Protein 4UOP (pdb70)

InterPro domains:
  IPR000917 Sulfatase, N-terminal [PF00884] (222-515)
  IPR012160 Lipoteichoic acid synthase-like [PIRSF005091] (3-606)
  IPR017850 Alkaline-phosphatase-like, core domain superfamily [G3DSA:3.40.720.10] (214-525)
  IPR017850 Alkaline-phosphatase-like, core domain superfamily [SSF53649] (220-549)
  IPR050448 OpgB/LTA synthase bacterial cell wall biosynthesis [PTHR47371] (2-605)
  IPR060270 Lipoteichoic acid synthase, N-terminal domain [PF27449] (3-161)

Organism: Listeria monocytogenes serovar 1/2a (strain ATCC BAA-679 / EGD-e) (NCBI:txid169963)

Sequence (817 aa):
ITAKNVNDIKGVSVKSNPDYFGAAKGKNLIIVQLESFQRNLTNVKINGQSITPTLDGLQNETMYSNQFFQTVSKSNTADAEWSVYTSTFPSGYYTNTQTYGDRVIPSMPRLLGKNDYKTATFHTNDDASFYNRDEFYPAVGFDKFYDRKFFGDEDVIGFSPSDEVLYNKAFPILEEQYKNNQKFYAQLISVSSHMPFDIPKDKQEIDLPSDLKDTELGNYFEAVHYADKQLGEFIQKLKDSGIWDDSVVVFYGDHHIIKTDQLPEEQKKYVNRSTQLKAEPADDYRIPFFLHYPGMENPGEIKNVGGEIDIMPTVMNLLGIKTGDQIMFGTDILNSSNNYVPERYTMPEGSYFTNSYMYQPDESFETGAATNYDGTNKELSSDVKKRFDASRKLLQYSDSYVNNLPLRNDITAKNVNDIKGVSVKSSNPDYFGAAKGKNLIIVQLESFQRNLTNVKINGQSITPTLDGLQNETMYSNQFFQTVSKSNTADAEWSVYTSTFPSGYYTNTQTYGDRVIPSMPRLLGKNDYKTATFHTNDASFYNRDEFYPAVGFDKFYDRKFFGDEDVIGFSPSDEVLYNKAFPILEEQYKNNQKFYAQLISVSSHMPFDIPKDKQEIDLPSDLKDTELGNYFEAVHYADKQLGEFIQKLKDSGIWDDSVVVFYGDHHIIKTDQLPEEQKKYVNRSTQLKAEPADDYRIPFFLHYPGMENPGEIKNVGGEIDIMPTVMNLLGIKTGDQIMFGTDILNSSNNYVPERYTMPEGSYFTNSYMYQPDESFETGAATNYDGTNKELSSDVKKRFDASRKLLQYSDSYVNNLPLRN

B-factor: mean 31.38, std 10.42, range [10.93, 76.95]

Nearest PDB structures (foldseek):
  4uop-assembly1_A  TM=1.002E+00  e=1.876E-90  Listeria monocytogenes EGD-e
  4uor-assembly1_A  TM=9.048E-01  e=2.959E-34  Listeria monocytogenes EGD-e
  2w5r-assembly1_A  TM=8.926E-01  e=6.837E-34  Staphylococcus aureus
  2w8d-assembly1_A  TM=8.761E-01  e=6.449E-32  Bacillus subtilis
  3lxq-assembly2_B  TM=8.029E-01  e=1.542E-24  Vibrio parahaemolyticus

Secondary structure (DSSP, 8-state):
--HHHHHHHHT--B-SS-TTTTTTTT-EEEEEEETT--GGGSS-EETTEES-HHHHHHTTTSEEESSEE----SSHHHHHHHHHHHSSPPPSSS-HHHHTTTB----HHHHHHTTT-EEEEE-SS-TTGGGHHHHHHHTT-SEEE-TTTS-SSSEETTEE-HHHHHHHHHHHHHHHHHTT--EEEEEE--TT-TT----GGG------TTTTTSHHHHHHHHHHHHHHHHHHHHHHHHHHTSGGGEEEEEEES-----GGGS-GGGGGGS--TT--SSTTHHHHB--EEEE-TT----EE--S-EEGGGHHHHHHHHTT---TT---SS--GGGBSS--EEE-SSS-TTEEE-SSEEEE-SSSSTTSEEEETTS-EE---HHHHHHHHHHHHHHHHHHHHHHTPPB--/---HHHHHHHHT--B-SS-TTTTTTTT-EEEEEEETT--GGGSS-EETTEES-HHHHHHTTTSEEESSEE----SSHHHHHHHHHHHSSPPPSSS-HHHHTTTB----HHHHHHTTT-EEEEE-SS-TTGGGHHHHHHHTT-SEEE-HHHH-SSSEETTEE-HHHHHHHHHHHHHHHHHTT--EEEEEE--TTSTT----GGG------TTTTTSHHHHHHHHHHHHHHHHHHHHHHHHHHTSGGGEEEEEEE------GGGS-GGGGGGS--TT--SSTTHHHHB--EEEE-TT----EE--S-EEGGGHHHHHHHHTT---TT---SS--GGGBSS--EEE-SSS-TTEEE-SSEEEE-SSSSTTSEEEETTS-EE---HHHHHHHHHHHHHHHHHHHHHHTPPB--

Structure (mmCIF, N/CA/C/O backbone):
data_4UOP
#
_entry.id   4UOP
#
_cell.length_a   53.198
_cell.length_b   53.700
_cell.length_c   85.037
_cell.angle_alpha   71.63
_cell.angle_beta   76.78
_cell.angle_gamma   65.12
#
_symmetry.space_group_name_H-M   'P 1'
#
loop_
_entity.id
_entity.type
_entity.pdbx_description
1 polymer 'LIPOTEICHOIC ACID PRIMASE'
2 non-polymer 'PENTAETHYLENE GLYCOL'
3 non-polymer 'MAGNESIUM ION'
4 non-polymer 'CHLORIDE ION'
5 water water
#
loop_
_atom_site.group_PDB
_atom_site.id
_atom_site.type_symbol
_atom_site.label_atom_id
_atom_site.label_alt_id
_atom_site.label_comp_id
_atom_site.label_asym_id
_atom_site.label_entity_id
_atom_site.label_seq_id
_atom_site.pdbx_PDB_ins_code
_atom_site.Cartn_x
_atom_site.Cartn_y
_atom_site.Cartn_z
_atom_site.occupancy
_atom_site.B_iso_or_equiv
_atom_site.auth_seq_id
_atom_site.auth_comp_id
_atom_site.auth_asym_id
_atom_site.auth_atom_id
_atom_site.pdbx_PDB_model_num
ATOM 1 N N . ILE A 1 32 ? 53.747 23.178 57.838 1.00 59.72 203 ILE A N 1
ATOM 2 C CA . ILE A 1 32 ? 54.249 24.510 57.382 1.00 57.99 203 ILE A CA 1
ATOM 3 C C . ILE A 1 32 ? 53.523 25.645 58.101 1.00 55.11 203 ILE A C 1
ATOM 4 O O . ILE A 1 32 ? 52.306 25.761 57.994 1.00 54.65 203 ILE A O 1
ATOM 9 N N . THR A 1 33 ? 54.280 26.477 58.819 1.00 52.49 204 THR A N 1
ATOM 10 C CA . THR A 1 33 ? 53.742 27.643 59.521 1.00 48.60 204 THR A CA 1
ATOM 11 C C . THR A 1 33 ? 54.382 28.931 59.019 1.00 47.24 204 THR A C 1
ATOM 12 O O . THR A 1 33 ? 55.393 28.899 58.318 1.00 44.54 204 THR A O 1
ATOM 16 N N . ALA A 1 34 ? 53.795 30.058 59.407 1.00 44.66 205 ALA A N 1
ATOM 17 C CA . ALA A 1 34 ? 54.292 31.374 59.003 1.00 44.16 205 ALA A CA 1
ATOM 18 C C . ALA A 1 34 ? 55.690 31.637 59.563 1.00 44.57 205 ALA A C 1
ATOM 19 O O . ALA A 1 34 ? 56.552 32.204 58.886 1.00 41.46 205 ALA A O 1
ATOM 21 N N . LYS A 1 35 ? 55.901 31.212 60.805 1.00 44.74 206 LYS A N 1
ATOM 22 C CA . LYS A 1 35 ? 57.182 31.364 61.481 1.00 46.10 206 LYS A CA 1
ATOM 23 C C . LYS A 1 35 ? 58.270 30.563 60.770 1.00 44.45 206 LYS A C 1
ATOM 24 O O . LYS A 1 35 ? 59.362 31.073 60.529 1.00 44.46 206 LYS A O 1
ATOM 30 N N . ASN A 1 36 ? 57.964 29.312 60.442 1.00 43.28 207 ASN A N 1
ATOM 31 C CA . ASN A 1 36 ? 58.905 28.450 59.744 1.00 43.95 207 ASN A CA 1
ATOM 32 C C . ASN A 1 36 ? 59.356 29.052 58.427 1.00 42.45 207 ASN A C 1
ATOM 33 O O . ASN A 1 36 ? 60.548 29.061 58.119 1.00 38.89 207 ASN A O 1
ATOM 38 N N . VAL A 1 37 ? 58.389 29.530 57.651 1.00 40.18 208 VAL A N 1
ATOM 39 C CA . VAL A 1 37 ? 58.675 30.122 56.348 1.00 40.10 208 VAL A CA 1
ATOM 40 C C . VAL A 1 37 ? 59.605 31.314 56.523 1.00 39.04 208 VAL A C 1
ATOM 41 O O . VAL A 1 37 ? 60.611 31.418 55.828 1.00 39.50 208 VAL A O 1
ATOM 45 N N . ASN A 1 38 ? 59.282 32.198 57.462 1.00 39.46 209 ASN A N 1
ATOM 46 C CA . ASN A 1 38 ? 60.121 33.371 57.721 1.00 39.17 209 ASN A CA 1
ATOM 47 C C . ASN A 1 38 ? 61.542 32.992 58.156 1.00 39.76 209 ASN A C 1
ATOM 48 O O . ASN A 1 38 ? 62.508 33.591 57.692 1.00 38.52 209 ASN A O 1
ATOM 53 N N . ASP A 1 39 ? 61.665 31.983 59.017 1.00 39.18 210 ASP A N 1
ATOM 54 C CA . ASP A 1 39 ? 62.974 31.464 59.434 1.00 41.61 210 ASP A CA 1
ATOM 55 C C . ASP A 1 39 ? 63.787 30.893 58.267 1.00 39.21 210 ASP A C 1
ATOM 56 O O . ASP A 1 39 ? 64.991 31.116 58.185 1.00 43.22 210 ASP A O 1
ATOM 61 N N . ILE A 1 40 ? 63.135 30.153 57.378 1.00 40.49 211 ILE A N 1
ATOM 62 C CA . ILE A 1 40 ? 63.799 29.615 56.182 1.00 40.90 211 ILE A CA 1
ATOM 63 C C . ILE A 1 40 ? 64.350 30.742 55.298 1.00 41.18 211 ILE A C 1
ATOM 64 O O . ILE A 1 40 ? 65.494 30.673 54.831 1.00 40.68 211 ILE A O 1
ATOM 69 N N . LYS A 1 41 ? 63.547 31.785 55.078 1.00 39.64 212 LYS A N 1
ATOM 70 C CA . LYS A 1 41 ? 63.986 32.914 54.249 1.00 38.55 212 LYS A CA 1
ATOM 71 C C . LYS A 1 41 ? 65.173 33.611 54.891 1.00 36.75 212 LYS A C 1
ATOM 72 O O . LYS A 1 41 ? 66.090 34.050 54.201 1.00 35.50 212 LYS A O 1
ATOM 78 N N . GLY A 1 42 ? 65.155 33.712 56.216 1.00 37.26 213 GLY A N 1
ATOM 79 C CA . GLY A 1 42 ? 66.294 34.234 56.959 1.00 37.86 213 GLY A CA 1
ATOM 80 C C . GLY A 1 42 ? 66.536 35.722 56.822 1.00 39.13 213 GLY A C 1
ATOM 81 O O . GLY A 1 42 ? 67.640 36.184 57.062 1.00 39.17 213 GLY A O 1
ATOM 82 N N . VAL A 1 43 ? 65.518 36.480 56.424 1.00 38.89 214 VAL A N 1
ATOM 83 C CA . VAL A 1 43 ? 65.645 37.932 56.338 1.00 39.03 214 VAL A CA 1
ATOM 84 C C . VAL A 1 43 ? 65.184 38.511 57.665 1.00 41.23 214 VAL A C 1
ATOM 85 O O . VAL A 1 43 ? 64.118 38.163 58.159 1.00 41.10 214 VAL A O 1
ATOM 89 N N . SER A 1 44 ? 65.981 39.408 58.228 1.00 43.37 215 SER A N 1
ATOM 90 C CA . SER A 1 44 ? 65.684 39.959 59.538 1.00 45.37 215 SER A CA 1
ATOM 91 C C . SER A 1 44 ? 64.680 41.114 59.404 1.00 44.30 215 SER A C 1
ATOM 92 O O . SER A 1 44 ? 64.936 42.087 58.692 1.00 41.38 215 SER A O 1
ATOM 95 N N . VAL A 1 45 ? 63.535 40.988 60.077 1.00 43.03 216 VAL A N 1
ATOM 96 C CA . VAL A 1 45 ? 62.463 41.994 60.027 1.00 44.46 216 VAL A CA 1
ATOM 97 C C . VAL A 1 45 ? 62.226 42.560 61.427 1.00 45.27 216 VAL A C 1
ATOM 98 O O . VAL A 1 45 ? 62.089 41.803 62.383 1.00 46.19 216 VAL A O 1
ATOM 102 N N . LYS A 1 46 ? 62.142 43.883 61.543 1.00 46.05 217 LYS A N 1
ATOM 103 C CA . LYS A 1 46 ? 61.957 44.523 62.850 1.00 47.43 217 LYS A CA 1
ATOM 104 C C . LYS A 1 46 ? 60.717 44.001 63.573 1.00 47.96 217 LYS A C 1
ATOM 105 O O . LYS A 1 46 ? 59.623 44.004 63.011 1.00 46.60 217 LYS A O 1
ATOM 111 N N . SER A 1 47 ? 60.901 43.567 64.821 1.00 51.20 218 SER A N 1
ATOM 112 C CA . SER A 1 47 ? 59.813 43.049 65.661 1.00 52.28 218 SER A CA 1
ATOM 113 C C . SER A 1 47 ? 58.801 44.119 66.078 1.00 51.72 218 SER A C 1
ATOM 114 O O . SER A 1 47 ? 57.624 43.818 66.276 1.00 53.86 218 SER A O 1
ATOM 117 N N . ASN A 1 48 ? 59.273 45.352 66.243 1.00 51.43 219 ASN A N 1
ATOM 118 C CA . ASN A 1 48 ? 58.409 46.512 66.471 1.00 51.10 219 ASN A CA 1
ATOM 119 C C . ASN A 1 48 ? 58.480 47.395 65.224 1.00 46.98 219 ASN A C 1
ATOM 120 O O . ASN A 1 48 ? 59.254 48.350 65.182 1.00 44.31 219 ASN A O 1
ATOM 125 N N . PRO A 1 49 ? 57.691 47.054 64.187 1.00 42.70 220 PRO A N 1
ATOM 126 C CA . PRO A 1 49 ? 57.917 47.651 62.871 1.00 38.22 220 PRO A CA 1
ATOM 127 C C . PRO A 1 49 ? 57.636 49.138 62.786 1.00 35.07 220 PRO A C 1
ATOM 128 O O . PRO A 1 49 ? 56.679 49.636 63.383 1.00 33.39 220 PRO A O 1
ATOM 132 N N . ASP A 1 50 ? 58.471 49.828 62.022 1.00 31.17 221 ASP A N 1
ATOM 133 C CA . ASP A 1 50 ? 58.224 51.202 61.667 1.00 31.37 221 ASP A CA 1
ATOM 134 C C . ASP A 1 50 ? 57.055 51.283 60.694 1.00 28.92 221 ASP A C 1
ATOM 135 O O . ASP A 1 50 ? 56.763 50.323 59.992 1.00 26.97 221 ASP A O 1
ATOM 140 N N . TYR A 1 51 ? 56.396 52.438 60.689 1.00 27.84 222 TYR A N 1
ATOM 141 C CA . TYR A 1 51 ? 55.258 52.747 59.813 1.00 28.33 222 TYR A CA 1
ATOM 142 C C . TYR A 1 51 ? 54.024 51.873 60.052 1.00 26.71 222 TYR A C 1
ATOM 143 O O . TYR A 1 51 ? 53.090 51.886 59.239 1.00 25.88 222 TYR A O 1
ATOM 152 N N . PHE A 1 52 ? 53.993 51.115 61.144 1.00 25.57 223 PHE A N 1
ATOM 153 C CA . PHE A 1 52 ? 52.848 50.257 61.402 1.00 25.78 223 PHE A CA 1
ATOM 154 C C . PHE A 1 52 ? 51.595 51.117 61.631 1.00 26.57 223 PHE A C 1
ATOM 155 O O . PHE A 1 52 ? 51.566 51.968 62.523 1.00 27.12 223 PHE A O 1
ATOM 163 N N . GLY A 1 53 ? 50.573 50.910 60.808 1.00 25.07 224 GLY A N 1
ATOM 164 C CA . GLY A 1 53 ? 49.333 51.659 60.922 1.00 25.50 224 GLY A CA 1
ATOM 165 C C . GLY A 1 53 ? 49.478 53.129 60.598 1.00 25.41 224 GLY A C 1
ATOM 166 O O . GLY A 1 53 ? 48.615 53.927 60.961 1.00 26.90 224 GLY A O 1
ATOM 167 N N . ALA A 1 54 ? 50.532 53.497 59.880 1.00 24.12 225 ALA A N 1
ATOM 168 C CA . ALA A 1 54 ? 50.680 54.873 59.422 1.00 24.77 225 ALA A CA 1
ATOM 169 C C . ALA A 1 54 ? 49.490 55.260 58.545 1.00 25.20 225 ALA A C 1
ATOM 170 O O . ALA A 1 54 ? 49.160 56.444 58.418 1.00 27.26 225 ALA A O 1
ATOM 172 N N . ALA A 1 55 ? 48.862 54.260 57.935 1.00 23.84 226 ALA A N 1
ATOM 173 C CA . ALA A 1 55 ? 47.666 54.443 57.130 1.00 23.69 226 ALA A CA 1
ATOM 174 C C . ALA A 1 55 ? 46.516 53.568 57.642 1.00 25.26 226 ALA A C 1
ATOM 175 O O . ALA A 1 55 ? 45.716 53.052 56.863 1.00 24.93 226 ALA A O 1
ATOM 177 N N . LYS A 1 56 ? 46.419 53.414 58.966 1.00 24.76 227 LYS A N 1
ATOM 178 C CA . LYS A 1 56 ? 45.317 52.660 59.553 1.00 25.77 227 LYS A CA 1
ATOM 179 C C . LYS A 1 56 ? 43.970 53.234 59.076 1.00 24.13 227 LYS A C 1
ATOM 180 O O . LYS A 1 56 ? 43.775 54.444 59.100 1.00 25.07 227 LYS A O 1
ATOM 186 N N . GLY A 1 57 ? 43.078 52.368 58.603 1.00 25.15 228 GLY A N 1
ATOM 187 C CA . GLY A 1 57 ? 41.727 52.768 58.185 1.00 26.30 228 GLY A CA 1
ATOM 188 C C . GLY A 1 57 ? 41.629 53.418 56.808 1.00 27.01 228 GLY A C 1
ATOM 189 O O . GLY A 1 57 ? 40.540 53.821 56.392 1.00 27.43 228 GLY A O 1
ATOM 190 N N . LYS A 1 58 ? 42.742 53.547 56.092 1.00 27.14 229 LYS A N 1
ATOM 191 C CA . LYS A 1 58 ? 42.742 54.228 54.798 1.00 26.73 229 LYS A CA 1
ATOM 192 C C . LYS A 1 58 ? 42.394 53.231 53.724 1.00 25.93 229 LYS A C 1
ATOM 193 O O . LYS A 1 58 ? 42.508 52.019 53.927 1.00 26.11 229 LYS A O 1
ATOM 199 N N . ASN A 1 59 ? 41.985 53.745 52.572 1.00 24.32 230 ASN A N 1
ATOM 200 C CA . ASN A 1 59 ? 41.703 52.878 51.438 1.00 24.49 230 ASN A CA 1
ATOM 201 C C . ASN A 1 59 ? 43.010 52.397 50.831 1.00 23.03 230 ASN A C 1
ATOM 202 O O . ASN A 1 59 ? 44.081 52.893 51.177 1.00 22.51 230 ASN A O 1
ATOM 207 N N . LEU A 1 60 ? 42.899 51.443 49.916 1.00 23.19 231 LEU A N 1
ATOM 208 C CA . LEU A 1 60 ? 44.048 50.916 49.179 1.00 22.75 231 LEU A CA 1
ATOM 209 C C . LEU A 1 60 ? 43.722 50.859 47.691 1.00 22.22 231 LEU A C 1
ATOM 210 O O . LEU A 1 60 ? 42.754 50.227 47.285 1.00 21.77 231 LEU A O 1
ATOM 215 N N . ILE A 1 61 ? 44.534 51.540 46.898 1.00 22.26 232 ILE A N 1
ATOM 216 C CA . ILE A 1 61 ? 44.445 51.494 45.441 1.00 22.63 232 ILE A CA 1
ATOM 217 C C . ILE A 1 61 ? 45.780 51.017 44.872 1.00 21.28 232 ILE A C 1
ATOM 218 O O . ILE A 1 61 ? 46.830 51.590 45.151 1.00 22.23 232 ILE A O 1
ATOM 223 N N . ILE A 1 62 ? 45.730 49.950 44.095 1.00 21.60 233 ILE A N 1
ATOM 224 C CA . ILE A 1 62 ? 46.936 49.391 43.503 1.00 21.51 233 ILE A CA 1
ATOM 225 C C . ILE A 1 62 ? 46.745 49.330 42.004 1.00 21.53 233 ILE A C 1
ATOM 226 O O . ILE A 1 62 ? 45.744 48.761 41.531 1.00 22.92 233 ILE A O 1
ATOM 231 N N . VAL A 1 63 ? 47.704 49.884 41.260 1.00 21.43 234 VAL A N 1
ATOM 232 C CA . VAL A 1 63 ? 47.672 49.826 39.797 1.00 22.52 234 VAL A CA 1
ATOM 233 C C . VAL A 1 63 ? 48.871 49.031 39.281 1.00 22.38 234 VAL A C 1
ATOM 234 O O . VAL A 1 63 ? 50.019 49.371 39.567 1.00 23.18 234 VAL A O 1
ATOM 238 N N . GLN A 1 64 ? 48.570 47.953 38.566 1.00 21.73 235 GLN A N 1
ATOM 239 C CA . GLN A 1 64 ? 49.563 47.115 37.922 1.00 22.95 235 GLN A CA 1
ATOM 240 C C . GLN A 1 64 ? 49.693 47.570 36.475 1.00 23.54 235 GLN A C 1
ATOM 241 O O . GLN A 1 64 ? 48.745 47.443 35.693 1.00 24.52 235 GLN A O 1
ATOM 247 N N . LEU A 1 65 ? 50.870 48.094 36.138 1.00 24.63 236 LEU A N 1
ATOM 248 C CA . LEU A 1 65 ? 51.125 48.698 34.826 1.00 25.22 236 LEU A CA 1
ATOM 249 C C . LEU A 1 65 ? 51.796 47.720 33.864 1.00 24.25 236 LEU A C 1
ATOM 250 O O . LEU A 1 65 ? 52.928 47.291 34.083 1.00 20.86 236 LEU A O 1
ATOM 255 N N . GLU A 1 66 ? 51.084 47.387 32.789 1.00 23.37 237 GLU A N 1
ATOM 256 C CA . GLU A 1 66 ? 51.506 46.346 31.866 1.00 23.25 237 GLU A CA 1
ATOM 257 C C . GLU A 1 66 ? 52.842 46.648 31.174 1.00 22.77 237 GLU A C 1
ATOM 258 O O . GLU A 1 66 ? 52.984 47.676 30.512 1.00 21.34 237 GLU A O 1
ATOM 264 N N . SER A 1 67 ? 53.806 45.749 31.347 1.00 22.07 238 SER A N 1
ATOM 265 C CA . SER A 1 67 ? 55.081 45.781 30.603 1.00 22.53 238 SER A CA 1
ATOM 266 C C . SER A 1 67 ? 55.982 47.008 30.856 1.00 22.68 238 SER A C 1
ATOM 267 O O . SER A 1 67 ? 56.913 47.259 30.076 1.00 23.22 238 SER A O 1
ATOM 270 N N . PHE A 1 68 ? 55.739 47.736 31.950 1.00 21.44 239 PHE A N 1
ATOM 271 C CA . PHE A 1 68 ? 56.637 48.805 32.395 1.00 21.74 239 PHE A CA 1
ATOM 272 C C . PHE A 1 68 ? 57.884 48.191 33.052 1.00 22.86 239 PHE A C 1
ATOM 273 O O . PHE A 1 68 ? 57.760 47.310 33.915 1.00 22.63 239 PHE A O 1
ATOM 281 N N . GLN A 1 69 ? 59.067 48.654 32.662 1.00 21.76 240 GLN A N 1
ATOM 282 C CA . GLN A 1 69 ? 60.326 48.212 33.284 1.00 21.83 240 GLN A CA 1
ATOM 283 C C . GLN A 1 69 ? 61.173 49.422 33.639 1.00 21.43 240 GLN A C 1
ATOM 284 O O . GLN A 1 69 ? 61.196 50.409 32.903 1.00 22.01 240 GLN A O 1
ATOM 290 N N . ARG A 1 70 ? 61.872 49.331 34.764 1.00 21.13 241 ARG A N 1
ATOM 291 C CA . ARG A 1 70 ? 62.552 50.479 35.339 1.00 22.08 241 ARG A CA 1
ATOM 292 C C . ARG A 1 70 ? 63.589 51.114 34.429 1.00 21.97 241 ARG A C 1
ATOM 293 O O . ARG A 1 70 ? 63.696 52.342 34.391 1.00 22.04 241 ARG A O 1
ATOM 301 N N . ASN A 1 71 ? 64.327 50.304 33.675 1.00 22.66 242 ASN A N 1
ATOM 302 C CA . ASN A 1 71 ? 65.341 50.860 32.769 1.00 23.28 242 ASN A CA 1
ATOM 303 C C . ASN A 1 71 ? 64.775 51.523 31.487 1.00 24.60 242 ASN A C 1
ATOM 304 O O . ASN A 1 71 ? 65.527 52.081 30.678 1.00 25.77 242 ASN A O 1
ATOM 309 N N . LEU A 1 72 ? 63.454 51.461 31.299 1.00 24.27 243 LEU A N 1
ATOM 310 C CA . LEU A 1 72 ? 62.793 52.242 30.249 1.00 25.56 243 LEU A CA 1
ATOM 311 C C . LEU A 1 72 ? 61.720 53.152 30.830 1.00 26.63 243 LEU A C 1
ATOM 312 O O . LEU A 1 72 ? 60.667 53.350 30.229 1.00 29.67 243 LEU A O 1
ATOM 317 N N . THR A 1 73 ?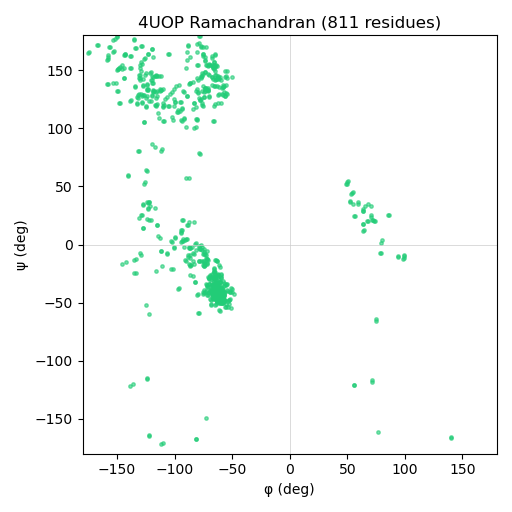 61.988 53.690 32.014 1.00 26.20 244 THR A N 1
ATOM 318 C CA . THR A 1 73 ? 61.194 54.762 32.575 1.00 27.01 244 THR A CA 1
ATOM 319 C C . THR A 1 73 ? 62.127 55.925 32.872 1.00 28.48 244 THR A C 1
ATOM 320 O O . THR A 1 73 ? 63.345 55.759 32.913 1.00 26.85 244 THR A O 1
ATOM 324 N N . ASN A 1 74 ? 61.550 57.104 33.071 1.00 31.17 245 ASN A N 1
ATOM 325 C CA . ASN A 1 74 ? 62.339 58.322 33.274 1.00 33.96 245 ASN A CA 1
ATOM 326 C C . ASN A 1 74 ? 63.342 58.543 32.129 1.00 33.81 245 ASN A C 1
ATOM 327 O O . ASN A 1 74 ? 64.511 58.862 32.352 1.00 36.07 245 ASN A O 1
ATOM 332 N N . VAL A 1 75 ? 62.849 58.338 30.910 1.00 34.05 246 VAL A N 1
ATOM 333 C CA . VAL A 1 75 ? 63.611 58.463 29.670 1.00 34.26 246 VAL A CA 1
ATOM 334 C C . VAL A 1 75 ? 63.042 59.644 28.897 1.00 34.01 246 VAL A C 1
ATOM 335 O O . VAL A 1 75 ? 61.842 59.891 28.942 1.00 33.21 246 VAL A O 1
ATOM 339 N N . LYS A 1 76 ? 63.908 60.374 28.204 1.00 37.52 247 LYS A N 1
ATOM 340 C CA . LYS A 1 76 ? 63.490 61.454 27.312 1.00 39.39 247 LYS A CA 1
ATOM 341 C C . LYS A 1 76 ? 63.938 61.142 25.896 1.00 40.76 247 LYS A C 1
ATOM 342 O O . LYS A 1 76 ? 65.092 60.773 25.685 1.00 38.91 247 LYS A O 1
ATOM 348 N N . ILE A 1 77 ? 63.021 61.273 24.940 1.00 43.93 248 ILE A N 1
ATOM 349 C CA . ILE A 1 77 ? 63.329 61.117 23.516 1.00 48.62 248 ILE A CA 1
ATOM 350 C C . ILE A 1 77 ? 63.250 62.504 22.882 1.00 51.56 248 ILE A C 1
ATOM 351 O O . ILE A 1 77 ? 62.156 63.045 22.725 1.00 52.10 248 ILE A O 1
ATOM 356 N N . ASN A 1 78 ? 64.402 63.087 22.549 1.00 55.06 249 ASN A N 1
ATOM 357 C CA . ASN A 1 78 ? 64.471 64.458 22.019 1.00 55.53 249 ASN A CA 1
ATOM 358 C C . ASN A 1 78 ? 63.676 65.438 22.870 1.00 53.65 249 ASN A C 1
ATOM 359 O O . ASN A 1 78 ? 62.818 66.168 22.370 1.00 53.26 249 ASN A O 1
ATOM 364 N N . GLY A 1 79 ? 63.952 65.431 24.167 1.00 52.19 250 GLY A N 1
ATOM 365 C CA . GLY A 1 79 ? 63.256 66.306 25.101 1.00 51.66 250 GLY A CA 1
ATOM 366 C C . GLY A 1 79 ? 61.858 65.869 25.526 1.00 47.94 250 GLY A C 1
ATOM 367 O O . GLY A 1 79 ? 61.279 66.488 26.408 1.00 49.10 250 GLY A O 1
ATOM 368 N N . GLN A 1 80 ? 61.310 64.817 24.917 1.00 45.21 251 GLN A N 1
ATOM 369 C CA . GLN A 1 80 ? 59.961 64.345 25.238 1.00 41.06 251 GLN A CA 1
ATOM 370 C C . GLN A 1 80 ? 60.026 63.244 26.302 1.00 40.38 251 GLN A C 1
ATOM 371 O O . GLN A 1 80 ? 60.579 62.170 26.052 1.00 39.63 251 GLN A O 1
ATOM 377 N N . SER A 1 81 ? 59.452 63.505 27.473 1.00 37.46 252 SER A N 1
ATOM 378 C CA . SER A 1 81 ? 59.436 62.525 28.560 1.00 35.36 252 SER A CA 1
ATOM 379 C C . SER A 1 81 ? 58.506 61.381 28.213 1.00 32.92 252 SER A C 1
ATOM 380 O O . SER A 1 81 ? 57.372 61.600 27.790 1.00 32.86 252 SER A O 1
ATOM 383 N N . ILE A 1 82 ? 58.983 60.160 28.391 1.00 31.46 253 ILE A N 1
ATOM 384 C CA . ILE A 1 82 ? 58.166 58.984 28.103 1.00 31.29 253 ILE A CA 1
ATOM 385 C C . ILE A 1 82 ? 57.196 58.719 29.244 1.00 30.66 253 ILE A C 1
ATOM 386 O O . ILE A 1 82 ? 56.034 58.413 28.995 1.00 28.76 253 ILE A O 1
ATOM 391 N N . THR A 1 83 ? 57.670 58.836 30.488 1.00 30.43 254 THR A N 1
ATOM 392 C CA . THR A 1 83 ? 56.836 58.589 31.662 1.00 30.22 254 THR A CA 1
ATOM 393 C C . THR A 1 83 ? 56.814 59.772 32.632 1.00 30.08 254 THR A C 1
ATOM 394 O O . THR A 1 83 ? 57.267 59.651 33.773 1.00 30.98 254 THR A O 1
ATOM 398 N N . PRO A 1 84 ? 56.271 60.920 32.200 1.00 31.72 255 PRO A N 1
ATOM 399 C CA . PRO A 1 84 ? 56.299 62.091 33.088 1.00 31.78 255 PRO A CA 1
ATOM 400 C C . PRO A 1 84 ? 55.493 61.911 34.388 1.00 32.27 255 PRO A C 1
ATOM 401 O O . PRO A 1 84 ? 55.850 62.486 35.413 1.00 33.19 255 PRO A O 1
ATOM 405 N N . THR A 1 85 ? 54.427 61.116 34.349 1.00 31.03 256 THR A N 1
ATOM 406 C CA . THR A 1 85 ? 53.653 60.852 35.552 1.00 30.67 256 THR A CA 1
ATOM 407 C C . THR A 1 85 ? 54.515 60.158 36.605 1.00 30.38 256 THR A C 1
ATOM 408 O O . THR A 1 85 ? 54.569 60.597 37.755 1.00 29.16 256 THR A O 1
ATOM 412 N N . LEU A 1 86 ? 55.207 59.092 36.209 1.00 29.10 257 LEU A N 1
ATOM 413 C CA . LEU A 1 86 ? 56.055 58.363 37.155 1.00 31.24 257 LEU A CA 1
ATOM 414 C C . LEU A 1 86 ? 57.222 59.217 37.619 1.00 31.60 257 LEU A C 1
ATOM 415 O O . LEU A 1 86 ? 57.604 59.182 38.785 1.00 33.11 257 LEU A O 1
ATOM 420 N N . ASP A 1 87 ? 57.785 59.996 36.709 1.00 33.46 258 ASP A N 1
ATOM 421 C CA . ASP A 1 87 ? 58.900 60.863 37.068 1.00 36.05 258 ASP A CA 1
ATOM 422 C C . ASP A 1 87 ? 58.492 61.862 38.145 1.00 35.49 258 ASP A C 1
ATOM 423 O O . ASP A 1 87 ? 59.241 62.078 39.099 1.00 36.25 258 ASP A O 1
ATOM 428 N N . GLY A 1 88 ? 57.304 62.454 37.991 1.00 37.12 259 GLY A N 1
ATOM 429 C CA . GLY A 1 88 ? 56.767 63.405 38.966 1.00 38.13 259 GLY A CA 1
ATOM 430 C C . GLY A 1 88 ? 56.509 62.802 40.342 1.00 39.82 259 GLY A C 1
ATOM 431 O O . GLY A 1 88 ? 56.686 63.471 41.370 1.00 40.09 259 GLY A O 1
ATOM 432 N N . LEU A 1 89 ? 56.108 61.533 40.375 1.00 38.12 260 LEU A N 1
ATOM 433 C CA . LEU A 1 89 ? 55.855 60.849 41.658 1.00 38.91 260 LEU A CA 1
ATOM 434 C C . LEU A 1 89 ? 57.083 60.636 42.538 1.00 38.13 260 LEU A C 1
ATOM 435 O O . LEU A 1 89 ? 56.943 60.465 43.751 1.00 37.39 260 LEU A O 1
ATOM 440 N N . GLN A 1 90 ? 58.275 60.622 41.943 1.00 37.74 261 GLN A N 1
ATOM 441 C CA . GLN A 1 90 ? 59.508 60.399 42.706 1.00 38.53 261 GLN A CA 1
ATOM 442 C C . GLN A 1 90 ? 59.696 61.370 43.864 1.00 41.57 261 GLN A C 1
ATOM 443 O O . GLN A 1 90 ? 60.230 60.985 44.906 1.00 40.19 261 GLN A O 1
ATOM 449 N N . ASN A 1 91 ? 59.254 62.613 43.684 1.00 43.55 262 ASN A N 1
ATOM 450 C CA . ASN A 1 91 ? 59.367 63.627 44.737 1.00 47.19 262 ASN A CA 1
ATOM 451 C C . ASN A 1 91 ? 58.386 63.461 45.890 1.00 45.70 262 ASN A C 1
ATOM 452 O O . ASN A 1 91 ? 58.588 64.041 46.955 1.00 45.80 262 ASN A O 1
ATOM 457 N N . GLU A 1 92 ? 57.318 62.698 45.687 1.00 42.56 263 GLU A N 1
ATOM 458 C CA . GLU A 1 92 ? 56.267 62.605 46.697 1.00 41.94 263 GLU A CA 1
ATOM 459 C C . GLU A 1 92 ? 55.901 61.183 47.116 1.00 37.92 263 GLU A C 1
ATOM 460 O O . GLU A 1 92 ? 54.877 60.981 47.771 1.00 38.00 263 GLU A O 1
ATOM 466 N N . THR A 1 93 ? 56.727 60.203 46.764 1.00 32.85 264 THR A N 1
ATOM 467 C CA . THR A 1 93 ? 56.471 58.815 47.147 1.00 31.67 264 THR A CA 1
ATOM 468 C C . THR A 1 93 ? 57.727 58.151 47.693 1.00 30.15 264 THR A C 1
ATOM 469 O O . THR A 1 93 ? 58.827 58.682 47.597 1.00 31.16 264 THR A O 1
ATOM 473 N N . MET A 1 94 ? 57.548 56.974 48.274 1.00 29.90 265 MET A N 1
ATOM 474 C CA . MET A 1 94 ? 58.644 56.048 48.454 1.00 29.14 265 MET A CA 1
ATOM 475 C C . MET A 1 94 ? 58.675 55.202 47.182 1.00 28.52 265 MET A C 1
ATOM 476 O O . MET A 1 94 ? 57.655 54.657 46.763 1.00 29.37 265 MET A O 1
ATOM 48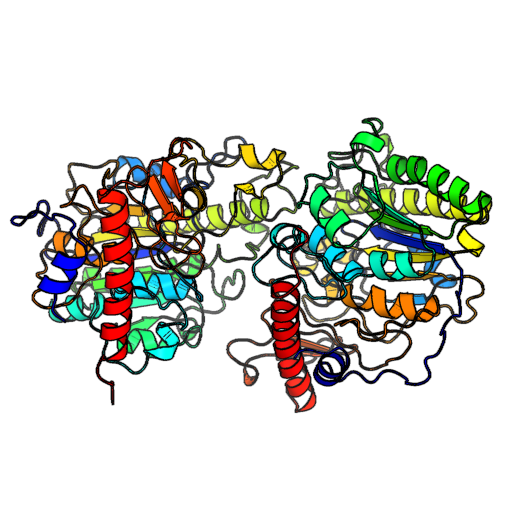1 N N . TYR A 1 95 ? 59.840 55.112 46.559 1.00 27.12 266 TYR A N 1
ATOM 482 C CA . TYR A 1 95 ? 59.966 54.388 45.300 1.00 26.99 266 TYR A CA 1
ATOM 483 C C . TYR A 1 95 ? 61.252 53.576 45.303 1.00 26.15 266 TYR A C 1
ATOM 484 O O . TYR A 1 95 ? 62.153 53.812 46.122 1.00 26.58 266 TYR A O 1
ATOM 493 N N . SER A 1 96 ? 61.328 52.593 44.412 1.00 24.30 267 SER A N 1
ATOM 494 C CA . SER A 1 96 ? 62.478 51.703 44.361 1.00 24.13 267 SER A CA 1
ATOM 495 C C . SER A 1 96 ? 63.083 51.618 42.979 1.00 24.20 267 SER A C 1
ATOM 496 O O . SER A 1 96 ? 62.360 51.499 41.988 1.00 23.61 267 SER A O 1
ATOM 499 N N . ASN A 1 97 ? 64.411 51.648 42.941 1.00 25.22 268 ASN A N 1
ATOM 500 C CA . ASN A 1 97 ? 65.180 51.375 41.724 1.00 25.95 268 ASN A CA 1
ATOM 501 C C . ASN A 1 97 ? 65.734 49.953 41.682 1.00 25.53 268 ASN A C 1
ATOM 502 O O . ASN A 1 97 ? 66.500 49.618 40.783 1.00 24.98 268 ASN A O 1
ATOM 507 N N . GLN A 1 98 ? 65.360 49.126 42.655 1.00 24.58 269 GLN A N 1
ATOM 508 C CA . GLN A 1 98 ? 65.752 47.721 42.688 1.00 27.16 269 GLN A CA 1
ATOM 509 C C . GLN A 1 98 ? 64.576 46.896 43.181 1.00 24.26 269 GLN A C 1
ATOM 510 O O . GLN A 1 98 ? 64.637 46.211 44.203 1.00 23.11 269 GLN A O 1
ATOM 516 N N . PHE A 1 99 ? 63.485 46.975 42.436 1.00 23.54 270 PHE A N 1
ATOM 517 C CA . PHE A 1 99 ? 62.316 46.191 42.719 1.00 22.77 270 PHE A CA 1
ATOM 518 C C . PHE A 1 99 ? 62.139 45.249 41.552 1.00 22.14 270 PHE A C 1
ATOM 519 O O . PHE A 1 99 ? 62.213 45.679 40.400 1.00 20.35 270 PHE A O 1
ATOM 527 N N . PHE A 1 100 ? 61.925 43.964 41.839 1.00 20.58 271 PHE A N 1
ATOM 528 C CA . PHE A 1 100 ? 61.982 42.943 40.801 1.00 22.59 271 PHE A CA 1
ATOM 529 C C . PHE A 1 100 ? 60.664 42.214 40.552 1.00 23.31 271 PHE A C 1
ATOM 530 O O . PHE A 1 100 ? 59.875 41.970 41.463 1.00 24.33 271 PHE A O 1
ATOM 538 N N . GLN A 1 101 ? 60.444 41.860 39.296 1.00 22.43 272 GLN A N 1
ATOM 539 C CA . GLN A 1 101 ? 59.371 40.972 38.918 1.00 22.41 272 GLN A CA 1
ATOM 540 C C . GLN A 1 101 ? 59.604 39.589 39.532 1.00 23.23 272 GLN A C 1
ATOM 541 O O . GLN A 1 101 ? 60.731 39.156 39.653 1.00 22.64 272 GLN A O 1
ATOM 547 N N . THR A 1 102 ? 58.522 38.913 39.904 1.00 24.41 273 THR A N 1
ATOM 548 C CA . THR A 1 102 ? 58.569 37.523 40.327 1.00 26.11 273 THR A CA 1
ATOM 549 C C . THR A 1 102 ? 57.492 36.777 39.556 1.00 28.29 273 THR A C 1
ATOM 550 O O . THR A 1 102 ? 56.389 36.553 40.058 1.00 30.03 273 THR A O 1
ATOM 554 N N . VAL A 1 103 ? 57.802 36.429 38.309 1.00 29.12 274 VAL A N 1
ATOM 555 C CA . VAL A 1 103 ? 56.826 35.784 37.418 1.00 31.48 274 VAL A CA 1
ATOM 556 C C . VAL A 1 103 ? 57.407 34.512 36.812 1.00 35.08 274 VAL A C 1
ATOM 557 O O . VAL A 1 103 ? 58.594 34.243 36.963 1.00 35.14 274 VAL A O 1
ATOM 561 N N . SER A 1 104 ? 56.566 33.734 36.127 1.00 39.90 275 SER A N 1
ATOM 562 C CA . SER A 1 104 ? 56.990 32.472 35.491 1.00 42.89 275 SER A CA 1
ATOM 563 C C . SER A 1 104 ? 56.384 32.363 34.079 1.00 46.35 275 SER A C 1
ATOM 564 O O . SER A 1 104 ? 56.601 33.241 33.251 1.00 46.87 275 SER A O 1
ATOM 567 N N . LYS A 1 105 ? 55.592 31.322 33.822 1.00 49.61 276 LYS A N 1
ATOM 568 C CA . LYS A 1 105 ? 55.113 31.018 32.469 1.00 53.57 276 LYS A CA 1
ATOM 569 C C . LYS A 1 105 ? 54.034 31.985 31.968 1.00 52.67 276 LYS A C 1
ATOM 570 O O . LYS A 1 105 ? 53.985 32.281 30.780 1.00 52.90 276 LYS A O 1
ATOM 576 N N . SER A 1 106 ? 53.175 32.469 32.864 1.00 52.13 277 SER A N 1
ATOM 577 C CA . SER A 1 106 ? 52.066 33.345 32.480 1.00 52.34 277 SER A CA 1
ATOM 578 C C . SER A 1 106 ? 52.262 34.694 33.156 1.00 48.73 277 SER A C 1
ATOM 579 O O . SER A 1 106 ? 51.696 34.968 34.204 1.00 49.95 277 SER A O 1
ATOM 582 N N . ASN A 1 107 ? 53.059 35.550 32.533 1.00 44.92 278 ASN A N 1
ATOM 583 C CA . ASN A 1 107 ? 53.662 36.660 33.254 1.00 41.83 278 ASN A CA 1
ATOM 584 C C . ASN A 1 107 ? 52.686 37.597 33.990 1.00 37.17 278 ASN A C 1
ATOM 585 O O . ASN A 1 107 ? 52.835 37.801 35.191 1.00 35.53 278 ASN A O 1
ATOM 590 N N . THR A 1 108 ? 51.687 38.138 33.296 1.00 33.97 279 THR A N 1
ATOM 591 C CA . THR A 1 108 ? 50.738 39.052 33.926 1.00 32.07 279 THR A CA 1
ATOM 592 C C . THR A 1 108 ? 49.993 38.385 35.079 1.00 31.81 279 THR A C 1
ATOM 593 O O . THR A 1 108 ? 49.890 38.961 36.167 1.00 28.17 279 THR A O 1
ATOM 597 N N . ALA A 1 109 ? 49.481 37.176 34.836 1.00 30.41 280 ALA A N 1
ATOM 598 C CA . ALA A 1 109 ? 48.753 36.424 35.852 1.00 30.98 280 ALA A CA 1
ATOM 599 C C . ALA A 1 109 ? 49.662 35.976 36.996 1.00 29.52 280 ALA A C 1
ATOM 600 O O . ALA A 1 109 ? 49.226 35.950 38.141 1.00 28.71 280 ALA A O 1
ATOM 602 N N . ASP A 1 110 ? 50.918 35.654 36.695 1.00 28.40 281 ASP A N 1
ATOM 603 C CA . ASP A 1 110 ? 51.902 35.358 37.744 1.00 29.12 281 ASP A CA 1
ATOM 604 C C . ASP A 1 110 ? 52.205 36.586 38.617 1.00 26.32 281 ASP A C 1
ATOM 605 O O . ASP A 1 110 ? 52.451 36.452 39.813 1.00 24.84 281 ASP A O 1
ATOM 610 N N . ALA A 1 111 ? 52.199 37.777 38.026 1.00 24.43 282 ALA A N 1
ATOM 611 C CA . ALA A 1 111 ? 52.368 38.998 38.801 1.00 24.33 282 ALA A CA 1
ATOM 612 C C . ALA A 1 111 ? 51.211 39.150 39.781 1.00 24.17 282 ALA A C 1
ATOM 613 O O . ALA A 1 111 ? 51.428 39.404 40.964 1.00 24.82 282 ALA A O 1
ATOM 615 N N . GLU A 1 112 ? 49.991 38.982 39.279 1.00 24.39 283 GLU A N 1
ATOM 616 C CA . GLU A 1 112 ? 48.795 39.078 40.116 1.00 23.79 283 GLU A CA 1
ATOM 617 C C . GLU A 1 112 ? 48.847 38.030 41.209 1.00 23.72 283 GLU A C 1
ATOM 618 O O . GLU A 1 112 ? 48.584 38.358 42.361 1.00 23.48 283 GLU A O 1
ATOM 624 N N . TRP A 1 113 ? 49.229 36.801 40.850 1.00 22.34 284 TRP A N 1
ATOM 625 C CA . TRP A 1 113 ? 49.363 35.718 41.812 1.00 23.46 284 TRP A CA 1
ATOM 626 C C . TRP A 1 113 ? 50.308 36.101 42.960 1.00 23.99 284 TRP A C 1
ATOM 627 O O . TRP A 1 113 ? 49.963 35.942 44.143 1.00 23.04 284 TRP A O 1
ATOM 638 N N . SER A 1 114 ? 51.500 36.584 42.589 1.00 24.55 285 SER A N 1
ATOM 639 C CA . SER A 1 114 ? 52.535 36.986 43.540 1.00 24.23 285 SER A CA 1
ATOM 640 C C . SER A 1 114 ? 52.045 38.073 44.474 1.00 23.31 285 SER A C 1
ATOM 641 O O . SER A 1 114 ? 52.237 38.003 45.686 1.00 23.14 285 SER A O 1
ATOM 644 N N . VAL A 1 115 ? 51.420 39.090 43.905 1.00 23.16 286 VAL A N 1
ATOM 645 C CA . VAL A 1 115 ? 50.957 40.234 44.684 1.00 22.81 286 VAL A CA 1
ATOM 646 C C . VAL A 1 115 ? 49.805 39.846 45.615 1.00 22.59 286 VAL A C 1
ATOM 647 O O . VAL A 1 115 ? 49.844 40.172 46.810 1.00 23.21 286 VAL A O 1
ATOM 651 N N . TYR A 1 116 ? 48.796 39.129 45.106 1.00 23.09 287 TYR A N 1
ATOM 652 C CA . TYR A 1 116 ? 47.627 38.812 45.939 1.00 23.40 287 TYR A CA 1
ATOM 653 C C . TYR A 1 116 ? 47.924 37.782 47.029 1.00 24.11 287 TYR A C 1
ATOM 654 O O . TYR A 1 116 ? 47.375 37.884 48.135 1.00 24.71 287 TYR A O 1
ATOM 663 N N . THR A 1 117 ? 48.768 36.800 46.723 1.00 24.87 288 THR A N 1
ATOM 664 C CA . THR A 1 117 ? 48.983 35.643 47.608 1.00 26.10 288 THR A CA 1
ATOM 665 C C . THR A 1 117 ? 50.254 35.676 48.451 1.00 27.15 288 THR A C 1
ATOM 666 O O . THR A 1 117 ? 50.336 34.963 49.454 1.00 27.26 288 THR A O 1
ATOM 670 N N . SER A 1 118 ? 51.249 36.465 48.042 1.00 25.99 289 SER A N 1
ATOM 671 C CA . SER A 1 118 ? 52.594 36.416 48.651 1.00 25.45 289 SER A CA 1
ATOM 672 C C . SER A 1 118 ? 53.125 34.975 48.671 1.00 26.07 289 SER A C 1
ATOM 673 O O . SER A 1 118 ? 53.741 34.550 49.643 1.00 27.37 289 SER A O 1
ATOM 676 N N . THR A 1 119 ? 52.831 34.231 47.603 1.00 26.34 290 THR A N 1
ATOM 677 C CA . THR A 1 119 ? 53.426 32.935 47.353 1.00 26.75 290 THR A CA 1
ATOM 678 C C . THR A 1 119 ? 54.011 32.989 45.941 1.00 27.23 290 THR A C 1
ATOM 679 O O . THR A 1 119 ? 53.624 33.827 45.131 1.00 25.84 290 THR A O 1
ATOM 683 N N . PHE A 1 120 ? 54.942 32.092 45.658 1.00 27.41 291 PHE A N 1
ATOM 684 C CA . PHE A 1 120 ? 55.630 32.094 44.378 1.00 27.40 291 PHE A CA 1
ATOM 685 C C . PHE A 1 120 ? 54.778 31.503 43.263 1.00 28.99 291 PHE A C 1
ATOM 686 O O . PHE A 1 120 ? 54.031 30.544 43.477 1.00 27.39 291 PHE A O 1
ATOM 694 N N . PRO A 1 121 ? 54.903 32.059 42.049 1.00 29.35 292 PRO A N 1
ATOM 695 C CA . PRO A 1 121 ? 54.277 31.388 40.921 1.00 30.88 292 PRO A CA 1
ATOM 696 C C . PRO A 1 121 ? 54.973 30.054 40.698 1.00 31.78 292 PRO A C 1
ATOM 697 O O . PRO A 1 121 ? 56.095 29.875 41.146 1.00 32.10 292 PRO A O 1
ATOM 701 N N . SER A 1 122 ? 54.292 29.119 40.059 1.00 34.89 293 SER A N 1
ATOM 702 C CA . SER A 1 122 ? 54.846 27.791 39.852 1.00 37.54 293 SER A CA 1
ATOM 703 C C . SER A 1 122 ? 55.950 27.809 38.799 1.00 38.82 293 SER A C 1
ATOM 704 O O . SER A 1 122 ? 55.988 28.688 37.933 1.00 34.47 293 SER A O 1
ATOM 707 N N . GLY A 1 123 ? 56.859 26.840 38.899 1.00 40.90 294 GLY A N 1
ATOM 708 C CA . GLY A 1 123 ? 57.853 26.602 37.855 1.00 44.31 294 GLY A CA 1
ATOM 709 C C . GLY A 1 123 ? 57.266 25.876 36.662 1.00 48.48 294 GLY A C 1
ATOM 710 O O . GLY A 1 123 ? 57.869 25.833 35.592 1.00 51.69 294 GLY A O 1
ATOM 711 N N . TYR A 1 124 ? 56.078 25.312 36.849 1.00 54.44 295 TYR A N 1
ATOM 712 C CA . TYR A 1 124 ? 55.444 24.455 35.860 1.00 58.13 295 TYR A CA 1
ATOM 713 C C . TYR A 1 124 ? 54.077 25.015 35.470 1.00 57.84 295 TYR A C 1
ATOM 714 O O . TYR A 1 124 ? 53.832 25.333 34.305 1.00 61.57 295 TYR A O 1
ATOM 723 N N . TYR A 1 125 ? 53.188 25.146 36.451 1.00 56.12 296 TYR A N 1
ATOM 724 C CA . TYR A 1 125 ? 51.802 25.505 36.179 1.00 53.03 296 TYR A CA 1
ATOM 725 C C . TYR A 1 125 ? 51.641 27.005 35.972 1.00 46.93 296 TYR A C 1
ATOM 726 O O . TYR A 1 125 ? 52.526 27.790 36.302 1.00 44.50 296 TYR A O 1
ATOM 735 N N . THR A 1 126 ? 50.488 27.379 35.430 1.00 41.87 297 THR A N 1
ATOM 736 C CA . THR A 1 126 ? 49.920 28.704 35.628 1.00 40.36 297 THR A CA 1
ATOM 737 C C . THR A 1 126 ? 49.006 28.594 36.854 1.00 38.56 297 THR A C 1
ATOM 738 O O . THR A 1 126 ? 47.950 27.964 36.799 1.00 37.56 297 THR A O 1
ATOM 742 N N . ASN A 1 127 ? 49.431 29.186 37.968 1.00 37.49 298 ASN A N 1
ATOM 743 C CA . ASN A 1 127 ? 48.738 28.989 39.243 1.00 35.48 298 ASN A CA 1
ATOM 744 C C . ASN A 1 127 ? 47.303 29.487 39.243 1.00 33.95 298 ASN A C 1
ATOM 745 O O . ASN A 1 127 ? 46.444 28.883 39.897 1.00 33.79 298 ASN A O 1
ATOM 750 N N . THR A 1 128 ? 47.019 30.548 38.489 1.00 32.86 299 THR A N 1
ATOM 751 C CA . THR A 1 128 ? 45.659 31.058 38.436 1.00 33.77 299 THR A CA 1
ATOM 752 C C . THR A 1 128 ? 44.723 30.042 37.775 1.00 36.50 299 THR A C 1
ATOM 753 O O . THR A 1 128 ? 43.534 30.012 38.086 1.00 33.67 299 THR A O 1
ATOM 757 N N . GLN A 1 129 ? 45.269 29.211 36.883 1.00 39.57 300 GLN A N 1
ATOM 758 C CA . GLN A 1 129 ? 44.513 28.119 36.256 1.00 41.80 300 GLN A CA 1
ATOM 759 C C . GLN A 1 129 ? 44.399 26.932 37.193 1.00 41.12 300 GLN A C 1
ATOM 760 O O . GLN A 1 129 ? 43.306 26.516 37.557 1.00 44.06 300 GLN A O 1
ATOM 766 N N . THR A 1 130 ? 45.546 26.401 37.588 1.00 40.33 301 THR A N 1
ATOM 767 C CA . THR A 1 130 ? 45.606 25.169 38.359 1.00 41.49 301 THR A CA 1
ATOM 768 C C . THR A 1 130 ? 44.959 25.267 39.749 1.00 41.95 301 THR A C 1
ATOM 769 O O . THR A 1 130 ? 44.398 24.288 40.239 1.00 42.12 301 THR A O 1
ATOM 773 N N . TYR A 1 131 ? 45.025 26.438 40.380 1.00 39.25 302 TYR A N 1
ATOM 774 C CA . TYR A 1 131 ? 44.541 26.572 41.756 1.00 38.79 302 TYR A CA 1
ATOM 775 C C . TYR A 1 131 ? 43.337 27.503 41.909 1.00 38.95 302 TYR A C 1
ATOM 776 O O . TYR A 1 131 ? 42.991 27.918 43.024 1.00 39.33 302 TYR A O 1
ATOM 785 N N . GLY A 1 132 ? 42.669 27.800 40.796 1.00 37.22 303 GLY A N 1
ATOM 786 C CA . GLY A 1 132 ? 41.441 28.578 40.830 1.00 38.43 303 GLY A CA 1
ATOM 787 C C . GLY A 1 132 ? 40.291 27.888 41.553 1.00 38.77 303 GLY A C 1
ATOM 788 O O . GLY A 1 132 ? 39.293 28.530 41.871 1.00 39.42 303 GLY A O 1
ATOM 789 N N . ASP A 1 133 ? 40.433 26.590 41.822 1.00 39.64 304 ASP A N 1
ATOM 790 C CA . ASP A 1 133 ? 39.420 25.828 42.564 1.00 42.53 304 ASP A CA 1
ATOM 791 C C . ASP A 1 133 ? 39.690 25.744 44.077 1.00 42.78 304 ASP A C 1
ATOM 792 O O . ASP A 1 133 ? 39.028 24.973 44.778 1.00 42.58 304 ASP A O 1
ATOM 797 N N . ARG A 1 134 ? 40.658 26.523 44.577 1.00 40.71 305 ARG A N 1
ATOM 798 C CA . ARG A 1 134 ? 41.015 26.492 45.993 1.00 38.41 305 ARG A CA 1
ATOM 799 C C . ARG A 1 134 ? 40.503 27.710 46.738 1.00 37.02 305 ARG A C 1
ATOM 800 O O . ARG A 1 134 ? 40.119 28.722 46.140 1.00 35.77 305 ARG A O 1
ATOM 808 N N . VAL A 1 135 ? 40.498 27.602 48.062 1.00 37.42 306 VAL A N 1
ATOM 809 C CA . VAL A 1 135 ? 40.273 28.750 48.931 1.00 35.49 306 VAL A CA 1
ATOM 810 C C . VAL A 1 135 ? 41.659 29.262 49.288 1.00 34.21 306 VAL A C 1
ATOM 811 O O . VAL A 1 135 ? 42.378 28.637 50.071 1.00 35.09 306 VAL A O 1
ATOM 815 N N . ILE A 1 136 ? 42.038 30.398 48.709 1.00 33.71 307 ILE A N 1
ATOM 816 C CA . ILE A 1 136 ? 43.410 30.884 48.802 1.00 31.55 307 ILE A CA 1
ATOM 817 C C . ILE A 1 136 ? 43.516 32.065 49.762 1.00 29.66 307 ILE A C 1
ATOM 818 O O . ILE A 1 136 ? 42.881 33.095 49.537 1.00 27.41 307 ILE A O 1
ATOM 823 N N . PRO A 1 137 ? 44.313 31.921 50.840 1.00 29.90 308 PRO A N 1
ATOM 824 C CA . PRO A 1 137 ? 44.586 33.065 51.706 1.00 29.58 308 PRO A CA 1
ATOM 825 C C . PRO A 1 137 ? 45.286 34.148 50.904 1.00 29.59 308 PRO A C 1
ATOM 826 O O . PRO A 1 137 ? 46.089 33.837 50.031 1.00 30.15 308 PRO A O 1
ATOM 830 N N . SER A 1 138 ? 44.967 35.405 51.177 1.00 27.45 309 SER A N 1
ATOM 831 C CA . SER A 1 138 ? 45.345 36.465 50.272 1.00 27.20 309 SER A CA 1
ATOM 832 C C . SER A 1 138 ? 45.164 37.840 50.873 1.00 26.63 309 SER A C 1
ATOM 833 O O . SER A 1 138 ? 44.584 38.001 51.947 1.00 26.89 309 SER A O 1
ATOM 836 N N . MET A 1 139 ? 45.659 38.828 50.144 1.00 25.74 310 MET A N 1
ATOM 837 C CA . MET A 1 139 ? 45.522 40.220 50.528 1.00 25.26 310 MET A CA 1
ATOM 838 C C . MET A 1 139 ? 44.049 40.679 50.514 1.00 25.39 310 MET A C 1
ATOM 839 O O . MET A 1 139 ? 43.582 41.239 51.495 1.00 23.77 310 MET A O 1
ATOM 844 N N . PRO A 1 140 ? 43.322 40.454 49.400 1.00 25.08 311 PRO A N 1
ATOM 845 C CA . PRO A 1 140 ? 41.905 40.817 49.435 1.00 25.47 311 PRO A CA 1
ATOM 846 C C . PRO A 1 140 ? 41.094 40.071 50.498 1.00 25.49 311 PRO A C 1
ATOM 847 O O . PRO A 1 140 ? 40.191 40.646 51.101 1.00 25.68 311 PRO A O 1
ATOM 851 N N . ARG A 1 141 ? 41.391 38.804 50.722 1.00 26.40 312 ARG A N 1
ATOM 852 C CA . ARG A 1 141 ? 40.670 38.046 51.733 1.00 28.36 312 ARG A CA 1
ATOM 853 C C . ARG A 1 141 ? 40.936 38.625 53.117 1.00 28.12 312 ARG A C 1
ATOM 854 O O . ARG A 1 141 ? 40.002 38.845 53.893 1.00 29.01 312 ARG A O 1
ATOM 862 N N . LEU A 1 142 ? 42.197 38.899 53.424 1.00 25.42 313 LEU A N 1
ATOM 863 C CA . LEU A 1 142 ? 42.548 39.467 54.722 1.00 26.51 313 LEU A CA 1
ATOM 864 C C . LEU A 1 142 ? 41.942 40.851 54.910 1.00 25.68 313 LEU A C 1
ATOM 865 O O . LEU A 1 142 ? 41.435 41.166 55.980 1.00 25.64 313 LEU A O 1
ATOM 870 N N . LEU A 1 143 ? 41.964 41.676 53.868 1.00 25.15 314 LEU A N 1
ATOM 871 C CA . LEU A 1 143 ? 41.350 42.988 53.956 1.00 25.30 314 LEU A CA 1
ATOM 872 C C . LEU A 1 143 ? 39.832 42.888 54.143 1.00 26.00 314 LEU A C 1
ATOM 873 O O . LEU A 1 143 ? 39.245 43.680 54.876 1.00 27.17 314 LEU A O 1
ATOM 878 N N . GLY A 1 144 ? 39.210 41.895 53.512 1.00 27.21 315 GLY A N 1
ATOM 879 C CA . GLY A 1 144 ? 37.783 41.652 53.673 1.00 28.71 315 GLY A CA 1
ATOM 880 C C . GLY A 1 144 ? 37.389 41.294 55.097 1.00 30.45 315 GLY A C 1
ATOM 881 O O . GLY A 1 144 ? 36.261 41.546 55.499 1.00 30.44 315 GLY A O 1
ATOM 882 N N . LYS A 1 145 ? 38.308 40.702 55.855 1.00 32.93 316 LYS A N 1
ATOM 883 C CA . LYS A 1 145 ? 38.087 40.432 57.285 1.00 36.06 316 LYS A CA 1
ATOM 884 C C . LYS A 1 145 ? 38.344 41.644 58.173 1.00 33.69 316 LYS A C 1
ATOM 885 O O . LYS A 1 145 ? 38.112 41.586 59.384 1.00 35.82 316 LYS A O 1
ATOM 891 N N . ASN A 1 146 ? 38.821 42.730 57.573 1.00 32.08 317 ASN A N 1
ATOM 892 C CA . ASN A 1 146 ? 39.065 43.992 58.254 1.00 31.52 317 ASN A CA 1
ATOM 893 C C . ASN A 1 146 ? 38.186 45.111 57.694 1.00 31.74 317 ASN A C 1
ATOM 894 O O . ASN A 1 146 ? 38.592 46.276 57.666 1.00 33.30 317 ASN A O 1
ATOM 899 N N . ASP A 1 147 ? 36.988 44.745 57.228 1.00 34.76 318 ASP A N 1
ATOM 900 C CA . ASP A 1 147 ? 35.946 45.709 56.791 1.00 39.36 318 ASP A CA 1
ATOM 901 C C . ASP A 1 147 ? 36.235 46.457 55.493 1.00 35.40 318 ASP A C 1
ATOM 902 O O . ASP A 1 147 ? 35.739 47.581 55.288 1.00 35.74 318 ASP A O 1
ATOM 907 N N . TYR A 1 148 ? 37.079 45.879 54.637 1.00 30.12 319 TYR A N 1
ATOM 908 C CA . TYR A 1 148 ? 37.286 46.436 53.307 1.00 27.97 319 TYR A CA 1
ATOM 909 C C . TYR A 1 148 ? 36.380 45.685 52.350 1.00 25.72 319 TYR A C 1
ATOM 910 O O . TYR A 1 148 ? 36.267 44.472 52.441 1.00 24.53 319 TYR A O 1
ATOM 919 N N . LYS A 1 149 ? 35.748 46.425 51.451 1.00 26.56 320 LYS A N 1
ATOM 920 C CA . LYS A 1 149 ? 35.176 45.840 50.247 1.00 28.86 320 LYS A CA 1
ATOM 921 C C . LYS A 1 149 ? 36.307 45.816 49.228 1.00 27.34 320 LYS A C 1
ATOM 922 O O . LYS A 1 149 ? 37.071 46.774 49.118 1.00 27.92 320 LYS A O 1
ATOM 928 N N . THR A 1 150 ? 36.397 44.729 48.485 1.00 26.30 321 THR A N 1
ATOM 929 C CA . THR A 1 150 ? 37.540 44.502 47.600 1.00 26.72 321 THR A CA 1
ATOM 930 C C . THR A 1 150 ? 37.062 44.268 46.163 1.00 26.36 321 THR A C 1
ATOM 931 O O . THR A 1 150 ? 36.069 43.571 45.938 1.00 26.31 321 THR A O 1
ATOM 935 N N . ALA A 1 151 ? 37.764 44.861 45.201 1.00 25.27 322 ALA A N 1
ATOM 936 C CA . ALA A 1 151 ? 37.427 44.679 43.795 1.00 26.07 322 ALA A CA 1
ATOM 937 C C . ALA A 1 151 ? 38.672 44.742 42.922 1.00 25.65 322 ALA A C 1
ATOM 938 O O . ALA A 1 151 ? 39.643 45.415 43.263 1.00 25.59 322 ALA A O 1
ATOM 940 N N . THR A 1 152 ? 38.619 44.050 41.796 1.00 25.80 323 THR A N 1
ATOM 941 C CA . THR A 1 152 ? 39.673 44.167 40.784 1.00 26.37 323 THR A CA 1
ATOM 942 C C . THR A 1 152 ? 39.035 44.532 39.442 1.00 27.21 323 THR A C 1
ATOM 943 O O . THR A 1 152 ? 37.900 44.141 39.164 1.00 27.69 323 THR A O 1
ATOM 947 N N . PHE A 1 153 ? 39.768 45.324 38.656 1.00 26.65 324 PHE A N 1
ATOM 948 C CA . PHE A 1 153 ? 39.299 45.928 37.424 1.00 25.38 324 PHE A CA 1
ATOM 949 C C . PHE A 1 153 ? 40.282 45.624 36.297 1.00 26.53 324 PHE A C 1
ATOM 950 O O . PHE A 1 153 ? 41.481 45.893 36.420 1.00 25.03 324 PHE A O 1
ATOM 958 N N . HIS A 1 154 ? 39.772 45.099 35.196 1.00 26.67 325 HIS A N 1
ATOM 959 C CA . HIS A 1 154 ? 40.596 44.854 33.998 1.00 27.57 325 HIS A CA 1
ATOM 960 C C . HIS A 1 154 ? 39.648 44.789 32.805 1.00 27.85 325 HIS A C 1
ATOM 961 O O . HIS A 1 154 ? 38.586 44.190 32.917 1.00 28.59 325 HIS A O 1
ATOM 968 N N . THR A 1 155 ? 40.025 45.398 31.678 1.00 28.65 326 THR A N 1
ATOM 969 C CA . THR A 1 155 ? 39.082 45.584 30.568 1.00 29.51 326 THR A CA 1
ATOM 970 C C . THR A 1 155 ? 38.919 44.379 29.634 1.00 31.34 326 THR A C 1
ATOM 971 O O . THR A 1 155 ? 38.032 44.394 28.778 1.00 32.38 326 THR A O 1
ATOM 975 N N . ASN A 1 156 ? 39.741 43.343 29.792 1.00 31.85 327 ASN A N 1
ATOM 976 C CA . ASN A 1 156 ? 39.568 42.126 29.012 1.00 34.33 327 ASN A CA 1
ATOM 977 C C . ASN A 1 156 ? 38.618 41.136 29.691 1.00 35.02 327 ASN A C 1
ATOM 978 O O . ASN A 1 156 ? 38.221 41.326 30.843 1.00 33.61 327 ASN A O 1
ATOM 983 N N . ASP A 1 157 ? 38.260 40.078 28.968 1.00 34.20 328 ASP A N 1
ATOM 984 C CA A ASP A 1 157 ? 37.338 39.079 29.483 0.50 35.68 328 ASP A CA 1
ATOM 985 C CA B ASP A 1 157 ? 37.337 39.069 29.476 0.50 35.13 328 ASP A CA 1
ATOM 986 C C . ASP A 1 157 ? 38.002 38.239 30.561 1.00 34.25 328 ASP A C 1
ATOM 987 O O . ASP A 1 157 ? 39.128 37.781 30.403 1.00 31.94 328 ASP A O 1
ATOM 996 N N . ALA A 1 158 ? 37.275 38.023 31.649 1.00 34.03 329 ALA A N 1
ATOM 997 C CA . ALA A 1 158 ? 37.826 37.357 32.807 1.00 31.39 329 ALA A CA 1
ATOM 998 C C . ALA A 1 158 ? 38.037 35.858 32.615 1.00 32.14 329 ALA A C 1
ATOM 999 O O . ALA A 1 158 ? 38.638 35.224 33.469 1.00 32.77 329 ALA A O 1
ATOM 1001 N N . SER A 1 159 ? 37.545 35.273 31.523 1.00 31.89 330 SER A N 1
ATOM 1002 C CA . SER A 1 159 ? 37.924 33.896 31.184 1.00 32.75 330 SER A CA 1
ATOM 1003 C C . SER A 1 159 ? 39.445 33.746 30.971 1.00 32.86 330 SER A C 1
ATOM 1004 O O . SER A 1 159 ? 40.003 32.675 31.199 1.00 31.87 330 SER A O 1
ATOM 1007 N N . PHE A 1 160 ? 40.108 34.812 30.527 1.00 33.78 331 PHE A N 1
ATOM 1008 C CA . PHE A 1 160 ? 41.561 34.792 30.330 1.00 34.95 331 PHE A CA 1
ATOM 1009 C C . PHE A 1 160 ? 42.323 34.465 31.621 1.00 35.13 331 PHE A C 1
ATOM 1010 O O . PHE A 1 160 ? 42.088 35.064 32.686 1.00 34.37 331 PHE A O 1
ATOM 1018 N N . TYR A 1 161 ? 43.223 33.494 31.509 1.00 33.13 332 TYR A N 1
ATOM 1019 C CA . TYR A 1 161 ? 44.013 32.989 32.629 1.00 35.55 332 TYR A CA 1
ATOM 1020 C C . TYR A 1 161 ? 43.161 32.501 33.806 1.00 35.09 332 TYR A C 1
ATOM 1021 O O . TYR A 1 161 ? 43.644 32.453 34.940 1.00 31.73 332 TYR A O 1
ATOM 1030 N N . ASN A 1 162 ? 41.915 32.119 33.535 1.00 33.87 333 ASN A N 1
ATOM 1031 C CA . ASN A 1 162 ? 41.026 31.606 34.568 1.00 32.81 333 ASN A CA 1
ATOM 1032 C C . ASN A 1 162 ? 40.710 32.652 35.651 1.00 31.77 333 ASN A C 1
ATOM 1033 O O . ASN A 1 162 ? 40.456 32.294 36.795 1.00 32.90 333 ASN A O 1
ATOM 1038 N N . ARG A 1 163 ? 40.721 33.933 35.291 1.00 30.18 334 ARG A N 1
ATOM 1039 C CA . ARG A 1 163 ? 40.510 35.005 36.277 1.00 31.49 334 ARG A CA 1
ATOM 1040 C C . ARG A 1 163 ? 39.138 34.923 36.938 1.00 34.37 334 ARG A C 1
ATOM 1041 O O . ARG A 1 163 ? 38.996 35.239 38.128 1.00 33.33 334 ARG A O 1
ATOM 1049 N N . ASP A 1 164 ? 38.128 34.503 36.169 1.00 33.90 335 ASP A N 1
ATOM 1050 C CA . ASP A 1 164 ? 36.774 34.397 36.705 1.00 36.15 335 ASP A CA 1
ATOM 1051 C C . ASP A 1 164 ? 36.628 33.329 37.808 1.00 35.85 335 ASP A C 1
ATOM 1052 O O . ASP A 1 164 ? 35.679 33.391 38.589 1.00 37.27 335 ASP A O 1
ATOM 1057 N N . GLU A 1 165 ? 37.551 32.375 37.869 1.00 34.92 336 GLU A N 1
ATOM 1058 C CA . GLU A 1 165 ? 37.648 31.463 39.011 1.00 38.13 336 GLU A CA 1
ATOM 1059 C C . GLU A 1 165 ? 38.698 31.911 40.035 1.00 37.07 336 GLU A C 1
ATOM 1060 O O . GLU A 1 165 ? 38.509 31.757 41.237 1.00 38.24 336 GLU A O 1
ATOM 1066 N N . PHE A 1 166 ? 39.815 32.440 39.550 1.00 35.48 337 PHE A N 1
ATOM 1067 C CA . PHE A 1 166 ? 40.904 32.880 40.418 1.00 33.19 337 PHE A CA 1
ATOM 1068 C C . PHE A 1 166 ? 40.500 34.026 41.349 1.00 32.15 337 PHE A C 1
ATOM 1069 O O . PHE A 1 166 ? 40.861 34.032 42.525 1.00 31.64 337 PHE A O 1
ATOM 1077 N N . TYR A 1 167 ? 39.763 34.999 40.840 1.00 31.80 338 TYR A N 1
ATOM 1078 C CA . TYR A 1 167 ? 39.426 36.151 41.653 1.00 31.61 338 TYR A CA 1
ATOM 1079 C C . TYR A 1 167 ? 38.539 35.785 42.868 1.00 33.43 338 TYR A C 1
ATOM 1080 O O . TYR A 1 167 ? 38.823 36.248 43.979 1.00 29.93 338 TYR A O 1
ATOM 1089 N N . PRO A 1 168 ? 37.519 34.911 42.673 1.00 35.58 339 PRO A N 1
ATOM 1090 C CA . PRO A 1 168 ? 36.777 34.307 43.798 1.00 35.72 339 PRO A CA 1
ATOM 1091 C C . PRO A 1 168 ? 37.646 33.455 44.708 1.00 35.01 339 PRO A C 1
ATOM 1092 O O . PRO A 1 168 ? 37.483 33.514 45.925 1.00 33.61 339 PRO A O 1
ATOM 1096 N N . ALA A 1 169 ? 38.569 32.685 44.125 1.00 33.45 340 ALA A N 1
ATOM 1097 C CA . ALA A 1 169 ? 39.493 31.863 44.896 1.00 32.72 340 ALA A CA 1
ATOM 1098 C C . ALA A 1 169 ? 40.311 32.685 45.889 1.00 30.79 340 ALA A C 1
ATOM 1099 O O . ALA A 1 169 ? 40.530 32.236 47.007 1.00 29.31 340 ALA A O 1
ATOM 1101 N N . VAL A 1 170 ? 40.770 33.873 45.487 1.00 28.96 341 VAL A N 1
ATOM 1102 C CA . VAL A 1 170 ? 41.519 34.739 46.417 1.00 28.75 341 VAL A CA 1
ATOM 1103 C C . VAL A 1 170 ? 40.614 35.658 47.243 1.00 28.96 341 VAL A C 1
ATOM 1104 O O . VAL A 1 170 ? 41.094 36.397 48.084 1.00 28.81 341 VAL A O 1
ATOM 1108 N N . GLY A 1 171 ? 39.307 35.607 47.008 1.00 29.45 342 GLY A N 1
ATOM 1109 C CA . GLY A 1 171 ? 38.350 36.299 47.870 1.00 29.54 342 GLY A CA 1
ATOM 1110 C C . GLY A 1 171 ? 38.097 37.757 47.553 1.00 29.22 342 GLY A C 1
ATOM 1111 O O . GLY A 1 171 ? 37.715 38.518 48.442 1.00 30.32 342 GLY A O 1
ATOM 1112 N N . PHE A 1 172 ? 38.299 38.171 46.302 1.00 28.07 343 PHE A N 1
ATOM 1113 C CA . PHE A 1 172 ? 37.807 39.481 45.874 1.00 28.42 343 PHE A CA 1
ATOM 1114 C C . PHE A 1 172 ? 36.277 39.455 45.942 1.00 29.87 343 PHE A C 1
ATOM 1115 O O . PHE A 1 172 ? 35.667 38.461 45.546 1.00 30.38 343 PHE A O 1
ATOM 1123 N N . ASP A 1 173 ? 35.671 40.514 46.470 1.00 31.12 344 ASP A N 1
ATOM 1124 C CA . ASP A 1 173 ? 34.201 40.592 46.528 1.00 32.68 344 ASP A CA 1
ATOM 1125 C C . ASP A 1 173 ? 33.614 40.675 45.118 1.00 34.87 344 ASP A C 1
ATOM 1126 O O . ASP A 1 173 ? 32.567 40.086 44.828 1.00 36.23 344 ASP A O 1
ATOM 1131 N N . LYS A 1 174 ? 34.287 41.434 44.259 1.00 34.06 345 LYS A N 1
ATOM 1132 C CA . LYS A 1 174 ? 33.841 41.644 42.887 1.00 35.98 345 LYS A CA 1
ATOM 1133 C C . LYS A 1 174 ? 35.028 41.730 41.947 1.00 33.66 345 LYS A C 1
ATOM 1134 O O . LYS A 1 174 ? 36.113 42.156 42.341 1.00 32.11 345 LYS A O 1
ATOM 1140 N N . PHE A 1 175 ? 34.810 41.348 40.699 1.00 31.32 346 PHE A N 1
ATOM 1141 C CA . PHE A 1 175 ? 35.722 41.744 39.637 1.00 31.53 346 PHE A CA 1
ATOM 1142 C C . PHE A 1 175 ? 34.926 42.387 38.522 1.00 30.54 346 PHE A C 1
ATOM 1143 O O . PHE A 1 175 ? 33.798 41.984 38.238 1.00 32.04 346 PHE A O 1
ATOM 1151 N N . TYR A 1 176 ? 35.510 43.413 37.928 1.00 29.62 347 TYR A N 1
ATOM 1152 C CA . TYR A 1 176 ? 34.911 44.121 36.817 1.00 28.04 347 TYR A CA 1
ATOM 1153 C C . TYR A 1 176 ? 35.731 43.786 35.589 1.00 30.82 347 TYR A C 1
ATOM 1154 O O . TYR A 1 176 ? 36.926 44.079 35.550 1.00 28.27 347 TYR A O 1
ATOM 1163 N N . ASP A 1 177 ? 35.102 43.163 34.595 1.00 31.22 348 ASP A N 1
ATOM 1164 C CA . ASP A 1 177 ? 35.807 42.710 33.393 1.00 31.42 348 ASP A CA 1
ATOM 1165 C C . ASP A 1 177 ? 35.183 43.342 32.141 1.00 33.08 348 ASP A C 1
ATOM 1166 O O . ASP A 1 177 ? 34.447 44.326 32.235 1.00 32.31 348 ASP A O 1
ATOM 1171 N N . ARG A 1 178 ? 35.493 42.792 30.975 1.00 35.55 349 ARG A N 1
ATOM 1172 C CA . ARG A 1 178 ? 35.045 43.382 29.722 1.00 39.09 349 ARG A CA 1
ATOM 1173 C C . ARG A 1 178 ? 33.543 43.704 29.689 1.00 39.50 349 ARG A C 1
ATOM 1174 O O . ARG A 1 178 ? 33.170 44.755 29.195 1.00 37.82 349 ARG A O 1
ATOM 1182 N N . LYS A 1 179 ? 32.709 42.815 30.223 1.00 41.13 350 LYS A N 1
ATOM 1183 C CA . LYS A 1 179 ? 31.248 43.048 30.308 1.00 44.56 350 LYS A CA 1
ATOM 1184 C C . LYS A 1 179 ? 30.888 44.391 30.936 1.00 41.18 350 LYS A C 1
ATOM 1185 O O . LYS A 1 179 ? 29.945 45.052 30.507 1.00 42.34 350 LYS A O 1
ATOM 1191 N N . PHE A 1 180 ? 31.650 44.796 31.947 1.00 36.89 351 PHE A N 1
ATOM 1192 C CA . PHE A 1 180 ? 31.454 46.086 32.597 1.00 34.41 351 PHE A CA 1
ATOM 1193 C C . PHE A 1 180 ? 31.962 47.252 31.760 1.00 35.39 351 PHE A C 1
ATOM 1194 O O . PHE A 1 180 ? 31.330 48.303 31.716 1.00 36.45 351 PHE A O 1
ATOM 1202 N N . PHE A 1 181 ? 33.132 47.091 31.144 1.00 35.59 352 PHE A N 1
ATOM 1203 C CA . PHE A 1 181 ? 33.727 48.156 30.359 1.00 37.08 352 PHE A CA 1
ATOM 1204 C C . PHE A 1 181 ? 33.169 47.899 28.978 1.00 42.61 352 PHE A C 1
ATOM 1205 O O . PHE A 1 181 ? 32.885 46.754 28.616 1.00 43.38 352 PHE A O 1
ATOM 1213 N N . GLY A 1 182 ? 33.028 48.929 28.176 1.00 46.66 353 GLY A N 1
ATOM 1214 C CA . GLY A 1 182 ? 32.297 48.739 26.935 1.00 51.96 353 GLY A CA 1
ATOM 1215 C C . GLY A 1 182 ? 33.052 47.943 25.882 1.00 53.72 353 GLY A C 1
ATOM 1216 O O . GLY A 1 182 ? 33.844 47.027 26.175 1.00 51.83 353 GLY A O 1
ATOM 1217 N N . ASP A 1 183 ? 32.760 48.281 24.636 1.00 57.61 354 ASP A N 1
ATOM 1218 C CA . ASP A 1 183 ? 33.683 48.013 23.548 1.00 58.99 354 ASP A CA 1
ATOM 1219 C C . ASP A 1 183 ? 34.055 49.328 22.892 1.00 56.55 354 ASP A C 1
ATOM 1220 O O . ASP A 1 183 ? 34.483 49.350 21.745 1.00 59.29 354 ASP A O 1
ATOM 1225 N N . GLU A 1 184 ? 33.882 50.425 23.628 1.00 57.92 355 GLU A N 1
ATOM 1226 C CA . GLU A 1 184 ? 34.334 51.729 23.173 1.00 58.54 355 GLU A CA 1
ATOM 1227 C C . GLU A 1 184 ? 35.851 51.811 23.328 1.00 56.85 355 GLU A C 1
ATOM 1228 O O . GLU A 1 184 ? 36.427 51.214 24.255 1.00 55.91 355 GLU A O 1
ATOM 1234 N N . ASP A 1 185 ? 36.476 52.543 22.407 1.00 50.78 356 ASP A N 1
ATOM 1235 C CA . ASP A 1 185 ? 37.884 52.924 22.498 1.00 47.71 356 ASP A CA 1
ATOM 1236 C C . ASP A 1 185 ? 38.819 51.747 22.787 1.00 45.56 356 ASP A C 1
ATOM 1237 O O . ASP A 1 185 ? 39.598 51.757 23.749 1.00 45.37 356 ASP A O 1
ATOM 1242 N N . VAL A 1 186 ? 38.722 50.728 21.944 1.00 44.38 357 VAL A N 1
ATOM 1243 C CA . VAL A 1 186 ? 39.567 49.549 22.044 1.00 43.71 357 VAL A CA 1
ATOM 1244 C C . VAL A 1 186 ? 40.987 49.878 21.574 1.00 44.76 357 VAL A C 1
ATOM 1245 O O . VAL A 1 186 ? 41.179 50.544 20.551 1.00 42.69 357 VAL A O 1
ATOM 1249 N N . ILE A 1 187 ? 41.966 49.439 22.362 1.00 41.58 358 ILE A N 1
ATOM 1250 C CA . ILE A 1 187 ? 43.377 49.518 22.000 1.00 41.17 358 ILE A CA 1
ATOM 1251 C C . ILE A 1 187 ? 43.934 48.124 22.187 1.00 42.28 358 ILE A C 1
ATOM 1252 O O . ILE A 1 187 ? 43.848 47.556 23.280 1.00 41.64 358 ILE A O 1
ATOM 1257 N N . GLY A 1 188 ? 44.487 47.565 21.116 1.00 42.46 359 GLY A N 1
ATOM 1258 C CA . GLY A 1 188 ? 44.837 46.158 21.102 1.00 45.23 359 GLY A CA 1
ATOM 1259 C C . GLY A 1 188 ? 43.557 45.343 21.046 1.00 46.27 359 GLY A C 1
ATOM 1260 O O . GLY A 1 188 ? 42.785 45.456 20.093 1.00 47.73 359 GLY A O 1
ATOM 1261 N N . PHE A 1 189 ? 43.308 44.550 22.081 1.00 47.80 360 PHE A N 1
ATOM 1262 C CA . PHE A 1 189 ? 42.160 43.642 22.080 1.00 48.34 360 PHE A CA 1
ATOM 1263 C C . PHE A 1 189 ? 41.088 43.958 23.111 1.00 44.56 360 PHE A C 1
ATOM 1264 O O . PHE A 1 189 ? 40.137 43.193 23.245 1.00 45.12 360 PHE A O 1
ATOM 1272 N N . SER A 1 190 ? 41.207 45.087 23.805 1.00 39.66 361 SER A N 1
ATOM 1273 C CA . SER A 1 190 ? 40.206 45.456 24.802 1.00 38.60 361 SER A CA 1
ATOM 1274 C C . SER A 1 190 ? 40.194 46.958 25.072 1.00 35.16 361 SER A C 1
ATOM 1275 O O . SER A 1 190 ? 41.061 47.683 24.574 1.00 35.54 361 SER A O 1
ATOM 1278 N N . PRO A 1 191 ? 39.181 47.450 25.817 1.00 31.44 362 PRO A N 1
ATOM 1279 C CA . PRO A 1 191 ? 39.099 48.888 25.992 1.00 30.49 362 PRO A CA 1
ATOM 1280 C C . PRO A 1 191 ? 40.371 49.485 26.582 1.00 29.01 362 PRO A C 1
ATOM 1281 O O . PRO A 1 191 ? 41.086 48.826 27.345 1.00 28.95 362 PRO A O 1
ATOM 1285 N N . SER A 1 192 ? 40.631 50.729 26.207 1.00 28.38 363 SER A N 1
ATOM 1286 C CA . SER A 1 192 ? 41.848 51.406 26.540 1.00 28.65 363 SER A CA 1
ATOM 1287 C C . SER A 1 192 ? 41.986 51.627 28.044 1.00 29.79 363 SER A C 1
ATOM 1288 O O . SER A 1 192 ? 41.015 51.524 28.791 1.00 28.65 363 SER A O 1
ATOM 1291 N N . ASP A 1 193 ? 43.204 51.944 28.479 1.00 28.97 364 ASP A N 1
ATOM 1292 C CA . ASP A 1 193 ? 43.433 52.378 29.857 1.00 28.56 364 ASP A CA 1
ATOM 1293 C C . ASP A 1 193 ? 42.590 53.603 30.209 1.00 30.03 364 ASP A C 1
ATOM 1294 O O . ASP A 1 193 ? 42.184 53.758 31.353 1.00 27.71 364 ASP A O 1
ATOM 1299 N N . GLU A 1 194 ? 42.340 54.491 29.244 1.00 30.68 365 GLU A N 1
ATOM 1300 C CA . GLU A 1 194 ? 41.447 55.626 29.508 1.00 32.80 365 GLU A CA 1
ATOM 1301 C C . GLU A 1 194 ? 40.075 55.153 29.981 1.00 31.48 365 GLU A C 1
ATOM 1302 O O . GLU A 1 194 ? 39.525 55.705 30.928 1.00 32.20 365 GLU A O 1
ATOM 1308 N N . VAL A 1 195 ? 39.546 54.125 29.328 1.00 31.20 366 VAL A N 1
ATOM 1309 C CA . VAL A 1 195 ? 38.247 53.575 29.687 1.00 31.34 366 VAL A CA 1
ATOM 1310 C C . VAL A 1 195 ? 38.331 52.868 31.048 1.00 31.14 366 VAL A C 1
ATOM 1311 O O . VAL A 1 195 ? 37.437 52.998 31.886 1.00 30.64 366 VAL A O 1
ATOM 1315 N N . LEU A 1 196 ? 39.426 52.150 31.279 1.00 28.96 367 LEU A N 1
ATOM 1316 C CA . LEU A 1 196 ? 39.657 51.525 32.581 1.00 29.26 367 LEU A CA 1
ATOM 1317 C C . LEU A 1 196 ? 39.493 52.549 33.712 1.00 27.88 367 LEU A C 1
ATOM 1318 O O . LEU A 1 196 ? 38.720 52.330 34.651 1.00 28.00 367 LEU A O 1
ATOM 1323 N N . TYR A 1 197 ? 40.224 53.656 33.628 1.00 28.65 368 TYR A N 1
ATOM 1324 C CA . TYR A 1 197 ? 40.282 54.599 34.736 1.00 29.65 368 TYR A CA 1
ATOM 1325 C C . TYR A 1 197 ? 38.996 55.419 34.849 1.00 31.28 368 TYR A C 1
ATOM 1326 O O . TYR A 1 197 ? 38.525 55.674 35.954 1.00 31.55 368 TYR A O 1
ATOM 1335 N N . ASN A 1 198 ? 38.435 55.812 33.706 1.00 32.94 369 ASN A N 1
ATOM 1336 C CA . ASN A 1 198 ? 37.193 56.583 33.688 1.00 34.18 369 ASN A CA 1
ATOM 1337 C C . ASN A 1 198 ? 35.979 55.824 34.183 1.00 32.27 369 ASN A C 1
ATOM 1338 O O . ASN A 1 198 ? 35.119 56.405 34.811 1.00 33.00 369 ASN A O 1
ATOM 1343 N N . LYS A 1 199 ? 35.900 54.530 33.916 1.00 33.83 370 LYS A N 1
ATOM 1344 C CA . LYS A 1 199 ? 34.796 53.746 34.430 1.00 34.41 370 LYS A CA 1
ATOM 1345 C C . LYS A 1 199 ? 35.032 53.250 35.869 1.00 34.66 370 LYS A C 1
ATOM 1346 O O . LYS A 1 199 ? 34.077 53.038 36.598 1.00 34.40 370 LYS A O 1
ATOM 1352 N N . ALA A 1 200 ? 36.283 53.069 36.291 1.00 32.65 371 ALA A N 1
ATOM 1353 C CA . ALA A 1 200 ? 36.554 52.638 37.675 1.00 31.78 371 ALA A CA 1
ATOM 1354 C C . ALA A 1 200 ? 36.366 53.776 38.672 1.00 30.70 371 ALA A C 1
ATOM 1355 O O . ALA A 1 200 ? 35.803 53.578 39.755 1.00 33.28 371 ALA A O 1
ATOM 1357 N N . PHE A 1 201 ? 36.813 54.969 38.302 1.00 30.54 372 PHE A N 1
ATOM 1358 C CA . PHE A 1 201 ? 36.854 56.084 39.238 1.00 34.21 372 PHE A CA 1
ATOM 1359 C C . PHE A 1 201 ? 35.515 56.387 39.934 1.00 35.44 372 PHE A C 1
ATOM 1360 O O . PHE A 1 201 ? 35.480 56.534 41.164 1.00 33.58 372 PHE A O 1
ATOM 1368 N N . PRO A 1 202 ? 34.410 56.474 39.163 1.00 36.62 373 PRO A N 1
ATOM 1369 C CA . PRO A 1 202 ? 33.122 56.734 39.817 1.00 36.14 373 PRO A CA 1
ATOM 1370 C C . PRO A 1 202 ? 32.737 55.691 40.866 1.00 36.10 373 PRO A C 1
ATOM 1371 O O . PRO A 1 202 ? 32.049 56.017 41.822 1.00 35.44 373 PRO A O 1
ATOM 1375 N N . ILE A 1 203 ? 33.151 54.444 40.681 1.00 35.58 374 ILE A N 1
ATOM 1376 C CA . ILE A 1 203 ? 32.857 53.397 41.648 1.00 36.62 374 ILE A CA 1
ATOM 1377 C C . ILE A 1 203 ? 33.593 53.671 42.957 1.00 37.27 374 ILE A C 1
ATOM 1378 O O . ILE A 1 203 ? 33.018 53.543 44.038 1.00 37.78 374 ILE A O 1
ATOM 1383 N N . LEU A 1 204 ? 34.864 54.044 42.841 1.00 36.84 375 LEU A N 1
ATOM 1384 C CA . LEU A 1 204 ? 35.685 54.377 44.000 1.00 37.25 375 LEU A CA 1
ATOM 1385 C C . LEU A 1 204 ? 35.165 55.635 44.697 1.00 37.67 375 LEU A C 1
ATOM 1386 O O . LEU A 1 204 ? 35.104 55.677 45.929 1.00 36.50 375 LEU A O 1
ATOM 1391 N N . GLU A 1 205 ? 34.793 56.644 43.904 1.00 36.86 376 GLU A N 1
ATOM 1392 C CA . GLU A 1 205 ? 34.228 57.888 44.435 1.00 41.02 376 GLU A CA 1
ATOM 1393 C C . GLU A 1 205 ? 32.956 57.640 45.253 1.00 41.08 376 GLU A C 1
ATOM 1394 O O . GLU A 1 205 ? 32.756 58.261 46.294 1.00 43.71 376 GLU A O 1
ATOM 1400 N N . GLU A 1 206 ? 32.100 56.731 44.802 1.00 43.16 377 GLU A N 1
ATOM 1401 C CA . GLU A 1 206 ? 30.879 56.448 45.550 1.00 46.11 377 GLU A CA 1
ATOM 1402 C C . GLU A 1 206 ? 31.151 55.683 46.843 1.00 44.70 377 GLU A C 1
ATOM 1403 O O . GLU A 1 206 ? 30.473 55.914 47.839 1.00 42.25 377 GLU A O 1
ATOM 1409 N N . GLN A 1 207 ? 32.141 54.795 46.846 1.00 41.73 378 GLN A N 1
ATOM 1410 C CA . GLN A 1 207 ? 32.526 54.109 48.077 1.00 38.72 378 GLN A CA 1
ATOM 1411 C C . GLN A 1 207 ? 33.097 55.106 49.064 1.00 36.36 378 GLN A C 1
ATOM 1412 O O . GLN A 1 207 ? 32.797 55.055 50.260 1.00 36.87 378 GLN A O 1
ATOM 1418 N N . TYR A 1 208 ? 33.925 56.009 48.553 1.00 34.95 379 TYR A N 1
ATOM 1419 C CA . TYR A 1 208 ? 34.527 57.054 49.360 1.00 36.79 379 TYR A CA 1
ATOM 1420 C C . TYR A 1 208 ? 33.458 57.935 50.025 1.00 41.00 379 TYR A C 1
ATOM 1421 O O . TYR A 1 208 ? 33.501 58.175 51.234 1.00 38.79 379 TYR A O 1
ATOM 1430 N N . LYS A 1 209 ? 32.495 58.400 49.233 1.00 43.78 380 LYS A N 1
ATOM 1431 C CA . LYS A 1 209 ? 31.424 59.265 49.748 1.00 46.53 380 LYS A CA 1
ATOM 1432 C C . LYS A 1 209 ? 30.509 58.559 50.746 1.00 44.79 380 LYS A C 1
ATOM 1433 O O . LYS A 1 209 ? 29.954 59.191 51.640 1.00 45.93 380 LYS A O 1
ATOM 1439 N N . ASN A 1 210 ? 30.367 57.249 50.597 1.00 43.62 381 ASN A N 1
ATOM 1440 C CA . ASN A 1 210 ? 29.536 56.462 51.487 1.00 44.82 381 ASN A CA 1
ATOM 1441 C C . ASN A 1 210 ? 30.291 55.834 52.667 1.00 43.17 381 ASN A C 1
ATOM 1442 O O . ASN A 1 210 ? 29.743 54.987 53.367 1.00 43.44 381 ASN A O 1
ATOM 1447 N N . ASN A 1 211 ? 31.529 56.267 52.905 1.00 42.68 382 ASN A N 1
ATOM 1448 C CA . ASN A 1 211 ? 32.321 55.782 54.034 1.00 44.64 382 ASN A CA 1
ATOM 1449 C C . ASN A 1 211 ? 32.558 54.284 54.021 1.00 41.02 382 ASN A C 1
ATOM 1450 O O . ASN A 1 211 ? 32.582 53.651 55.071 1.00 38.96 382 ASN A O 1
ATOM 1455 N N . GLN A 1 212 ? 32.742 53.713 52.834 1.00 38.34 383 GLN A N 1
ATOM 1456 C CA . GLN A 1 212 ? 33.077 52.302 52.731 1.00 37.52 383 GLN A CA 1
ATOM 1457 C C . GLN A 1 212 ? 34.566 52.163 52.443 1.00 34.64 383 GLN A C 1
ATOM 1458 O O . GLN A 1 212 ? 35.003 52.490 51.339 1.00 32.04 383 GLN A O 1
ATOM 1464 N N . LYS A 1 213 ? 35.340 51.673 53.413 1.00 32.48 384 LYS A N 1
ATOM 1465 C CA . LYS A 1 213 ? 36.761 51.380 53.159 1.00 31.54 384 LYS A CA 1
ATOM 1466 C C . LYS A 1 213 ? 36.849 50.385 52.025 1.00 27.62 384 LYS A C 1
ATOM 1467 O O . LYS A 1 213 ? 36.100 49.407 52.007 1.00 29.68 384 LYS A O 1
ATOM 1473 N N . PHE A 1 214 ? 37.756 50.629 51.080 1.00 27.89 385 PHE A N 1
ATOM 1474 C CA . PHE A 1 214 ? 37.863 49.781 49.908 1.00 26.52 385 PHE A CA 1
ATOM 1475 C C . PHE A 1 214 ? 39.316 49.493 49.528 1.00 24.69 385 PHE A C 1
ATOM 1476 O O . PHE A 1 214 ? 40.216 50.282 49.796 1.00 23.97 385 PHE A O 1
ATOM 1484 N N . TYR A 1 215 ? 39.494 48.341 48.907 1.00 24.42 386 TYR A N 1
ATOM 1485 C CA . TYR A 1 215 ? 40.709 47.998 48.170 1.00 24.11 386 TYR A CA 1
ATOM 1486 C C . TYR A 1 215 ? 40.289 47.814 46.710 1.00 23.06 386 TYR A C 1
ATOM 1487 O O . TYR A 1 215 ? 39.463 46.959 46.396 1.00 24.74 386 TYR A O 1
ATOM 1496 N N . ALA A 1 216 ? 40.865 48.622 45.833 1.00 22.80 387 ALA A N 1
ATOM 1497 C CA . ALA A 1 216 ? 40.698 48.468 44.393 1.00 22.10 387 ALA A CA 1
ATOM 1498 C C . ALA A 1 216 ? 42.042 48.111 43.737 1.00 21.00 387 ALA A C 1
ATOM 1499 O O . ALA A 1 216 ? 43.037 48.806 43.926 1.00 21.51 387 ALA A O 1
ATOM 1501 N N . GLN A 1 217 ? 42.044 47.036 42.958 1.00 22.56 388 GLN A N 1
ATOM 1502 C CA . GLN A 1 217 ? 43.196 46.649 42.139 1.00 22.36 388 GLN A CA 1
ATOM 1503 C C . GLN A 1 217 ? 42.850 46.876 40.668 1.00 23.46 388 GLN A C 1
ATOM 1504 O O . GLN A 1 217 ? 41.909 46.268 40.157 1.00 24.41 388 GLN A O 1
ATOM 1510 N N . LEU A 1 218 ? 43.639 47.693 39.982 1.00 23.56 389 LEU A N 1
ATOM 1511 C CA . LEU A 1 218 ? 43.439 47.955 38.561 1.00 24.37 389 LEU A CA 1
ATOM 1512 C C . LEU A 1 218 ? 44.608 47.357 37.785 1.00 24.46 389 LEU A C 1
ATOM 1513 O O . LEU A 1 218 ? 45.769 47.550 38.158 1.00 24.28 389 LEU A O 1
ATOM 1518 N N . ILE A 1 219 ? 44.293 46.622 36.725 1.00 23.87 390 ILE A N 1
ATOM 1519 C CA . ILE A 1 219 ? 45.287 45.986 35.873 1.00 23.14 390 ILE A CA 1
ATOM 1520 C C . ILE A 1 219 ? 45.204 46.670 34.514 1.00 23.97 390 ILE A C 1
ATOM 1521 O O . ILE A 1 219 ? 44.222 46.488 33.795 1.00 22.70 390 ILE A O 1
ATOM 1526 N N . SER A 1 220 ? 46.206 47.455 34.175 1.00 24.13 391 SER A N 1
ATOM 1527 C CA . SER A 1 220 ? 46.250 48.128 32.893 1.00 24.63 391 SER A CA 1
ATOM 1528 C C . SER A 1 220 ? 46.566 47.188 31.748 1.00 23.99 391 SER A C 1
ATOM 1529 O O . SER A 1 220 ? 46.954 46.106 31.982 1.00 23.90 391 SER A O 1
ATOM 1532 N N . VAL A 1 221 ? 46.275 47.587 30.522 1.00 24.85 392 VAL A N 1
ATOM 1533 C CA . VAL A 1 221 ? 46.521 46.712 29.388 1.00 26.52 392 VAL A CA 1
ATOM 1534 C C . VAL A 1 221 ? 47.026 47.330 28.080 1.00 25.69 392 VAL A C 1
ATOM 1535 O O . VAL A 1 221 ? 47.502 46.656 27.245 1.00 25.69 392 VAL A O 1
ATOM 1539 N N . SER A 1 222 ? 46.914 48.620 27.961 1.00 25.48 393 SER A N 1
ATOM 1540 C CA . SER A 1 222 ? 47.154 49.281 26.699 1.00 26.37 393 SER A CA 1
ATOM 1541 C C . SER A 1 222 ? 48.595 49.192 26.218 1.00 26.36 393 SER A C 1
ATOM 1542 O O . SER A 1 222 ? 48.842 49.317 25.071 1.00 26.68 393 SER A O 1
ATOM 1545 N N . SER A 1 223 ? 49.520 49.027 27.142 1.00 24.42 394 SER A N 1
ATOM 1546 C CA . SER A 1 223 ? 50.935 48.841 26.827 1.00 23.65 394 SER A CA 1
ATOM 1547 C C . SER A 1 223 ? 51.368 47.369 26.728 1.00 24.32 394 SER A C 1
ATOM 1548 O O . SER A 1 223 ? 52.560 47.045 26.826 1.00 25.13 394 SER A O 1
ATOM 1551 N N . HIS A 1 224 ? 50.403 46.488 26.499 1.00 23.55 395 HIS A N 1
ATOM 1552 C CA . HIS A 1 224 ? 50.673 45.089 26.196 1.00 24.53 395 HIS A CA 1
ATOM 1553 C C . HIS A 1 224 ? 51.209 45.001 24.777 1.00 25.19 395 HIS A C 1
ATOM 1554 O O . HIS A 1 224 ? 50.821 45.803 23.906 1.00 23.06 395 HIS A O 1
ATOM 1561 N N . MET A 1 225 ? 52.081 44.024 24.548 1.00 24.07 396 MET A N 1
ATOM 1562 C CA . MET A 1 225 ? 52.585 43.743 23.209 1.00 26.53 396 MET A CA 1
ATOM 1563 C C . MET A 1 225 ? 51.363 43.369 22.347 1.00 26.27 396 MET A C 1
ATOM 1564 O O . MET A 1 225 ? 50.409 42.753 22.851 1.00 24.99 396 MET A O 1
ATOM 1569 N N . PRO A 1 226 ? 51.358 43.757 21.059 1.00 26.48 397 PRO A N 1
ATOM 1570 C CA . PRO A 1 226 ? 52.419 44.343 20.231 1.00 26.62 397 PRO A CA 1
ATOM 1571 C C . PRO A 1 226 ? 52.563 45.874 20.277 1.00 27.27 397 PRO A C 1
ATOM 1572 O O . PRO A 1 226 ? 53.192 46.451 19.391 1.00 29.50 397 PRO A O 1
ATOM 1576 N N . PHE A 1 227 ? 52.026 46.520 21.304 1.00 27.43 398 PHE A N 1
ATOM 1577 C CA . PHE A 1 227 ? 52.226 47.960 21.517 1.00 28.71 398 PHE A CA 1
ATOM 1578 C C . PHE A 1 227 ? 51.637 48.807 20.391 1.00 32.62 398 PHE A C 1
ATOM 1579 O O . PHE A 1 227 ? 52.129 49.897 20.113 1.00 33.96 398 PHE A O 1
ATOM 1587 N N . ASP A 1 228 ? 50.568 48.316 19.775 1.00 34.43 399 ASP A N 1
ATOM 1588 C CA . ASP A 1 228 ? 49.943 48.991 18.635 1.00 37.01 399 ASP A CA 1
ATOM 1589 C C . ASP A 1 228 ? 48.861 49.968 19.125 1.00 35.01 399 ASP A C 1
ATOM 1590 O O . ASP A 1 228 ? 47.754 49.567 19.472 1.00 34.08 399 ASP A O 1
ATOM 1595 N N . ILE A 1 229 ? 49.233 51.249 19.156 1.00 34.01 400 ILE A N 1
ATOM 1596 C CA . ILE A 1 229 ? 48.436 52.373 19.656 1.00 35.18 400 ILE A CA 1
ATOM 1597 C C . ILE A 1 229 ? 47.850 53.066 18.425 1.00 35.24 400 ILE A C 1
ATOM 1598 O O . ILE A 1 229 ? 48.584 53.326 17.466 1.00 33.85 400 ILE A O 1
ATOM 1603 N N . PRO A 1 230 ? 46.545 53.393 18.442 1.00 36.47 401 PRO A N 1
ATOM 1604 C CA . PRO A 1 230 ? 46.002 54.164 17.314 1.00 37.87 401 PRO A CA 1
ATOM 1605 C C . PRO A 1 230 ? 46.828 55.412 16.989 1.00 37.50 401 PRO A C 1
ATOM 1606 O O . PRO A 1 230 ? 47.331 56.076 17.891 1.00 34.67 401 PRO A O 1
ATOM 1610 N N . LYS A 1 231 ? 46.936 55.743 15.706 1.00 42.08 402 LYS A N 1
ATOM 1611 C CA . LYS A 1 231 ? 47.767 56.873 15.272 1.00 44.46 402 LYS A CA 1
ATOM 1612 C C . LYS A 1 231 ? 47.460 58.196 15.968 1.00 45.51 402 LYS A C 1
ATOM 1613 O O . LYS A 1 231 ? 48.381 58.939 16.313 1.00 46.33 402 LYS A O 1
ATOM 1619 N N . ASP A 1 232 ? 46.185 58.491 16.191 1.00 46.92 403 ASP A N 1
ATOM 1620 C CA . ASP A 1 232 ? 45.810 59.769 16.802 1.00 52.54 403 ASP A CA 1
ATOM 1621 C C . ASP A 1 232 ? 46.160 59.840 18.293 1.00 53.31 403 ASP A C 1
ATOM 1622 O O . ASP A 1 232 ? 46.123 60.925 18.879 1.00 55.72 403 ASP A O 1
ATOM 1627 N N . LYS A 1 233 ? 46.499 58.693 18.890 1.00 49.03 404 LYS A N 1
ATOM 1628 C CA . LYS A 1 233 ? 46.896 58.623 20.297 1.00 48.47 404 LYS A CA 1
ATOM 1629 C C . LYS A 1 233 ? 48.403 58.542 20.501 1.00 45.78 404 LYS A C 1
ATOM 1630 O O . LYS A 1 233 ? 48.871 58.526 21.638 1.00 46.42 404 LYS A O 1
ATOM 1636 N N . GLN A 1 234 ? 49.164 58.487 19.412 1.00 42.78 405 GLN A N 1
ATOM 1637 C CA . GLN A 1 234 ? 50.620 58.505 19.507 1.00 41.85 405 GLN A CA 1
ATOM 1638 C C . GLN A 1 234 ? 51.102 59.941 19.670 1.00 41.92 405 GLN A C 1
ATOM 1639 O O . GLN A 1 234 ? 50.891 60.767 18.789 1.00 42.78 405 GLN A O 1
ATOM 1645 N N . GLU A 1 235 ? 51.755 60.238 20.790 1.00 40.55 406 GLU A N 1
ATOM 1646 C CA . GLU A 1 235 ? 52.161 61.611 21.088 1.00 42.38 406 GLU A CA 1
ATOM 1647 C C . GLU A 1 235 ? 53.663 61.847 21.069 1.00 41.17 406 GLU A C 1
ATOM 1648 O O . GLU A 1 235 ? 54.104 62.988 21.209 1.00 42.80 406 GLU A O 1
ATOM 1654 N N . ILE A 1 236 ? 54.454 60.791 20.902 1.00 38.75 407 ILE A N 1
ATOM 1655 C CA . ILE A 1 236 ? 55.904 60.941 20.819 1.00 38.74 407 ILE A CA 1
ATOM 1656 C C . ILE A 1 236 ? 56.299 61.024 19.353 1.00 38.39 407 ILE A C 1
ATOM 1657 O O . ILE A 1 236 ? 55.984 60.132 18.564 1.00 35.77 407 ILE A O 1
ATOM 1662 N N . ASP A 1 237 ? 56.961 62.113 18.983 1.00 39.32 408 ASP A N 1
ATOM 1663 C CA . ASP A 1 237 ? 57.556 62.218 17.655 1.00 43.67 408 ASP A CA 1
ATOM 1664 C C . ASP A 1 237 ? 58.876 61.453 17.701 1.00 39.81 408 ASP A C 1
ATOM 1665 O O . ASP A 1 237 ? 59.844 61.906 18.316 1.00 37.27 408 ASP A O 1
ATOM 1670 N N . LEU A 1 238 ? 58.904 60.284 17.061 1.00 36.35 409 LEU A N 1
ATOM 1671 C CA . LEU A 1 238 ? 60.024 59.361 17.186 1.00 34.68 409 LEU A CA 1
ATOM 1672 C C . LEU A 1 238 ? 61.134 59.727 16.213 1.00 35.07 409 LEU A C 1
ATOM 1673 O O . LEU A 1 238 ? 60.855 60.056 15.067 1.00 34.46 409 LEU A O 1
ATOM 1678 N N . PRO A 1 239 ? 62.399 59.638 16.655 1.00 35.92 410 PRO A N 1
ATOM 1679 C CA . PRO A 1 239 ? 63.492 59.753 15.688 1.00 37.24 410 PRO A CA 1
ATOM 1680 C C . PRO A 1 239 ? 63.526 58.563 14.744 1.00 36.32 410 PRO A C 1
ATOM 1681 O O . PRO A 1 239 ? 62.972 57.489 15.046 1.00 35.08 410 PRO A O 1
ATOM 1685 N N . SER A 1 240 ? 64.193 58.741 13.613 1.00 34.97 411 SER A N 1
ATOM 1686 C CA . SER A 1 240 ? 64.115 57.749 12.555 1.00 36.46 411 SER A CA 1
ATOM 1687 C C . SER A 1 240 ? 64.724 56.395 12.927 1.00 35.19 411 SER A C 1
ATOM 1688 O O . SER A 1 240 ? 64.345 55.385 12.336 1.00 34.40 411 SER A O 1
ATOM 1691 N N . ASP A 1 241 ? 65.655 56.348 13.885 1.00 32.66 412 ASP A N 1
ATOM 1692 C CA . ASP A 1 241 ? 66.162 55.044 14.380 1.00 35.13 412 ASP A CA 1
ATOM 1693 C C . ASP A 1 241 ? 65.213 54.305 15.359 1.00 33.39 412 ASP A C 1
ATOM 1694 O O . ASP A 1 241 ? 65.547 53.220 15.855 1.00 35.16 412 ASP A O 1
ATOM 1699 N N . LEU A 1 242 ? 64.059 54.905 15.656 1.00 32.63 413 LEU A N 1
ATOM 1700 C CA . LEU A 1 242 ? 62.985 54.231 16.408 1.00 31.59 413 LEU A CA 1
ATOM 1701 C C . LEU A 1 242 ? 61.734 53.922 15.552 1.00 31.62 413 LEU A C 1
ATOM 1702 O O . LEU A 1 242 ? 60.920 53.084 15.939 1.00 31.25 413 LEU A O 1
ATOM 1707 N N . LYS A 1 243 ? 61.585 54.593 14.410 1.00 30.20 414 LYS A N 1
ATOM 1708 C CA . LYS A 1 243 ? 60.471 54.314 13.480 1.00 30.84 414 LYS A CA 1
ATOM 1709 C C . LYS A 1 243 ? 60.387 52.854 12.994 1.00 28.07 414 LYS A C 1
ATOM 1710 O O . LYS A 1 243 ? 61.375 52.304 12.529 1.00 26.03 414 LYS A O 1
ATOM 1716 N N . ASP A 1 244 ? 59.196 52.260 13.062 1.00 28.00 415 ASP A N 1
ATOM 1717 C CA . ASP A 1 244 ? 58.996 50.847 12.662 1.00 28.06 415 ASP A CA 1
ATOM 1718 C C . ASP A 1 244 ? 59.958 49.955 13.433 1.00 29.07 415 ASP A C 1
ATOM 1719 O O . ASP A 1 244 ? 60.621 49.103 12.841 1.00 30.61 415 ASP A O 1
ATOM 1724 N N . THR A 1 245 ? 60.078 50.187 14.740 1.00 27.85 416 THR A N 1
ATOM 1725 C CA . THR A 1 245 ? 60.781 49.263 15.603 1.00 26.99 416 THR A CA 1
ATOM 1726 C C . THR A 1 245 ? 59.923 48.938 16.808 1.00 25.69 416 THR A C 1
ATOM 1727 O O . THR A 1 245 ? 59.038 49.705 17.203 1.00 24.96 416 THR A O 1
ATOM 1731 N N . GLU A 1 246 ? 60.189 47.770 17.369 1.00 25.85 417 GLU A N 1
ATOM 1732 C CA . GLU A 1 246 ? 59.494 47.317 18.556 1.00 26.98 417 GLU A CA 1
ATOM 1733 C C . GLU A 1 246 ? 59.648 48.324 19.682 1.00 25.10 417 GLU A C 1
ATOM 1734 O O . GLU A 1 246 ? 58.679 48.647 20.346 1.00 24.18 417 GLU A O 1
ATOM 1740 N N . LEU A 1 247 ? 60.863 48.833 19.871 1.00 24.89 418 LEU A N 1
ATOM 1741 C CA . LEU A 1 247 ? 61.119 49.804 20.934 1.00 24.29 418 LEU A CA 1
ATOM 1742 C C . LEU A 1 247 ? 60.391 51.112 20.717 1.00 24.15 418 LEU A C 1
ATOM 1743 O O . LEU A 1 247 ? 59.869 51.699 21.675 1.00 23.51 418 LEU A O 1
ATOM 1748 N N . GLY A 1 248 ? 60.314 51.567 19.470 1.00 23.13 419 GLY A N 1
ATOM 1749 C CA . GLY A 1 248 ? 59.562 52.782 19.160 1.00 24.80 419 GLY A CA 1
ATOM 1750 C C . GLY A 1 248 ? 58.096 52.620 19.509 1.00 25.10 419 GLY A C 1
ATOM 1751 O O . GLY A 1 248 ? 57.505 53.476 20.178 1.00 25.32 419 GLY A O 1
ATOM 1752 N N . ASN A 1 249 ? 57.513 51.497 19.085 1.00 25.50 420 ASN A N 1
ATOM 1753 C CA . ASN A 1 249 ? 56.114 51.232 19.386 1.00 25.26 420 ASN A CA 1
ATOM 1754 C C . ASN A 1 249 ? 55.894 51.094 20.895 1.00 23.87 420 ASN A C 1
ATOM 1755 O O . ASN A 1 249 ? 54.889 51.566 21.437 1.00 24.34 420 ASN A O 1
ATOM 1760 N N . TYR A 1 250 ? 56.844 50.452 21.564 1.00 24.09 421 TYR A N 1
ATOM 1761 C CA . TYR A 1 250 ? 56.803 50.314 23.016 1.00 24.30 421 TYR A CA 1
ATOM 1762 C C . TYR A 1 250 ? 56.743 51.674 23.684 1.00 24.77 421 TYR A C 1
ATOM 1763 O O . TYR A 1 250 ? 55.922 51.905 24.568 1.00 23.04 421 TYR A O 1
ATOM 1772 N N . PHE A 1 251 ? 57.615 52.580 23.265 1.00 25.70 422 PHE A N 1
ATOM 1773 C CA . PHE A 1 251 ? 57.634 53.918 23.866 1.00 26.39 422 PHE A CA 1
ATOM 1774 C C . PHE A 1 251 ? 56.309 54.683 23.685 1.00 26.46 422 PHE A C 1
ATOM 1775 O O . PHE A 1 251 ? 55.881 55.398 24.594 1.00 26.41 422 PHE A O 1
ATOM 1783 N N . GLU A 1 252 ? 55.674 54.561 22.517 1.00 26.40 423 GLU A N 1
ATOM 1784 C CA . GLU A 1 252 ? 54.372 55.211 22.299 1.00 27.05 423 GLU A CA 1
ATOM 1785 C C . GLU A 1 252 ? 53.332 54.647 23.258 1.00 25.81 423 GLU A C 1
ATOM 1786 O O . GLU A 1 252 ? 52.521 55.390 23.809 1.00 24.44 423 GLU A O 1
ATOM 1792 N N . ALA A 1 253 ? 53.356 53.325 23.437 1.00 25.40 424 ALA A N 1
ATOM 1793 C CA . ALA A 1 253 ? 52.357 52.658 24.259 1.00 25.41 424 ALA A CA 1
ATOM 1794 C C . ALA A 1 253 ? 52.541 52.965 25.741 1.00 25.89 424 ALA A C 1
ATOM 1795 O O . ALA A 1 253 ? 51.569 53.250 26.455 1.00 24.55 424 ALA A O 1
ATOM 1797 N N . VAL A 1 254 ? 53.788 52.925 26.203 1.00 26.10 425 VAL A N 1
ATOM 1798 C CA . VAL A 1 254 ? 54.091 53.279 27.594 1.00 26.59 425 VAL A CA 1
ATOM 1799 C C . VAL A 1 254 ? 53.731 54.740 27.880 1.00 26.31 425 VAL A C 1
ATOM 1800 O O . VAL A 1 254 ? 53.194 55.060 28.944 1.00 25.50 425 VAL A O 1
ATOM 1804 N N . HIS A 1 255 ? 54.013 55.617 26.924 1.00 26.52 426 HIS A N 1
ATOM 1805 C CA . HIS A 1 255 ? 53.690 57.024 27.092 1.00 27.22 426 HIS A CA 1
ATOM 1806 C C . HIS A 1 255 ? 52.184 57.231 27.200 1.00 27.53 426 HIS A C 1
ATOM 1807 O O . HIS A 1 255 ? 51.722 58.004 28.032 1.00 27.92 426 HIS A O 1
ATOM 1814 N N . TYR A 1 256 ? 51.426 56.541 26.349 1.00 27.11 427 TYR A N 1
ATOM 1815 C CA . TYR A 1 256 ? 49.979 56.589 26.417 1.00 27.42 427 TYR A CA 1
ATOM 1816 C C . TYR A 1 256 ? 49.499 56.094 27.789 1.00 26.81 427 TYR A C 1
ATOM 1817 O O . TYR A 1 256 ? 48.699 56.753 28.465 1.00 28.27 427 TYR A O 1
ATOM 1826 N N . ALA A 1 257 ? 49.992 54.936 28.205 1.00 25.11 428 ALA A N 1
ATOM 1827 C CA . ALA A 1 257 ? 49.602 54.376 29.502 1.00 25.13 428 ALA A CA 1
ATOM 1828 C C . ALA A 1 257 ? 49.933 55.303 30.677 1.00 25.07 428 ALA A C 1
ATOM 1829 O O . ALA A 1 257 ? 49.117 55.482 31.601 1.00 26.48 428 ALA A O 1
ATOM 1831 N N . ASP A 1 258 ? 51.126 55.881 30.662 1.00 26.82 429 ASP A N 1
ATOM 1832 C CA . ASP A 1 258 ? 51.550 56.820 31.709 1.00 29.53 429 ASP A CA 1
ATOM 1833 C C . ASP A 1 258 ? 50.679 58.093 31.713 1.00 29.81 429 ASP A C 1
ATOM 1834 O O . ASP A 1 258 ? 50.337 58.626 32.780 1.00 27.60 429 ASP A O 1
ATOM 1839 N N . LYS A 1 259 ? 50.319 58.574 30.523 1.00 30.60 430 LYS A N 1
ATOM 1840 C CA . LYS A 1 259 ? 49.429 59.734 30.416 1.00 32.29 430 LYS A CA 1
ATOM 1841 C C . LYS A 1 259 ? 48.078 59.480 31.080 1.00 30.53 430 LYS A C 1
ATOM 1842 O O . LYS A 1 259 ? 47.602 60.295 31.869 1.00 30.37 430 LYS A O 1
ATOM 1848 N N . GLN A 1 260 ? 47.478 58.340 30.767 1.00 29.99 431 GLN A N 1
ATOM 1849 C CA . GLN A 1 260 ? 46.185 57.994 31.308 1.00 30.39 431 GLN A CA 1
ATOM 1850 C C . GLN A 1 260 ? 46.274 57.760 32.823 1.00 29.44 431 GLN A C 1
ATOM 1851 O O . GLN A 1 260 ? 45.370 58.142 33.563 1.00 28.14 431 GLN A O 1
ATOM 1857 N N . LEU A 1 261 ? 47.372 57.173 33.290 1.00 28.59 432 LEU A N 1
ATOM 1858 C CA . LEU A 1 261 ? 47.597 57.052 34.740 1.00 27.79 432 LEU A CA 1
ATOM 1859 C C . LEU A 1 261 ? 47.606 58.424 35.429 1.00 27.82 432 LEU A C 1
ATOM 1860 O O . LEU A 1 261 ? 47.028 58.595 36.510 1.00 28.33 432 LEU A O 1
ATOM 1865 N N . GLY A 1 262 ? 48.274 59.390 34.815 1.00 28.16 433 GLY A N 1
ATOM 1866 C CA . GLY A 1 262 ? 48.348 60.738 35.363 1.00 29.78 433 GLY A CA 1
ATOM 1867 C C . GLY A 1 262 ? 46.991 61.404 35.500 1.00 31.34 433 GLY A C 1
ATOM 1868 O O . GLY A 1 262 ? 46.729 62.089 36.493 1.00 30.14 433 GLY A O 1
ATOM 1869 N N . GLU A 1 263 ? 46.129 61.201 34.505 1.00 33.86 434 GLU A N 1
ATOM 1870 C CA . GLU A 1 263 ? 44.761 61.725 34.563 1.00 35.02 434 GLU A CA 1
ATOM 1871 C C . GLU A 1 263 ? 43.948 61.059 35.687 1.00 33.59 434 GLU A C 1
ATOM 1872 O O . GLU A 1 263 ? 43.193 61.728 36.389 1.00 33.97 434 GLU A O 1
ATOM 1878 N N . PHE A 1 264 ? 44.141 59.758 35.886 1.00 30.83 435 PHE A N 1
ATOM 1879 C CA . PHE A 1 264 ? 43.520 59.033 36.998 1.00 30.30 435 PHE A CA 1
ATOM 1880 C C . PHE A 1 264 ? 43.986 59.567 38.364 1.00 31.75 435 PHE A C 1
ATOM 1881 O O . PHE A 1 264 ? 43.165 59.803 39.266 1.00 33.21 435 PHE A O 1
ATOM 1889 N N . ILE A 1 265 ? 45.289 59.789 38.509 1.00 32.06 436 ILE A N 1
ATOM 1890 C CA . ILE A 1 265 ? 45.848 60.360 39.746 1.00 33.95 436 ILE A CA 1
ATOM 1891 C C . ILE A 1 265 ? 45.266 61.743 40.038 1.00 36.81 436 ILE A C 1
ATOM 1892 O O . ILE A 1 265 ? 44.912 62.051 41.181 1.00 35.05 436 ILE A O 1
ATOM 1897 N N . GLN A 1 266 ? 45.159 62.574 39.010 1.00 38.57 437 GLN A N 1
ATOM 1898 C CA . GLN A 1 266 ? 44.622 63.913 39.209 1.00 42.57 437 GLN A CA 1
ATOM 1899 C C . GLN A 1 266 ? 43.172 63.866 39.717 1.00 40.84 437 GLN A C 1
ATOM 1900 O O . GLN A 1 266 ? 42.781 64.674 40.561 1.00 42.03 437 GLN A O 1
ATOM 1906 N N . LYS A 1 267 ? 42.390 62.912 39.222 1.00 39.39 438 LYS A N 1
ATOM 1907 C CA . LYS A 1 267 ? 41.025 62.725 39.702 1.00 40.73 438 LYS A CA 1
ATOM 1908 C C . LYS A 1 267 ? 40.994 62.226 41.152 1.00 41.40 438 LYS A C 1
ATOM 1909 O O . LYS A 1 267 ? 40.155 62.663 41.934 1.00 37.79 438 LYS A O 1
ATOM 1915 N N . LEU A 1 268 ? 41.910 61.327 41.514 1.00 37.99 439 LEU A N 1
ATOM 1916 C CA . LEU A 1 268 ? 42.038 60.890 42.905 1.00 37.37 439 LEU A CA 1
ATOM 1917 C C . LEU A 1 268 ? 42.429 62.050 43.826 1.00 36.76 439 LEU A C 1
ATOM 1918 O O . LEU A 1 268 ? 41.960 62.124 44.966 1.00 34.44 439 LEU A O 1
ATOM 1923 N N . LYS A 1 269 ? 43.288 62.943 43.343 1.00 37.16 440 LYS A N 1
ATOM 1924 C CA . LYS A 1 269 ? 43.688 64.107 44.136 1.00 41.01 440 LYS A CA 1
ATOM 1925 C C . LYS A 1 269 ? 42.532 65.084 44.332 1.00 43.69 440 LYS A C 1
ATOM 1926 O O . LYS A 1 269 ? 42.223 65.457 45.469 1.00 44.43 440 LYS A O 1
ATOM 1932 N N . ASP A 1 270 ? 41.881 65.465 43.231 1.00 46.09 441 ASP A N 1
ATOM 1933 C CA . ASP A 1 270 ? 40.754 66.407 43.276 1.00 48.35 441 ASP A CA 1
ATOM 1934 C C . ASP A 1 270 ? 39.626 65.924 44.164 1.00 46.52 441 ASP A C 1
ATOM 1935 O O . ASP A 1 270 ? 39.016 66.711 44.887 1.00 49.29 441 ASP A O 1
ATOM 1940 N N . SER A 1 271 ? 39.337 64.632 44.088 1.00 44.07 442 SER A N 1
ATOM 1941 C CA . SER A 1 271 ? 38.225 64.054 44.814 1.00 42.96 442 SER A CA 1
ATOM 1942 C C . SER A 1 271 ? 38.471 63.918 46.317 1.00 42.17 442 SER A C 1
ATOM 1943 O O . SER A 1 271 ? 37.519 63.751 47.066 1.00 41.41 442 SER A O 1
ATOM 1946 N N . GLY A 1 272 ? 39.729 63.985 46.752 1.00 40.65 443 GLY A N 1
ATOM 1947 C CA . GLY A 1 272 ? 40.074 63.724 48.156 1.00 40.42 443 GLY A CA 1
ATOM 1948 C C . GLY A 1 272 ? 40.478 62.278 48.432 1.00 40.00 443 GLY A C 1
ATOM 1949 O O . GLY A 1 272 ? 40.962 61.962 49.522 1.00 40.17 443 GLY A O 1
ATOM 1950 N N . ILE A 1 273 ? 40.280 61.388 47.462 1.00 37.97 444 ILE A N 1
ATOM 1951 C CA . ILE A 1 273 ? 40.603 59.975 47.661 1.00 36.76 444 ILE A CA 1
ATOM 1952 C C . ILE A 1 273 ? 42.108 59.787 47.903 1.00 35.03 444 ILE A C 1
ATOM 1953 O O . ILE A 1 273 ? 42.504 58.982 48.744 1.00 34.56 444 ILE A O 1
ATOM 1958 N N . TRP A 1 274 ? 42.929 60.549 47.189 1.00 33.68 445 TRP A N 1
ATOM 1959 C CA . TRP A 1 274 ? 44.388 60.440 47.274 1.00 35.76 445 TRP A CA 1
ATOM 1960 C C . TRP A 1 274 ? 44.875 60.640 48.708 1.00 37.77 445 TRP A C 1
ATOM 1961 O O . TRP A 1 274 ? 45.726 59.898 49.202 1.00 34.56 445 TRP A O 1
ATOM 1972 N N . ASP A 1 275 ? 44.310 61.639 49.377 1.00 37.07 446 ASP A N 1
ATOM 1973 C CA . ASP A 1 275 ? 44.711 61.975 50.740 1.00 39.68 446 ASP A CA 1
ATOM 1974 C C . ASP A 1 275 ? 44.157 61.005 51.775 1.00 37.22 446 ASP A C 1
ATOM 1975 O O . ASP A 1 275 ? 44.456 61.147 52.955 1.00 39.59 446 ASP A O 1
ATOM 1980 N N . ASP A 1 276 ? 43.324 60.061 51.346 1.00 34.64 447 ASP A N 1
ATOM 1981 C CA . ASP A 1 276 ? 42.711 59.080 52.236 1.00 36.50 447 ASP A CA 1
ATOM 1982 C C . ASP A 1 276 ? 43.017 57.642 51.835 1.00 31.71 447 ASP A C 1
ATOM 1983 O O . ASP A 1 276 ? 42.288 56.717 52.220 1.00 30.17 447 ASP A O 1
ATOM 1988 N N . SER A 1 277 ? 44.088 57.452 51.058 1.00 30.57 448 SER A N 1
ATOM 1989 C CA . SER A 1 277 ? 44.380 56.146 50.464 1.00 28.93 448 SER A CA 1
ATOM 1990 C C . SER A 1 277 ? 45.865 55.871 50.406 1.00 26.75 448 SER A C 1
ATOM 1991 O O . SER A 1 277 ? 46.657 56.762 50.142 1.00 25.84 448 SER A O 1
ATOM 1994 N N . VAL A 1 278 ? 46.218 54.610 50.632 1.00 25.41 449 VAL A N 1
ATOM 1995 C CA . VAL A 1 278 ? 47.515 54.085 50.243 1.00 25.30 449 VAL A CA 1
ATOM 1996 C C . VAL A 1 278 ? 47.395 53.790 48.760 1.00 25.43 449 VAL A C 1
ATOM 1997 O O . VAL A 1 278 ? 46.414 53.174 48.325 1.00 24.23 449 VAL A O 1
ATOM 2001 N N . VAL A 1 279 ? 48.363 54.263 47.981 1.00 25.94 450 VAL A N 1
ATOM 2002 C CA . VAL A 1 279 ? 48.386 54.000 46.550 1.00 26.16 450 VAL A CA 1
ATOM 2003 C C . VAL A 1 279 ? 49.735 53.401 46.157 1.00 24.29 450 VAL A C 1
ATOM 2004 O O . VAL A 1 279 ? 50.788 53.926 46.532 1.00 23.85 450 VAL A O 1
ATOM 2008 N N . VAL A 1 280 ? 49.675 52.280 45.443 1.00 23.24 451 VAL A N 1
ATOM 2009 C CA . VAL A 1 280 ? 50.850 51.566 44.975 1.00 22.56 451 VAL A CA 1
ATOM 2010 C C . VAL A 1 280 ? 50.776 51.441 43.459 1.00 22.16 451 VAL A C 1
ATOM 2011 O O . VAL A 1 280 ? 49.728 51.064 42.922 1.00 21.41 451 VAL A O 1
ATOM 2015 N N . PHE A 1 281 ? 51.890 51.726 42.788 1.00 23.01 452 PHE A N 1
ATOM 2016 C CA . PHE A 1 281 ? 52.020 51.502 41.347 1.00 24.17 452 PHE A CA 1
ATOM 2017 C C . PHE A 1 281 ? 53.220 50.612 41.103 1.00 23.46 452 PHE A C 1
ATOM 2018 O O . PHE A 1 281 ? 54.284 50.856 41.660 1.00 22.96 452 PHE A O 1
ATOM 2026 N N . TYR A 1 282 ? 53.068 49.589 40.274 1.00 21.65 453 TYR A N 1
ATOM 2027 C CA . TYR A 1 282 ? 54.210 48.749 39.909 1.00 21.31 453 TYR A CA 1
ATOM 2028 C C . TYR A 1 282 ? 54.015 48.195 38.502 1.00 19.16 453 TYR A C 1
ATOM 2029 O O . TYR A 1 282 ? 52.893 47.990 38.071 1.00 19.95 453 TYR A O 1
ATOM 2038 N N . GLY A 1 283 ? 55.109 47.954 37.798 1.00 18.70 454 GLY A N 1
ATOM 2039 C CA . GLY A 1 283 ? 55.056 47.287 36.505 1.00 18.62 454 GLY A CA 1
ATOM 2040 C C . GLY A 1 283 ? 54.920 45.794 36.730 1.00 19.93 454 GLY A C 1
ATOM 2041 O O . GLY A 1 283 ? 55.519 45.265 37.659 1.00 20.71 454 GLY A O 1
ATOM 2042 N N . ASP A 1 284 ? 54.126 45.102 35.914 1.00 20.79 455 ASP A N 1
ATOM 2043 C CA . ASP A 1 284 ? 53.971 43.652 36.134 1.00 20.98 455 ASP A CA 1
ATOM 2044 C C . ASP A 1 284 ? 55.246 42.879 35.850 1.00 21.71 455 ASP A C 1
ATOM 2045 O O . ASP A 1 284 ? 55.605 41.964 36.608 1.00 21.24 455 ASP A O 1
ATOM 2050 N N . HIS A 1 285 ? 55.928 43.237 34.773 1.00 21.76 456 HIS A N 1
ATOM 2051 C CA . HIS A 1 285 ? 57.156 42.563 34.367 1.00 23.00 456 HIS A CA 1
ATOM 2052 C C . HIS A 1 285 ? 57.730 43.319 33.181 1.00 22.31 456 HIS A C 1
ATOM 2053 O O . HIS A 1 285 ? 57.036 44.123 32.542 1.00 22.13 456 HIS A O 1
ATOM 2060 N N . HIS A 1 286 ? 58.987 43.028 32.873 1.00 22.45 457 HIS A N 1
ATOM 2061 C CA . HIS A 1 286 ? 59.650 43.634 31.727 1.00 22.93 457 HIS A CA 1
ATOM 2062 C C . HIS A 1 286 ? 59.150 43.006 30.447 1.00 22.01 457 HIS A C 1
ATOM 2063 O O . HIS A 1 286 ? 58.543 41.939 30.464 1.00 20.04 457 HIS A O 1
ATOM 2070 N N . ILE A 1 287 ? 59.414 43.675 29.338 1.00 21.61 458 ILE A N 1
ATOM 2071 C CA . ILE A 1 287 ? 59.097 43.099 28.046 1.00 23.54 458 ILE A CA 1
ATOM 2072 C C . ILE A 1 287 ? 60.230 43.275 27.015 1.00 25.12 458 ILE A C 1
ATOM 2073 O O . ILE A 1 287 ? 60.332 42.467 26.099 1.00 22.94 458 ILE A O 1
ATOM 2078 N N . ILE A 1 288 ? 61.088 44.289 27.188 1.00 24.14 459 ILE A N 1
ATOM 2079 C CA . ILE A 1 288 ? 62.192 44.553 26.255 1.00 25.60 459 ILE A CA 1
ATOM 2080 C C . ILE A 1 288 ? 63.490 43.993 26.804 1.00 25.66 459 ILE A C 1
ATOM 2081 O O . ILE A 1 288 ? 63.909 44.353 27.912 1.00 23.09 459 ILE A O 1
ATOM 2086 N N . LYS A 1 289 ? 64.128 43.107 26.034 1.00 27.41 460 LYS A N 1
ATOM 2087 C CA . LYS A 1 289 ? 65.457 42.618 26.377 1.00 29.14 460 LYS A CA 1
ATOM 2088 C C . LYS A 1 289 ? 66.473 43.639 25.882 1.00 28.35 460 LYS A C 1
ATOM 2089 O O . LYS A 1 289 ? 66.810 43.679 24.692 1.00 26.82 460 LYS A O 1
ATOM 2095 N N . THR A 1 290 ? 66.960 44.469 26.795 1.00 26.76 461 THR A N 1
ATOM 2096 C CA . THR A 1 290 ? 67.715 45.653 26.392 1.00 27.47 461 THR A CA 1
ATOM 2097 C C . THR A 1 290 ? 69.098 45.327 25.821 1.00 29.05 461 THR A C 1
ATOM 2098 O O . THR A 1 290 ? 69.605 46.066 24.977 1.00 31.53 461 THR A O 1
ATOM 2102 N N . ASP A 1 291 ? 69.693 44.218 26.243 1.00 31.99 462 ASP A N 1
ATOM 2103 C CA . ASP A 1 291 ? 70.984 43.813 25.675 1.00 35.98 462 ASP A CA 1
ATOM 2104 C C . ASP A 1 291 ? 70.855 43.306 24.230 1.00 36.22 462 ASP A C 1
ATOM 2105 O O . ASP A 1 291 ? 71.858 43.221 23.516 1.00 35.91 462 ASP A O 1
ATOM 2110 N N . GLN A 1 292 ? 69.628 42.984 23.807 1.00 33.04 463 GLN A N 1
ATOM 2111 C CA . GLN A 1 292 ? 69.359 42.536 22.443 1.00 33.82 463 GLN A CA 1
ATOM 2112 C C . GLN A 1 292 ? 68.987 43.661 21.496 1.00 33.36 463 GLN A C 1
ATOM 2113 O O . GLN A 1 292 ? 68.758 43.405 20.312 1.00 33.21 463 GLN A O 1
ATOM 2119 N N . LEU A 1 293 ? 68.907 44.891 21.993 1.00 30.82 464 LEU A N 1
ATOM 2120 C CA . LEU A 1 293 ? 68.520 46.007 21.143 1.00 31.01 464 LEU A CA 1
ATOM 2121 C C . LEU A 1 293 ? 69.583 46.274 20.080 1.00 33.40 464 LEU A C 1
ATOM 2122 O O . LEU A 1 293 ? 70.758 45.983 20.290 1.00 31.96 464 LEU A O 1
ATOM 2127 N N . PRO A 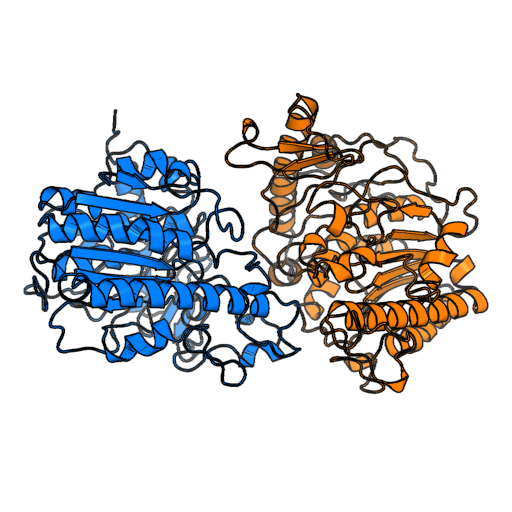1 294 ? 69.169 46.821 18.929 1.00 36.39 465 PRO A N 1
ATOM 2128 C CA . PRO A 1 294 ? 70.179 47.300 17.977 1.00 37.45 465 PRO A CA 1
ATOM 2129 C C . PRO A 1 294 ? 71.083 48.309 18.667 1.00 38.35 465 PRO A C 1
ATOM 2130 O O . PRO A 1 294 ? 70.609 49.090 19.506 1.00 35.35 465 PRO A O 1
ATOM 2134 N N . GLU A 1 295 ? 72.364 48.291 18.320 1.00 40.49 466 GLU A N 1
ATOM 2135 C CA . GLU A 1 295 ? 73.349 49.113 19.010 1.00 41.22 466 GLU A CA 1
ATOM 2136 C C . GLU A 1 295 ? 72.955 50.577 19.098 1.00 38.68 466 GLU A C 1
ATOM 2137 O O . GLU A 1 295 ? 73.119 51.187 20.151 1.00 38.97 466 GLU A O 1
ATOM 2143 N N . GLU A 1 296 ? 72.399 51.136 18.027 1.00 37.56 467 GLU A N 1
ATOM 2144 C CA . GLU A 1 296 ? 72.038 52.554 18.045 1.00 40.26 467 GLU A CA 1
ATOM 2145 C C . GLU A 1 296 ? 70.787 52.866 18.877 1.00 36.86 467 GLU A C 1
ATOM 2146 O O . GLU A 1 296 ? 70.538 54.034 19.179 1.00 37.22 467 GLU A O 1
ATOM 2152 N N . GLN A 1 297 ? 70.002 51.846 19.240 1.00 34.09 468 GLN A N 1
ATOM 2153 C CA . GLN A 1 297 ? 68.852 52.033 20.142 1.00 33.65 468 GLN A CA 1
ATOM 2154 C C . GLN A 1 297 ? 69.245 51.946 21.621 1.00 34.62 468 GLN A C 1
ATOM 2155 O O . GLN A 1 297 ? 68.497 52.391 22.489 1.00 32.39 468 GLN A O 1
ATOM 2161 N N . LYS A 1 298 ? 70.406 51.371 21.916 1.00 36.20 469 LYS A N 1
ATOM 2162 C CA . LYS A 1 298 ? 70.822 51.205 23.312 1.00 36.44 469 LYS A CA 1
ATOM 2163 C C . LYS A 1 298 ? 70.997 52.524 24.057 1.00 36.95 469 LYS A C 1
ATOM 2164 O O . LYS A 1 298 ? 70.828 52.559 25.281 1.00 34.40 469 LYS A O 1
ATOM 2170 N N . LYS A 1 299 ? 71.285 53.615 23.338 1.00 35.02 470 LYS A N 1
ATOM 2171 C CA . LYS A 1 299 ? 71.400 54.931 23.976 1.00 35.76 470 LYS A CA 1
ATOM 2172 C C . LYS A 1 299 ? 70.101 55.425 24.616 1.00 33.53 470 LYS A C 1
ATOM 2173 O O . LYS A 1 299 ? 70.113 56.388 25.373 1.00 35.26 470 LYS A O 1
ATOM 2179 N N . TYR A 1 300 ? 68.977 54.788 24.286 1.00 31.93 471 TYR A N 1
ATOM 2180 C CA . TYR A 1 300 ? 67.688 55.161 24.850 1.00 30.76 471 TYR A CA 1
ATOM 2181 C C . TYR A 1 300 ? 67.404 54.515 26.218 1.00 29.00 471 TYR A C 1
ATOM 2182 O O . TYR A 1 300 ? 66.501 54.938 26.923 1.00 31.56 471 TYR A O 1
ATOM 2191 N N . VAL A 1 301 ? 68.177 53.504 26.587 1.00 26.69 472 VAL A N 1
ATOM 2192 C CA . VAL A 1 301 ? 67.974 52.790 27.848 1.00 27.23 472 VAL A CA 1
ATOM 2193 C C . VAL A 1 301 ? 68.483 53.676 28.979 1.00 28.06 472 VAL A C 1
ATOM 2194 O O . VAL A 1 301 ? 69.553 54.272 28.875 1.00 28.85 472 VAL A O 1
ATOM 2198 N N . ASN A 1 302 ? 67.719 53.761 30.058 1.00 27.16 473 ASN A N 1
ATOM 2199 C CA . ASN A 1 302 ? 68.125 54.544 31.214 1.00 28.66 473 ASN A CA 1
ATOM 2200 C C . ASN A 1 302 ? 69.213 53.776 31.992 1.00 28.52 473 ASN A C 1
ATOM 2201 O O . ASN A 1 302 ? 68.985 52.668 32.464 1.00 28.70 473 ASN A O 1
ATOM 2206 N N . ARG A 1 303 ? 70.396 54.377 32.112 1.00 30.62 474 ARG A N 1
ATOM 2207 C CA . ARG A 1 303 ? 71.543 53.737 32.773 1.00 31.15 474 ARG A CA 1
ATOM 2208 C C . ARG A 1 303 ? 71.783 54.259 34.173 1.00 31.79 474 ARG A C 1
ATOM 2209 O O . ARG A 1 303 ? 72.728 53.822 34.835 1.00 30.15 474 ARG A O 1
ATOM 2217 N N . SER A 1 304 ? 70.935 55.173 34.633 1.00 32.11 475 SER A N 1
ATOM 2218 C CA . SER A 1 304 ? 71.228 55.908 35.860 1.00 33.93 475 SER A CA 1
ATOM 2219 C C . SER A 1 304 ? 71.273 55.016 37.097 1.00 34.32 475 SER A C 1
ATOM 2220 O O . SER A 1 304 ? 72.008 55.312 38.044 1.00 34.24 475 SER A O 1
ATOM 2223 N N . THR A 1 305 ? 70.512 53.924 37.095 1.00 31.74 476 THR A N 1
ATOM 2224 C CA . THR A 1 305 ? 70.596 52.935 38.179 1.00 31.31 476 THR A CA 1
ATOM 2225 C C . THR A 1 305 ? 70.820 51.517 37.634 1.00 29.46 476 THR A C 1
ATOM 2226 O O . THR A 1 305 ? 70.361 50.525 38.195 1.00 29.29 476 THR A O 1
ATOM 2230 N N . GLN A 1 306 ? 71.586 51.441 36.551 1.00 28.32 477 GLN A N 1
ATOM 2231 C CA . GLN A 1 306 ? 71.875 50.193 35.868 1.00 27.60 477 GLN A CA 1
ATOM 2232 C C . GLN A 1 306 ? 72.512 49.146 36.768 1.00 28.14 477 GLN A C 1
ATOM 2233 O O . GLN A 1 306 ? 73.421 49.454 37.562 1.00 26.08 477 GLN A O 1
ATOM 2239 N N . LEU A 1 307 ? 72.027 47.912 36.646 1.00 25.83 478 LEU A N 1
ATOM 2240 C CA . LEU A 1 307 ? 72.704 46.750 37.190 1.00 26.91 478 LEU A CA 1
ATOM 2241 C C . LEU A 1 307 ? 73.438 46.065 36.033 1.00 29.44 478 LEU A C 1
ATOM 2242 O O . LEU A 1 307 ? 72.834 45.714 35.013 1.00 29.24 478 LEU A O 1
ATOM 2247 N N . LYS A 1 308 ? 74.742 45.863 36.181 1.00 30.17 479 LYS A N 1
ATOM 2248 C CA . LYS A 1 308 ? 75.522 45.248 35.110 1.00 31.47 479 LYS A CA 1
ATOM 2249 C C . LYS A 1 308 ? 75.531 43.736 35.276 1.00 32.94 479 LYS A C 1
ATOM 2250 O O . LYS A 1 308 ? 76.569 43.097 35.385 1.00 34.82 479 LYS A O 1
ATOM 2256 N N . ALA A 1 309 ? 74.339 43.169 35.310 1.00 33.05 480 ALA A N 1
ATOM 2257 C CA . ALA A 1 309 ? 74.148 41.741 35.376 1.00 33.75 480 ALA A CA 1
ATOM 2258 C C . ALA A 1 309 ? 72.831 41.499 34.699 1.00 35.61 480 ALA A C 1
ATOM 2259 O O . ALA A 1 309 ? 71.894 42.285 34.883 1.00 37.46 480 ALA A O 1
ATOM 2261 N N . GLU A 1 310 ? 72.755 40.442 33.903 1.00 35.55 481 GLU A N 1
ATOM 2262 C CA . GLU A 1 310 ? 71.491 40.078 33.290 1.00 37.37 481 GLU A CA 1
ATOM 2263 C C . GLU A 1 310 ? 71.084 38.672 33.745 1.00 36.63 481 GLU A C 1
ATOM 2264 O O . GLU A 1 310 ? 71.929 37.801 33.953 1.00 36.76 481 GLU A O 1
ATOM 2270 N N . PRO A 1 311 ? 69.776 38.446 33.918 1.00 34.65 482 PRO A N 1
ATOM 2271 C CA . PRO A 1 311 ? 68.703 39.362 33.549 1.00 33.11 482 PRO A CA 1
ATOM 2272 C C . PRO A 1 311 ? 68.298 40.391 34.621 1.00 32.13 482 PRO A C 1
ATOM 2273 O O . PRO A 1 311 ? 67.244 41.002 34.505 1.00 30.43 482 PRO A O 1
ATOM 2277 N N . ALA A 1 312 ? 69.147 40.604 35.625 1.00 29.61 483 ALA A N 1
ATOM 2278 C CA . ALA A 1 312 ? 68.838 41.489 36.731 1.00 27.82 483 ALA A CA 1
ATOM 2279 C C . ALA A 1 312 ? 68.393 42.876 36.279 1.00 26.20 483 ALA A C 1
ATOM 2280 O O . ALA A 1 312 ? 67.386 43.375 36.772 1.00 25.92 483 ALA A O 1
ATOM 2282 N N . ASP A 1 313 ? 69.121 43.499 35.352 1.00 24.71 484 ASP A N 1
ATOM 2283 C CA . ASP A 1 313 ? 68.796 44.882 34.996 1.00 23.67 484 ASP A CA 1
ATOM 2284 C C . ASP A 1 313 ? 67.394 44.994 34.424 1.00 22.89 484 ASP A C 1
ATOM 2285 O O . ASP A 1 313 ? 66.641 45.862 34.829 1.00 22.44 484 ASP A O 1
ATOM 2290 N N . ASP A 1 314 ? 67.056 44.099 33.501 1.00 22.50 485 ASP A N 1
ATOM 2291 C CA . ASP A 1 314 ? 65.735 44.113 32.861 1.00 22.92 485 ASP A CA 1
ATOM 2292 C C . ASP A 1 314 ? 64.615 43.697 33.805 1.00 23.18 485 ASP A C 1
ATOM 2293 O O . ASP A 1 314 ? 63.481 44.138 33.639 1.00 23.22 485 ASP A O 1
ATOM 2298 N N . TYR A 1 315 ? 64.918 42.837 34.775 1.00 21.82 486 TYR A N 1
ATOM 2299 C CA . TYR A 1 315 ? 63.889 42.351 35.685 1.00 22.52 486 TYR A CA 1
ATOM 2300 C C . TYR A 1 315 ? 63.430 43.423 36.679 1.00 21.18 486 TYR A C 1
ATOM 2301 O O . TYR A 1 315 ? 62.471 43.214 37.403 1.00 21.10 486 TYR A O 1
ATOM 2310 N N . ARG A 1 316 ? 64.073 44.591 36.685 1.00 21.55 487 ARG A N 1
ATOM 2311 C CA . ARG A 1 316 ? 63.601 45.688 37.511 1.00 21.88 487 ARG A CA 1
ATOM 2312 C C . ARG A 1 316 ? 62.345 46.315 36.934 1.00 22.19 487 ARG A C 1
ATOM 2313 O O . ARG A 1 316 ? 62.281 46.624 35.740 1.00 20.62 487 ARG A O 1
ATOM 2321 N N . ILE A 1 317 ? 61.362 46.498 37.802 1.00 21.57 488 ILE A N 1
ATOM 2322 C CA . ILE A 1 317 ? 60.065 47.069 37.447 1.00 22.17 488 ILE A CA 1
ATOM 2323 C C . ILE A 1 317 ? 59.878 48.299 38.305 1.00 22.59 488 ILE A C 1
ATOM 2324 O O . ILE A 1 317 ? 60.388 48.342 39.444 1.00 21.57 488 ILE A O 1
ATOM 2329 N N . PRO A 1 318 ? 59.187 49.321 37.773 1.00 22.10 489 PRO A N 1
ATOM 2330 C CA . PRO A 1 318 ? 58.960 50.454 38.640 1.00 22.27 489 PRO A CA 1
ATOM 2331 C C . PRO A 1 318 ? 58.079 50.092 39.837 1.00 21.65 489 PRO A C 1
ATOM 2332 O O . PRO A 1 318 ? 57.250 49.180 39.756 1.00 22.17 489 PRO A O 1
ATOM 2336 N N . PHE A 1 319 ? 58.313 50.782 40.949 1.00 21.33 490 PHE A N 1
ATOM 2337 C CA . PHE A 1 319 ? 57.559 50.601 42.177 1.00 21.19 490 PHE A CA 1
ATOM 2338 C C . PHE A 1 319 ? 57.470 51.936 42.892 1.00 21.26 490 PHE A C 1
ATOM 2339 O O . PHE A 1 319 ? 58.500 52.521 43.231 1.00 23.41 490 PHE A O 1
ATOM 2347 N N . PHE A 1 320 ? 56.240 52.387 43.135 1.00 21.65 491 PHE A N 1
ATOM 2348 C CA . PHE A 1 320 ? 55.971 53.660 43.793 1.00 23.37 491 PHE A CA 1
ATOM 2349 C C . PHE A 1 320 ? 54.901 53.448 44.850 1.00 23.99 491 PHE A C 1
ATOM 2350 O O . PHE A 1 320 ? 53.892 52.773 44.614 1.00 23.30 491 PHE A O 1
ATOM 2358 N N . LEU A 1 321 ? 55.126 54.021 46.029 1.00 25.00 492 LEU A N 1
ATOM 2359 C CA . LEU A 1 321 ? 54.189 53.891 47.124 1.00 26.30 492 LEU A CA 1
ATOM 2360 C C . LEU A 1 321 ? 53.897 55.250 47.729 1.00 26.44 492 LEU A C 1
ATOM 2361 O O . LEU A 1 321 ? 54.810 56.006 48.053 1.00 25.40 492 LEU A O 1
ATOM 2366 N N . HIS A 1 322 ? 52.609 55.537 47.862 1.00 27.52 493 HIS A N 1
ATOM 2367 C CA . HIS A 1 322 ? 52.121 56.754 48.485 1.00 29.40 493 HIS A CA 1
ATOM 2368 C C . HIS A 1 322 ? 51.249 56.380 49.679 1.00 28.43 493 HIS A C 1
ATOM 2369 O O . HIS A 1 322 ? 50.507 55.408 49.634 1.00 26.26 493 HIS A O 1
ATOM 2376 N N . TYR A 1 323 ? 51.351 57.145 50.759 1.00 29.92 494 TYR A N 1
ATOM 2377 C CA . TYR A 1 323 ? 50.335 57.090 51.820 1.00 29.62 494 TYR A CA 1
ATOM 2378 C C . TYR A 1 323 ? 50.179 58.451 52.464 1.00 30.13 494 TYR A C 1
ATOM 2379 O O . TYR A 1 323 ? 51.120 59.249 52.444 1.00 29.10 494 TYR A O 1
ATOM 2388 N N . PRO A 1 324 ? 48.982 58.734 53.015 1.00 33.32 495 PRO A N 1
ATOM 2389 C CA . PRO A 1 324 ? 48.725 60.092 53.499 1.00 35.55 495 PRO A CA 1
ATOM 2390 C C . PRO A 1 324 ? 49.615 60.437 54.679 1.00 36.58 495 PRO A C 1
ATOM 2391 O O . PRO A 1 324 ? 49.815 59.605 55.570 1.00 35.66 495 PRO A O 1
ATOM 2395 N N . GLY A 1 325 ? 50.160 61.646 54.664 1.00 37.29 496 GLY A N 1
ATOM 2396 C CA . GLY A 1 325 ? 51.001 62.114 55.748 1.00 38.28 496 GLY A CA 1
ATOM 2397 C C . GLY A 1 325 ? 52.379 61.493 55.766 1.00 38.99 496 GLY A C 1
ATOM 2398 O O . GLY A 1 325 ? 53.043 61.513 56.794 1.00 38.61 496 GLY A O 1
ATOM 2399 N N . MET A 1 326 ? 52.820 60.943 54.633 1.00 40.73 497 MET A N 1
ATOM 2400 C CA . MET A 1 326 ? 54.189 60.452 54.512 1.00 42.04 497 MET A CA 1
ATOM 2401 C C . MET A 1 326 ? 55.158 61.620 54.681 1.00 44.53 497 MET A C 1
ATOM 2402 O O . MET A 1 326 ? 55.021 62.642 54.013 1.00 44.10 497 MET A O 1
ATOM 2407 N N . GLU A 1 327 ? 56.133 61.470 55.571 1.00 47.66 498 GLU A N 1
ATOM 2408 C CA . GLU A 1 327 ? 57.105 62.543 55.812 1.00 52.73 498 GLU A CA 1
ATOM 2409 C C . GLU A 1 327 ? 58.479 62.238 55.214 1.00 53.38 498 GLU A C 1
ATOM 2410 O O . GLU A 1 327 ? 59.347 63.106 55.176 1.00 55.75 498 GLU A O 1
ATOM 2416 N N . ASN A 1 328 ? 58.647 61.016 54.716 1.00 51.94 499 ASN A N 1
ATOM 2417 C CA . ASN A 1 328 ? 59.945 60.474 54.375 1.00 51.83 499 ASN A CA 1
ATOM 2418 C C . ASN A 1 328 ? 59.996 59.956 52.928 1.00 47.39 499 ASN A C 1
ATOM 2419 O O . ASN A 1 328 ?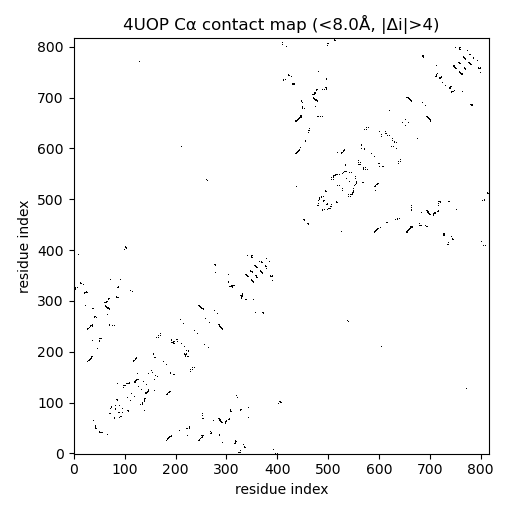 60.383 58.808 52.703 1.00 48.59 499 ASN A O 1
ATOM 2424 N N . PRO A 1 329 ? 59.597 60.789 51.940 1.00 43.63 500 PRO A N 1
ATOM 2425 C CA . PRO A 1 329 ? 59.619 60.306 50.552 1.00 42.61 500 PRO A CA 1
ATOM 2426 C C . PRO A 1 329 ? 61.034 60.104 50.037 1.00 39.47 500 PRO A C 1
ATOM 2427 O O . PRO A 1 329 ? 61.964 60.741 50.523 1.00 37.15 500 PRO A O 1
ATOM 2431 N N . GLY A 1 330 ? 61.186 59.222 49.057 1.00 35.99 501 GLY A N 1
ATOM 2432 C CA . GLY A 1 330 ? 62.481 58.978 48.443 1.00 35.57 501 GLY A CA 1
ATOM 2433 C C . GLY A 1 330 ? 62.721 57.512 48.144 1.00 34.81 501 GLY A C 1
ATOM 2434 O O . GLY A 1 330 ? 61.804 56.697 48.168 1.00 32.72 501 GLY A O 1
ATOM 2435 N N . GLU A 1 331 ? 63.976 57.188 47.871 1.00 34.89 502 GLU A N 1
ATOM 2436 C CA . GLU A 1 331 ? 64.359 55.870 47.384 1.00 35.06 502 GLU A CA 1
ATOM 2437 C C . GLU A 1 331 ? 64.427 54.830 48.509 1.00 33.49 502 GLU A C 1
ATOM 2438 O O . GLU A 1 331 ? 65.119 55.015 49.503 1.00 31.68 502 GLU A O 1
ATOM 2444 N N . ILE A 1 332 ? 63.713 53.729 48.333 1.00 30.98 503 ILE A N 1
ATOM 2445 C CA . ILE A 1 332 ? 63.815 52.585 49.241 1.00 31.72 503 ILE A CA 1
ATOM 2446 C C . ILE A 1 332 ? 65.088 51.798 48.901 1.00 33.13 503 ILE A C 1
ATOM 2447 O O . ILE A 1 332 ? 65.273 51.387 47.756 1.00 32.65 503 ILE A O 1
ATOM 2452 N N . LYS A 1 333 ? 65.968 51.587 49.881 1.00 33.87 504 LYS A N 1
ATOM 2453 C CA . LYS A 1 333 ? 67.254 50.927 49.629 1.00 36.01 504 LYS A CA 1
ATOM 2454 C C . LYS A 1 333 ? 67.166 49.398 49.605 1.00 34.31 504 LYS A C 1
ATOM 2455 O O . LYS A 1 333 ? 67.904 48.729 48.880 1.00 33.43 504 LYS A O 1
ATOM 2461 N N . ASN A 1 334 ? 66.264 48.854 50.408 1.00 30.99 505 ASN A N 1
ATOM 2462 C CA . ASN A 1 334 ? 66.082 47.413 50.518 1.00 29.99 505 ASN A CA 1
ATOM 2463 C C . ASN A 1 334 ? 65.384 46.887 49.263 1.00 29.70 505 ASN A C 1
ATOM 2464 O O . ASN A 1 334 ? 64.409 47.499 48.794 1.00 29.01 505 ASN A O 1
ATOM 2469 N N . VAL A 1 335 ? 65.878 45.776 48.708 1.00 30.18 506 VAL A N 1
ATOM 2470 C CA . VAL A 1 335 ? 65.262 45.213 47.505 1.00 29.05 506 VAL A CA 1
ATOM 2471 C C . VAL A 1 335 ? 63.944 44.539 47.817 1.00 28.59 506 VAL A C 1
ATOM 2472 O O . VAL A 1 335 ? 63.678 44.129 48.953 1.00 27.95 506 VAL A O 1
ATOM 2476 N N . GLY A 1 336 ? 63.122 44.423 46.785 1.00 25.68 507 GLY A N 1
ATOM 2477 C CA . GLY A 1 336 ? 61.851 43.762 46.910 1.00 25.01 507 GLY A CA 1
ATOM 2478 C C . GLY A 1 336 ? 61.422 43.182 45.595 1.00 23.55 507 GLY A C 1
ATOM 2479 O O . GLY A 1 336 ? 62.007 43.475 44.546 1.00 21.95 507 GLY A O 1
ATOM 2480 N N . GLY A 1 337 ? 60.413 42.329 45.678 1.00 22.80 508 GLY A N 1
ATOM 2481 C CA . GLY A 1 337 ? 59.749 41.773 44.518 1.00 22.49 508 GLY A CA 1
ATOM 2482 C C . GLY A 1 337 ? 58.250 41.809 44.705 1.00 21.74 508 GLY A C 1
ATOM 2483 O O . GLY A 1 337 ? 57.750 42.166 45.776 1.00 19.85 508 GLY A O 1
ATOM 2484 N N . GLU A 1 338 ? 57.518 41.385 43.683 1.00 21.76 509 GLU A N 1
ATOM 2485 C CA . GLU A 1 338 ? 56.069 41.419 43.749 1.00 22.68 509 GLU A CA 1
ATOM 2486 C C . GLU A 1 338 ? 55.500 40.641 44.936 1.00 23.53 509 GLU A C 1
ATOM 2487 O O . GLU A 1 338 ? 54.517 41.063 45.527 1.00 22.23 509 GLU A O 1
ATOM 2493 N N . ILE A 1 339 ? 56.123 39.529 45.311 1.00 25.27 510 ILE A N 1
ATOM 2494 C CA . ILE A 1 339 ? 55.671 38.784 46.489 1.00 26.77 510 ILE A CA 1
ATOM 2495 C C . ILE A 1 339 ? 55.746 39.570 47.808 1.00 25.84 510 ILE A C 1
ATOM 2496 O O . ILE A 1 339 ? 55.122 39.171 48.786 1.00 27.01 510 ILE A O 1
ATOM 2501 N N . ASP A 1 340 ? 56.508 40.657 47.826 1.00 24.49 511 ASP A N 1
ATOM 2502 C CA . ASP A 1 340 ? 56.691 41.487 49.010 1.00 25.28 511 ASP A CA 1
ATOM 2503 C C . ASP A 1 340 ? 55.642 42.607 49.182 1.00 23.44 511 ASP A C 1
ATOM 2504 O O . ASP A 1 340 ? 55.605 43.260 50.219 1.00 22.35 511 ASP A O 1
ATOM 2509 N N . ILE A 1 341 ? 54.799 42.837 48.177 1.00 21.95 512 ILE A N 1
ATOM 2510 C CA . ILE A 1 341 ? 53.850 43.940 48.249 1.00 21.98 512 ILE A CA 1
ATOM 2511 C C . ILE A 1 341 ? 52.840 43.748 49.396 1.00 21.48 512 ILE A C 1
ATOM 2512 O O . ILE A 1 341 ? 52.595 44.680 50.140 1.00 21.23 512 ILE A O 1
ATOM 2517 N N . MET A 1 342 ? 52.305 42.540 49.561 1.00 21.60 513 MET A N 1
ATOM 2518 C CA . MET A 1 342 ? 51.283 42.300 50.589 1.00 22.13 513 MET A CA 1
ATOM 2519 C C . MET A 1 342 ? 51.808 42.593 52.001 1.00 22.25 513 MET A C 1
ATOM 2520 O O . MET A 1 342 ? 51.218 43.402 52.708 1.00 22.72 513 MET A O 1
ATOM 2525 N N . PRO A 1 343 ? 52.902 41.936 52.428 1.00 22.24 514 PRO A N 1
ATOM 2526 C CA . PRO A 1 343 ? 53.363 42.253 53.794 1.00 22.99 514 PRO A CA 1
ATOM 2527 C C . PRO A 1 343 ? 53.740 43.731 53.993 1.00 23.13 514 PRO A C 1
ATOM 2528 O O . PRO A 1 343 ? 53.524 44.272 55.076 1.00 23.38 514 PRO A O 1
ATOM 2532 N N . THR A 1 344 ? 54.257 44.380 52.956 1.00 21.99 515 THR A N 1
ATOM 2533 C CA . THR A 1 344 ? 54.622 45.783 53.042 1.00 23.37 515 THR A CA 1
ATOM 2534 C C . THR A 1 344 ? 53.365 46.641 53.263 1.00 23.22 515 THR A C 1
ATOM 2535 O O . THR A 1 344 ? 53.319 47.510 54.148 1.00 23.81 515 THR A O 1
ATOM 2539 N N . VAL A 1 345 ? 52.321 46.363 52.488 1.00 23.08 516 VAL A N 1
ATOM 2540 C CA . VAL A 1 345 ? 51.077 47.119 52.581 1.00 23.56 516 VAL A CA 1
ATOM 2541 C C . VAL A 1 345 ? 50.308 46.829 53.872 1.00 23.00 516 VAL A C 1
ATOM 2542 O O . VAL A 1 345 ? 49.765 47.750 54.490 1.00 22.80 516 VAL A O 1
ATOM 2546 N N . MET A 1 346 ? 50.243 45.563 54.279 1.00 22.38 517 MET A N 1
ATOM 2547 C CA . MET A 1 346 ? 49.514 45.219 55.508 1.00 22.89 517 MET A CA 1
ATOM 2548 C C . MET A 1 346 ? 50.103 45.970 56.694 1.00 22.61 517 MET A C 1
ATOM 2549 O O . MET A 1 346 ? 49.363 46.430 57.575 1.00 22.73 517 MET A O 1
ATOM 2554 N N . ASN A 1 347 ? 51.427 46.116 56.724 1.00 22.01 518 ASN A N 1
ATOM 2555 C CA . ASN A 1 347 ? 52.060 46.889 57.790 1.00 22.34 518 ASN A CA 1
ATOM 2556 C C . ASN A 1 347 ? 51.606 48.363 57.800 1.00 22.81 518 ASN A C 1
ATOM 2557 O O . ASN A 1 347 ? 51.230 48.912 58.859 1.00 23.07 518 ASN A O 1
ATOM 2562 N N . LEU A 1 348 ? 51.606 49.000 56.644 1.00 22.06 519 LEU A N 1
ATOM 2563 C CA . LEU A 1 348 ? 51.153 50.400 56.548 1.00 22.88 519 LEU A CA 1
ATOM 2564 C C . LEU A 1 348 ? 49.685 50.570 56.973 1.00 22.99 519 LEU A C 1
ATOM 2565 O O . LEU A 1 348 ? 49.330 51.540 57.660 1.00 23.52 519 LEU A O 1
ATOM 2570 N N . LEU A 1 349 ? 48.851 49.594 56.613 1.00 23.24 520 LEU A N 1
ATOM 2571 C CA . LEU A 1 349 ? 47.422 49.606 56.963 1.00 23.67 520 LEU A CA 1
ATOM 2572 C C . LEU A 1 349 ? 47.136 49.193 58.418 1.00 23.95 520 LEU A C 1
ATOM 2573 O O . LEU A 1 349 ? 45.984 49.221 58.864 1.00 23.56 520 LEU A O 1
ATOM 2578 N N . GLY A 1 350 ? 48.174 48.805 59.150 1.00 24.44 521 GLY A N 1
ATOM 2579 C CA . GLY A 1 350 ? 48.034 48.413 60.550 1.00 25.35 521 GLY A CA 1
ATOM 2580 C C . GLY A 1 350 ? 47.269 47.121 60.712 1.00 27.20 521 GLY A C 1
ATOM 2581 O O . GLY A 1 350 ? 46.542 46.940 61.685 1.00 27.13 521 GLY A O 1
ATOM 2582 N N . ILE A 1 351 ? 47.445 46.197 59.775 1.00 28.88 522 ILE A N 1
ATOM 2583 C CA . ILE A 1 351 ? 46.758 44.929 59.846 1.00 31.32 522 ILE A CA 1
ATOM 2584 C C . ILE A 1 351 ? 47.718 43.815 60.235 1.00 35.44 522 ILE A C 1
ATOM 2585 O O . ILE A 1 351 ? 48.759 43.638 59.605 1.00 35.01 522 ILE A O 1
ATOM 2590 N N . LYS A 1 352 ? 47.357 43.071 61.282 1.00 39.09 523 LYS A N 1
ATOM 2591 C CA . LYS A 1 352 ? 48.150 41.928 61.703 1.00 42.45 523 LYS A CA 1
ATOM 2592 C C . LYS A 1 352 ? 47.817 40.741 60.839 1.00 38.46 523 LYS A C 1
ATOM 2593 O O . LYS A 1 352 ? 46.652 40.434 60.606 1.00 35.36 523 LYS A O 1
ATOM 2599 N N . THR A 1 353 ? 48.854 40.080 60.356 1.00 36.08 524 THR A N 1
ATOM 2600 C CA . THR A 1 353 ? 48.695 38.950 59.463 1.00 36.63 524 THR A CA 1
ATOM 2601 C C . THR A 1 353 ? 48.587 37.622 60.212 1.00 37.11 524 THR A C 1
ATOM 2602 O O . THR A 1 353 ? 48.215 36.605 59.622 1.00 36.97 524 THR A O 1
ATOM 2606 N N . GLY A 1 354 ? 48.933 37.628 61.500 1.00 39.11 525 GLY A N 1
ATOM 2607 C CA . GLY A 1 354 ? 48.775 36.456 62.363 1.00 39.85 525 GLY A CA 1
ATOM 2608 C C . GLY A 1 354 ? 49.469 35.211 61.857 1.00 39.35 525 GLY A C 1
ATOM 2609 O O . GLY A 1 354 ? 50.680 35.201 61.652 1.00 39.30 525 GLY A O 1
ATOM 2610 N N . ASP A 1 355 ? 48.686 34.160 61.631 1.00 40.71 526 ASP A N 1
ATOM 2611 C CA . ASP A 1 355 ? 49.212 32.867 61.206 1.00 41.93 526 ASP A CA 1
ATOM 2612 C C . ASP A 1 355 ? 49.239 32.710 59.680 1.00 40.16 526 ASP A C 1
ATOM 2613 O O . ASP A 1 355 ? 49.564 31.634 59.171 1.00 41.21 526 ASP A O 1
ATOM 2618 N N . GLN A 1 356 ? 48.886 33.758 58.945 1.00 36.18 527 GLN A N 1
ATOM 2619 C CA . GLN A 1 356 ? 48.867 33.654 57.498 1.00 35.94 527 GLN A CA 1
ATOM 2620 C C . GLN A 1 356 ? 50.293 33.547 56.952 1.00 34.62 527 GLN A C 1
ATOM 2621 O O . GLN A 1 356 ? 51.167 34.355 57.272 1.00 34.74 527 GLN A O 1
ATOM 2627 N N . ILE A 1 357 ? 50.513 32.525 56.141 1.00 33.97 528 ILE A N 1
ATOM 2628 C CA . ILE A 1 357 ? 51.819 32.274 55.567 1.00 35.07 528 ILE A CA 1
ATOM 2629 C C . ILE A 1 357 ? 52.065 33.298 54.459 1.00 33.40 528 ILE A C 1
ATOM 2630 O O . ILE A 1 357 ? 51.221 33.483 53.585 1.00 30.99 528 ILE A O 1
ATOM 2635 N N . MET A 1 358 ? 53.194 33.995 54.546 1.00 30.92 529 MET A N 1
ATOM 2636 C CA . MET A 1 358 ? 53.624 34.936 53.513 1.00 30.49 529 MET A CA 1
ATOM 2637 C C . MET A 1 358 ? 55.085 34.655 53.197 1.00 28.41 529 MET A C 1
ATOM 2638 O O . MET A 1 358 ? 55.918 34.581 54.098 1.00 28.43 529 MET A O 1
ATOM 2643 N N . PHE A 1 359 ? 55.387 34.440 51.920 1.00 27.73 530 PHE A N 1
ATOM 2644 C CA . PHE A 1 359 ? 56.767 34.191 51.496 1.00 27.43 530 PHE A CA 1
ATOM 2645 C C . PHE A 1 359 ? 57.503 35.481 51.220 1.00 26.66 530 PHE A C 1
ATOM 2646 O O . PHE A 1 359 ? 58.729 35.508 51.185 1.00 26.84 530 PHE A O 1
ATOM 2654 N N . GLY A 1 360 ? 56.750 36.560 51.042 1.00 25.78 531 GLY A N 1
ATOM 2655 C CA . GLY A 1 360 ? 57.331 37.880 50.954 1.00 24.52 531 GLY A CA 1
ATOM 2656 C C . GLY A 1 360 ? 57.686 38.444 52.311 1.00 25.79 531 GLY A C 1
ATOM 2657 O O . GLY A 1 360 ? 57.319 37.884 53.345 1.00 26.99 531 GLY A O 1
ATOM 2658 N N . THR A 1 361 ? 58.356 39.591 52.278 1.00 25.71 532 THR A N 1
ATOM 2659 C CA . THR A 1 361 ? 58.851 40.300 53.450 1.00 26.92 532 THR A CA 1
ATOM 2660 C C . THR A 1 361 ? 58.438 41.782 53.389 1.00 25.73 532 THR A C 1
ATOM 2661 O O . THR A 1 361 ? 58.355 42.382 52.313 1.00 26.28 532 THR A O 1
ATOM 2665 N N . ASP A 1 362 ? 58.166 42.365 54.546 1.00 25.87 533 ASP A N 1
ATOM 2666 C CA . ASP A 1 362 ? 57.879 43.794 54.659 1.00 26.09 533 ASP A CA 1
ATOM 2667 C C . ASP A 1 362 ? 59.155 44.567 54.313 1.00 27.56 533 ASP A C 1
ATOM 2668 O O . ASP A 1 362 ? 60.112 44.597 55.087 1.00 28.84 533 ASP A O 1
ATOM 2673 N N . ILE A 1 363 ? 59.192 45.179 53.137 1.00 28.41 534 ILE A N 1
ATOM 2674 C CA . ILE A 1 363 ? 60.442 45.765 52.680 1.00 29.68 534 ILE A CA 1
ATOM 2675 C C . ILE A 1 363 ? 60.816 47.060 53.406 1.00 29.39 534 ILE A C 1
ATOM 2676 O O . ILE A 1 363 ? 61.967 47.476 53.341 1.00 29.84 534 ILE A O 1
ATOM 2681 N N . LEU A 1 364 ? 59.871 47.682 54.113 1.00 26.87 535 LEU A N 1
ATOM 2682 C CA . LEU A 1 364 ? 60.188 48.888 54.879 1.00 27.91 535 LEU A CA 1
ATOM 2683 C C . LEU A 1 364 ? 60.722 48.581 56.291 1.00 26.69 535 LEU A C 1
ATOM 2684 O O . LEU A 1 364 ? 61.073 49.497 57.025 1.00 28.54 535 LEU A O 1
ATOM 2689 N N . ASN A 1 365 ? 60.769 47.307 56.664 1.00 26.64 536 ASN A N 1
ATOM 2690 C CA . ASN A 1 365 ? 61.265 46.912 57.975 1.00 28.68 536 ASN A CA 1
ATOM 2691 C C . ASN A 1 365 ? 62.339 45.830 57.938 1.00 29.94 536 ASN A C 1
ATOM 2692 O O . ASN A 1 365 ? 62.541 45.102 58.907 1.00 29.52 536 ASN A O 1
ATOM 2697 N N . SER A 1 366 ? 63.041 45.755 56.815 1.00 29.47 537 SER A N 1
ATOM 2698 C CA . SER A 1 366 ? 64.182 44.857 56.674 1.00 31.79 537 SER A CA 1
ATOM 2699 C C . SER A 1 366 ? 65.234 45.573 55.838 1.00 31.37 537 SER A C 1
ATOM 2700 O O . SER A 1 366 ? 64.943 46.580 55.196 1.00 30.12 537 SER A O 1
ATOM 2703 N N . SER A 1 367 ? 66.462 45.072 55.869 1.00 34.16 538 SER A N 1
ATOM 2704 C CA . SER A 1 367 ? 67.545 45.664 55.088 1.00 35.17 538 SER A CA 1
ATOM 2705 C C . SER A 1 367 ? 68.322 44.659 54.235 1.00 34.85 538 SER A C 1
ATOM 2706 O O . SER A 1 367 ? 69.126 45.073 53.398 1.00 35.76 538 SER A O 1
ATOM 2709 N N . ASN A 1 368 ? 68.066 43.364 54.418 1.00 34.05 539 ASN A N 1
ATOM 2710 C CA . ASN A 1 368 ? 68.807 42.312 53.722 1.00 36.28 539 ASN A CA 1
ATOM 2711 C C . ASN A 1 368 ? 67.890 41.397 52.920 1.00 31.92 539 ASN A C 1
ATOM 2712 O O . ASN A 1 368 ? 68.162 40.210 52.744 1.00 30.18 539 ASN A O 1
ATOM 2717 N N . ASN A 1 369 ? 66.793 41.948 52.410 1.00 30.01 540 ASN A N 1
ATOM 2718 C CA . ASN A 1 369 ? 65.863 41.138 51.647 1.00 27.74 540 ASN A CA 1
ATOM 2719 C C . ASN A 1 369 ? 66.517 40.656 50.339 1.00 27.45 540 ASN A C 1
ATOM 2720 O O . ASN A 1 369 ? 67.477 41.251 49.847 1.00 27.33 540 ASN A O 1
ATOM 2725 N N . TYR A 1 370 ? 66.035 39.535 49.813 1.00 27.11 541 TYR A N 1
ATOM 2726 C CA . TYR A 1 370 ? 66.475 39.055 48.519 1.00 27.09 541 TYR A CA 1
ATOM 2727 C C . TYR A 1 370 ? 65.283 38.431 47.828 1.00 27.00 541 TYR A C 1
ATOM 2728 O O . TYR A 1 370 ? 64.269 38.131 48.463 1.00 25.94 541 TYR A O 1
ATOM 2737 N N . VAL A 1 371 ? 65.396 38.247 46.527 1.00 25.35 542 VAL A N 1
ATOM 2738 C CA . VAL A 1 371 ? 64.269 37.800 45.714 1.00 25.81 542 VAL A CA 1
ATOM 2739 C C . VAL A 1 371 ? 64.638 36.572 44.894 1.00 25.92 542 VAL A C 1
ATOM 2740 O O . VAL A 1 371 ? 65.363 36.695 43.901 1.00 25.32 542 VAL A O 1
ATOM 2744 N N . PRO A 1 372 ? 64.138 35.381 45.292 1.00 27.06 543 PRO A N 1
ATOM 2745 C CA . PRO A 1 372 ? 64.261 34.172 44.473 1.00 27.09 543 PRO A CA 1
ATOM 2746 C C . PRO A 1 372 ? 63.550 34.291 43.126 1.00 28.05 543 PRO A C 1
ATOM 2747 O O . PRO A 1 372 ? 62.495 34.918 43.037 1.00 27.68 543 PRO A O 1
ATOM 2751 N N . GLU A 1 373 ? 64.133 33.699 42.089 1.00 29.15 544 GLU A N 1
ATOM 2752 C CA . GLU A 1 373 ? 63.551 33.694 40.750 1.00 30.54 544 GLU A CA 1
ATOM 2753 C C . GLU A 1 373 ? 63.504 32.273 40.209 1.00 32.71 544 GLU A C 1
ATOM 2754 O O . GLU A 1 373 ? 64.251 31.416 40.659 1.00 35.45 544 GLU A O 1
ATOM 2760 N N . ARG A 1 374 ? 62.620 32.022 39.253 1.00 34.15 545 ARG A N 1
ATOM 2761 C CA . ARG A 1 374 ? 62.515 30.694 38.650 1.00 36.22 545 ARG A CA 1
ATOM 2762 C C . ARG A 1 374 ? 62.037 30.781 37.203 1.00 37.01 545 ARG A C 1
ATOM 2763 O O . ARG A 1 374 ? 61.793 31.869 36.686 1.00 35.17 545 ARG A O 1
ATOM 2771 N N . TYR A 1 375 ? 61.928 29.618 36.565 1.00 38.39 546 TYR A N 1
ATOM 2772 C CA . TYR A 1 375 ? 61.385 29.464 35.215 1.00 41.82 546 TYR A CA 1
ATOM 2773 C C . TYR A 1 375 ? 62.316 29.927 34.095 1.00 43.25 546 TYR A C 1
ATOM 2774 O O . TYR A 1 375 ? 62.747 29.117 33.277 1.00 43.26 546 TYR A O 1
ATOM 2783 N N . THR A 1 376 ? 62.598 31.226 34.044 1.00 42.61 547 THR A N 1
ATOM 2784 C CA . THR A 1 376 ? 63.571 31.759 33.099 1.00 44.17 547 THR A CA 1
ATOM 2785 C C . THR A 1 376 ? 64.961 31.680 33.697 1.00 44.23 547 THR A C 1
ATOM 2786 O O . THR A 1 376 ? 65.954 31.900 33.012 1.00 46.06 547 THR A O 1
ATOM 2790 N N . MET A 1 377 ? 65.022 31.401 34.993 1.00 44.87 548 MET A N 1
ATOM 2791 C CA . MET A 1 377 ? 66.269 31.171 35.670 1.00 45.16 548 MET A CA 1
ATOM 2792 C C . MET A 1 377 ? 66.112 29.862 36.422 1.00 44.04 548 MET A C 1
ATOM 2793 O O . MET A 1 377 ? 65.019 29.508 36.824 1.00 40.57 548 MET A O 1
ATOM 2798 N N . PRO A 1 378 ? 67.202 29.126 36.602 1.00 44.20 549 PRO A N 1
ATOM 2799 C CA . PRO A 1 378 ? 67.084 27.880 37.359 1.00 44.11 549 PRO A CA 1
ATOM 2800 C C . PRO A 1 378 ? 66.769 28.110 38.841 1.00 42.66 549 PRO A C 1
ATOM 2801 O O . PRO A 1 378 ? 67.097 29.163 39.399 1.00 43.51 549 PRO A O 1
ATOM 2805 N N . GLU A 1 379 ? 66.144 27.111 39.454 1.00 43.02 550 GLU A N 1
ATOM 2806 C CA . GLU A 1 379 ? 65.738 27.159 40.861 1.00 43.49 550 GLU A CA 1
ATOM 2807 C C . GLU A 1 379 ? 66.953 27.393 41.738 1.00 40.50 550 GLU A C 1
ATOM 2808 O O . GLU A 1 379 ? 67.983 26.755 41.535 1.00 39.55 550 GLU A O 1
ATOM 2814 N N . GLY A 1 380 ? 66.833 28.308 42.700 1.00 35.29 551 GLY A N 1
ATOM 2815 C CA . GLY A 1 380 ? 67.949 28.704 43.539 1.00 33.16 551 GLY A CA 1
ATOM 2816 C C . GLY A 1 380 ? 68.593 30.003 43.075 1.00 31.73 551 GLY A C 1
ATOM 2817 O O . GLY A 1 380 ? 69.459 30.539 43.767 1.00 32.10 551 GLY A O 1
ATOM 2818 N N . SER A 1 381 ? 68.198 30.503 41.900 1.00 30.84 552 SER A N 1
ATOM 2819 C CA . SER A 1 381 ? 68.611 31.838 41.457 1.00 30.38 552 SER A CA 1
ATOM 2820 C C . SER A 1 381 ? 67.966 32.889 42.345 1.00 29.77 552 SER A C 1
ATOM 2821 O O . SER A 1 381 ? 66.809 32.730 42.733 1.00 30.26 552 SER A O 1
ATOM 2824 N N . TYR A 1 382 ? 68.680 33.975 42.625 1.00 28.09 553 TYR A N 1
ATOM 2825 C CA . TYR A 1 382 ? 68.124 35.078 43.403 1.00 27.05 553 TYR A CA 1
ATOM 2826 C C . TYR A 1 382 ? 68.850 36.409 43.178 1.00 25.83 553 TYR A C 1
ATOM 2827 O O . TYR A 1 382 ? 70.011 36.444 42.727 1.00 25.00 553 TYR A O 1
ATOM 2836 N N . PHE A 1 383 ? 68.155 37.500 43.501 1.00 24.04 554 PHE A N 1
ATOM 2837 C CA . PHE A 1 383 ? 68.700 38.858 43.456 1.00 23.48 554 PHE A CA 1
ATOM 2838 C C . PHE A 1 383 ? 68.807 39.428 44.854 1.00 24.32 554 PHE A C 1
ATOM 2839 O O . PHE A 1 383 ? 67.841 39.351 45.623 1.00 24.44 554 PHE A O 1
ATOM 2847 N N . THR A 1 384 ? 69.944 40.047 45.181 1.00 24.25 555 THR A N 1
ATOM 2848 C CA . THR A 1 384 ? 70.067 40.813 46.434 1.00 25.39 555 THR A CA 1
ATOM 2849 C C . THR A 1 384 ? 70.190 42.294 46.109 1.00 25.42 555 THR A C 1
ATOM 2850 O O . THR A 1 384 ? 69.998 42.692 44.959 1.00 24.73 555 THR A O 1
ATOM 2854 N N . ASN A 1 385 ? 70.485 43.126 47.105 1.00 27.32 556 ASN A N 1
ATOM 2855 C CA . ASN A 1 385 ? 70.733 44.548 46.842 1.00 28.72 556 ASN A CA 1
ATOM 2856 C C . ASN A 1 385 ? 72.100 44.847 46.196 1.00 29.89 556 ASN A C 1
ATOM 2857 O O . ASN A 1 385 ? 72.345 45.982 45.799 1.00 29.68 556 ASN A O 1
ATOM 2862 N N . SER A 1 386 ? 72.969 43.853 46.086 1.00 29.53 557 SER A N 1
ATOM 2863 C CA . SER A 1 386 ? 74.301 44.080 45.508 1.00 29.18 557 SER A CA 1
ATOM 2864 C C . SER A 1 386 ? 74.790 43.041 44.490 1.00 29.02 557 SER A C 1
ATOM 2865 O O . SER A 1 386 ? 75.795 43.283 43.804 1.00 29.26 557 SER A O 1
ATOM 2868 N N . TYR A 1 387 ? 74.129 41.889 44.385 1.00 28.00 558 TYR A N 1
ATOM 2869 C CA . TYR A 1 387 ? 74.529 40.882 43.400 1.00 29.13 558 TYR A CA 1
ATOM 2870 C C . TYR A 1 387 ? 73.396 39.924 43.061 1.00 28.93 558 TYR A C 1
ATOM 2871 O O . TYR A 1 387 ? 72.410 39.833 43.790 1.00 27.55 558 TYR A O 1
ATOM 2880 N N . MET A 1 388 ? 73.558 39.215 41.951 1.00 29.42 559 MET A N 1
ATOM 2881 C CA . MET A 1 388 ? 72.667 38.133 41.578 1.00 31.87 559 MET A CA 1
ATOM 2882 C C . MET A 1 388 ? 73.426 36.814 41.559 1.00 32.26 559 MET A C 1
ATOM 2883 O O . MET A 1 388 ? 74.609 36.781 41.217 1.00 34.19 559 MET A O 1
ATOM 2888 N N . TYR A 1 389 ? 72.751 35.739 41.942 1.00 31.71 560 TYR A N 1
ATOM 2889 C CA . TYR A 1 389 ? 73.312 34.400 41.829 1.00 32.54 560 TYR A CA 1
ATOM 2890 C C . TYR A 1 389 ? 72.455 33.540 40.924 1.00 32.88 560 TYR A C 1
ATOM 2891 O O . TYR A 1 389 ? 71.231 33.585 40.999 1.00 29.80 560 TYR A O 1
ATOM 2900 N N . GLN A 1 390 ? 73.107 32.736 40.087 1.00 32.56 561 GLN A N 1
ATOM 2901 C CA . GLN A 1 390 ? 72.429 31.781 39.229 1.00 35.30 561 GLN A CA 1
ATOM 2902 C C . GLN A 1 390 ? 73.214 30.465 39.218 1.00 38.23 561 GLN A C 1
ATOM 2903 O O . GLN A 1 390 ? 74.402 30.457 38.892 1.00 38.73 561 GLN A O 1
ATOM 2909 N N . PRO A 1 391 ? 72.563 29.347 39.576 1.00 40.58 562 PRO A N 1
ATOM 2910 C CA . PRO A 1 391 ? 73.263 28.073 39.490 1.00 43.78 562 PRO A CA 1
ATOM 2911 C C . PRO A 1 391 ? 73.348 27.575 38.051 1.00 47.09 562 PRO A C 1
ATOM 2912 O O . PRO A 1 391 ? 72.733 28.147 37.153 1.00 43.40 562 PRO A O 1
ATOM 2916 N N . ASP A 1 392 ? 74.130 26.521 37.847 1.00 53.51 563 ASP A N 1
ATOM 2917 C CA . ASP A 1 392 ? 74.191 25.838 36.565 1.00 57.04 563 ASP A CA 1
ATOM 2918 C C . ASP A 1 392 ? 73.851 24.360 36.819 1.00 60.97 563 ASP A C 1
ATOM 2919 O O . ASP A 1 392 ? 72.734 24.064 37.240 1.00 61.85 563 ASP A O 1
ATOM 2924 N N . GLU A 1 393 ? 74.790 23.438 36.609 1.00 63.27 564 GLU A N 1
ATOM 2925 C CA . GLU A 1 393 ? 74.545 22.019 36.900 1.00 64.37 564 GLU A CA 1
ATOM 2926 C C . GLU A 1 393 ? 74.441 21.800 38.407 1.00 60.62 564 GLU A C 1
ATOM 2927 O O . GLU A 1 393 ? 73.785 20.873 38.863 1.00 61.04 564 GLU A O 1
ATOM 2933 N N . SER A 1 394 ? 75.118 22.655 39.165 1.00 56.97 565 SER A N 1
ATOM 2934 C CA . SER A 1 394 ? 75.162 22.570 40.616 1.00 55.94 565 SER A CA 1
ATOM 2935 C C . SER A 1 394 ? 75.378 23.971 41.160 1.00 52.39 565 SER A C 1
ATOM 2936 O O . SER A 1 394 ? 75.589 24.912 40.391 1.00 51.85 565 SER A O 1
ATOM 2939 N N . PHE A 1 395 ? 75.376 24.102 42.483 1.00 51.24 566 PHE A N 1
ATOM 2940 C CA . PHE A 1 395 ? 75.709 25.372 43.106 1.00 48.51 566 PHE A CA 1
ATOM 2941 C C . PHE A 1 395 ? 77.104 25.827 42.699 1.00 50.33 566 PHE A C 1
ATOM 2942 O O . PHE A 1 395 ? 77.309 26.979 42.319 1.00 47.99 566 PHE A O 1
ATOM 2950 N N . GLU A 1 396 ? 78.059 24.903 42.771 1.00 53.66 567 GLU A N 1
ATOM 2951 C CA . GLU A 1 396 ? 79.479 25.227 42.636 1.00 54.34 567 GLU A CA 1
ATOM 2952 C C . GLU A 1 396 ? 79.852 25.663 41.219 1.00 51.11 567 GLU A C 1
ATOM 2953 O O . GLU A 1 396 ? 80.816 26.405 41.039 1.00 51.94 567 GLU A O 1
ATOM 2959 N N . THR A 1 397 ? 79.084 25.214 40.227 1.00 48.48 568 THR A N 1
ATOM 2960 C CA . THR A 1 397 ? 79.312 25.582 38.833 1.00 50.49 568 THR A CA 1
ATOM 2961 C C . THR A 1 397 ? 78.503 26.811 38.403 1.00 49.84 568 THR A C 1
ATOM 2962 O O . THR A 1 397 ? 78.538 27.205 37.237 1.00 47.08 568 THR A O 1
ATOM 2966 N N . GLY A 1 398 ? 77.771 27.406 39.342 1.00 48.36 569 GLY A N 1
ATOM 2967 C CA . GLY A 1 398 ? 77.025 28.625 39.076 1.00 45.51 569 GLY A CA 1
ATOM 2968 C C . GLY A 1 398 ? 77.910 29.849 39.162 1.00 43.49 569 GLY A C 1
ATOM 2969 O O . GLY A 1 398 ? 79.136 29.740 39.215 1.00 43.56 569 GLY A O 1
ATOM 2970 N N . ALA A 1 399 ? 77.283 31.020 39.197 1.00 39.86 570 ALA A N 1
ATOM 2971 C CA . ALA A 1 399 ? 78.005 32.275 39.187 1.00 39.08 570 ALA A CA 1
ATOM 2972 C C . ALA A 1 399 ? 77.242 33.357 39.949 1.00 38.57 570 ALA A C 1
ATOM 2973 O O . ALA A 1 399 ? 76.044 33.538 39.752 1.00 36.97 570 ALA A O 1
ATOM 2975 N N . ALA A 1 400 ? 77.951 34.062 40.820 1.00 36.67 571 ALA A N 1
ATOM 2976 C CA . ALA A 1 400 ? 77.435 35.261 41.447 1.00 34.78 571 ALA A CA 1
ATOM 2977 C C . ALA A 1 400 ? 78.063 36.439 40.734 1.00 34.59 571 ALA A C 1
ATOM 2978 O O . ALA A 1 400 ? 79.287 36.478 40.532 1.00 34.71 571 ALA A O 1
ATOM 2980 N N . THR A 1 401 ? 77.230 37.400 40.353 1.00 31.70 572 THR A N 1
ATOM 2981 C CA . THR A 1 401 ? 77.686 38.590 39.652 1.00 31.67 572 THR A CA 1
ATOM 2982 C C . THR A 1 401 ? 77.238 39.818 40.416 1.00 31.75 572 THR A C 1
ATOM 2983 O O . THR A 1 401 ? 76.041 40.039 40.611 1.00 30.72 572 THR A O 1
ATOM 2987 N N . ASN A 1 402 ? 78.204 40.615 40.852 1.00 31.00 573 ASN A N 1
ATOM 2988 C CA . ASN A 1 402 ? 77.933 41.918 41.448 1.00 31.28 573 ASN A CA 1
ATOM 2989 C C . ASN A 1 402 ? 77.292 42.874 40.450 1.00 30.36 573 ASN A C 1
ATOM 2990 O O . ASN A 1 402 ? 77.507 42.749 39.249 1.00 28.20 573 ASN A O 1
ATOM 2995 N N . TYR A 1 403 ? 76.537 43.847 40.952 1.00 29.20 574 TYR A N 1
ATOM 2996 C CA . TYR A 1 403 ? 75.816 44.769 40.075 1.00 29.48 574 TYR A CA 1
ATOM 2997 C C . TYR A 1 403 ? 76.720 45.781 39.370 1.00 30.20 574 TYR A C 1
ATOM 2998 O O . TYR A 1 403 ? 76.276 46.452 38.447 1.00 29.06 574 TYR A O 1
ATOM 3007 N N . ASP A 1 404 ? 77.984 45.887 39.785 1.00 30.37 575 ASP A N 1
ATOM 3008 C CA . ASP A 1 404 ? 78.979 46.616 38.993 1.00 30.96 575 ASP A CA 1
ATOM 3009 C C . ASP A 1 404 ? 79.580 45.780 37.854 1.00 31.96 575 ASP A C 1
ATOM 3010 O O . ASP A 1 404 ? 80.439 46.277 37.120 1.00 34.00 575 ASP A O 1
ATOM 3015 N N . GLY A 1 405 ? 79.148 44.527 37.706 1.00 30.34 576 GLY A N 1
ATOM 3016 C CA . GLY A 1 405 ? 79.601 43.654 36.622 1.00 31.65 576 GLY A CA 1
ATOM 3017 C C . GLY A 1 405 ? 80.695 42.654 36.980 1.00 31.85 576 GLY A C 1
ATOM 3018 O O . GLY A 1 405 ? 80.973 41.727 36.217 1.00 32.52 576 GLY A O 1
ATOM 3019 N N . THR A 1 406 ? 81.309 42.816 38.146 1.00 30.58 577 THR A N 1
ATOM 3020 C CA . THR A 1 406 ? 82.394 41.933 38.556 1.00 30.80 577 THR A CA 1
ATOM 3021 C C . THR A 1 406 ? 81.882 40.623 39.123 1.00 31.22 577 THR A C 1
ATOM 3022 O O . THR A 1 406 ? 80.766 40.545 39.649 1.00 29.40 577 THR A O 1
ATOM 3026 N N . ASN A 1 407 ? 82.717 39.597 39.030 1.00 31.89 578 ASN A N 1
ATOM 3027 C CA . ASN A 1 407 ? 82.415 38.305 39.612 1.00 34.44 578 ASN A CA 1
ATOM 3028 C C . ASN A 1 407 ? 82.472 38.368 41.135 1.00 35.60 578 ASN A C 1
ATOM 3029 O O . ASN A 1 407 ? 83.258 39.126 41.708 1.00 34.64 578 ASN A O 1
ATOM 3034 N N . LYS A 1 408 ? 81.608 37.590 41.781 1.00 36.96 579 LYS A N 1
ATOM 3035 C CA . LYS A 1 408 ? 81.610 37.474 43.234 1.00 40.01 579 LYS A CA 1
ATOM 3036 C C . LYS A 1 408 ? 81.862 36.024 43.578 1.00 39.29 579 LYS A C 1
ATOM 3037 O O . LYS A 1 408 ? 81.190 35.134 43.064 1.00 39.95 579 LYS A O 1
ATOM 3043 N N . GLU A 1 409 ? 82.833 35.791 44.451 1.00 42.99 580 GLU A N 1
ATOM 3044 C CA . GLU A 1 409 ? 83.178 34.440 44.871 1.00 47.50 580 GLU A CA 1
ATOM 3045 C C . GLU A 1 409 ? 82.008 33.780 45.599 1.00 45.32 580 GLU A C 1
ATOM 3046 O O . GLU A 1 409 ? 81.283 34.431 46.353 1.00 48.68 580 GLU A O 1
ATOM 3052 N N . LEU A 1 410 ? 81.837 32.484 45.369 1.00 44.94 581 LEU A N 1
ATOM 3053 C CA . LEU A 1 410 ? 80.738 31.733 45.953 1.00 44.49 581 LEU A CA 1
ATOM 3054 C C . LEU A 1 410 ? 81.021 31.391 47.410 1.00 48.11 581 LEU A C 1
ATOM 3055 O O . LEU A 1 410 ? 81.386 30.265 47.743 1.00 50.86 581 LEU A O 1
ATOM 3060 N N . SER A 1 411 ? 80.835 32.387 48.268 1.00 49.89 582 SER A N 1
ATOM 3061 C CA . SER A 1 411 ? 81.048 32.252 49.703 1.00 50.76 582 SER A CA 1
ATOM 3062 C C . SER A 1 411 ? 79.887 31.532 50.401 1.00 51.72 582 SER A C 1
ATOM 3063 O O . SER A 1 411 ? 78.895 31.140 49.769 1.00 49.40 582 SER A O 1
ATOM 3066 N N . SER A 1 412 ? 80.032 31.365 51.715 1.00 50.91 583 SER A N 1
ATOM 3067 C CA . SER A 1 412 ? 79.036 30.700 52.553 1.00 50.25 583 SER A CA 1
ATOM 3068 C C . SER A 1 412 ? 77.668 31.384 52.523 1.00 48.00 583 SER A C 1
ATOM 3069 O O . SER A 1 412 ? 76.640 30.712 52.468 1.00 49.37 583 SER A O 1
ATOM 3072 N N . ASP A 1 413 ? 77.659 32.712 52.587 1.00 46.99 584 ASP A N 1
ATOM 3073 C CA . ASP A 1 413 ? 76.409 33.473 52.516 1.00 48.45 584 ASP A CA 1
ATOM 3074 C C . ASP A 1 413 ? 75.719 33.330 51.161 1.00 44.57 584 ASP A C 1
ATOM 3075 O O . ASP A 1 413 ? 74.488 33.313 51.093 1.00 43.90 584 ASP A O 1
ATOM 3080 N N . VAL A 1 414 ? 76.502 33.206 50.092 1.00 41.09 585 VAL A N 1
ATOM 3081 C CA . VAL A 1 414 ? 75.937 33.001 48.759 1.00 39.50 585 VAL A CA 1
ATOM 3082 C C . VAL A 1 414 ? 75.271 31.634 48.712 1.00 40.68 585 VAL A C 1
ATOM 3083 O O . VAL A 1 414 ? 74.190 31.474 48.142 1.00 40.32 585 VAL A O 1
ATOM 3087 N N . LYS A 1 415 ? 75.913 30.655 49.344 1.00 39.43 586 LYS A N 1
ATOM 3088 C CA . LYS A 1 415 ? 75.389 29.299 49.432 1.00 41.23 586 LYS A CA 1
ATOM 3089 C C . LYS A 1 415 ? 74.112 29.229 50.277 1.00 37.97 586 LYS A C 1
ATOM 3090 O O . LYS A 1 415 ? 73.165 28.531 49.928 1.00 36.37 586 LYS A O 1
ATOM 3096 N N . LYS A 1 416 ? 74.101 29.936 51.397 1.00 39.73 587 LYS A N 1
ATOM 3097 C CA . LYS A 1 416 ? 72.928 29.940 52.273 1.00 42.33 587 LYS A CA 1
ATOM 3098 C C . LYS A 1 416 ? 71.677 30.478 51.579 1.00 38.60 587 LYS A C 1
ATOM 3099 O O . LYS A 1 416 ? 70.591 29.921 51.741 1.00 35.43 587 LYS A O 1
ATOM 3105 N N . ARG A 1 417 ? 71.830 31.547 50.802 1.00 37.02 588 ARG A N 1
ATOM 3106 C CA . ARG A 1 417 ? 70.691 32.112 50.075 1.00 36.11 588 ARG A CA 1
ATOM 3107 C C . ARG A 1 417 ? 70.231 31.209 48.944 1.00 35.59 588 ARG A C 1
ATOM 3108 O O . ARG A 1 417 ? 69.039 31.156 48.651 1.00 34.26 588 ARG A O 1
ATOM 3116 N N . PHE A 1 418 ? 71.164 30.500 48.310 1.00 33.55 589 PHE A N 1
ATOM 3117 C CA . PHE A 1 418 ? 70.808 29.520 47.291 1.00 34.45 589 PHE A CA 1
ATOM 3118 C C . PHE A 1 418 ? 69.970 28.397 47.905 1.00 34.92 589 PHE A C 1
ATOM 3119 O O . PHE A 1 418 ? 68.931 28.022 47.364 1.00 34.05 589 PHE A O 1
ATOM 3127 N N . ASP A 1 419 ? 70.433 27.855 49.028 1.00 37.25 590 ASP A N 1
ATOM 3128 C CA . ASP A 1 419 ? 69.713 26.773 49.710 1.00 37.27 590 ASP A CA 1
ATOM 3129 C C . ASP A 1 419 ? 68.343 27.239 50.213 1.00 35.42 590 ASP A C 1
ATOM 3130 O O . ASP A 1 419 ? 67.347 26.559 50.025 1.00 36.72 590 ASP A O 1
ATOM 3135 N N . ALA A 1 420 ? 68.311 28.396 50.860 1.00 34.42 591 ALA A N 1
ATOM 3136 C CA . ALA A 1 420 ? 67.050 29.002 51.299 1.00 34.22 591 ALA A CA 1
ATOM 3137 C C . ALA A 1 420 ? 66.092 29.235 50.129 1.00 32.33 591 ALA A C 1
ATOM 3138 O O . ALA A 1 420 ? 64.913 28.926 50.221 1.00 32.39 591 ALA A O 1
ATOM 3140 N N . SER A 1 421 ? 66.596 29.785 49.032 1.00 31.83 592 SER A N 1
ATOM 3141 C CA . SER A 1 421 ? 65.754 30.019 47.858 1.00 31.06 592 SER A CA 1
ATOM 3142 C C . SER A 1 421 ? 65.106 28.735 47.364 1.00 32.63 592 SER A C 1
ATOM 3143 O O . SER A 1 421 ? 63.901 28.690 47.123 1.00 31.14 592 SER A O 1
ATOM 3146 N N . ARG A 1 422 ? 65.893 27.675 47.221 1.00 33.43 593 ARG A N 1
ATOM 3147 C CA . ARG A 1 422 ? 65.330 26.418 46.748 1.00 35.57 593 ARG A CA 1
ATOM 3148 C C . ARG A 1 422 ? 64.317 25.857 47.734 1.00 34.20 593 ARG A C 1
ATOM 3149 O O . ARG A 1 422 ? 63.269 25.374 47.330 1.00 33.90 593 ARG A O 1
ATOM 3157 N N . LYS A 1 423 ? 64.613 25.947 49.026 1.00 35.98 594 LYS A N 1
ATOM 3158 C CA . LYS A 1 423 ? 63.701 25.426 50.045 1.00 36.80 594 LYS A CA 1
ATOM 3159 C C . LYS A 1 423 ? 62.388 26.234 50.082 1.00 35.74 594 LYS A C 1
ATOM 3160 O O . LYS A 1 423 ? 61.302 25.670 50.217 1.00 35.90 594 LYS A O 1
ATOM 3166 N N . LEU A 1 424 ? 62.501 27.552 49.971 1.00 35.97 595 LEU A N 1
ATOM 3167 C CA . LEU A 1 424 ? 61.325 28.428 49.917 1.00 34.82 595 LEU A CA 1
ATOM 3168 C C . LEU A 1 424 ? 60.402 28.087 48.762 1.00 33.90 595 LEU A C 1
ATOM 3169 O O . LEU A 1 424 ? 59.176 28.066 48.931 1.00 33.28 595 LEU A O 1
ATOM 3174 N N . LEU A 1 425 ? 60.977 27.849 47.586 1.00 32.20 596 LEU A N 1
ATOM 3175 C CA . LEU A 1 425 ? 60.186 27.469 46.420 1.00 32.65 596 LEU A CA 1
ATOM 3176 C C . LEU A 1 425 ? 59.478 26.124 46.647 1.00 34.86 596 LEU A C 1
ATOM 3177 O O . LEU A 1 425 ? 58.313 25.980 46.307 1.00 33.61 596 LEU A O 1
ATOM 3182 N N . GLN A 1 426 ? 60.184 25.158 47.234 1.00 37.18 597 GLN A N 1
ATOM 3183 C CA . GLN A 1 426 ? 59.587 23.865 47.573 1.00 41.18 597 GLN A CA 1
ATOM 3184 C C . GLN A 1 426 ? 58.411 24.029 48.522 1.00 39.06 597 GLN A C 1
ATOM 3185 O O . GLN A 1 426 ? 57.333 23.496 48.286 1.00 38.62 597 GLN A O 1
ATOM 3191 N N . TYR A 1 427 ? 58.639 24.775 49.594 1.00 37.48 598 TYR A N 1
ATOM 3192 C CA . TYR A 1 427 ? 57.602 25.038 50.578 1.00 39.72 598 TYR A CA 1
ATOM 3193 C C . TYR A 1 427 ? 56.407 25.772 49.984 1.00 37.11 598 TYR A C 1
ATOM 3194 O O . TYR A 1 427 ? 55.269 25.409 50.252 1.00 35.94 598 TYR A O 1
ATOM 3203 N N . SER A 1 428 ? 56.661 26.806 49.187 1.00 34.63 599 SER A N 1
ATOM 3204 C CA . SER A 1 428 ? 55.574 27.548 48.545 1.00 33.30 599 SER A CA 1
ATOM 3205 C C . SER A 1 428 ? 54.769 26.627 47.635 1.00 33.63 599 SER A C 1
ATOM 3206 O O . SER A 1 428 ? 53.543 26.616 47.709 1.00 32.36 599 SER A O 1
ATOM 3209 N N . ASP A 1 429 ? 55.448 25.826 46.815 1.00 33.36 600 ASP A N 1
ATOM 3210 C CA . ASP A 1 429 ? 54.749 24.895 45.933 1.00 35.28 600 ASP A CA 1
ATOM 3211 C C . ASP A 1 429 ? 53.914 23.891 46.738 1.00 36.33 600 ASP A C 1
ATOM 3212 O O . ASP A 1 429 ? 52.775 23.616 46.386 1.00 36.74 600 ASP A O 1
ATOM 3217 N N . SER A 1 430 ? 54.479 23.361 47.819 1.00 37.37 601 SER A N 1
ATOM 3218 C CA . SER A 1 430 ? 53.782 22.378 48.661 1.00 38.79 601 SER A CA 1
ATOM 3219 C C . SER A 1 430 ? 52.586 23.005 49.377 1.00 37.66 601 SER A C 1
ATOM 3220 O O . SER A 1 430 ? 51.491 22.438 49.397 1.00 38.86 601 SER A O 1
ATOM 3223 N N . TYR A 1 431 ? 52.800 24.185 49.947 1.00 35.56 602 TYR A N 1
ATOM 3224 C CA . TYR A 1 431 ? 51.752 24.929 50.622 1.00 35.24 602 TYR A CA 1
ATOM 3225 C C . TYR A 1 431 ? 50.573 25.222 49.690 1.00 35.26 602 TYR A C 1
ATOM 3226 O O . TYR A 1 431 ? 49.419 24.979 50.044 1.00 33.40 602 TYR A O 1
ATOM 3235 N N . VAL A 1 432 ? 50.869 25.722 48.492 1.00 35.73 603 VAL A N 1
ATOM 3236 C CA . VAL A 1 432 ? 49.827 26.053 47.521 1.00 36.10 603 VAL A CA 1
ATOM 3237 C C . VAL A 1 432 ? 49.102 24.785 47.070 1.00 37.67 603 VAL A C 1
ATOM 3238 O O . VAL A 1 432 ? 47.884 24.778 46.917 1.00 36.68 603 VAL A O 1
ATOM 3242 N N . ASN A 1 433 ? 49.857 23.717 46.856 1.00 39.92 604 ASN A N 1
ATOM 3243 C CA . ASN A 1 433 ? 49.258 22.462 46.406 1.00 43.45 604 ASN A CA 1
ATOM 3244 C C . ASN A 1 433 ? 48.327 21.836 47.449 1.00 42.37 604 ASN A C 1
ATOM 3245 O O . ASN A 1 433 ? 47.383 21.148 47.090 1.00 42.12 604 ASN A O 1
ATOM 3250 N N . ASN A 1 434 ? 48.591 22.094 48.727 1.00 44.01 605 ASN A N 1
ATOM 3251 C CA . ASN A 1 434 ? 47.764 21.572 49.818 1.00 45.22 605 ASN A CA 1
ATOM 3252 C C . ASN A 1 434 ? 46.586 22.458 50.240 1.00 45.58 605 ASN A C 1
ATOM 3253 O O . ASN A 1 434 ? 45.895 22.132 51.208 1.00 44.89 605 ASN A O 1
ATOM 3258 N N . LEU A 1 435 ? 46.338 23.563 49.536 1.00 43.83 606 LEU A N 1
ATOM 3259 C CA . LEU A 1 435 ? 45.218 24.447 49.901 1.00 43.14 606 LEU A CA 1
ATOM 3260 C C . LEU A 1 435 ? 43.878 23.735 49.713 1.00 44.15 606 LEU A C 1
ATOM 3261 O O . LEU A 1 435 ? 43.707 22.988 48.754 1.00 41.29 606 LEU A O 1
ATOM 3266 N N . PRO A 1 436 ? 42.921 23.968 50.629 1.00 46.23 607 PRO A N 1
ATOM 3267 C CA . PRO A 1 436 ? 41.629 23.290 50.527 1.00 46.61 607 PRO A CA 1
ATOM 3268 C C . PRO A 1 436 ? 40.813 23.679 49.296 1.00 46.93 607 PRO A C 1
ATOM 3269 O O . PRO A 1 436 ? 40.954 24.783 48.764 1.00 44.26 607 PRO A O 1
ATOM 3273 N N . LEU A 1 437 ? 39.970 22.753 48.851 1.00 48.27 608 LEU A N 1
ATOM 3274 C CA . LEU A 1 437 ? 39.086 22.984 47.719 1.00 49.40 608 LEU A CA 1
ATOM 3275 C C . LEU A 1 437 ? 37.902 23.854 48.134 1.00 49.76 608 LEU A C 1
ATOM 3276 O O . LEU A 1 437 ? 37.421 23.765 49.266 1.00 48.44 608 LEU A O 1
ATOM 3281 N N . ARG A 1 438 ? 37.448 24.703 47.216 1.00 52.02 609 ARG A N 1
ATOM 3282 C CA . ARG A 1 438 ? 36.284 25.563 47.454 1.00 56.59 609 ARG A CA 1
ATOM 3283 C C . ARG A 1 438 ? 34.983 24.771 47.587 1.00 61.03 609 ARG A C 1
ATOM 3284 O O . ARG A 1 438 ? 34.059 25.209 48.274 1.00 64.27 609 ARG A O 1
ATOM 3292 N N . ASN A 1 439 ? 34.913 23.618 46.924 1.00 66.34 610 ASN A N 1
ATOM 3293 C CA . ASN A 1 439 ? 33.739 22.740 46.991 1.00 70.49 610 ASN A CA 1
ATOM 3294 C C . ASN A 1 439 ? 33.997 21.525 47.875 1.00 71.30 610 ASN A C 1
ATOM 3295 O O . ASN A 1 439 ? 33.208 21.210 48.768 1.00 75.39 610 ASN A O 1
ATOM 3300 N N . ASP B 1 31 ? 60.114 13.375 19.195 1.00 57.31 202 ASP B N 1
ATOM 3301 C CA . ASP B 1 31 ? 59.185 12.520 18.385 1.00 58.88 202 ASP B CA 1
ATOM 3302 C C . ASP B 1 31 ? 58.497 13.265 17.226 1.00 55.81 202 ASP B C 1
ATOM 3303 O O . ASP B 1 31 ? 57.688 12.669 16.511 1.00 58.75 202 ASP B O 1
ATOM 3308 N N . ILE B 1 32 ? 58.807 14.553 17.050 1.00 49.34 203 ILE B N 1
ATOM 3309 C CA . ILE B 1 32 ? 58.249 15.365 15.962 1.00 45.36 203 ILE B CA 1
ATOM 3310 C C . ILE B 1 32 ? 58.944 15.003 14.658 1.00 40.74 203 ILE B C 1
ATOM 3311 O O . ILE B 1 32 ? 60.160 15.131 14.552 1.00 37.03 203 ILE B O 1
ATOM 3316 N N . THR B 1 33 ? 58.166 14.563 13.674 1.00 38.02 204 THR B N 1
ATOM 3317 C CA . THR B 1 33 ? 58.681 14.232 12.348 1.00 37.37 204 THR B CA 1
ATOM 3318 C C . THR B 1 33 ? 58.042 15.096 11.273 1.00 35.55 204 THR B C 1
ATOM 3319 O O . THR B 1 33 ? 57.032 15.768 11.520 1.00 35.09 204 THR B O 1
ATOM 3323 N N . ALA B 1 34 ? 58.614 15.046 10.073 1.00 34.93 205 ALA B N 1
ATOM 3324 C CA . ALA B 1 34 ? 58.110 15.830 8.940 1.00 35.09 205 ALA B CA 1
ATOM 3325 C C . ALA B 1 34 ? 56.704 15.396 8.553 1.00 35.87 205 ALA B C 1
ATOM 3326 O O . ALA B 1 34 ? 55.841 16.224 8.216 1.00 30.92 205 ALA B O 1
ATOM 3328 N N . LYS B 1 35 ? 56.479 14.084 8.594 1.00 34.40 206 LYS B N 1
ATOM 3329 C CA . LYS B 1 35 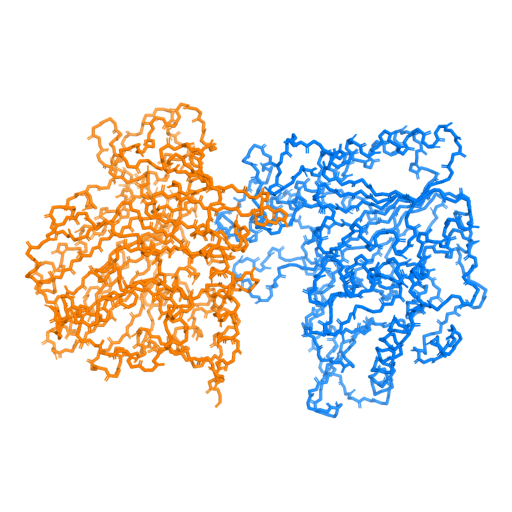? 55.184 13.508 8.265 1.00 35.60 206 LYS B CA 1
ATOM 3330 C C . LYS B 1 35 ? 54.115 13.966 9.248 1.00 33.43 206 LYS B C 1
ATOM 3331 O O . LYS B 1 35 ? 53.023 14.355 8.844 1.00 33.38 206 LYS B O 1
ATOM 3337 N N . ASN B 1 36 ? 54.429 13.908 10.539 1.00 32.76 207 ASN B N 1
ATOM 3338 C CA . ASN B 1 36 ? 53.496 14.329 11.579 1.00 33.70 207 ASN B CA 1
ATOM 3339 C C . ASN B 1 36 ? 53.066 15.775 11.396 1.00 31.87 207 ASN B C 1
ATOM 3340 O O . ASN B 1 36 ? 51.883 16.089 11.482 1.00 31.36 207 ASN B O 1
ATOM 3345 N N . VAL B 1 37 ? 54.041 16.641 11.148 1.00 30.70 208 VAL B N 1
ATOM 3346 C CA . VAL B 1 37 ? 53.778 18.073 10.960 1.00 29.20 208 VAL B CA 1
ATOM 3347 C C . VAL B 1 37 ? 52.848 18.274 9.777 1.00 28.36 208 VAL B C 1
ATOM 3348 O O . VAL B 1 37 ? 51.848 18.975 9.886 1.00 29.84 208 VAL B O 1
ATOM 3352 N N . ASN B 1 38 ? 53.156 17.635 8.654 1.00 29.17 209 ASN B N 1
ATOM 3353 C CA . ASN B 1 38 ? 52.307 17.742 7.466 1.00 28.84 209 ASN B CA 1
ATOM 3354 C C . ASN B 1 38 ? 50.886 17.248 7.728 1.00 28.94 209 ASN B C 1
ATOM 3355 O O . ASN B 1 38 ? 49.931 17.865 7.286 1.00 26.94 209 ASN B O 1
ATOM 3360 N N . ASP B 1 39 ? 50.751 16.123 8.439 1.00 29.42 210 ASP B N 1
ATOM 3361 C CA . ASP B 1 39 ? 49.435 15.588 8.804 1.00 30.38 210 ASP B CA 1
ATOM 3362 C C . ASP B 1 39 ? 48.645 16.542 9.694 1.00 28.51 210 ASP B C 1
ATOM 3363 O O . ASP B 1 39 ? 47.443 16.709 9.510 1.00 29.60 210 ASP B O 1
ATOM 3368 N N . ILE B 1 40 ? 49.314 17.161 10.663 1.00 28.06 211 ILE B N 1
ATOM 3369 C CA . ILE B 1 40 ? 48.670 18.157 11.525 1.00 28.68 211 ILE B CA 1
ATOM 3370 C C . ILE B 1 40 ? 48.133 19.342 10.704 1.00 27.77 211 ILE B C 1
ATOM 3371 O O . ILE B 1 40 ? 46.997 19.771 10.905 1.00 25.16 211 ILE B O 1
ATOM 3376 N N . LYS B 1 41 ? 48.935 19.845 9.764 1.00 26.83 212 LYS B N 1
ATOM 3377 C CA . LYS B 1 41 ? 48.505 20.968 8.925 1.00 26.88 212 LYS B CA 1
ATOM 3378 C C . LYS B 1 41 ? 47.304 20.581 8.068 1.00 26.71 212 LYS B C 1
ATOM 3379 O O . LYS B 1 41 ? 46.396 21.372 7.872 1.00 26.50 212 LYS B O 1
ATOM 3385 N N . GLY B 1 42 ? 47.300 19.347 7.577 1.00 26.97 213 GLY B N 1
ATOM 3386 C CA . GLY B 1 42 ? 46.153 18.809 6.879 1.00 26.84 213 GLY B CA 1
ATOM 3387 C C . GLY B 1 42 ? 45.914 19.381 5.500 1.00 26.83 213 GLY B C 1
ATOM 3388 O O . GLY B 1 42 ? 44.807 19.304 5.002 1.00 27.70 213 GLY B O 1
ATOM 3389 N N . VAL B 1 43 ? 46.938 19.968 4.881 1.00 25.30 214 VAL B N 1
ATOM 3390 C CA . VAL B 1 43 ? 46.795 20.481 3.522 1.00 24.65 214 VAL B CA 1
ATOM 3391 C C . VAL B 1 43 ? 47.226 19.382 2.561 1.00 25.15 214 VAL B C 1
ATOM 3392 O O . VAL B 1 43 ? 48.273 18.782 2.744 1.00 27.10 214 VAL B O 1
ATOM 3396 N N . SER B 1 44 ? 46.417 19.125 1.541 1.00 25.70 215 SER B N 1
ATOM 3397 C CA . SER B 1 44 ? 46.686 18.029 0.631 1.00 27.00 215 SER B CA 1
ATOM 3398 C C . SER B 1 44 ? 47.689 18.500 -0.429 1.00 26.89 215 SER B C 1
ATOM 3399 O O . SER B 1 44 ? 47.426 19.469 -1.144 1.00 25.75 215 SER B O 1
ATOM 3402 N N . VAL B 1 45 ? 48.825 17.810 -0.520 1.00 26.53 216 VAL B N 1
ATOM 3403 C CA . VAL B 1 45 ? 49.878 18.144 -1.483 1.00 26.65 216 VAL B CA 1
ATOM 3404 C C . VAL B 1 45 ? 50.074 16.980 -2.446 1.00 27.52 216 VAL B C 1
ATOM 3405 O O . VAL B 1 45 ? 50.195 15.850 -2.019 1.00 27.68 216 VAL B O 1
ATOM 3409 N N . LYS B 1 46 ? 50.124 17.261 -3.739 1.00 27.22 217 LYS B N 1
ATOM 3410 C CA . LYS B 1 46 ? 50.250 16.196 -4.743 1.00 28.53 217 LYS B CA 1
ATOM 3411 C C . LYS B 1 46 ? 51.481 15.329 -4.497 1.00 28.87 217 LYS B C 1
ATOM 3412 O O . LYS B 1 46 ? 52.578 15.849 -4.352 1.00 27.15 217 LYS B O 1
ATOM 3418 N N . SER B 1 47 ? 51.277 14.008 -4.436 1.00 27.84 218 SER B N 1
ATOM 3419 C CA A SER B 1 47 ? 52.348 13.034 -4.204 0.50 29.09 218 SER B CA 1
ATOM 3420 C CA B SER B 1 47 ? 52.369 13.064 -4.184 0.50 28.60 218 SER B CA 1
ATOM 3421 C C . SER B 1 47 ? 53.332 12.947 -5.362 1.00 28.38 218 SER B C 1
ATOM 3422 O O . SER B 1 47 ? 54.508 12.642 -5.163 1.00 30.33 218 SER B O 1
ATOM 3427 N N . ASN B 1 48 ? 52.834 13.173 -6.574 1.00 29.77 219 ASN B N 1
ATOM 3428 C CA . ASN B 1 48 ? 53.653 13.268 -7.772 1.00 30.89 219 ASN B CA 1
ATOM 3429 C C . ASN B 1 48 ? 53.587 14.732 -8.238 1.00 29.20 219 ASN B C 1
ATOM 3430 O O . ASN B 1 48 ? 52.807 15.074 -9.127 1.00 29.78 219 ASN B O 1
ATOM 3435 N N . PRO B 1 49 ? 54.380 15.609 -7.599 1.00 26.65 220 PRO B N 1
ATOM 3436 C CA . PRO B 1 49 ? 54.200 17.051 -7.794 1.00 25.57 220 PRO B CA 1
ATOM 3437 C C . PRO B 1 49 ? 54.457 17.569 -9.198 1.00 25.33 220 PRO B C 1
ATOM 3438 O O . PRO B 1 49 ? 55.390 17.131 -9.876 1.00 26.70 220 PRO B O 1
ATOM 3442 N N . ASP B 1 50 ? 53.639 18.525 -9.603 1.00 24.51 221 ASP B N 1
ATOM 3443 C CA . ASP B 1 50 ? 53.878 19.273 -10.823 1.00 26.02 221 ASP B CA 1
ATOM 3444 C C . ASP B 1 50 ? 55.073 20.208 -10.625 1.00 24.69 221 ASP B C 1
ATOM 3445 O O . ASP B 1 50 ? 55.393 20.578 -9.501 1.00 23.00 221 ASP B O 1
ATOM 3450 N N . TYR B 1 51 ? 55.727 20.531 -11.733 1.00 24.58 222 TYR B N 1
ATOM 3451 C CA . TYR B 1 51 ? 56.882 21.447 -11.777 1.00 25.61 222 TYR B CA 1
ATOM 3452 C C . TYR B 1 51 ? 58.119 20.941 -11.032 1.00 24.14 222 TYR B C 1
ATOM 3453 O O . TYR B 1 51 ? 59.047 21.709 -10.803 1.00 24.04 222 TYR B O 1
ATOM 3462 N N . PHE B 1 52 ? 58.151 19.663 -10.652 1.00 23.51 223 PHE B N 1
ATOM 3463 C CA . PHE B 1 52 ? 59.281 19.140 -9.916 1.00 23.95 223 PHE B CA 1
ATOM 3464 C C . PHE B 1 52 ? 60.524 19.154 -10.798 1.00 25.37 223 PHE B C 1
ATOM 3465 O O . PHE B 1 52 ? 60.538 18.557 -11.875 1.00 24.86 223 PHE B O 1
ATOM 3473 N N . GLY B 1 53 ? 61.543 19.896 -10.377 1.00 23.80 224 GLY B N 1
ATOM 3474 C CA . GLY B 1 53 ? 62.759 20.011 -11.169 1.00 23.95 224 GLY B CA 1
ATOM 3475 C C . GLY B 1 53 ? 62.581 20.763 -12.473 1.00 23.19 224 GLY B C 1
ATOM 3476 O O . GLY B 1 53 ? 63.410 20.651 -13.362 1.00 23.75 224 GLY B O 1
ATOM 3477 N N . ALA B 1 54 ? 61.527 21.564 -12.591 1.00 23.94 225 ALA B N 1
ATOM 3478 C CA . ALA B 1 54 ? 61.360 22.428 -13.765 1.00 25.01 225 ALA B CA 1
ATOM 3479 C C . ALA B 1 54 ? 62.539 23.397 -13.891 1.00 24.81 225 ALA B C 1
ATOM 3480 O O . ALA B 1 54 ? 62.870 23.849 -14.995 1.00 24.07 225 ALA B O 1
ATOM 3482 N N . ALA B 1 55 ? 63.176 23.693 -12.760 1.00 23.48 226 ALA B N 1
ATOM 3483 C CA . ALA B 1 55 ? 64.381 24.518 -12.746 1.00 24.89 226 ALA B CA 1
ATOM 3484 C C . ALA B 1 55 ? 65.542 23.759 -12.106 1.00 24.00 226 ALA B C 1
ATOM 3485 O O . ALA B 1 55 ? 66.368 24.342 -11.403 1.00 23.86 226 ALA B O 1
ATOM 3487 N N . LYS B 1 56 ? 65.617 22.449 -12.338 1.00 25.60 227 LYS B N 1
ATOM 3488 C CA . LYS B 1 56 ? 66.732 21.647 -11.828 1.00 26.35 227 LYS B CA 1
ATOM 3489 C C . LYS B 1 56 ? 68.043 22.287 -12.318 1.00 24.92 227 LYS B C 1
ATOM 3490 O O . LYS B 1 56 ? 68.173 22.604 -13.497 1.00 24.05 227 LYS B O 1
ATOM 3496 N N . GLY B 1 57 ? 68.980 22.509 -11.397 1.00 23.03 228 GLY B N 1
ATOM 3497 C CA . GLY B 1 57 ? 70.304 23.015 -11.729 1.00 23.67 228 GLY B CA 1
ATOM 3498 C C . GLY B 1 57 ? 70.433 24.511 -11.971 1.00 24.16 228 GLY B C 1
ATOM 3499 O O . GLY B 1 57 ? 71.520 25.005 -12.284 1.00 24.10 228 GLY B O 1
ATOM 3500 N N . LYS B 1 58 ? 69.342 25.241 -11.781 1.00 23.91 229 LYS B N 1
ATOM 3501 C CA . LYS B 1 58 ? 69.358 26.680 -11.989 1.00 24.28 229 LYS B CA 1
ATOM 3502 C C . LYS B 1 58 ? 69.759 27.389 -10.701 1.00 21.51 229 LYS B C 1
ATOM 3503 O O . LYS B 1 58 ? 69.638 26.834 -9.609 1.00 19.69 229 LYS B O 1
ATOM 3509 N N . ASN B 1 59 ? 70.235 28.623 -10.842 1.00 20.10 230 ASN B N 1
ATOM 3510 C CA . ASN B 1 59 ? 70.561 29.438 -9.683 1.00 18.85 230 ASN B CA 1
ATOM 3511 C C . ASN B 1 59 ? 69.265 29.890 -9.012 1.00 17.69 230 ASN B C 1
ATOM 3512 O O . ASN B 1 59 ? 68.169 29.704 -9.563 1.00 18.10 230 ASN B O 1
ATOM 3517 N N . LEU B 1 60 ? 69.395 30.471 -7.827 1.00 16.27 231 LEU B N 1
ATOM 3518 C CA . LEU B 1 60 ? 68.257 31.008 -7.067 1.00 15.39 231 LEU B CA 1
ATOM 3519 C C . LEU B 1 60 ? 68.620 32.408 -6.564 1.00 14.81 231 LEU B C 1
ATOM 3520 O O . LEU B 1 60 ? 69.612 32.592 -5.855 1.00 14.58 231 LEU B O 1
ATOM 3525 N N . ILE B 1 61 ? 67.828 33.378 -6.970 1.00 14.82 232 ILE B N 1
ATOM 3526 C CA . ILE B 1 61 ? 67.945 34.751 -6.484 1.00 15.30 232 ILE B CA 1
ATOM 3527 C C . ILE B 1 61 ? 66.623 35.142 -5.814 1.00 14.72 232 ILE B C 1
ATOM 3528 O O . ILE B 1 61 ? 65.544 35.058 -6.428 1.00 15.21 232 ILE B O 1
ATOM 3533 N N . ILE B 1 62 ? 66.684 35.557 -4.556 1.00 14.20 233 ILE B N 1
ATOM 3534 C CA . ILE B 1 62 ? 65.494 35.950 -3.819 1.00 14.07 233 ILE B CA 1
ATOM 3535 C C . ILE B 1 62 ? 65.701 37.366 -3.284 1.00 15.04 233 ILE B C 1
ATOM 3536 O O . ILE B 1 62 ? 66.738 37.646 -2.655 1.00 14.66 233 ILE B O 1
ATOM 3541 N N . VAL B 1 63 ? 64.764 38.250 -3.600 1.00 14.86 234 VAL B N 1
ATOM 3542 C CA . VAL B 1 63 ? 64.819 39.632 -3.135 1.00 15.19 234 VAL B CA 1
ATOM 3543 C C . VAL B 1 63 ? 63.634 39.900 -2.201 1.00 14.16 234 VAL B C 1
ATOM 3544 O O . VAL B 1 63 ? 62.482 39.732 -2.584 1.00 14.12 234 VAL B O 1
ATOM 3548 N N . GLN B 1 64 ? 63.959 40.290 -0.976 1.00 14.09 235 GLN B N 1
ATOM 3549 C CA . GLN B 1 64 ? 62.999 40.645 0.050 1.00 15.13 235 GLN B CA 1
ATOM 3550 C C . GLN B 1 64 ? 62.879 42.165 0.056 1.00 16.02 235 GLN B C 1
ATOM 3551 O O . GLN B 1 64 ? 63.845 42.853 0.386 1.00 17.28 235 GLN B O 1
ATOM 3557 N N . LEU B 1 65 ? 61.708 42.649 -0.317 1.00 15.93 236 LEU B N 1
ATOM 3558 C CA . LEU B 1 65 ? 61.456 44.081 -0.525 1.00 17.45 236 LEU B CA 1
ATOM 3559 C C . LEU B 1 65 ? 60.826 44.714 0.714 1.00 17.57 236 LEU B C 1
ATOM 3560 O O . LEU B 1 65 ? 59.688 44.406 1.084 1.00 16.97 236 LEU B O 1
ATOM 3565 N N . GLU B 1 66 ? 61.574 45.617 1.344 1.00 17.82 237 GLU B N 1
ATOM 3566 C CA . GLU B 1 66 ? 61.174 46.217 2.603 1.00 17.74 237 GLU B CA 1
ATOM 3567 C C . GLU B 1 66 ? 59.838 46.971 2.520 1.00 18.00 237 GLU B C 1
ATOM 3568 O O . GLU B 1 66 ? 59.684 47.901 1.709 1.00 17.23 237 GLU B O 1
ATOM 3574 N N . SER B 1 67 ? 58.879 46.562 3.352 1.00 17.15 238 SER B N 1
ATOM 3575 C CA . SER B 1 67 ? 57.618 47.291 3.559 1.00 16.79 238 SER B CA 1
ATOM 3576 C C . SER B 1 67 ? 56.695 47.414 2.330 1.00 16.85 238 SER B C 1
ATOM 3577 O O . SER B 1 67 ? 55.760 48.218 2.350 1.00 19.22 238 SER B O 1
ATOM 3580 N N . PHE B 1 68 ? 56.911 46.584 1.304 1.00 17.11 239 PHE B N 1
ATOM 3581 C CA . PHE B 1 68 ? 55.974 46.468 0.179 1.00 17.64 239 PHE B CA 1
ATOM 3582 C C . PHE B 1 68 ? 54.722 45.675 0.622 1.00 18.79 239 PHE B C 1
ATOM 3583 O O . PHE B 1 68 ? 54.852 44.592 1.205 1.00 18.59 239 PHE B O 1
ATOM 3591 N N . GLN B 1 69 ? 53.531 46.201 0.333 1.00 18.31 240 GLN B N 1
ATOM 3592 C CA . GLN B 1 69 ? 52.274 45.491 0.605 1.00 17.18 240 GLN B CA 1
ATOM 3593 C C . GLN B 1 69 ? 51.406 45.513 -0.638 1.00 17.44 240 GLN B C 1
ATOM 3594 O O . GLN B 1 69 ? 51.361 46.505 -1.370 1.00 16.71 240 GLN B O 1
ATOM 3600 N N . ARG B 1 70 ? 50.699 44.417 -0.866 1.00 15.88 241 ARG B N 1
ATOM 3601 C CA . ARG B 1 70 ? 49.988 44.222 -2.121 1.00 16.32 241 ARG B CA 1
ATOM 3602 C C . ARG B 1 70 ? 48.954 45.299 -2.421 1.00 16.87 241 ARG B C 1
ATOM 3603 O O . ARG B 1 70 ? 48.799 45.675 -3.585 1.00 18.48 241 ARG B O 1
ATOM 3611 N N . ASN B 1 71 ? 48.249 45.794 -1.403 1.00 16.40 242 ASN B N 1
ATOM 3612 C CA . ASN B 1 71 ? 47.214 46.818 -1.640 1.00 17.36 242 ASN B CA 1
ATOM 3613 C C . ASN B 1 71 ? 47.777 48.222 -1.894 1.00 18.73 242 ASN B C 1
ATOM 3614 O O . ASN B 1 71 ? 47.021 49.171 -2.163 1.00 17.93 242 ASN B O 1
ATOM 3619 N N . LEU B 1 72 ? 49.096 48.358 -1.835 1.00 18.72 243 LEU B N 1
ATOM 3620 C CA . LEU B 1 72 ? 49.759 49.586 -2.300 1.00 19.79 243 LEU B CA 1
ATOM 3621 C C . LEU B 1 72 ? 50.795 49.295 -3.385 1.00 20.78 243 LEU B C 1
ATOM 3622 O O . LEU B 1 72 ? 51.852 49.906 -3.429 1.00 25.31 243 LEU B O 1
ATOM 3627 N N . THR B 1 73 ? 50.505 48.321 -4.231 1.00 20.22 244 THR B N 1
ATOM 3628 C CA . THR B 1 73 ? 51.263 48.082 -5.437 1.00 21.20 244 THR B CA 1
ATOM 3629 C C . THR B 1 73 ? 50.292 48.137 -6.596 1.00 22.09 244 THR B C 1
ATOM 3630 O O . THR B 1 73 ? 49.078 48.079 -6.398 1.00 21.52 244 THR B O 1
ATOM 3634 N N . ASN B 1 74 ? 50.821 48.268 -7.811 1.00 23.35 245 ASN B N 1
ATOM 3635 C CA . ASN B 1 74 ? 49.986 48.429 -9.004 1.00 24.48 245 ASN B CA 1
ATOM 3636 C C . ASN B 1 74 ? 48.996 49.584 -8.843 1.00 25.28 245 ASN B C 1
ATOM 3637 O O . ASN B 1 74 ? 47.810 49.477 -9.176 1.00 27.28 245 ASN B O 1
ATOM 3642 N N . VAL B 1 75 ? 49.511 50.683 -8.311 1.00 25.03 246 VAL B N 1
ATOM 3643 C CA . VAL B 1 75 ? 48.764 51.908 -8.066 1.00 27.04 246 VAL B CA 1
ATOM 3644 C C . VAL B 1 75 ? 49.296 52.968 -9.019 1.00 28.14 246 VAL B C 1
ATOM 3645 O O . VAL B 1 75 ? 50.481 52.978 -9.332 1.00 26.53 246 VAL B O 1
ATOM 3649 N N . LYS B 1 76 ? 48.408 53.840 -9.494 1.00 31.04 247 LYS B N 1
ATOM 3650 C CA . LYS B 1 76 ? 48.802 54.998 -10.298 1.00 32.62 247 LYS B CA 1
ATOM 3651 C C . LYS B 1 76 ? 48.386 56.271 -9.575 1.00 32.94 247 LYS B C 1
ATOM 3652 O O . LYS B 1 76 ? 47.255 56.370 -9.103 1.00 32.41 247 LYS B O 1
ATOM 3658 N N . ILE B 1 77 ? 49.308 57.228 -9.474 1.00 34.22 248 ILE B N 1
ATOM 3659 C CA . ILE B 1 77 ? 49.029 58.539 -8.896 1.00 37.59 248 ILE B CA 1
ATOM 3660 C C . ILE B 1 77 ? 49.061 59.544 -10.045 1.00 40.42 248 ILE B C 1
ATOM 3661 O O . ILE B 1 77 ? 50.129 59.843 -10.572 1.00 37.49 248 ILE B O 1
ATOM 3666 N N . ASN B 1 78 ? 47.888 60.030 -10.452 1.00 45.63 249 ASN B N 1
ATOM 3667 C CA . ASN B 1 78 ? 47.760 60.941 -11.597 1.00 47.96 249 ASN B CA 1
ATOM 3668 C C . ASN B 1 78 ? 48.488 60.410 -12.828 1.00 44.71 249 ASN B C 1
ATOM 3669 O O . ASN B 1 78 ? 49.320 61.096 -13.415 1.00 46.46 249 ASN B O 1
ATOM 3674 N N . GLY B 1 79 ? 48.199 59.165 -13.186 1.00 42.26 250 GLY B N 1
ATOM 3675 C CA . GLY B 1 79 ? 48.843 58.516 -14.324 1.00 39.92 250 GLY B CA 1
ATOM 3676 C C . GLY B 1 79 ? 50.250 57.976 -14.093 1.00 36.92 250 GLY B C 1
ATOM 3677 O O . GLY B 1 79 ? 50.786 57.300 -14.965 1.00 39.84 250 GLY B O 1
ATOM 3678 N N . GLN B 1 80 ? 50.856 58.260 -12.939 1.00 34.70 251 GLN B N 1
ATOM 3679 C CA . GLN B 1 80 ? 52.225 57.804 -12.645 1.00 32.84 251 GLN B CA 1
ATOM 3680 C C . GLN B 1 80 ? 52.201 56.464 -11.885 1.00 31.23 251 GLN B C 1
ATOM 3681 O O . GLN B 1 80 ? 51.694 56.399 -10.761 1.00 30.36 251 GLN B O 1
ATOM 3687 N N . SER B 1 81 ? 52.755 55.410 -12.489 1.00 29.77 252 SER B N 1
ATOM 3688 C CA . SER B 1 81 ? 52.792 54.089 -11.858 1.00 29.24 252 SER B CA 1
ATOM 3689 C C . SER B 1 81 ? 53.765 54.088 -10.698 1.00 28.19 252 SER B C 1
ATOM 3690 O O . SER B 1 81 ? 54.903 54.534 -10.836 1.00 28.53 252 SER B O 1
ATOM 3693 N N . ILE B 1 82 ? 53.336 53.554 -9.565 1.00 25.53 253 ILE B N 1
ATOM 3694 C CA . ILE B 1 82 ? 54.199 53.485 -8.394 1.00 24.94 253 ILE B CA 1
ATOM 3695 C C . ILE B 1 82 ? 55.157 52.300 -8.499 1.00 23.51 253 ILE B C 1
ATOM 3696 O O . ILE B 1 82 ? 56.334 52.435 -8.173 1.00 22.85 253 ILE B O 1
ATOM 3701 N N . THR B 1 83 ? 54.655 51.141 -8.938 1.00 22.17 254 THR B N 1
ATOM 3702 C CA . THR B 1 83 ? 55.484 49.949 -9.067 1.00 21.74 254 THR B CA 1
ATOM 3703 C C . THR B 1 83 ? 55.440 49.373 -10.480 1.00 21.57 254 THR B C 1
ATOM 3704 O O . THR B 1 83 ? 55.017 48.234 -10.663 1.00 20.96 254 THR B O 1
ATOM 3708 N N . PRO B 1 84 ? 55.907 50.133 -11.481 1.00 20.89 255 PRO B N 1
ATOM 3709 C CA . PRO B 1 84 ? 55.901 49.612 -12.849 1.00 21.43 255 PRO B CA 1
ATOM 3710 C C . PRO B 1 84 ? 56.733 48.330 -13.059 1.00 20.87 255 PRO B C 1
ATOM 3711 O O . PRO B 1 84 ? 56.351 47.515 -13.879 1.00 20.24 255 PRO B O 1
ATOM 3715 N N . THR B 1 85 ? 57.834 48.144 -12.331 1.00 20.57 256 THR B N 1
ATOM 3716 C CA . THR B 1 85 ? 58.614 46.888 -12.440 1.00 21.27 256 THR B CA 1
ATOM 3717 C C . THR B 1 85 ? 57.745 45.703 -12.049 1.00 21.38 256 THR B C 1
ATOM 3718 O O . THR B 1 85 ? 57.671 44.723 -12.792 1.00 22.34 256 THR B O 1
ATOM 3722 N N . LEU B 1 86 ? 57.085 45.776 -10.901 1.00 21.45 257 LEU B N 1
ATOM 3723 C CA . LEU B 1 86 ? 56.245 44.657 -10.436 1.00 21.81 257 LEU B CA 1
ATOM 3724 C C . LEU B 1 86 ? 55.054 44.468 -11.359 1.00 21.64 257 LEU B C 1
ATOM 3725 O O . LEU B 1 86 ? 54.680 43.355 -11.663 1.00 21.56 257 LEU B O 1
ATOM 3730 N N . ASP B 1 87 ? 54.473 45.563 -11.827 1.00 22.85 258 ASP B N 1
ATOM 3731 C CA . ASP B 1 87 ? 53.322 45.480 -12.730 1.00 24.94 258 ASP B CA 1
ATOM 3732 C C . ASP B 1 87 ? 53.702 44.760 -14.023 1.00 23.98 258 ASP B C 1
ATOM 3733 O O . ASP B 1 87 ? 52.952 43.922 -14.496 1.00 24.56 258 ASP B O 1
ATOM 3738 N N . GLY B 1 88 ? 54.876 45.078 -14.567 1.00 23.78 259 GLY B N 1
ATOM 3739 C CA . GLY B 1 88 ? 55.401 44.447 -15.777 1.00 24.11 259 GLY B CA 1
ATOM 3740 C C . GLY B 1 88 ? 55.686 42.962 -15.600 1.00 24.50 259 GLY B C 1
ATOM 3741 O O . GLY B 1 88 ? 55.502 42.180 -16.530 1.00 26.45 259 GLY B O 1
ATOM 3742 N N . LEU B 1 89 ? 56.125 42.560 -14.410 1.00 24.24 260 LEU B N 1
ATOM 3743 C CA . LEU B 1 89 ? 56.397 41.133 -14.138 1.00 25.40 260 LEU B CA 1
ATOM 3744 C C . LEU B 1 89 ? 55.159 40.245 -14.157 1.00 25.87 260 LEU B C 1
ATOM 3745 O O . LEU B 1 89 ? 55.284 39.033 -14.345 1.00 26.83 260 LEU B O 1
ATOM 3750 N N . GLN B 1 90 ? 53.981 40.819 -13.937 1.00 25.81 261 GLN B N 1
ATOM 3751 C CA . GLN B 1 90 ? 52.737 40.035 -13.925 1.00 28.75 261 GLN B CA 1
ATOM 3752 C C . GLN B 1 90 ? 52.517 39.218 -15.196 1.00 31.71 261 GLN B C 1
ATOM 3753 O O . GLN B 1 90 ? 51.979 38.117 -15.124 1.00 31.20 261 GLN B O 1
ATOM 3759 N N . ASN B 1 91 ? 52.951 39.739 -16.341 1.00 32.22 262 ASN B N 1
ATOM 3760 C CA . ASN B 1 91 ? 52.823 39.031 -17.620 1.00 36.50 262 ASN B CA 1
ATOM 3761 C C . ASN B 1 91 ? 53.795 37.885 -17.812 1.00 35.55 262 ASN B C 1
ATOM 3762 O O . ASN B 1 91 ? 53.588 37.054 -18.691 1.00 36.75 262 ASN B O 1
ATOM 3767 N N . GLU B 1 92 ? 54.874 37.851 -17.038 1.00 33.49 263 GLU B N 1
ATOM 3768 C CA . GLU B 1 92 ? 55.925 36.855 -17.264 1.00 33.23 263 GLU B CA 1
ATOM 3769 C C . GLU B 1 92 ? 56.305 36.041 -16.026 1.00 28.72 263 GLU B C 1
ATOM 3770 O O . GLU B 1 92 ? 57.321 35.356 -16.038 1.00 29.14 263 GLU B O 1
ATOM 3776 N N . THR B 1 93 ? 55.493 36.095 -14.976 1.00 24.47 264 THR B N 1
ATOM 3777 C CA . THR B 1 93 ? 55.769 35.320 -13.762 1.00 22.98 264 THR B CA 1
ATOM 3778 C C . THR B 1 93 ? 54.521 34.621 -13.258 1.00 21.22 264 THR B C 1
ATOM 3779 O O . THR B 1 93 ? 53.406 34.878 -13.721 1.00 20.76 264 THR B O 1
ATOM 3783 N N . MET B 1 94 ? 54.714 33.728 -12.303 1.00 20.61 265 MET B N 1
ATOM 3784 C CA . MET B 1 94 ? 53.629 33.298 -11.449 1.00 20.85 265 MET B CA 1
ATOM 3785 C C . MET B 1 94 ? 53.629 34.270 -10.256 1.00 21.69 265 MET B C 1
ATOM 3786 O O . MET B 1 94 ? 54.671 34.493 -9.623 1.00 22.01 265 MET B O 1
ATOM 3791 N N . TYR B 1 95 ? 52.484 34.857 -9.978 1.00 19.77 266 TYR B N 1
ATOM 3792 C CA . TYR B 1 95 ? 52.389 35.844 -8.911 1.00 20.31 266 TYR B CA 1
ATOM 3793 C C . TYR B 1 95 ? 51.120 35.612 -8.120 1.00 19.53 266 TYR B C 1
ATOM 3794 O O . TYR B 1 95 ? 50.204 34.918 -8.579 1.00 19.86 266 TYR B O 1
ATOM 3803 N N . SER B 1 96 ? 51.078 36.176 -6.919 1.00 18.41 267 SER B N 1
ATOM 3804 C CA . SER B 1 96 ? 49.949 35.986 -6.029 1.00 19.05 267 SER B CA 1
ATOM 3805 C C . SER B 1 96 ? 49.371 37.282 -5.526 1.00 19.36 267 SER B C 1
ATOM 3806 O O . SER B 1 96 ? 50.103 38.184 -5.135 1.00 19.57 267 SER B O 1
ATOM 3809 N N . ASN B 1 97 ? 48.045 37.351 -5.521 1.00 19.30 268 ASN B N 1
ATOM 3810 C CA . ASN B 1 97 ? 47.300 38.446 -4.890 1.00 20.33 268 ASN B CA 1
ATOM 3811 C C . ASN B 1 97 ? 46.769 38.072 -3.517 1.00 20.63 268 ASN B C 1
ATOM 3812 O O . ASN B 1 97 ? 46.010 38.831 -2.923 1.00 21.47 268 ASN B O 1
ATOM 3817 N N . GLN B 1 98 ? 47.156 36.894 -3.028 1.00 21.21 269 GLN B N 1
ATOM 3818 C CA . GLN B 1 98 ? 46.775 36.427 -1.697 1.00 21.80 269 GLN B CA 1
ATOM 3819 C C . GLN B 1 98 ? 47.950 35.715 -1.051 1.00 19.74 269 GLN B C 1
ATOM 3820 O O . GLN B 1 98 ? 47.909 34.519 -0.731 1.00 19.93 269 GLN B O 1
ATOM 3826 N N . PHE B 1 99 ? 49.040 36.447 -0.908 1.00 18.48 270 PHE B N 1
ATOM 3827 C CA . PHE B 1 99 ? 50.223 35.925 -0.271 1.00 17.56 270 PHE B CA 1
ATOM 3828 C C . PHE B 1 99 ? 50.445 36.752 0.972 1.00 17.40 270 PHE B C 1
ATOM 3829 O O . PHE B 1 99 ? 50.387 37.986 0.912 1.00 16.45 270 PHE B O 1
ATOM 3837 N N . PHE B 1 100 ? 50.672 36.091 2.106 1.00 16.55 271 PHE B N 1
ATOM 3838 C CA . PHE B 1 100 ? 50.633 36.779 3.397 1.00 16.71 271 PHE B CA 1
ATOM 3839 C C . PHE B 1 100 ? 51.941 36.789 4.165 1.00 17.19 271 PHE B C 1
ATOM 3840 O O . PHE B 1 100 ? 52.719 35.845 4.105 1.00 16.80 271 PHE B O 1
ATOM 3848 N N . GLN B 1 101 ? 52.184 37.893 4.868 1.00 17.23 272 GLN B N 1
ATOM 3849 C CA . GLN B 1 101 ? 53.283 37.976 5.812 1.00 17.45 272 GLN B CA 1
ATOM 3850 C C . GLN B 1 101 ? 53.054 36.990 6.965 1.00 17.29 272 GLN B C 1
ATOM 3851 O O . GLN B 1 101 ? 51.920 36.755 7.360 1.00 17.77 272 GLN B O 1
ATOM 3857 N N . THR B 1 102 ? 54.134 36.425 7.482 1.00 18.61 273 THR B N 1
ATOM 3858 C CA . THR B 1 102 ? 54.096 35.595 8.665 1.00 19.23 273 THR B CA 1
ATOM 3859 C C . THR B 1 102 ? 55.205 36.087 9.588 1.00 19.32 273 THR B C 1
ATOM 3860 O O . THR B 1 102 ? 56.307 35.522 9.606 1.00 21.01 273 THR B O 1
ATOM 3864 N N . VAL B 1 103 ? 54.920 37.164 10.310 1.00 19.47 274 VAL B N 1
ATOM 3865 C CA . VAL B 1 103 ? 55.925 37.812 11.144 1.00 19.50 274 VAL B CA 1
ATOM 3866 C C . VAL B 1 103 ? 55.394 38.004 12.545 1.00 20.65 274 VAL B C 1
ATOM 3867 O O . VAL B 1 103 ? 54.214 37.790 12.799 1.00 21.09 274 VAL B O 1
ATOM 3871 N N . SER B 1 104 ? 56.272 38.412 13.452 1.00 22.46 275 SER B N 1
ATOM 3872 C CA . SER B 1 104 ? 55.930 38.560 14.851 1.00 25.20 275 SER B CA 1
ATOM 3873 C C . SER B 1 104 ? 56.568 39.845 15.416 1.00 27.90 275 SER B C 1
ATOM 3874 O O . SER B 1 104 ? 56.331 40.924 14.879 1.00 27.47 275 SER B O 1
ATOM 3877 N N . LYS B 1 105 ? 57.398 39.716 16.455 1.00 29.83 276 LYS B N 1
ATOM 3878 C CA . LYS B 1 105 ? 57.942 40.849 17.206 1.00 32.33 276 LYS B CA 1
ATOM 3879 C C . LYS B 1 105 ? 58.926 41.699 16.411 1.00 30.48 276 LYS B C 1
ATOM 3880 O O . LYS B 1 105 ? 58.975 42.922 16.547 1.00 31.11 276 LYS B O 1
ATOM 3886 N N . SER B 1 106 ? 59.738 41.037 15.604 1.00 27.81 277 SER B N 1
ATOM 3887 C CA . SER B 1 106 ? 60.803 41.705 14.857 1.00 28.29 277 SER B CA 1
ATOM 3888 C C . SER B 1 106 ? 60.574 41.505 13.359 1.00 25.14 277 SER B C 1
ATOM 3889 O O . SER B 1 106 ? 61.107 40.584 12.757 1.00 24.17 277 SER B O 1
ATOM 3892 N N . ASN B 1 107 ? 59.783 42.384 12.761 1.00 21.44 278 ASN B N 1
ATOM 3893 C CA . ASN B 1 107 ? 59.133 42.043 11.498 1.00 21.40 278 ASN B CA 1
ATOM 3894 C C . ASN B 1 107 ? 60.071 41.612 10.342 1.00 20.72 278 ASN B C 1
ATOM 3895 O O . ASN B 1 107 ? 59.908 40.519 9.794 1.00 19.95 278 ASN B O 1
ATOM 3900 N N . THR B 1 108 ? 61.071 42.429 10.019 1.00 18.76 279 THR B N 1
ATOM 3901 C CA . THR B 1 108 ? 61.995 42.100 8.945 1.00 18.67 279 THR B CA 1
ATOM 3902 C C . THR B 1 108 ? 62.738 40.772 9.207 1.00 18.83 279 THR B C 1
ATOM 3903 O O . THR B 1 108 ? 62.812 39.921 8.333 1.00 17.89 279 THR B O 1
ATOM 3907 N N . ALA B 1 109 ? 63.266 40.624 10.422 1.00 17.99 280 ALA B N 1
ATOM 3908 C CA . ALA B 1 109 ? 63.976 39.418 10.810 1.00 19.10 280 ALA B CA 1
ATOM 3909 C C . ALA B 1 109 ? 63.061 38.199 10.875 1.00 18.93 280 ALA B C 1
ATOM 3910 O O . ALA B 1 109 ? 63.497 37.088 10.565 1.00 19.40 280 ALA B O 1
ATOM 3912 N N . ASP B 1 110 ? 61.817 38.392 11.307 1.00 18.77 281 ASP B N 1
ATOM 3913 C CA . ASP B 1 110 ? 60.835 37.316 11.314 1.00 19.91 281 ASP B CA 1
ATOM 3914 C C . ASP B 1 110 ? 60.489 36.855 9.893 1.00 19.06 281 ASP B C 1
ATOM 3915 O O . ASP B 1 110 ? 60.241 35.671 9.672 1.00 16.93 281 ASP B O 1
ATOM 3920 N N . ALA B 1 111 ? 60.499 37.780 8.937 1.00 17.30 282 ALA B N 1
ATOM 3921 C CA . ALA B 1 111 ? 60.305 37.411 7.547 1.00 17.30 282 ALA B CA 1
ATOM 3922 C C . ALA B 1 111 ? 61.435 36.511 7.079 1.00 17.27 282 ALA B C 1
ATOM 3923 O O . ALA B 1 111 ? 61.198 35.452 6.496 1.00 16.42 282 ALA B O 1
ATOM 3925 N N . GLU B 1 112 ? 62.676 36.928 7.341 1.00 17.43 283 GLU B N 1
ATOM 3926 C CA . GLU B 1 112 ? 63.833 36.135 6.988 1.00 17.36 283 GLU B CA 1
ATOM 3927 C C . GLU B 1 112 ? 63.760 34.771 7.663 1.00 17.06 283 GLU B C 1
ATOM 3928 O O . GLU B 1 112 ? 64.018 33.754 7.018 1.00 16.22 283 GLU B O 1
ATOM 3934 N N . TRP B 1 113 ? 63.434 34.764 8.956 1.00 17.49 284 TRP B N 1
ATOM 3935 C CA . TRP B 1 113 ? 63.296 33.511 9.708 1.00 18.02 284 TRP B CA 1
ATOM 3936 C C . TRP B 1 113 ? 62.340 32.539 9.014 1.00 18.81 284 TRP B C 1
ATOM 3937 O O . TRP B 1 113 ? 62.656 31.338 8.840 1.00 18.71 284 TRP B O 1
ATOM 3948 N N . SER B 1 114 ? 61.156 33.049 8.686 1.00 18.24 285 SER B N 1
ATOM 3949 C CA . SER B 1 114 ? 60.095 32.271 8.047 1.00 19.19 285 SER B CA 1
ATOM 3950 C C . SER B 1 114 ? 60.548 31.692 6.717 1.00 18.22 285 SER B C 1
ATOM 3951 O O . SER B 1 114 ? 60.348 30.513 6.429 1.00 17.91 285 SER B O 1
ATOM 3954 N N . VAL B 1 115 ? 61.188 32.528 5.916 1.00 17.99 286 VAL B N 1
ATOM 3955 C CA . VAL B 1 115 ? 61.624 32.108 4.601 1.00 18.49 286 VAL B CA 1
ATOM 3956 C C . VAL B 1 115 ? 62.759 31.078 4.665 1.00 18.58 286 VAL B C 1
ATOM 3957 O O . VAL B 1 115 ? 62.697 30.038 3.991 1.00 19.59 286 VAL B O 1
ATOM 3961 N N . TYR B 1 116 ? 63.775 31.327 5.481 1.00 17.23 287 TYR B N 1
ATOM 3962 C CA . TYR B 1 116 ? 64.926 30.421 5.513 1.00 17.10 287 TYR B CA 1
ATOM 3963 C C . TYR B 1 116 ? 64.607 29.067 6.176 1.00 17.46 287 TYR B C 1
ATOM 3964 O O . TYR B 1 116 ? 65.155 28.050 5.756 1.00 17.06 287 TYR B O 1
ATOM 3973 N N . THR B 1 117 ? 63.773 29.084 7.216 1.00 17.45 288 THR B N 1
ATOM 3974 C CA . THR B 1 117 ? 63.580 27.912 8.079 1.00 18.79 288 THR B CA 1
ATOM 3975 C C . THR B 1 117 ? 62.290 27.144 7.823 1.00 20.06 288 THR B C 1
ATOM 3976 O O . THR B 1 117 ? 62.195 25.976 8.224 1.00 19.39 288 THR B O 1
ATOM 3980 N N . SER B 1 118 ? 61.293 27.784 7.198 1.00 18.73 289 SER B N 1
ATOM 3981 C CA . SER B 1 118 ? 59.951 27.222 7.099 1.00 19.35 289 SER B CA 1
ATOM 3982 C C . SER B 1 118 ? 59.416 26.803 8.477 1.00 20.55 289 SER B C 1
ATOM 3983 O O . SER B 1 118 ? 58.770 25.759 8.618 1.00 21.13 289 SER B O 1
ATOM 3986 N N . THR B 1 119 ? 59.745 27.585 9.495 1.00 19.85 290 THR B N 1
ATOM 3987 C CA . THR B 1 119 ? 59.149 27.435 10.828 1.00 20.20 290 THR B CA 1
ATOM 3988 C C . THR B 1 119 ? 58.590 28.801 11.201 1.00 20.70 290 THR B C 1
ATOM 3989 O O . THR B 1 119 ? 59.007 29.823 10.636 1.00 19.79 290 THR B O 1
ATOM 3993 N N . PHE B 1 120 ? 57.665 28.818 12.156 1.00 20.69 291 PHE B N 1
ATOM 3994 C CA . PHE B 1 120 ? 56.998 30.057 12.554 1.00 21.18 291 PHE B CA 1
ATOM 3995 C C . PHE B 1 120 ? 57.884 30.928 13.429 1.00 21.84 291 PHE B C 1
ATOM 3996 O O . PHE B 1 120 ? 58.645 30.429 14.262 1.00 22.14 291 PHE B O 1
ATOM 4004 N N . PRO B 1 121 ? 57.787 32.252 13.256 1.00 21.20 292 PRO B N 1
ATOM 4005 C CA . PRO B 1 121 ? 58.443 33.111 14.227 1.00 21.95 292 PRO B CA 1
ATOM 4006 C C . PRO B 1 121 ? 57.756 32.942 15.569 1.00 21.18 292 PRO B C 1
ATOM 4007 O O . PRO B 1 121 ? 56.616 32.483 15.622 1.00 21.58 292 PRO B O 1
ATOM 4011 N N . SER B 1 122 ? 58.461 33.251 16.638 1.00 21.97 293 SER B N 1
ATOM 4012 C CA . SER B 1 122 ? 57.923 33.051 17.975 1.00 24.07 293 SER B CA 1
ATOM 4013 C C . SER B 1 122 ? 56.831 34.061 18.309 1.00 26.19 293 SER B C 1
ATOM 4014 O O . SER B 1 122 ? 56.790 35.161 17.741 1.00 25.38 293 SER B O 1
ATOM 4017 N N . GLY B 1 123 ? 55.937 33.679 19.221 1.00 27.01 294 GLY B N 1
ATOM 4018 C CA . GLY B 1 123 ? 54.964 34.614 19.796 1.00 32.22 294 GLY B CA 1
ATOM 4019 C C . GLY B 1 123 ? 55.597 35.497 20.870 1.00 35.70 294 GLY B C 1
ATOM 4020 O O . GLY B 1 123 ? 55.021 36.501 21.268 1.00 37.44 294 GLY B O 1
ATOM 4021 N N . TYR B 1 124 ? 56.788 35.115 21.326 1.00 40.80 295 TYR B N 1
ATOM 4022 C CA . TYR B 1 124 ? 57.425 35.672 22.526 1.00 45.88 295 TYR B CA 1
ATOM 4023 C C . TYR B 1 124 ? 58.829 36.224 22.222 1.00 46.17 295 TYR B C 1
ATOM 4024 O O . TYR B 1 124 ? 59.124 37.367 22.557 1.00 49.38 295 TYR B O 1
ATOM 4033 N N . TYR B 1 125 ? 59.682 35.404 21.600 1.00 43.49 296 TYR B N 1
ATOM 4034 C CA . TYR B 1 125 ? 61.067 35.784 21.251 1.00 40.40 296 TYR B CA 1
ATOM 4035 C C . TYR B 1 125 ? 61.227 36.435 19.868 1.00 34.55 296 TYR B C 1
ATOM 4036 O O . TYR B 1 125 ? 60.330 36.384 19.036 1.00 33.91 296 TYR B O 1
ATOM 4045 N N . THR B 1 126 ? 62.388 37.053 19.652 1.00 30.96 297 THR B N 1
ATOM 4046 C CA . THR B 1 126 ? 62.927 37.269 18.306 1.00 27.84 297 THR B CA 1
ATOM 4047 C C . THR B 1 126 ? 63.822 36.066 18.022 1.00 25.95 297 THR B C 1
ATOM 4048 O O . THR B 1 126 ? 64.890 35.918 18.627 1.00 24.66 297 THR B O 1
ATOM 4052 N N . ASN B 1 127 ? 63.379 35.196 17.122 1.00 24.86 298 ASN B N 1
ATOM 4053 C CA . ASN B 1 127 ? 64.051 33.916 16.916 1.00 25.39 298 ASN B CA 1
ATOM 4054 C C . ASN B 1 127 ? 65.477 34.061 16.421 1.00 23.78 298 ASN B C 1
ATOM 4055 O O . ASN B 1 127 ? 66.329 33.245 16.765 1.00 23.77 298 ASN B O 1
ATOM 4060 N N . THR B 1 128 ? 65.748 35.097 15.625 1.00 21.77 299 THR B N 1
ATOM 4061 C CA . THR B 1 128 ? 67.098 35.280 15.117 1.00 22.31 299 THR B CA 1
ATOM 4062 C C . THR B 1 128 ? 68.062 35.594 16.267 1.00 22.54 299 THR B C 1
ATOM 4063 O O . THR B 1 128 ? 69.241 35.293 16.168 1.00 21.19 299 THR B O 1
ATOM 4067 N N . GLN B 1 129 ? 67.547 36.193 17.341 1.00 23.51 300 GLN B N 1
ATOM 4068 C CA . GLN B 1 129 ? 68.338 36.464 18.549 1.00 26.93 300 GLN B CA 1
ATOM 4069 C C . GLN B 1 129 ? 68.452 35.205 19.388 1.00 26.94 300 GLN B C 1
ATOM 4070 O O . GLN B 1 129 ? 69.540 34.720 19.646 1.00 30.15 300 GLN B O 1
ATOM 4076 N N . THR B 1 130 ? 67.312 34.677 19.795 1.00 27.85 301 THR B N 1
ATOM 4077 C CA . THR B 1 130 ? 67.263 33.564 20.743 1.00 27.80 301 THR B CA 1
ATOM 4078 C C . THR B 1 130 ? 67.881 32.272 20.216 1.00 28.98 301 THR B C 1
ATOM 4079 O O . THR B 1 130 ? 68.450 31.496 20.998 1.00 27.27 301 THR B O 1
ATOM 4083 N N . TYR B 1 131 ? 67.780 32.023 18.910 1.00 25.79 302 TYR B N 1
ATOM 4084 C CA . TYR B 1 131 ? 68.241 30.743 18.361 1.00 25.67 302 TYR B CA 1
ATOM 4085 C C . TYR B 1 131 ? 69.422 30.865 17.401 1.00 25.09 302 TYR B C 1
ATOM 4086 O O . TYR B 1 131 ? 69.757 29.921 16.676 1.00 23.80 302 TYR B O 1
ATOM 4095 N N . GLY B 1 132 ? 70.100 32.010 17.437 1.00 25.61 303 GLY B N 1
ATOM 4096 C CA . GLY B 1 132 ? 71.320 32.198 16.672 1.00 26.24 303 GLY B CA 1
ATOM 4097 C C . GLY B 1 132 ? 72.467 31.295 17.093 1.00 27.62 303 GLY B C 1
ATOM 4098 O O . GLY B 1 132 ? 73.451 31.184 16.368 1.00 27.08 303 GLY B O 1
ATOM 4099 N N . ASP B 1 133 ? 72.336 30.644 18.249 1.00 28.69 304 ASP B N 1
ATOM 4100 C CA . ASP B 1 133 ? 73.341 29.686 18.734 1.00 30.65 304 ASP B CA 1
ATOM 4101 C C . ASP B 1 133 ? 73.041 28.226 18.372 1.00 29.97 304 ASP B C 1
ATOM 4102 O O . ASP B 1 133 ? 73.707 27.316 18.879 1.00 31.52 304 ASP B O 1
ATOM 4107 N N . ARG B 1 134 ? 72.059 27.994 17.501 1.00 26.59 305 ARG B N 1
ATOM 4108 C CA . ARG B 1 134 ? 71.684 26.643 17.106 1.00 26.08 305 ARG B CA 1
ATOM 4109 C C . ARG B 1 134 ? 72.166 26.292 15.707 1.00 25.69 305 ARG B C 1
ATOM 4110 O O . ARG B 1 134 ? 72.545 27.168 14.920 1.00 25.98 305 ARG B O 1
ATOM 4118 N N . VAL B 1 135 ? 72.162 24.996 15.418 1.00 25.04 306 VAL B N 1
ATOM 4119 C CA . VAL B 1 135 ? 72.359 24.501 14.068 1.00 25.83 306 VAL B CA 1
ATOM 4120 C C . VAL B 1 135 ? 70.957 24.327 13.504 1.00 25.65 306 VAL B C 1
ATOM 4121 O O . VAL B 1 135 ? 70.226 23.400 13.876 1.00 25.21 306 VAL B O 1
ATOM 4125 N N . ILE B 1 136 ? 70.574 25.228 12.602 1.00 23.17 307 ILE B N 1
ATOM 4126 C CA . ILE B 1 136 ? 69.210 25.288 12.135 1.00 22.63 307 ILE B CA 1
ATOM 4127 C C . ILE B 1 136 ? 69.083 24.712 10.733 1.00 22.30 307 ILE B C 1
ATOM 4128 O O . ILE B 1 136 ? 69.693 25.233 9.803 1.00 21.82 307 ILE B O 1
ATOM 4133 N N . PRO B 1 137 ? 68.280 23.639 10.570 1.00 23.12 308 PRO B N 1
ATOM 4134 C CA . PRO B 1 137 ? 67.965 23.173 9.232 1.00 22.90 308 PRO B CA 1
ATOM 4135 C C . PRO B 1 137 ? 67.270 24.280 8.439 1.00 22.52 308 PRO B C 1
ATOM 4136 O O . PRO B 1 137 ? 66.461 25.022 8.995 1.00 21.40 308 PRO B O 1
ATOM 4140 N N . SER B 1 138 ? 67.586 24.385 7.156 1.00 20.72 309 SER B N 1
ATOM 4141 C CA . SER B 1 138 ? 67.201 25.564 6.415 1.00 21.45 309 SER B CA 1
ATOM 4142 C C . SER B 1 138 ? 67.340 25.393 4.929 1.00 21.20 309 SER B C 1
ATOM 4143 O O . SER B 1 138 ? 67.893 24.398 4.435 1.00 21.23 309 SER B O 1
ATOM 4146 N N . MET B 1 139 ? 66.830 26.385 4.216 1.00 20.04 310 MET B N 1
ATOM 4147 C CA . MET B 1 139 ? 66.950 26.441 2.767 1.00 19.85 310 MET B CA 1
ATOM 4148 C C . MET B 1 139 ? 68.403 26.580 2.319 1.00 19.79 310 MET B C 1
ATOM 4149 O O . MET B 1 139 ? 68.837 25.826 1.450 1.00 19.80 310 MET B O 1
ATOM 4154 N N . PRO B 1 140 ? 69.161 27.560 2.870 1.00 20.18 311 PRO B N 1
ATOM 4155 C CA . PRO B 1 140 ? 70.567 27.645 2.459 1.00 20.47 311 PRO B CA 1
ATOM 4156 C C . PRO B 1 140 ? 71.392 26.403 2.828 1.00 21.42 311 PRO B C 1
ATOM 4157 O O . PRO B 1 140 ? 72.258 25.994 2.062 1.00 20.95 311 PRO B O 1
ATOM 4161 N N . ARG B 1 141 ? 71.109 25.799 3.970 1.00 22.59 312 ARG B N 1
ATOM 4162 C CA . ARG B 1 141 ? 71.822 24.599 4.369 1.00 23.02 312 ARG B CA 1
ATOM 4163 C C . ARG B 1 141 ? 71.528 23.452 3.398 1.00 22.11 312 ARG B C 1
ATOM 4164 O O . ARG B 1 141 ? 72.449 22.783 2.924 1.00 22.86 312 ARG B O 1
ATOM 4172 N N . LEU B 1 142 ? 70.258 23.246 3.070 1.00 21.08 313 LEU B N 1
ATOM 4173 C CA . LEU B 1 142 ? 69.880 22.201 2.132 1.00 21.74 313 LEU B CA 1
ATOM 4174 C C . LEU B 1 142 ? 70.461 22.463 0.741 1.00 21.40 313 LEU B C 1
ATOM 4175 O O . LEU B 1 142 ? 70.919 21.547 0.075 1.00 20.26 313 LEU B O 1
ATOM 4180 N N . LEU B 1 143 ? 70.441 23.712 0.283 1.00 19.74 314 LEU B N 1
ATOM 4181 C CA . LEU B 1 143 ? 71.011 24.026 -1.019 1.00 20.01 314 LEU B CA 1
ATOM 4182 C C . LEU B 1 143 ? 72.523 23.816 -1.040 1.00 19.59 314 LEU B C 1
ATOM 4183 O O . LEU B 1 143 ? 73.076 23.374 -2.052 1.00 20.21 314 LEU B O 1
ATOM 4188 N N . GLY B 1 144 ? 73.181 24.086 0.084 1.00 19.00 315 GLY B N 1
ATOM 4189 C CA . GLY B 1 144 ? 74.604 23.858 0.215 1.00 19.50 315 GLY B CA 1
ATOM 4190 C C . GLY B 1 144 ? 74.998 22.387 0.067 1.00 20.52 315 GLY B C 1
ATOM 4191 O O . GLY B 1 144 ? 76.123 22.098 -0.325 1.00 21.29 315 GLY B O 1
ATOM 4192 N N . LYS B 1 145 ? 74.073 21.484 0.374 1.00 22.24 316 LYS B N 1
ATOM 4193 C CA . LYS B 1 145 ? 74.274 20.042 0.153 1.00 24.35 316 LYS B CA 1
ATOM 4194 C C . LYS B 1 145 ? 73.934 19.601 -1.269 1.00 24.74 316 LYS B C 1
ATOM 4195 O O . LYS B 1 145 ? 74.084 18.427 -1.618 1.00 25.12 316 LYS B O 1
ATOM 4201 N N . ASN B 1 146 ? 73.480 20.547 -2.082 1.00 23.67 317 ASN B N 1
ATOM 4202 C CA . ASN B 1 146 ? 73.176 20.304 -3.475 1.00 24.18 317 ASN B CA 1
ATOM 4203 C C . ASN B 1 146 ? 73.987 21.190 -4.403 1.00 23.94 317 ASN B C 1
ATOM 4204 O O . ASN B 1 146 ? 73.514 21.582 -5.465 1.00 25.00 317 ASN B O 1
ATOM 4209 N N . ASP B 1 147 ? 75.213 21.489 -3.987 1.00 23.62 318 ASP B N 1
ATOM 4210 C CA . ASP B 1 147 ? 76.208 22.163 -4.811 1.00 24.82 318 ASP B CA 1
ATOM 4211 C C . ASP B 1 147 ? 75.900 23.629 -5.080 1.00 23.59 318 ASP B C 1
ATOM 4212 O O . ASP B 1 147 ? 76.361 24.169 -6.086 1.00 23.14 318 ASP B O 1
ATOM 4217 N N . TYR B 1 148 ? 75.140 24.262 -4.187 1.00 21.77 319 TYR B N 1
ATOM 4218 C CA . TYR B 1 148 ? 74.963 25.714 -4.223 1.00 20.01 319 TYR B CA 1
ATOM 4219 C C . TYR B 1 148 ? 75.905 26.356 -3.209 1.00 20.90 319 TYR B C 1
ATOM 4220 O O . TYR B 1 148 ? 76.030 25.875 -2.085 1.00 19.67 319 TYR B O 1
ATOM 4229 N N . LYS B 1 149 ? 76.562 27.437 -3.615 1.00 19.56 320 LYS B N 1
ATOM 4230 C CA . LYS B 1 149 ? 77.172 28.376 -2.683 1.00 20.68 320 LYS B CA 1
ATOM 4231 C C . LYS B 1 149 ? 76.080 29.382 -2.329 1.00 20.08 320 LYS B C 1
ATOM 4232 O O . LYS B 1 149 ? 75.311 29.777 -3.195 1.00 18.35 320 LYS B O 1
ATOM 4238 N N . THR B 1 150 ? 75.997 29.752 -1.054 1.00 18.66 321 THR B N 1
ATOM 4239 C CA . THR B 1 150 ? 74.870 30.517 -0.545 1.00 18.63 321 THR B CA 1
ATOM 4240 C C . THR B 1 150 ? 75.367 31.803 0.112 1.00 18.79 321 THR B C 1
ATOM 4241 O O . THR B 1 150 ? 76.391 31.805 0.815 1.00 19.02 321 THR B O 1
ATOM 4245 N N . ALA B 1 151 ? 74.674 32.906 -0.149 1.00 18.22 322 ALA B N 1
ATOM 4246 C CA . ALA B 1 151 ? 75.065 34.195 0.421 1.00 17.39 322 ALA B CA 1
ATOM 4247 C C . ALA B 1 151 ? 73.838 35.052 0.640 1.00 17.49 322 ALA B C 1
ATOM 4248 O O . ALA B 1 151 ? 72.852 34.940 -0.091 1.00 15.50 322 ALA B O 1
ATOM 4250 N N . THR B 1 152 ? 73.920 35.927 1.637 1.00 16.85 323 THR B N 1
ATOM 4251 C CA . THR B 1 152 ? 72.893 36.944 1.814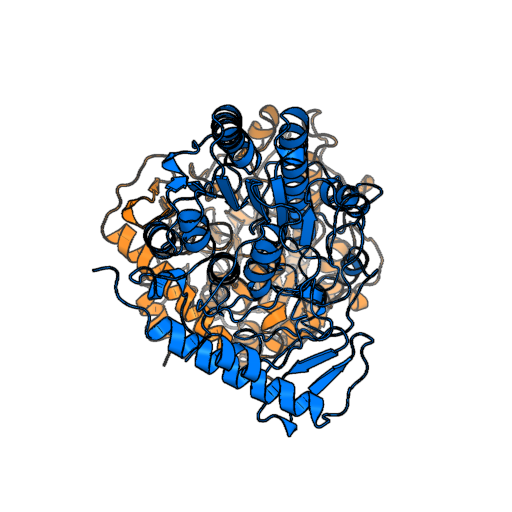 1.00 17.87 323 THR B CA 1
ATOM 4252 C C . THR B 1 152 ? 73.540 38.327 1.838 1.00 17.38 323 THR B C 1
ATOM 4253 O O . THR B 1 152 ? 74.681 38.467 2.292 1.00 17.03 323 THR B O 1
ATOM 4257 N N . PHE B 1 153 ? 72.800 39.320 1.335 1.00 17.24 324 PHE B N 1
ATOM 4258 C CA . PHE B 1 153 ? 73.283 40.681 1.108 1.00 17.70 324 PHE B CA 1
ATOM 4259 C C . PHE B 1 153 ? 72.319 41.673 1.740 1.00 18.51 324 PHE B C 1
ATOM 4260 O O . PHE B 1 153 ? 71.123 41.632 1.483 1.00 16.68 324 PHE B O 1
ATOM 4268 N N . HIS B 1 154 ? 72.853 42.592 2.542 1.00 20.27 325 HIS B N 1
ATOM 4269 C CA . HIS B 1 154 ? 72.054 43.664 3.130 1.00 21.81 325 HIS B CA 1
ATOM 4270 C C . HIS B 1 154 ? 73.007 44.782 3.509 1.00 21.37 325 HIS B C 1
ATOM 4271 O O . HIS B 1 154 ? 74.086 44.494 4.017 1.00 19.90 325 HIS B O 1
ATOM 4278 N N . THR B 1 155 ? 72.631 46.038 3.253 1.00 23.69 326 THR B N 1
ATOM 4279 C CA . THR B 1 155 ? 73.595 47.143 3.358 1.00 25.28 326 THR B CA 1
ATOM 4280 C C . THR B 1 155 ? 73.779 47.700 4.771 1.00 27.38 326 THR B C 1
ATOM 4281 O O . THR B 1 155 ? 74.686 48.511 4.981 1.00 26.45 326 THR B O 1
ATOM 4285 N N . ASN B 1 156 ? 72.968 47.264 5.728 1.00 27.96 327 ASN B N 1
ATOM 4286 C CA . ASN B 1 156 ? 73.174 47.648 7.124 1.00 32.91 327 ASN B CA 1
ATOM 4287 C C . ASN B 1 156 ? 74.116 46.689 7.874 1.00 32.14 327 ASN B C 1
ATOM 4288 O O . ASN B 1 156 ? 74.501 45.636 7.354 1.00 28.77 327 ASN B O 1
ATOM 4293 N N . ASP B 1 157 ? 74.482 47.062 9.096 1.00 32.06 328 ASP B N 1
ATOM 4294 C CA . ASP B 1 157 ? 75.407 46.263 9.903 1.00 35.06 328 ASP B CA 1
ATOM 4295 C C . ASP B 1 157 ? 74.756 44.966 10.387 1.00 33.51 328 ASP B C 1
ATOM 4296 O O . ASP B 1 157 ? 73.634 44.974 10.863 1.00 32.71 328 ASP B O 1
ATOM 4301 N N . ALA B 1 158 ? 75.478 43.859 10.269 1.00 33.55 329 ALA B N 1
ATOM 4302 C CA . ALA B 1 158 ? 74.931 42.535 10.567 1.00 32.82 329 ALA B CA 1
ATOM 4303 C C . ALA B 1 158 ? 74.750 42.268 12.063 1.00 31.83 329 ALA B C 1
ATOM 4304 O O . ALA B 1 158 ? 74.131 41.267 12.431 1.00 30.93 329 ALA B O 1
ATOM 4306 N N . SER B 1 159 ? 75.250 43.152 12.928 1.00 29.79 330 SER B N 1
ATOM 4307 C CA . SER B 1 159 ? 74.863 43.085 14.347 1.00 31.18 330 SER B CA 1
ATOM 4308 C C . SER B 1 159 ? 73.338 43.240 14.562 1.00 28.56 330 SER B C 1
ATOM 4309 O O . SER B 1 159 ? 72.796 42.721 15.539 1.00 26.68 330 SER B O 1
ATOM 4312 N N . PHE B 1 160 ? 72.652 43.951 13.662 1.00 28.86 331 PHE B N 1
ATOM 4313 C CA . PHE B 1 160 ? 71.190 44.134 13.767 1.00 28.18 331 PHE B CA 1
ATOM 4314 C C . PHE B 1 160 ? 70.461 42.788 13.783 1.00 26.72 331 PHE B C 1
ATOM 4315 O O . PHE B 1 160 ? 70.668 41.943 12.902 1.00 25.64 331 PHE B O 1
ATOM 4323 N N . TYR B 1 161 ? 69.595 42.620 14.774 1.00 25.66 332 TYR B N 1
ATOM 4324 C CA . TYR B 1 161 ? 68.798 41.402 14.956 1.00 26.88 332 TYR B CA 1
ATOM 4325 C C . TYR B 1 161 ? 69.639 40.127 15.063 1.00 23.77 332 TYR B C 1
ATOM 4326 O O . TYR B 1 161 ? 69.142 39.034 14.778 1.00 22.66 332 TYR B O 1
ATOM 4335 N N . ASN B 1 162 ? 70.896 40.266 15.475 1.00 21.89 333 ASN B N 1
ATOM 4336 C CA . ASN B 1 162 ? 71.777 39.121 15.645 1.00 22.67 333 ASN B CA 1
ATOM 4337 C C . ASN B 1 162 ? 72.053 38.391 14.312 1.00 20.95 333 ASN B C 1
ATOM 4338 O O . ASN B 1 162 ? 72.314 37.195 14.311 1.00 20.81 333 ASN B O 1
ATOM 4343 N N . ARG B 1 163 ? 72.017 39.117 13.199 1.00 20.28 334 ARG B N 1
ATOM 4344 C CA . ARG B 1 163 ? 72.209 38.506 11.874 1.00 22.15 334 ARG B CA 1
ATOM 4345 C C . ARG B 1 163 ? 73.583 37.839 11.722 1.00 23.04 334 ARG B C 1
ATOM 4346 O O . ARG B 1 163 ? 73.695 36.789 11.073 1.00 22.29 334 ARG B O 1
ATOM 4354 N N . ASP B 1 164 ? 74.605 38.437 12.333 1.00 23.14 335 ASP B N 1
ATOM 4355 C CA . ASP B 1 164 ? 75.967 37.895 12.262 1.00 26.09 335 ASP B CA 1
ATOM 4356 C C . ASP B 1 164 ? 76.123 36.530 12.954 1.00 26.17 335 ASP B C 1
ATOM 4357 O O . ASP B 1 164 ? 77.046 35.789 12.637 1.00 27.13 335 ASP B O 1
ATOM 4362 N N . GLU B 1 165 ? 75.212 36.189 13.864 1.00 25.12 336 GLU B N 1
ATOM 4363 C CA . GLU B 1 165 ? 75.092 34.804 14.376 1.00 26.39 336 GLU B CA 1
ATOM 4364 C C . GLU B 1 165 ? 74.021 33.975 13.665 1.00 24.44 336 GLU B C 1
ATOM 4365 O O . GLU B 1 165 ? 74.181 32.765 13.461 1.00 24.92 336 GLU B O 1
ATOM 4371 N N . PHE B 1 166 ? 72.908 34.608 13.322 1.00 22.39 337 PHE B N 1
ATOM 4372 C CA . PHE B 1 166 ? 71.796 33.914 12.676 1.00 21.73 337 PHE B CA 1
ATOM 4373 C C . PHE B 1 166 ? 72.166 33.355 11.303 1.00 20.47 337 PHE B C 1
ATOM 4374 O O . PHE B 1 166 ? 71.788 32.240 10.962 1.00 20.51 337 PHE B O 1
ATOM 4382 N N . TYR B 1 167 ? 72.897 34.126 10.516 1.00 20.38 338 TYR B N 1
ATOM 4383 C CA . TYR B 1 167 ? 73.213 33.690 9.168 1.00 20.82 338 TYR B CA 1
ATOM 4384 C C . TYR B 1 167 ? 74.081 32.408 9.145 1.00 22.38 338 TYR B C 1
ATOM 4385 O O . TYR B 1 167 ? 73.771 31.489 8.383 1.00 22.22 338 TYR B O 1
ATOM 4394 N N . PRO B 1 168 ? 75.125 32.327 9.997 1.00 24.35 339 PRO B N 1
ATOM 4395 C CA . PRO B 1 168 ? 75.849 31.062 10.234 1.00 26.18 339 PRO B CA 1
ATOM 4396 C C . PRO B 1 168 ? 74.974 29.946 10.795 1.00 24.62 339 PRO B C 1
ATOM 4397 O O . PRO B 1 168 ? 75.121 28.797 10.382 1.00 23.19 339 PRO B O 1
ATOM 4401 N N . ALA B 1 169 ? 74.069 30.281 11.717 1.00 23.58 340 ALA B N 1
ATOM 4402 C CA . ALA B 1 169 ? 73.153 29.304 12.280 1.00 24.00 340 ALA B CA 1
ATOM 4403 C C . ALA B 1 169 ? 72.326 28.599 11.215 1.00 23.40 340 ALA B C 1
ATOM 4404 O O . ALA B 1 169 ? 72.084 27.395 11.320 1.00 23.05 340 ALA B O 1
ATOM 4406 N N . VAL B 1 170 ? 71.856 29.340 10.207 1.00 22.05 341 VAL B N 1
ATOM 4407 C CA . VAL B 1 170 ? 71.081 28.712 9.129 1.00 21.68 341 VAL B CA 1
ATOM 4408 C C . VAL B 1 170 ? 71.952 28.182 8.004 1.00 22.85 341 VAL B C 1
ATOM 4409 O O . VAL B 1 170 ? 71.443 27.597 7.060 1.00 24.86 341 VAL B O 1
ATOM 4413 N N . GLY B 1 171 ? 73.260 28.389 8.093 1.00 23.22 342 GLY B N 1
ATOM 4414 C CA . GLY B 1 171 ? 74.189 27.762 7.168 1.00 23.46 342 GLY B CA 1
ATOM 4415 C C . GLY B 1 171 ? 74.422 28.508 5.868 1.00 22.92 342 GLY B C 1
ATOM 4416 O O . GLY B 1 171 ? 74.791 27.888 4.883 1.00 23.41 342 GLY B O 1
ATOM 4417 N N . PHE B 1 172 ? 74.233 29.832 5.854 1.00 20.39 343 PHE B N 1
ATOM 4418 C CA . PHE B 1 172 ? 74.720 30.629 4.739 1.00 20.40 343 PHE B CA 1
ATOM 4419 C C . PHE B 1 172 ? 76.247 30.516 4.716 1.00 21.57 343 PHE B C 1
ATOM 4420 O O . PHE B 1 172 ? 76.887 30.619 5.765 1.00 21.26 343 PHE B O 1
ATOM 4428 N N . ASP B 1 173 ? 76.829 30.331 3.538 1.00 20.84 344 ASP B N 1
ATOM 4429 C CA . ASP B 1 173 ? 78.301 30.320 3.406 1.00 21.77 344 ASP B CA 1
ATOM 4430 C C . ASP B 1 173 ? 78.902 31.683 3.753 1.00 22.14 344 ASP B C 1
ATOM 4431 O O . ASP B 1 173 ? 79.970 31.766 4.382 1.00 22.64 344 ASP B O 1
ATOM 4436 N N . LYS B 1 174 ? 78.225 32.742 3.320 1.00 21.20 345 LYS B N 1
ATOM 4437 C CA . LYS B 1 174 ? 78.685 34.115 3.538 1.00 21.66 345 LYS B CA 1
ATOM 4438 C C . LYS B 1 174 ? 77.524 35.065 3.735 1.00 20.64 345 LYS B C 1
ATOM 4439 O O . LYS B 1 174 ? 76.429 34.826 3.230 1.00 20.14 345 LYS B O 1
ATOM 4445 N N . PHE B 1 175 ? 77.776 36.163 4.442 1.00 20.54 346 PHE B N 1
ATOM 4446 C CA . PHE B 1 175 ? 76.868 37.298 4.405 1.00 20.68 346 PHE B CA 1
ATOM 4447 C C . PHE B 1 175 ? 77.671 38.546 4.122 1.00 20.28 346 PHE B C 1
ATOM 4448 O O . PHE B 1 175 ? 78.805 38.698 4.591 1.00 21.29 346 PHE B O 1
ATOM 4456 N N . TYR B 1 176 ? 77.090 39.418 3.318 1.00 19.86 347 TYR B N 1
ATOM 4457 C CA . TYR B 1 176 ? 77.703 40.686 2.941 1.00 19.60 347 TYR B CA 1
ATOM 4458 C C . TYR B 1 176 ? 76.904 41.781 3.615 1.00 20.57 347 TYR B C 1
ATOM 4459 O O . TYR B 1 176 ? 75.707 41.918 3.360 1.00 21.03 347 TYR B O 1
ATOM 4468 N N . ASP B 1 177 ? 77.554 42.557 4.479 1.00 21.92 348 ASP B N 1
ATOM 4469 C CA . ASP B 1 177 ? 76.865 43.566 5.267 1.00 21.92 348 ASP B CA 1
ATOM 4470 C C . ASP B 1 177 ? 77.470 44.952 5.004 1.00 22.29 348 ASP B C 1
ATOM 4471 O O . ASP B 1 177 ? 78.203 45.149 4.034 1.00 20.47 348 ASP B O 1
ATOM 4476 N N . ARG B 1 178 ? 77.159 45.904 5.868 1.00 24.50 349 ARG B N 1
ATOM 4477 C CA . ARG B 1 178 ? 77.620 47.283 5.652 1.00 27.45 349 ARG B CA 1
ATOM 4478 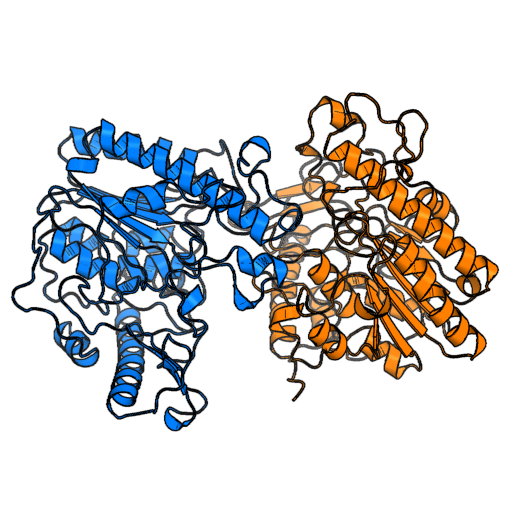C C . ARG B 1 178 ? 79.114 47.391 5.319 1.00 27.87 349 ARG B C 1
ATOM 4479 O O . ARG B 1 178 ? 79.480 48.156 4.442 1.00 28.07 349 ARG B O 1
ATOM 4487 N N . LYS B 1 179 ? 79.958 46.634 6.016 1.00 31.55 350 LYS B N 1
ATOM 4488 C CA . LYS B 1 179 ? 81.421 46.625 5.753 1.00 34.31 350 LYS B CA 1
ATOM 4489 C C . LYS B 1 179 ? 81.762 46.418 4.285 1.00 32.97 350 LYS B C 1
ATOM 4490 O O . LYS B 1 179 ? 82.708 47.018 3.758 1.00 33.58 350 LYS B O 1
ATOM 4496 N N . PHE B 1 180 ? 80.990 45.562 3.623 1.00 29.39 351 PHE B N 1
ATOM 4497 C CA . PHE B 1 180 ? 81.178 45.299 2.207 1.00 27.39 351 PHE B CA 1
ATOM 4498 C C . PHE B 1 180 ? 80.683 46.439 1.324 1.00 27.43 351 PHE B C 1
ATOM 4499 O O . PHE B 1 180 ? 81.297 46.740 0.302 1.00 28.59 351 PHE B O 1
ATOM 4507 N N . PHE B 1 181 ? 79.534 47.018 1.658 1.00 27.16 352 PHE B N 1
ATOM 4508 C CA . PHE B 1 181 ? 78.932 48.051 0.793 1.00 28.19 352 PHE B CA 1
ATOM 4509 C C . PHE B 1 181 ? 79.513 49.472 0.870 1.00 32.68 352 PHE B C 1
ATOM 4510 O O . PHE B 1 181 ? 79.287 50.252 -0.045 1.00 33.20 352 PHE B O 1
ATOM 4518 N N . GLY B 1 182 ? 80.319 49.793 1.877 1.00 38.55 353 GLY B N 1
ATOM 4519 C CA . GLY B 1 182 ? 80.867 51.159 2.003 1.00 41.47 353 GLY B CA 1
ATOM 4520 C C . GLY B 1 182 ? 79.814 52.114 2.533 1.00 44.90 353 GLY B C 1
ATOM 4521 O O . GLY B 1 182 ? 78.837 51.681 3.123 1.00 44.66 353 GLY B O 1
ATOM 4522 N N . ASP B 1 183 ? 80.023 53.417 2.347 1.00 50.42 354 ASP B N 1
ATOM 4523 C CA . ASP B 1 183 ? 79.099 54.441 2.847 1.00 52.17 354 ASP B CA 1
ATOM 4524 C C . ASP B 1 183 ? 78.727 55.469 1.776 1.00 50.36 354 ASP B C 1
ATOM 4525 O O . ASP B 1 183 ? 78.307 56.581 2.090 1.00 50.76 354 ASP B O 1
ATOM 4530 N N . GLU B 1 184 ? 78.858 55.082 0.513 1.00 49.94 355 GLU B N 1
ATOM 4531 C CA . GLU B 1 184 ? 78.380 55.904 -0.597 1.00 49.76 355 GLU B CA 1
ATOM 4532 C C . GLU B 1 184 ? 76.855 55.794 -0.706 1.00 46.88 355 GLU B C 1
ATOM 4533 O O . GLU B 1 184 ? 76.274 54.744 -0.380 1.00 44.52 355 GLU B O 1
ATOM 4539 N N . ASP B 1 185 ? 76.227 56.889 -1.142 1.00 40.76 356 ASP B N 1
ATOM 4540 C CA . ASP B 1 185 ? 74.809 56.927 -1.514 1.00 39.04 356 ASP B CA 1
ATOM 4541 C C . ASP B 1 185 ? 73.902 56.317 -0.449 1.00 36.66 356 ASP B C 1
ATOM 4542 O O . ASP B 1 185 ? 73.095 55.417 -0.723 1.00 34.82 356 ASP B O 1
ATOM 4547 N N . VAL B 1 186 ? 74.046 56.823 0.768 1.00 33.37 357 VAL B N 1
ATOM 4548 C CA . VAL B 1 186 ? 73.209 56.420 1.881 1.00 36.22 357 VAL B CA 1
ATOM 4549 C C . VAL B 1 186 ? 71.796 56.992 1.703 1.00 37.90 357 VAL B C 1
ATOM 4550 O O . VAL B 1 186 ? 71.617 58.167 1.360 1.00 37.33 357 VAL B O 1
ATOM 4554 N N . ILE B 1 187 ? 70.802 56.135 1.903 1.00 37.62 358 ILE B N 1
ATOM 4555 C CA . ILE B 1 187 ? 69.396 56.541 1.935 1.00 39.30 358 ILE B CA 1
ATOM 4556 C C . ILE B 1 187 ? 68.851 55.968 3.234 1.00 41.21 358 ILE B C 1
ATOM 4557 O O . ILE B 1 187 ? 68.934 54.757 3.472 1.00 38.59 358 ILE B O 1
ATOM 4562 N N . GLY B 1 188 ? 68.317 56.839 4.085 1.00 41.80 359 GLY B N 1
ATOM 4563 C CA . GLY B 1 188 ? 67.992 56.447 5.446 1.00 43.88 359 GLY B CA 1
ATOM 4564 C C . GLY B 1 188 ? 69.274 56.249 6.237 1.00 45.85 359 GLY B C 1
ATOM 4565 O O . GLY B 1 188 ? 70.058 57.186 6.385 1.00 51.07 359 GLY B O 1
ATOM 4566 N N . PHE B 1 189 ? 69.508 55.032 6.723 1.00 43.85 360 PHE B N 1
ATOM 4567 C CA . PHE B 1 189 ? 70.662 54.766 7.590 1.00 44.85 360 PHE B CA 1
ATOM 4568 C C . PHE B 1 189 ? 71.729 53.868 6.967 1.00 39.02 360 PHE B C 1
ATOM 4569 O O . PHE B 1 189 ? 72.688 53.510 7.646 1.00 38.87 360 PHE B O 1
ATOM 4577 N N . SER B 1 190 ? 71.583 53.504 5.696 1.00 33.73 361 SER B N 1
ATOM 4578 C CA . SER B 1 190 ? 72.580 52.644 5.064 1.00 31.69 361 SER B CA 1
ATOM 4579 C C . SER B 1 190 ? 72.573 52.814 3.538 1.00 29.02 361 SER B C 1
ATOM 4580 O O . SER B 1 190 ? 71.689 53.482 2.984 1.00 30.95 361 SER B O 1
ATOM 4583 N N . PRO B 1 191 ? 73.574 52.242 2.853 1.00 26.27 362 PRO B N 1
ATOM 4584 C CA . PRO B 1 191 ? 73.619 52.454 1.421 1.00 24.97 362 PRO B CA 1
ATOM 4585 C C . PRO B 1 191 ? 72.318 52.070 0.707 1.00 23.84 362 PRO B C 1
ATOM 4586 O O . PRO B 1 191 ? 71.600 51.154 1.136 1.00 23.31 362 PRO B O 1
ATOM 4590 N N . SER B 1 192 ? 72.047 52.779 -0.380 1.00 22.14 363 SER B N 1
ATOM 4591 C CA . SER B 1 192 ? 70.796 52.673 -1.101 1.00 21.89 363 SER B CA 1
ATOM 4592 C C . SER B 1 192 ? 70.620 51.292 -1.715 1.00 20.81 363 SER B C 1
ATOM 4593 O O . SER B 1 192 ? 71.591 50.541 -1.853 1.00 20.77 363 SER B O 1
ATOM 4596 N N . ASP B 1 193 ? 69.380 50.977 -2.091 1.00 20.25 364 ASP B N 1
ATOM 4597 C CA . ASP B 1 193 ? 69.108 49.781 -2.884 1.00 20.00 364 ASP B CA 1
ATOM 4598 C C . ASP B 1 193 ? 69.940 49.771 -4.175 1.00 20.75 364 ASP B C 1
ATOM 4599 O O . ASP B 1 193 ? 70.318 48.707 -4.639 1.00 18.85 364 ASP B O 1
ATOM 4604 N N . GLU B 1 194 ? 70.200 50.939 -4.777 1.00 20.71 365 GLU B N 1
ATOM 4605 C CA . GLU B 1 194 ? 71.062 50.981 -5.958 1.00 22.11 365 GLU B CA 1
ATOM 4606 C C . GLU B 1 194 ? 72.444 50.397 -5.655 1.00 21.35 365 GLU B C 1
ATOM 4607 O O . GLU B 1 194 ? 72.978 49.645 -6.443 1.00 20.47 365 GLU B O 1
ATOM 4613 N N . VAL B 1 195 ? 73.007 50.740 -4.504 1.00 20.51 366 VAL B N 1
ATOM 4614 C CA . VAL B 1 195 ? 74.325 50.226 -4.106 1.00 20.23 366 VAL B CA 1
ATOM 4615 C C . VAL B 1 195 ? 74.227 48.714 -3.803 1.00 19.26 366 VAL B C 1
ATOM 4616 O O . VAL B 1 195 ? 75.127 47.945 -4.156 1.00 19.76 366 VAL B O 1
ATOM 4620 N N . LEU B 1 196 ? 73.128 48.301 -3.169 1.00 18.86 367 LEU B N 1
ATOM 4621 C CA . LEU B 1 196 ? 72.885 46.878 -2.886 1.00 18.77 367 LEU B CA 1
ATOM 4622 C C . LEU B 1 196 ? 73.002 46.072 -4.164 1.00 18.45 367 LEU B C 1
ATOM 4623 O O . LEU B 1 196 ? 73.813 45.129 -4.254 1.00 18.61 367 LEU B O 1
ATOM 4628 N N . TYR B 1 197 ? 72.250 46.481 -5.186 1.00 19.11 368 TYR B N 1
ATOM 4629 C CA . TYR B 1 197 ? 72.198 45.710 -6.418 1.00 20.05 368 TYR B CA 1
ATOM 4630 C C . TYR B 1 197 ? 73.490 45.824 -7.236 1.00 20.23 368 TYR B C 1
ATOM 4631 O O . TYR B 1 197 ? 73.960 44.844 -7.816 1.00 19.07 368 TYR B O 1
ATOM 4640 N N . ASN B 1 198 ? 74.057 47.025 -7.289 1.00 21.37 369 ASN B N 1
ATOM 4641 C CA . ASN B 1 198 ? 75.288 47.241 -8.049 1.00 22.67 369 ASN B CA 1
ATOM 4642 C C . ASN B 1 198 ? 76.510 46.521 -7.489 1.00 20.95 369 ASN B C 1
ATOM 4643 O O . ASN B 1 198 ? 77.375 46.112 -8.243 1.00 20.89 369 ASN B O 1
ATOM 4648 N N . LYS B 1 199 ? 76.610 46.400 -6.177 1.00 20.05 370 LYS B N 1
ATOM 4649 C CA . LYS B 1 199 ? 77.734 45.695 -5.585 1.00 21.41 370 LYS B CA 1
ATOM 4650 C C . LYS B 1 199 ? 77.492 44.191 -5.487 1.00 20.82 370 LYS B C 1
ATOM 4651 O O . LYS B 1 199 ? 78.439 43.430 -5.532 1.00 21.06 370 LYS B O 1
ATOM 4657 N N . ALA B 1 200 ? 76.240 43.759 -5.416 1.00 19.66 371 ALA B N 1
ATOM 4658 C CA . ALA B 1 200 ? 75.957 42.308 -5.410 1.00 19.56 371 ALA B CA 1
ATOM 4659 C C . ALA B 1 200 ? 76.153 41.694 -6.800 1.00 20.27 371 ALA B C 1
ATOM 4660 O O . ALA B 1 200 ? 76.705 40.598 -6.938 1.00 19.45 371 ALA B O 1
ATOM 4662 N N . PHE B 1 201 ? 75.715 42.405 -7.831 1.00 21.04 372 PHE B N 1
ATOM 4663 C CA . PHE B 1 201 ? 75.666 41.843 -9.164 1.00 22.33 372 PHE B CA 1
ATOM 4664 C C . PHE B 1 201 ? 77.003 41.232 -9.651 1.00 23.26 372 PHE B C 1
ATOM 4665 O O . PHE B 1 201 ? 77.007 40.119 -10.181 1.00 22.61 372 PHE B O 1
ATOM 4673 N N . PRO B 1 202 ? 78.135 41.954 -9.492 1.00 22.77 373 PRO B N 1
ATOM 4674 C CA . PRO B 1 202 ? 79.407 41.415 -9.980 1.00 23.97 373 PRO B CA 1
ATOM 4675 C C . PRO B 1 202 ? 79.803 40.106 -9.298 1.00 22.81 373 PRO B C 1
ATOM 4676 O O . PRO B 1 202 ? 80.465 39.279 -9.903 1.00 24.07 373 PRO B O 1
ATOM 4680 N N . ILE B 1 203 ? 79.385 39.925 -8.054 1.00 22.25 374 ILE B N 1
ATOM 4681 C CA . ILE B 1 203 ? 79.653 38.693 -7.333 1.00 21.82 374 ILE B CA 1
ATOM 4682 C C . ILE B 1 203 ? 78.886 37.548 -7.982 1.00 21.13 374 ILE B C 1
ATOM 4683 O O . ILE B 1 203 ? 79.449 36.475 -8.192 1.00 21.35 374 ILE B O 1
ATOM 4688 N N . LEU B 1 204 ? 77.617 37.789 -8.307 1.00 19.86 375 LEU B N 1
ATOM 4689 C CA . LEU B 1 204 ? 76.769 36.796 -8.969 1.00 20.98 375 LEU B CA 1
ATOM 4690 C C . LEU B 1 204 ? 77.280 36.486 -10.377 1.00 21.67 375 LEU B C 1
ATOM 4691 O O . LEU B 1 204 ? 77.282 35.335 -10.790 1.00 18.54 375 LEU B O 1
ATOM 4696 N N . GLU B 1 205 ? 77.688 37.527 -11.103 1.00 21.26 376 GLU B N 1
ATOM 4697 C CA . GLU B 1 205 ? 78.209 37.372 -12.457 1.00 24.69 376 GLU B CA 1
ATOM 4698 C C . GLU B 1 205 ? 79.459 36.488 -12.494 1.00 24.43 376 GLU B C 1
ATOM 4699 O O . GLU B 1 205 ? 79.614 35.671 -13.397 1.00 24.09 376 GLU B O 1
ATOM 4705 N N . GLU B 1 206 ? 80.340 36.626 -11.505 1.00 24.81 377 GLU B N 1
ATOM 4706 C CA . GLU B 1 206 ? 81.532 35.787 -11.481 1.00 25.76 377 GLU B CA 1
ATOM 4707 C C . GLU B 1 206 ? 81.226 34.342 -11.126 1.00 24.21 377 GLU B C 1
ATOM 4708 O O . GLU B 1 206 ? 81.852 33.437 -11.672 1.00 22.98 377 GLU B O 1
ATOM 4714 N N . GLN B 1 207 ? 80.241 34.119 -10.256 1.00 20.98 378 GLN B N 1
ATOM 4715 C CA . GLN B 1 207 ? 79.826 32.751 -9.968 1.00 21.40 378 GLN B CA 1
ATOM 4716 C C . GLN B 1 207 ? 79.195 32.111 -11.201 1.00 20.62 378 GLN B C 1
ATOM 4717 O O . GLN B 1 207 ? 79.453 30.946 -11.520 1.00 21.56 378 GLN B O 1
ATOM 4723 N N . TYR B 1 208 ? 78.374 32.889 -11.896 1.00 20.40 379 TYR B N 1
ATOM 4724 C CA . TYR B 1 208 ? 77.732 32.443 -13.126 1.00 20.35 379 TYR B CA 1
ATOM 4725 C C . TYR B 1 208 ? 78.783 32.017 -14.182 1.00 21.88 379 TYR B C 1
ATOM 4726 O O . TYR B 1 208 ? 78.678 30.939 -14.771 1.00 22.27 379 TYR B O 1
ATOM 4735 N N . LYS B 1 209 ? 79.764 32.877 -14.418 1.00 22.85 380 LYS B N 1
ATOM 4736 C CA . LYS B 1 209 ? 80.797 32.611 -15.427 1.00 25.91 380 LYS B CA 1
ATOM 4737 C C . LYS B 1 209 ? 81.668 31.404 -15.062 1.00 27.75 380 LYS B C 1
ATOM 4738 O O . LYS B 1 209 ? 82.177 30.703 -15.942 1.00 28.41 380 LYS B O 1
ATOM 4744 N N . ASN B 1 210 ? 81.807 31.147 -13.768 1.00 26.84 381 ASN B N 1
ATOM 4745 C CA . ASN B 1 210 ? 82.588 30.022 -13.296 1.00 28.60 381 ASN B CA 1
ATOM 4746 C C . ASN B 1 210 ? 81.811 28.745 -13.022 1.00 27.67 381 ASN B C 1
ATOM 4747 O O . ASN B 1 210 ? 82.347 27.810 -12.431 1.00 26.66 381 ASN B O 1
ATOM 4752 N N . ASN B 1 211 ? 80.558 28.694 -13.473 1.00 27.50 382 ASN B N 1
ATOM 4753 C CA . ASN B 1 211 ? 79.719 27.511 -13.293 1.00 28.54 382 ASN B CA 1
ATOM 4754 C C . ASN B 1 211 ? 79.507 27.118 -11.847 1.00 28.63 382 ASN B C 1
ATOM 4755 O O . ASN B 1 211 ? 79.416 25.928 -11.535 1.00 28.28 382 ASN B O 1
ATOM 4760 N N . GLN B 1 212 ? 79.429 28.107 -10.961 1.00 25.85 383 GLN B N 1
ATOM 4761 C CA . GLN B 1 212 ? 79.134 27.837 -9.567 1.00 24.71 383 GLN B CA 1
ATOM 4762 C C . GLN B 1 212 ? 77.671 28.149 -9.324 1.00 23.54 383 GLN B C 1
ATOM 4763 O O . GLN B 1 212 ? 77.273 29.314 -9.302 1.00 23.08 383 GLN B O 1
ATOM 4769 N N . LYS B 1 213 ? 76.854 27.116 -9.161 1.00 22.91 384 LYS B N 1
ATOM 4770 C CA . LYS B 1 213 ? 75.452 27.337 -8.832 1.00 23.12 384 LYS B CA 1
ATOM 4771 C C . LYS B 1 213 ? 75.412 28.129 -7.534 1.00 21.33 384 LYS B C 1
ATOM 4772 O O . LYS B 1 213 ? 76.173 27.826 -6.600 1.00 20.39 384 LYS B O 1
ATOM 4778 N N . PHE B 1 214 ? 74.530 29.128 -7.466 1.00 19.72 385 PHE B N 1
ATOM 4779 C CA . PHE B 1 214 ? 74.463 29.979 -6.288 1.00 18.02 385 PHE B CA 1
ATOM 4780 C C . PHE B 1 214 ? 73.020 30.264 -5.876 1.00 16.93 385 PHE B C 1
ATOM 4781 O O . PHE B 1 214 ? 72.095 30.237 -6.701 1.00 16.81 385 PHE B O 1
ATOM 4789 N N . TYR B 1 215 ? 72.854 30.490 -4.579 1.00 16.24 386 TYR B N 1
ATOM 4790 C CA . TYR B 1 215 ? 71.659 31.074 -4.005 1.00 16.00 386 TYR B CA 1
ATOM 4791 C C . TYR B 1 215 ? 72.083 32.396 -3.396 1.00 16.31 386 TYR B C 1
ATOM 4792 O O . TYR B 1 215 ? 72.952 32.430 -2.509 1.00 16.53 386 TYR B O 1
ATOM 4801 N N . ALA B 1 216 ? 71.501 33.484 -3.893 1.00 15.75 387 ALA B N 1
ATOM 4802 C CA . ALA B 1 216 ? 71.714 34.817 -3.332 1.00 15.56 387 ALA B CA 1
ATOM 4803 C C . ALA B 1 216 ? 70.401 35.362 -2.770 1.00 15.04 387 ALA B C 1
ATOM 4804 O O . ALA B 1 216 ? 69.376 35.371 -3.467 1.00 15.17 387 ALA B O 1
ATOM 4806 N N . GLN B 1 217 ? 70.421 35.766 -1.501 1.00 15.46 388 GLN B N 1
ATOM 4807 C CA . GLN B 1 217 ? 69.278 36.420 -0.846 1.00 15.82 388 GLN B CA 1
ATOM 4808 C C . GLN B 1 217 ? 69.639 37.891 -0.624 1.00 16.48 388 GLN B C 1
ATOM 4809 O O . GLN B 1 217 ? 70.625 38.171 0.039 1.00 16.55 388 GLN B O 1
ATOM 4815 N N . LEU B 1 218 ? 68.862 38.795 -1.203 1.00 15.41 389 LEU B N 1
ATOM 4816 C CA . LEU B 1 218 ? 69.086 40.223 -1.068 1.00 16.70 389 LEU B CA 1
ATOM 4817 C C . LEU B 1 218 ? 67.949 40.820 -0.255 1.00 17.03 389 LEU B C 1
ATOM 4818 O O . LEU B 1 218 ? 66.768 40.531 -0.513 1.00 17.54 389 LEU B O 1
ATOM 4823 N N . ILE B 1 219 ? 68.286 41.644 0.736 1.00 16.58 390 ILE B N 1
ATOM 4824 C CA . ILE B 1 219 ? 67.313 42.262 1.607 1.00 16.91 390 ILE B CA 1
ATOM 4825 C C . ILE B 1 219 ? 67.390 43.767 1.330 1.00 17.20 390 ILE B C 1
ATOM 4826 O O . ILE B 1 219 ? 68.362 44.349 1.631 1.00 16.79 390 ILE B O 1
ATOM 4831 N N . SER B 1 220 ? 66.337 44.334 0.760 1.00 17.11 391 SER B N 1
ATOM 4832 C CA . SER B 1 220 ? 66.291 45.757 0.438 1.00 18.38 391 SER B CA 1
ATOM 4833 C C . SER B 1 220 ? 66.071 46.606 1.671 1.00 19.53 391 SER B C 1
ATOM 4834 O O . SER B 1 220 ? 65.750 46.067 2.690 1.00 19.26 391 SER B O 1
ATOM 4837 N N . VAL B 1 221 ? 66.323 47.912 1.594 1.00 19.25 392 VAL B N 1
ATOM 4838 C CA . VAL B 1 221 ? 66.166 48.732 2.762 1.00 21.32 392 VAL B CA 1
ATOM 4839 C C . VAL B 1 221 ? 65.684 50.153 2.528 1.00 20.30 392 VAL B C 1
ATOM 4840 O O . VAL B 1 221 ? 65.278 50.761 3.419 1.00 19.18 392 VAL B O 1
ATOM 4844 N N . SER B 1 222 ? 65.777 50.625 1.309 1.00 19.73 393 SER B N 1
ATOM 4845 C CA . SER B 1 222 ? 65.507 52.032 1.034 1.00 20.25 393 SER B CA 1
ATOM 4846 C C . SER B 1 222 ? 64.055 52.437 1.313 1.00 21.23 393 SER B C 1
ATOM 4847 O O . SER B 1 222 ? 63.767 53.580 1.532 1.00 20.86 393 SER B O 1
ATOM 4850 N N . SER B 1 223 ? 63.158 51.479 1.211 1.00 19.56 394 SER B N 1
ATOM 4851 C CA . SER B 1 223 ? 61.757 51.730 1.508 1.00 19.26 394 SER B CA 1
ATOM 4852 C C . SER B 1 223 ? 61.371 51.419 2.973 1.00 19.01 394 SER B C 1
ATOM 4853 O O . SER B 1 223 ? 60.180 51.246 3.291 1.00 19.75 394 SER B O 1
ATOM 4856 N N . HIS B 1 224 ? 62.355 51.391 3.872 1.00 18.86 395 HIS B N 1
ATOM 4857 C CA . HIS B 1 224 ? 62.091 51.306 5.319 1.00 19.72 395 HIS B CA 1
ATOM 4858 C C . HIS B 1 224 ? 61.569 52.672 5.783 1.00 21.35 395 HIS B C 1
ATOM 4859 O O . HIS B 1 224 ? 61.984 53.712 5.244 1.00 20.66 395 HIS B O 1
ATOM 4866 N N . MET B 1 225 ? 60.701 52.663 6.787 1.00 21.47 396 MET B N 1
ATOM 4867 C CA . MET B 1 225 ? 60.212 53.899 7.422 1.00 24.08 396 MET B CA 1
ATOM 4868 C C . MET B 1 225 ? 61.415 54.606 8.054 1.00 24.62 396 MET B C 1
ATOM 4869 O O . MET B 1 225 ? 62.339 53.934 8.524 1.00 23.65 396 MET B O 1
ATOM 4874 N N . PRO B 1 226 ? 61.450 55.956 8.023 1.00 24.75 397 PRO B N 1
ATOM 4875 C CA . PRO B 1 226 ? 60.449 56.930 7.584 1.00 25.19 397 PRO B CA 1
ATOM 4876 C C . PRO B 1 226 ? 60.373 57.231 6.083 1.00 25.53 397 PRO B C 1
ATOM 4877 O O . PRO B 1 226 ? 59.839 58.265 5.719 1.00 25.64 397 PRO B O 1
ATOM 4881 N N . PHE B 1 227 ? 60.891 56.370 5.214 1.00 24.69 398 PHE B N 1
ATOM 4882 C CA . PHE B 1 227 ? 60.680 56.537 3.761 1.00 25.45 398 PHE B CA 1
ATOM 4883 C C . PHE B 1 227 ? 61.340 57.804 3.209 1.00 28.08 398 PHE B C 1
ATOM 4884 O O . PHE B 1 227 ? 60.825 58.410 2.270 1.00 29.71 398 PHE B O 1
ATOM 4892 N N . ASP B 1 228 ? 62.479 58.178 3.794 1.00 30.80 399 ASP B N 1
ATOM 4893 C CA . ASP B 1 228 ? 63.205 59.392 3.399 1.00 34.63 399 ASP B CA 1
ATOM 4894 C C . ASP B 1 228 ? 64.050 59.139 2.163 1.00 31.87 399 ASP B C 1
ATOM 4895 O O . ASP B 1 228 ? 65.050 58.437 2.235 1.00 35.65 399 ASP B O 1
ATOM 4900 N N . ILE B 1 229 ? 63.621 59.691 1.034 1.00 28.50 400 ILE B N 1
ATOM 4901 C CA . ILE B 1 229 ? 64.339 59.574 -0.218 1.00 27.72 400 ILE B CA 1
ATOM 4902 C C . ILE B 1 229 ? 64.927 60.948 -0.593 1.00 26.79 400 ILE B C 1
ATOM 4903 O O . ILE B 1 229 ? 64.228 61.952 -0.509 1.00 26.80 400 ILE B O 1
ATOM 4908 N N . PRO B 1 230 ? 66.206 60.997 -0.998 1.00 27.39 401 PRO B N 1
ATOM 4909 C CA . PRO B 1 230 ? 66.774 62.299 -1.388 1.00 26.93 401 PRO B CA 1
ATOM 4910 C C . PRO B 1 230 ? 65.936 62.963 -2.468 1.00 27.87 401 PRO B C 1
ATOM 4911 O O . PRO B 1 230 ? 65.358 62.278 -3.315 1.00 23.98 401 PRO B O 1
ATOM 4915 N N . LYS B 1 231 ? 65.849 64.288 -2.422 1.00 28.41 402 LYS B N 1
ATOM 4916 C CA . LYS B 1 231 ? 64.971 65.024 -3.327 1.00 31.06 402 LYS B CA 1
ATOM 4917 C C . LYS B 1 231 ? 65.204 64.720 -4.797 1.00 30.20 402 LYS B C 1
ATOM 4918 O O . LYS B 1 231 ? 64.248 64.600 -5.560 1.00 29.85 402 LYS B O 1
ATOM 4924 N N . ASP B 1 232 ? 66.461 64.571 -5.201 1.00 29.83 403 ASP B N 1
ATOM 4925 C CA . ASP B 1 232 ? 66.776 64.329 -6.610 1.00 33.11 403 ASP B CA 1
ATOM 4926 C C . ASP B 1 232 ? 66.388 62.917 -7.066 1.00 32.26 403 ASP B C 1
ATOM 4927 O O . ASP B 1 232 ? 66.389 62.639 -8.260 1.00 32.94 403 ASP B O 1
ATOM 4932 N N . LYS B 1 233 ? 66.069 62.042 -6.114 1.00 30.73 404 LYS B N 1
ATOM 4933 C CA . LYS B 1 233 ? 65.649 60.661 -6.410 1.00 30.90 404 LYS B CA 1
ATOM 4934 C C . LYS B 1 233 ? 64.120 60.468 -6.331 1.00 31.55 404 LYS B C 1
ATOM 4935 O O . LYS B 1 233 ? 63.627 59.368 -6.582 1.00 32.13 404 LYS B O 1
ATOM 4941 N N . GLN B 1 234 ? 63.383 61.517 -5.966 1.00 30.50 405 GLN B N 1
ATOM 4942 C CA . GLN B 1 234 ? 61.917 61.473 -5.918 1.00 30.52 405 GLN B CA 1
ATOM 4943 C C . GLN B 1 234 ? 61.348 61.751 -7.300 1.00 32.23 405 GLN B C 1
ATOM 4944 O O . GLN B 1 234 ? 61.537 62.836 -7.857 1.00 32.71 405 GLN B O 1
ATOM 4950 N N . GLU B 1 235 ? 60.658 60.769 -7.865 1.00 30.66 406 GLU B N 1
ATOM 4951 C CA . GLU B 1 235 ? 60.202 60.872 -9.248 1.00 32.40 406 GLU B CA 1
ATOM 4952 C C . GLU B 1 235 ? 58.696 60.980 -9.408 1.00 29.78 406 GLU B C 1
ATOM 4953 O O . GLU B 1 235 ? 58.211 61.175 -10.522 1.00 31.65 406 GLU B O 1
ATOM 4959 N N . ILE B 1 236 ? 57.955 60.858 -8.316 1.00 27.41 407 ILE B N 1
ATOM 4960 C CA . ILE B 1 236 ? 56.508 61.009 -8.359 1.00 27.67 407 ILE B CA 1
ATOM 4961 C C . ILE B 1 236 ? 56.141 62.447 -7.994 1.00 28.63 407 ILE B C 1
ATOM 4962 O O . ILE B 1 236 ? 56.526 62.937 -6.935 1.00 27.58 407 ILE B O 1
ATOM 4967 N N . ASP B 1 237 ? 55.429 63.127 -8.884 1.00 29.97 408 ASP B N 1
ATOM 4968 C CA . ASP B 1 237 ? 54.853 64.432 -8.559 1.00 35.33 408 ASP B CA 1
ATOM 4969 C C . ASP B 1 237 ? 53.566 64.179 -7.763 1.00 32.08 408 ASP B C 1
ATOM 4970 O O . ASP B 1 237 ? 52.569 63.722 -8.316 1.00 32.44 408 ASP B O 1
ATOM 4975 N N . LEU B 1 238 ? 53.614 64.460 -6.466 1.00 28.58 409 LEU B N 1
ATOM 4976 C CA . LEU B 1 238 ? 52.540 64.068 -5.553 1.00 27.86 409 LEU B CA 1
ATOM 4977 C C . LEU B 1 238 ? 51.434 65.123 -5.517 1.00 27.47 409 LEU B C 1
ATOM 4978 O O . LEU B 1 238 ? 51.739 66.314 -5.483 1.00 26.33 409 LEU B O 1
ATOM 4983 N N . PRO B 1 239 ? 50.167 64.692 -5.498 1.00 27.49 410 PRO B N 1
ATOM 4984 C CA . PRO B 1 239 ? 49.078 65.658 -5.223 1.00 28.13 410 PRO B CA 1
ATOM 4985 C C . PRO B 1 239 ? 49.120 66.176 -3.785 1.00 27.32 410 PRO B C 1
ATOM 4986 O O . PRO B 1 239 ? 49.752 65.558 -2.924 1.00 26.12 410 PRO B O 1
ATOM 4990 N N . SER B 1 240 ? 48.451 67.296 -3.518 1.00 25.49 411 SER B N 1
ATOM 4991 C CA . SER B 1 240 ? 48.607 67.976 -2.227 1.00 25.23 411 SER B CA 1
ATOM 4992 C C . SER B 1 240 ? 48.083 67.168 -1.044 1.00 26.72 411 SER B C 1
ATOM 4993 O O . SER B 1 240 ? 48.516 67.379 0.094 1.00 28.53 411 SER B O 1
ATOM 4996 N N . ASP B 1 241 ? 47.159 66.245 -1.291 1.00 27.20 412 ASP B N 1
ATOM 4997 C CA . ASP B 1 241 ? 46.709 65.390 -0.207 1.00 28.03 412 ASP B CA 1
ATOM 4998 C C . ASP B 1 241 ? 47.685 64.243 0.109 1.00 27.60 412 ASP B C 1
ATOM 4999 O O . ASP B 1 241 ? 47.440 63.496 1.047 1.00 27.58 412 ASP B O 1
ATOM 5004 N N . LEU B 1 242 ? 48.785 64.151 -0.640 1.00 26.33 413 LEU B N 1
ATOM 5005 C CA . LEU B 1 242 ? 49.891 63.240 -0.315 1.00 27.46 413 LEU B CA 1
ATOM 5006 C C . LEU B 1 242 ? 51.229 63.902 0.010 1.00 28.55 413 LEU B C 1
ATOM 5007 O O . LEU B 1 242 ? 52.051 63.326 0.722 1.00 27.09 413 LEU B O 1
ATOM 5012 N N . LYS B 1 243 ? 51.446 65.125 -0.456 1.00 31.47 414 LYS B N 1
ATOM 5013 C CA . LYS B 1 243 ? 52.768 65.706 -0.396 1.00 33.28 414 LYS B CA 1
ATOM 5014 C C . LYS B 1 243 ? 53.079 65.918 1.078 1.00 32.04 414 LYS B C 1
ATOM 5015 O O . LYS B 1 243 ? 52.209 66.330 1.839 1.00 31.77 414 LYS B O 1
ATOM 5021 N N . ASP B 1 244 ? 54.309 65.589 1.473 1.00 33.95 415 ASP B N 1
ATOM 5022 C CA . ASP B 1 244 ? 54.802 65.710 2.859 1.00 35.73 415 ASP B CA 1
ATOM 5023 C C . ASP B 1 244 ? 53.945 64.981 3.924 1.00 33.94 415 ASP B C 1
ATOM 5024 O O . ASP B 1 244 ? 53.825 65.415 5.081 1.00 35.62 415 ASP B O 1
ATOM 5029 N N . THR B 1 245 ? 53.388 63.842 3.516 1.00 31.81 416 THR B N 1
ATOM 5030 C CA . THR B 1 245 ? 52.627 62.939 4.395 1.00 29.82 416 THR B CA 1
ATOM 5031 C C . THR B 1 245 ? 53.342 61.594 4.413 1.00 29.41 416 THR B C 1
ATOM 5032 O O . THR B 1 245 ? 54.108 61.318 3.505 1.00 25.33 416 THR B O 1
ATOM 5036 N N . GLU B 1 246 ? 53.069 60.758 5.412 1.00 29.33 417 GLU B N 1
ATOM 5037 C CA . GLU B 1 246 ? 53.678 59.434 5.492 1.00 30.09 417 GLU B CA 1
ATOM 5038 C C . GLU B 1 246 ? 53.411 58.616 4.237 1.00 26.57 417 GLU B C 1
ATOM 5039 O O . GLU B 1 246 ? 54.335 58.015 3.696 1.00 26.04 417 GLU B O 1
ATOM 5045 N N . LEU B 1 247 ? 52.163 58.579 3.783 1.00 23.31 418 LEU B N 1
ATOM 5046 C CA . LEU B 1 247 ? 51.811 57.796 2.601 1.00 23.11 418 LEU B CA 1
ATOM 5047 C C . LEU B 1 247 ? 52.481 58.333 1.349 1.00 22.72 418 LEU B C 1
ATOM 5048 O O . LEU B 1 247 ? 52.912 57.564 0.482 1.00 19.73 418 LEU B O 1
ATOM 5053 N N . GLY B 1 248 ? 52.583 59.656 1.249 1.00 22.19 419 GLY B N 1
ATOM 5054 C CA . GLY B 1 248 ? 53.281 60.249 0.116 1.00 21.32 419 GLY B CA 1
ATOM 5055 C C . GLY B 1 248 ? 54.739 59.858 0.091 1.00 20.24 419 GLY B C 1
ATOM 5056 O O . GLY B 1 248 ? 55.265 59.444 -0.946 1.00 20.66 419 GLY B O 1
ATOM 5057 N N . ASN B 1 249 ? 55.398 59.946 1.238 1.00 19.52 420 ASN B N 1
ATOM 5058 C CA . ASN B 1 249 ? 56.791 59.558 1.337 1.00 20.62 420 ASN B CA 1
ATOM 5059 C C . ASN B 1 249 ? 56.954 58.066 1.048 1.00 19.35 420 ASN B C 1
ATOM 5060 O O . ASN B 1 249 ? 57.916 57.667 0.399 1.00 18.60 420 ASN B O 1
ATOM 5065 N N . TYR B 1 250 ? 55.993 57.278 1.509 1.00 18.87 421 TYR B N 1
ATOM 5066 C CA . TYR B 1 250 ? 55.970 55.836 1.265 1.00 18.51 421 TYR B CA 1
ATOM 5067 C C . TYR B 1 250 ? 55.945 55.566 -0.223 1.00 18.35 421 TYR B C 1
ATOM 5068 O O . TYR B 1 250 ? 56.749 54.797 -0.720 1.00 17.46 421 TYR B O 1
ATOM 5077 N N . PHE B 1 251 ? 55.071 56.256 -0.948 1.00 19.22 422 PHE B N 1
ATOM 5078 C CA . PHE B 1 251 ? 54.992 56.079 -2.398 1.00 19.70 422 PHE B CA 1
ATOM 5079 C C . PHE B 1 251 ? 56.281 56.462 -3.144 1.00 19.22 422 PHE B C 1
ATOM 5080 O O . PHE B 1 251 ? 56.668 55.781 -4.097 1.00 18.05 422 PHE B O 1
ATOM 5088 N N . GLU B 1 252 ? 56.951 57.544 -2.740 1.00 18.69 423 GLU B N 1
ATOM 5089 C CA . GLU B 1 252 ? 58.240 57.901 -3.348 1.00 20.68 423 GLU B CA 1
ATOM 5090 C C . GLU B 1 252 ? 59.284 56.801 -3.097 1.00 19.34 423 GLU B C 1
ATOM 5091 O O . GLU B 1 252 ? 60.069 56.464 -3.978 1.00 18.19 423 GLU B O 1
ATOM 5097 N N . ALA B 1 253 ? 59.291 56.264 -1.886 1.00 18.98 424 ALA B N 1
ATOM 5098 C CA . ALA B 1 253 ? 60.297 55.270 -1.494 1.00 18.68 424 ALA B CA 1
ATOM 5099 C C . ALA B 1 253 ? 60.055 53.940 -2.183 1.00 18.99 424 ALA B C 1
ATOM 5100 O O . ALA B 1 253 ? 61.003 53.313 -2.666 1.00 18.88 424 ALA B O 1
ATOM 5102 N N . VAL B 1 254 ? 58.803 53.518 -2.237 1.00 18.11 425 VAL B N 1
ATOM 5103 C CA . VAL B 1 254 ? 58.453 52.276 -2.937 1.00 19.26 425 VAL B CA 1
ATOM 5104 C C . VAL B 1 254 ? 58.762 52.408 -4.434 1.00 18.78 425 VAL B C 1
ATOM 5105 O O . VAL B 1 254 ? 59.278 51.482 -5.046 1.00 18.20 425 VAL B O 1
ATOM 5109 N N . HIS B 1 255 ? 58.487 53.583 -5.011 1.00 18.59 426 HIS B N 1
ATOM 5110 C CA . HIS B 1 255 ? 58.773 53.815 -6.405 1.00 19.56 426 HIS B CA 1
ATOM 5111 C C . HIS B 1 255 ? 60.273 53.748 -6.668 1.00 18.55 426 HIS B C 1
ATOM 5112 O O . HIS B 1 255 ? 60.698 53.173 -7.651 1.00 19.93 426 HIS B O 1
ATOM 5119 N N . TYR B 1 256 ? 61.069 54.357 -5.792 1.00 18.52 427 TYR B N 1
ATOM 5120 C CA . TYR B 1 256 ? 62.512 54.279 -5.899 1.00 18.47 427 TYR B CA 1
ATOM 5121 C C . TYR B 1 256 ? 62.982 52.812 -5.818 1.00 18.29 427 TYR B C 1
ATOM 5122 O O . TYR B 1 256 ? 63.770 52.347 -6.645 1.00 18.48 427 TYR B O 1
ATOM 5131 N N . ALA B 1 257 ? 62.497 52.102 -4.816 1.00 17.55 428 ALA B N 1
ATOM 5132 C CA . ALA B 1 257 ? 62.895 50.712 -4.613 1.00 16.94 428 ALA B CA 1
ATOM 5133 C C . ALA B 1 257 ? 62.515 49.843 -5.826 1.00 16.65 428 ALA B C 1
ATOM 5134 O O . ALA B 1 257 ? 63.310 49.018 -6.276 1.00 17.38 428 ALA B O 1
ATOM 5136 N N . ASP B 1 258 ? 61.316 50.041 -6.351 1.00 17.44 429 ASP B N 1
ATOM 5137 C CA . ASP B 1 258 ? 60.846 49.329 -7.540 1.00 18.70 429 ASP B CA 1
ATOM 5138 C C . ASP B 1 258 ? 61.688 49.681 -8.780 1.00 19.35 429 ASP B C 1
ATOM 5139 O O . ASP B 1 258 ? 62.030 48.808 -9.589 1.00 18.28 429 ASP B O 1
ATOM 5144 N N . LYS B 1 259 ? 62.046 50.957 -8.924 1.00 19.22 430 LYS B N 1
ATOM 5145 C CA . LYS B 1 259 ? 62.935 51.362 -10.018 1.00 19.72 430 LYS B CA 1
ATOM 5146 C C . LYS B 1 259 ? 64.283 50.633 -9.971 1.00 18.21 430 LYS B C 1
ATOM 5147 O O . LYS B 1 259 ? 64.761 50.130 -10.988 1.00 18.49 430 LYS B O 1
ATOM 5153 N N . GLN B 1 260 ? 64.904 50.599 -8.798 1.00 17.90 431 GLN B N 1
ATOM 5154 C CA . GLN B 1 260 ? 66.219 49.993 -8.644 1.00 19.16 431 GLN B CA 1
ATOM 5155 C C . GLN B 1 260 ? 66.129 48.488 -8.839 1.00 18.00 431 GLN B C 1
ATOM 5156 O O . GLN B 1 260 ? 67.021 47.893 -9.431 1.00 18.56 431 GLN B O 1
ATOM 5162 N N . LEU B 1 261 ? 65.035 47.893 -8.392 1.00 17.51 432 LEU B N 1
ATOM 5163 C CA . LEU B 1 261 ? 64.783 46.467 -8.671 1.00 17.77 432 LEU B CA 1
ATOM 5164 C C . LEU B 1 261 ? 64.721 46.191 -10.174 1.00 18.10 432 LEU B C 1
ATOM 5165 O O . LEU B 1 261 ? 65.327 45.239 -10.665 1.00 17.89 432 LEU B O 1
ATOM 5170 N N . GLY B 1 262 ? 64.045 47.062 -10.916 1.00 18.19 433 GLY B N 1
ATOM 5171 C CA . GLY B 1 262 ? 63.968 46.943 -12.370 1.00 18.54 433 GLY B CA 1
ATOM 5172 C C . GLY B 1 262 ? 65.325 47.003 -13.063 1.00 19.10 433 GLY B C 1
ATOM 5173 O O . GLY B 1 262 ? 65.587 46.277 -14.020 1.00 19.99 433 GLY B O 1
ATOM 5174 N N . GLU B 1 263 ? 66.195 47.891 -12.595 1.00 20.05 434 GLU B N 1
ATOM 5175 C CA . GLU B 1 263 ? 67.550 47.978 -13.134 1.00 22.19 434 GLU B CA 1
ATOM 5176 C C . GLU B 1 263 ? 68.383 46.715 -12.843 1.00 20.86 434 GLU B C 1
ATOM 5177 O O . GLU B 1 263 ? 69.177 46.284 -13.687 1.00 19.71 434 GLU B O 1
ATOM 5183 N N . PHE B 1 264 ? 68.205 46.149 -11.650 1.00 19.27 435 PHE B N 1
ATOM 5184 C CA . PHE B 1 264 ? 68.864 44.909 -11.268 1.00 19.13 435 PHE B CA 1
ATOM 5185 C C . PHE B 1 264 ? 68.391 43.774 -12.181 1.00 19.06 435 PHE B C 1
ATOM 5186 O O . PHE B 1 264 ? 69.220 43.009 -12.703 1.00 18.78 435 PHE B O 1
ATOM 5194 N N . ILE B 1 265 ? 67.082 43.700 -12.415 1.00 19.49 436 ILE B N 1
ATOM 5195 C CA . ILE B 1 265 ? 66.510 42.709 -13.322 1.00 21.51 436 ILE B CA 1
ATOM 5196 C C . ILE B 1 265 ? 67.081 42.856 -14.740 1.00 22.47 436 ILE B C 1
ATOM 5197 O O . ILE B 1 265 ? 67.430 41.868 -15.375 1.00 21.42 436 ILE B O 1
ATOM 5202 N N . GLN B 1 266 ? 67.190 44.085 -15.232 1.00 23.06 437 GLN B N 1
ATOM 5203 C CA . GLN B 1 266 ? 67.709 44.295 -16.579 1.00 25.06 437 GLN B CA 1
ATOM 5204 C C . GLN B 1 266 ? 69.172 43.803 -16.702 1.00 23.38 437 GLN B C 1
ATOM 5205 O O . GLN B 1 266 ? 69.557 43.239 -17.734 1.00 23.03 437 GLN B O 1
ATOM 5211 N N . LYS B 1 267 ? 69.965 43.981 -15.649 1.00 23.35 438 LYS B N 1
ATOM 5212 C CA . LYS B 1 267 ? 71.329 43.455 -15.623 1.00 24.69 438 LYS B CA 1
ATOM 5213 C C . LYS B 1 267 ? 71.366 41.930 -15.581 1.00 22.88 438 LYS B C 1
ATOM 5214 O O . LYS B 1 267 ? 72.208 41.324 -16.231 1.00 21.91 438 LYS B O 1
ATOM 5220 N N . LEU B 1 268 ? 70.464 41.325 -14.813 1.00 21.95 439 LEU B N 1
ATOM 5221 C CA . LEU B 1 268 ? 70.327 39.875 -14.796 1.00 21.63 439 LEU B CA 1
ATOM 5222 C C . LEU B 1 268 ? 69.930 39.363 -16.184 1.00 22.17 439 LEU B C 1
ATOM 5223 O O . LEU B 1 268 ? 70.386 38.308 -16.604 1.00 23.04 439 LEU B O 1
ATOM 5228 N N . LYS B 1 269 ? 69.068 40.090 -16.887 1.00 22.57 440 LYS B N 1
ATOM 5229 C CA . LYS B 1 269 ? 68.652 39.684 -18.233 1.00 24.03 440 LYS B CA 1
ATOM 5230 C C . LYS B 1 269 ? 69.818 39.789 -19.228 1.00 25.21 440 LYS B C 1
ATOM 5231 O O . LYS B 1 269 ? 70.115 38.824 -19.936 1.00 25.11 440 LYS B O 1
ATOM 5237 N N . ASP B 1 270 ? 70.470 40.950 -19.273 1.00 25.89 441 ASP B N 1
ATOM 5238 C CA . ASP B 1 270 ? 71.591 41.191 -20.191 1.00 27.99 441 ASP B CA 1
ATOM 5239 C C . ASP B 1 270 ? 72.736 40.206 -20.002 1.00 27.89 441 ASP B C 1
ATOM 5240 O O . ASP B 1 270 ? 73.334 39.755 -20.972 1.00 25.72 441 ASP B O 1
ATOM 5245 N N . SER B 1 271 ? 73.023 39.871 -18.744 1.00 25.20 442 SER B N 1
ATOM 5246 C CA . SER B 1 271 ? 74.122 39.011 -18.414 1.00 24.95 442 SER B CA 1
ATOM 5247 C C . SER B 1 271 ? 73.862 37.546 -18.724 1.00 24.28 442 SER B C 1
ATOM 5248 O O . SER B 1 271 ? 74.816 36.775 -18.798 1.00 25.30 442 SER B O 1
ATOM 5251 N N . GLY B 1 272 ? 72.599 37.160 -18.904 1.00 22.22 443 GLY B N 1
ATOM 5252 C CA . GLY B 1 272 ? 72.245 35.741 -19.040 1.00 21.95 443 GLY B CA 1
ATOM 5253 C C . GLY B 1 272 ? 71.832 35.049 -17.739 1.00 21.56 443 GLY B C 1
ATOM 5254 O O . GLY B 1 272 ? 71.324 33.918 -17.757 1.00 21.53 443 GLY B O 1
ATOM 5255 N N . ILE B 1 273 ? 72.036 35.709 -16.603 1.00 20.74 444 ILE B N 1
ATOM 5256 C CA . ILE B 1 273 ? 71.702 35.099 -15.308 1.00 20.24 444 ILE B CA 1
ATOM 5257 C C . ILE B 1 273 ? 70.190 34.845 -15.191 1.00 20.28 444 ILE B C 1
ATOM 5258 O O . ILE B 1 273 ? 69.770 33.814 -14.672 1.00 19.56 444 ILE B O 1
ATOM 5263 N N . TRP B 1 274 ? 69.382 35.768 -15.702 1.00 19.71 445 TRP B N 1
ATOM 5264 C CA . TRP B 1 274 ? 67.911 35.664 -15.600 1.00 20.45 445 TRP B CA 1
ATOM 5265 C C . TRP B 1 274 ? 67.401 34.361 -16.206 1.00 20.37 445 TRP B C 1
ATOM 5266 O O . TRP B 1 274 ? 66.535 33.686 -15.633 1.00 19.50 445 TRP B O 1
ATOM 5277 N N . ASP B 1 275 ? 67.959 34.017 -17.361 1.00 21.15 446 ASP B N 1
ATOM 5278 C CA . ASP B 1 275 ? 67.536 32.831 -18.101 1.00 23.30 446 ASP B CA 1
ATOM 5279 C C . ASP B 1 275 ? 68.094 31.554 -17.510 1.00 23.40 446 ASP B C 1
ATOM 5280 O O . ASP B 1 275 ? 67.757 30.471 -17.989 1.00 23.49 446 ASP B O 1
ATOM 5285 N N . ASP B 1 276 ? 68.926 31.668 -16.476 1.00 21.54 447 ASP B N 1
ATOM 5286 C CA . ASP B 1 276 ? 69.506 30.524 -15.799 1.00 23.57 447 ASP B CA 1
ATOM 5287 C C . ASP B 1 276 ? 69.216 30.500 -14.295 1.00 22.01 447 ASP B C 1
ATOM 5288 O O . ASP B 1 276 ? 69.929 29.824 -13.542 1.00 20.59 447 ASP B O 1
ATOM 5293 N N . SER B 1 277 ? 68.157 31.191 -13.862 1.00 20.23 448 SER B N 1
ATOM 5294 C CA . SER B 1 277 ? 67.874 31.361 -12.434 1.00 19.38 448 SER B CA 1
ATOM 5295 C C . SER B 1 277 ? 66.387 31.349 -12.118 1.00 19.02 448 SER B C 1
ATOM 5296 O O . SER B 1 277 ? 65.581 31.882 -12.881 1.00 19.99 448 SER B O 1
ATOM 5299 N N . VAL B 1 278 ? 66.037 30.752 -10.978 1.00 18.16 449 VAL B N 1
ATOM 5300 C CA . VAL B 1 278 ? 64.753 30.973 -10.338 1.00 18.30 449 VAL B CA 1
ATOM 5301 C C . VAL B 1 278 ? 64.903 32.300 -9.612 1.00 18.37 449 VAL B C 1
ATOM 5302 O O . VAL B 1 278 ? 65.896 32.521 -8.915 1.00 16.82 449 VAL B O 1
ATOM 5306 N N . VAL B 1 279 ? 63.937 33.182 -9.799 1.00 17.88 450 VAL B N 1
ATOM 5307 C CA . VAL B 1 279 ? 63.948 34.464 -9.116 1.00 18.17 450 VAL B CA 1
ATOM 5308 C C . VAL B 1 279 ? 62.615 34.674 -8.404 1.00 17.47 450 VAL B C 1
ATOM 5309 O O . VAL B 1 279 ? 61.545 34.482 -9.001 1.00 18.55 450 VAL B O 1
ATOM 5313 N N . VAL B 1 280 ? 62.694 35.004 -7.115 1.00 16.89 451 VAL B N 1
ATOM 5314 C CA . VAL B 1 280 ? 61.537 35.224 -6.262 1.00 16.72 451 VAL B CA 1
ATOM 5315 C C . VAL B 1 280 ? 61.636 36.638 -5.675 1.00 16.75 451 VAL B C 1
ATOM 5316 O O . VAL B 1 280 ? 62.705 37.027 -5.184 1.00 15.83 451 VAL B O 1
ATOM 5320 N N . PHE B 1 281 ? 60.532 37.372 -5.733 1.00 16.58 452 PHE B N 1
ATOM 5321 C CA . PHE B 1 281 ? 60.432 38.678 -5.099 1.00 17.97 452 PHE B CA 1
ATOM 5322 C C . PHE B 1 281 ? 59.256 38.649 -4.152 1.00 16.37 452 PHE B C 1
ATOM 5323 O O . PHE B 1 281 ? 58.174 38.212 -4.536 1.00 16.67 452 PHE B O 1
ATOM 5331 N N . TYR B 1 282 ? 59.436 39.144 -2.931 1.00 15.50 453 TYR B N 1
ATOM 5332 C CA . TYR B 1 282 ? 58.309 39.271 -2.000 1.00 15.44 453 TYR B CA 1
ATOM 5333 C C . TYR B 1 282 ? 58.521 40.445 -1.066 1.00 15.34 453 TYR B C 1
ATOM 5334 O O . TYR B 1 282 ? 59.659 40.791 -0.753 1.00 16.17 453 TYR B O 1
ATOM 5343 N N . GLY B 1 283 ? 57.434 41.048 -0.600 1.00 15.70 454 GLY B N 1
ATOM 5344 C CA . GLY B 1 283 ? 57.534 42.100 0.427 1.00 16.20 454 GLY B CA 1
ATOM 5345 C C . GLY B 1 283 ? 57.699 41.448 1.783 1.00 16.11 454 GLY B C 1
ATOM 5346 O O . GLY B 1 283 ? 57.096 40.404 2.027 1.00 16.87 454 GLY B O 1
ATOM 5347 N N . ASP B 1 284 ? 58.504 42.028 2.678 1.00 15.96 455 ASP B N 1
ATOM 5348 C CA . ASP B 1 284 ? 58.665 41.404 3.992 1.00 15.81 455 ASP B CA 1
ATOM 5349 C C . ASP B 1 284 ? 57.405 41.445 4.852 1.00 16.05 455 ASP B C 1
ATOM 5350 O O . ASP B 1 284 ? 57.059 40.452 5.480 1.00 15.23 455 ASP B O 1
ATOM 5355 N N . HIS B 1 285 ? 56.721 42.586 4.849 1.00 14.97 456 HIS B N 1
ATOM 5356 C CA . HIS B 1 285 ? 55.516 42.789 5.638 1.00 15.85 456 HIS B CA 1
ATOM 5357 C C . HIS B 1 285 ? 54.956 44.154 5.288 1.00 16.56 456 HIS B C 1
ATOM 5358 O O . HIS B 1 285 ? 55.651 44.982 4.670 1.00 16.04 456 HIS B O 1
ATOM 5365 N N . HIS B 1 286 ? 53.701 44.371 5.680 1.00 17.34 457 HIS B N 1
ATOM 5366 C CA . HIS B 1 286 ? 53.040 45.637 5.435 1.00 18.13 457 HIS B CA 1
ATOM 5367 C C . HIS B 1 286 ? 53.562 46.669 6.406 1.00 17.42 457 HIS B C 1
ATOM 5368 O O . HIS B 1 286 ? 54.164 46.340 7.426 1.00 16.19 457 HIS B O 1
ATOM 5375 N N . ILE B 1 287 ? 53.336 47.926 6.067 1.00 18.46 458 ILE B N 1
ATOM 5376 C CA . ILE B 1 287 ? 53.711 49.000 6.963 1.00 20.07 458 ILE B CA 1
ATOM 5377 C C . ILE B 1 287 ? 52.602 50.046 7.136 1.00 20.95 458 ILE B C 1
ATOM 5378 O O . ILE B 1 287 ? 52.568 50.726 8.155 1.00 21.77 458 ILE B O 1
ATOM 5383 N N . ILE B 1 288 ? 51.704 50.163 6.162 1.00 21.24 459 ILE B N 1
ATOM 5384 C CA . ILE B 1 288 ? 50.625 51.154 6.210 1.00 22.90 459 ILE B CA 1
ATOM 5385 C C . ILE B 1 288 ? 49.334 50.460 6.641 1.00 23.16 459 ILE B C 1
ATOM 5386 O O . ILE B 1 288 ? 48.864 49.520 5.986 1.00 21.51 459 ILE B O 1
ATOM 5391 N N . LYS B 1 289 ? 48.776 50.898 7.763 1.00 24.19 460 LYS B N 1
ATOM 5392 C CA . LYS B 1 289 ? 47.461 50.426 8.184 1.00 27.11 460 LYS B CA 1
ATOM 5393 C C . LYS B 1 289 ? 46.429 51.227 7.402 1.00 26.35 460 LYS B C 1
ATOM 5394 O O . LYS B 1 289 ? 46.167 52.399 7.726 1.00 25.11 460 LYS B O 1
ATOM 5400 N N . THR B 1 290 ? 45.875 50.621 6.356 1.00 24.33 461 THR B N 1
ATOM 5401 C CA . THR B 1 290 ? 45.119 51.386 5.371 1.00 25.74 461 THR B CA 1
ATOM 5402 C C . THR B 1 290 ? 43.791 51.887 5.937 1.00 28.74 461 THR B C 1
ATOM 5403 O O . THR B 1 290 ? 43.302 52.923 5.498 1.00 28.19 461 THR B O 1
ATOM 5407 N N . ASP B 1 291 ? 43.215 51.166 6.897 1.00 30.67 462 ASP B N 1
ATOM 5408 C CA . ASP B 1 291 ? 41.966 51.612 7.522 1.00 34.50 462 ASP B CA 1
ATOM 5409 C C . ASP B 1 291 ? 42.175 52.829 8.436 1.00 34.30 462 ASP B C 1
ATOM 5410 O O . ASP B 1 291 ? 41.209 53.512 8.761 1.00 36.01 462 ASP B O 1
ATOM 5415 N N . GLN B 1 292 ? 43.428 53.103 8.813 1.00 31.82 463 GLN B N 1
ATOM 5416 C CA . GLN B 1 292 ? 43.784 54.270 9.614 1.00 32.79 463 GLN B CA 1
ATOM 5417 C C . GLN B 1 292 ? 44.230 55.484 8.795 1.00 30.32 463 GLN B C 1
ATOM 5418 O O . GLN B 1 292 ? 44.594 56.510 9.369 1.00 30.35 463 GLN B O 1
ATOM 5424 N N . LEU B 1 293 ? 44.213 55.384 7.469 1.00 28.28 464 LEU B N 1
ATOM 5425 C CA . LEU B 1 293 ? 44.587 56.527 6.629 1.00 27.55 464 LEU B CA 1
ATOM 5426 C C . LEU B 1 293 ? 43.567 57.652 6.780 1.00 27.86 464 LEU B C 1
ATOM 5427 O O . LEU B 1 293 ? 42.391 57.392 7.037 1.00 25.57 464 LEU B O 1
ATOM 5432 N N . PRO B 1 294 ? 44.009 58.904 6.565 1.00 29.02 465 PRO B N 1
ATOM 5433 C CA . PRO B 1 294 ? 43.016 59.963 6.385 1.00 31.04 465 PRO B CA 1
ATOM 5434 C C . PRO B 1 294 ? 42.041 59.607 5.275 1.00 32.46 465 PRO B C 1
ATOM 5435 O O . PRO B 1 294 ? 42.433 59.017 4.261 1.00 27.89 465 PRO B O 1
ATOM 5439 N N . GLU B 1 295 ? 40.773 59.976 5.455 1.00 33.76 466 GLU B N 1
ATOM 5440 C CA . GLU B 1 295 ? 39.732 59.570 4.525 1.00 35.81 466 GLU B CA 1
ATOM 5441 C C . GLU B 1 295 ? 40.055 59.879 3.072 1.00 34.21 466 GLU B C 1
ATOM 5442 O O . GLU B 1 295 ? 39.792 59.058 2.192 1.00 34.12 466 GLU B O 1
ATOM 5448 N N . GLU B 1 296 ? 40.630 61.048 2.807 1.00 33.12 467 GLU B N 1
ATOM 5449 C CA . GLU B 1 296 ? 40.890 61.422 1.418 1.00 33.50 467 GLU B CA 1
ATOM 5450 C C . GLU B 1 296 ? 42.092 60.685 0.799 1.00 32.07 467 GLU B C 1
ATOM 5451 O O . GLU B 1 296 ? 42.255 60.713 -0.423 1.00 30.41 467 GLU B O 1
ATOM 5457 N N . GLN B 1 297 ? 42.915 60.041 1.633 1.00 28.86 468 GLN B N 1
ATOM 5458 C CA . GLN B 1 297 ? 44.020 59.204 1.127 1.00 28.09 468 GLN B CA 1
ATOM 5459 C C . GLN B 1 297 ? 43.567 57.783 0.821 1.00 28.95 468 GLN B C 1
ATOM 5460 O O . GLN B 1 297 ? 44.249 57.065 0.082 1.00 29.07 468 GLN B O 1
ATOM 5466 N N . LYS B 1 298 ? 42.421 57.369 1.352 1.00 28.56 469 LYS B N 1
ATOM 5467 C CA . LYS B 1 298 ? 41.958 55.990 1.131 1.00 29.71 469 LYS B CA 1
ATOM 5468 C C . LYS B 1 298 ? 41.693 55.669 -0.343 1.00 29.43 469 LYS B C 1
ATOM 5469 O O . LYS B 1 298 ? 41.831 54.518 -0.751 1.00 29.09 469 LYS B O 1
ATOM 5475 N N . LYS B 1 299 ? 41.376 56.675 -1.161 1.00 26.41 470 LYS B N 1
ATOM 5476 C CA . LYS B 1 299 ? 41.187 56.430 -2.606 1.00 26.50 470 LYS B CA 1
ATOM 5477 C C . LYS B 1 299 ? 42.444 55.929 -3.348 1.00 24.54 470 LYS B C 1
ATOM 5478 O O . LYS B 1 299 ? 42.344 55.476 -4.494 1.00 25.18 470 LYS B O 1
ATOM 5484 N N . TYR B 1 300 ? 43.614 56.038 -2.713 1.00 24.02 471 TYR B N 1
ATOM 5485 C CA . TYR B 1 300 ? 44.862 55.584 -3.307 1.00 24.42 471 TYR B CA 1
ATOM 5486 C C . TYR B 1 300 ? 45.125 54.096 -3.124 1.00 24.29 471 TYR B C 1
ATOM 5487 O O . TYR B 1 300 ? 45.985 53.535 -3.811 1.00 24.79 471 TYR B O 1
ATOM 5496 N N . VAL B 1 301 ? 44.405 53.480 -2.195 1.00 22.71 472 VAL B N 1
ATOM 5497 C CA . VAL B 1 301 ? 44.598 52.071 -1.883 1.00 22.83 472 VAL B CA 1
ATOM 5498 C C . VAL B 1 301 ? 44.035 51.266 -3.035 1.00 22.93 472 VAL B C 1
ATOM 5499 O O . VAL B 1 301 ? 42.951 51.575 -3.549 1.00 23.79 472 VAL B O 1
ATOM 5503 N N . ASN B 1 302 ? 44.774 50.259 -3.474 1.00 22.24 473 ASN B N 1
ATOM 5504 C CA . ASN B 1 302 ? 44.338 49.419 -4.579 1.00 22.90 473 ASN B CA 1
ATOM 5505 C C . ASN B 1 302 ? 43.259 48.463 -4.082 1.00 23.75 473 ASN B C 1
ATOM 5506 O O . ASN B 1 302 ? 43.507 47.670 -3.179 1.00 22.99 473 ASN B O 1
ATOM 5511 N N . ARG B 1 303 ? 42.069 48.554 -4.676 1.00 24.67 474 ARG B N 1
ATOM 5512 C CA . ARG B 1 303 ? 40.925 47.749 -4.252 1.00 25.08 474 ARG B CA 1
ATOM 5513 C C . ARG B 1 303 ? 40.655 46.594 -5.194 1.00 25.10 474 ARG B C 1
ATOM 5514 O O . ARG B 1 303 ? 39.698 45.843 -4.996 1.00 26.24 474 ARG B O 1
ATOM 5522 N N . SER B 1 304 ? 41.486 46.426 -6.214 1.00 24.96 475 SER B N 1
ATOM 5523 C CA . SER B 1 304 ? 41.162 45.485 -7.295 1.00 25.90 475 SER B CA 1
ATOM 5524 C C . SER B 1 304 ? 41.134 44.028 -6.824 1.00 26.14 475 SER B C 1
ATOM 5525 O O . SER B 1 304 ? 40.403 43.214 -7.383 1.00 27.38 475 SER B O 1
ATOM 5528 N N . THR B 1 305 ? 41.926 43.692 -5.812 1.00 23.52 476 THR B N 1
ATOM 5529 C CA . THR B 1 305 ? 41.865 42.336 -5.228 1.00 23.91 476 THR B CA 1
ATOM 5530 C C . THR B 1 305 ? 41.670 42.413 -3.724 1.00 22.83 476 THR B C 1
ATOM 5531 O O . THR B 1 305 ? 42.132 41.555 -2.972 1.00 22.65 476 THR B O 1
ATOM 5535 N N . GLN B 1 306 ? 40.931 43.435 -3.295 1.00 22.69 477 GLN B N 1
ATOM 5536 C CA . GLN B 1 306 ? 40.677 43.706 -1.898 1.00 21.55 477 GLN B CA 1
ATOM 5537 C C . GLN B 1 306 ? 40.070 42.509 -1.196 1.00 22.03 477 GLN B C 1
ATOM 5538 O O . GLN B 1 306 ? 39.158 41.855 -1.722 1.00 21.59 477 GLN B O 1
ATOM 5544 N N . LEU B 1 307 ? 40.566 42.249 0.004 1.00 21.53 478 LEU B N 1
ATOM 5545 C CA . LEU B 1 307 ? 39.894 41.372 0.936 1.00 22.26 478 LEU B CA 1
ATOM 5546 C C . LEU B 1 307 ? 39.146 42.263 1.933 1.00 23.30 478 LEU B C 1
ATOM 5547 O O . LEU B 1 307 ? 39.739 43.127 2.601 1.00 22.05 478 LEU B O 1
ATOM 5552 N N . LYS B 1 308 ? 37.841 42.070 2.033 1.00 23.47 479 LYS B N 1
ATOM 5553 C CA . LYS B 1 308 ? 37.032 42.883 2.928 1.00 24.79 479 LYS B CA 1
ATOM 5554 C C . LYS B 1 308 ? 37.027 42.259 4.311 1.00 26.34 479 LYS B C 1
ATOM 5555 O O . LYS B 1 308 ? 35.971 41.944 4.867 1.00 25.94 479 LYS B O 1
ATOM 5561 N N . ALA B 1 309 ? 38.230 42.095 4.857 1.00 25.04 480 ALA B N 1
ATOM 5562 C CA . ALA B 1 309 ? 38.426 41.608 6.197 1.00 26.35 480 ALA B CA 1
ATOM 5563 C C . ALA B 1 309 ? 39.752 42.178 6.646 1.00 27.62 480 ALA B C 1
ATOM 5564 O O . ALA B 1 309 ? 40.687 42.248 5.850 1.00 27.16 480 ALA B O 1
ATOM 5566 N N . GLU B 1 310 ? 39.835 42.627 7.890 1.00 28.38 481 GLU B N 1
ATOM 5567 C CA . GLU B 1 310 ? 41.102 43.112 8.419 1.00 29.32 481 GLU B CA 1
ATOM 5568 C C . GLU B 1 310 ? 41.515 42.263 9.619 1.00 27.64 481 GLU B C 1
ATOM 5569 O O . GLU B 1 310 ? 40.669 41.804 10.381 1.00 26.97 481 GLU B O 1
ATOM 5575 N N . PRO B 1 311 ? 42.828 42.029 9.779 1.00 26.24 482 PRO B N 1
ATOM 5576 C CA . PRO B 1 311 ? 43.912 42.657 9.011 1.00 25.82 482 PRO B CA 1
ATOM 5577 C C . PRO B 1 311 ? 44.317 41.937 7.724 1.00 24.35 482 PRO B C 1
ATOM 5578 O O . PRO B 1 311 ? 45.388 42.228 7.180 1.00 25.10 482 PRO B O 1
ATOM 5582 N N . ALA B 1 312 ? 43.465 41.034 7.230 1.00 23.20 483 ALA B N 1
ATOM 5583 C CA . ALA B 1 312 ? 43.773 40.245 6.059 1.00 21.37 483 ALA B CA 1
ATOM 5584 C C . ALA B 1 312 ? 44.216 41.098 4.888 1.00 21.03 483 ALA B C 1
ATOM 5585 O O . ALA B 1 312 ? 45.223 40.787 4.254 1.00 19.84 483 ALA B O 1
ATOM 5587 N N . ASP B 1 313 ? 43.492 42.170 4.590 1.00 20.43 484 ASP B N 1
ATOM 5588 C CA . ASP B 1 313 ? 43.820 42.929 3.393 1.00 20.27 484 ASP B CA 1
ATOM 5589 C C . ASP B 1 313 ? 45.230 43.504 3.457 1.00 19.38 484 ASP B C 1
ATOM 5590 O O . ASP B 1 313 ? 45.961 43.385 2.492 1.00 19.40 484 ASP B O 1
ATOM 5595 N N . ASP B 1 314 ? 45.590 44.127 4.583 1.00 18.69 485 ASP B N 1
ATOM 5596 C CA . ASP B 1 314 ? 46.921 44.730 4.752 1.00 17.96 485 ASP B CA 1
ATOM 5597 C C . ASP B 1 314 ? 48.042 43.720 4.857 1.00 16.97 485 ASP B C 1
ATOM 5598 O O . ASP B 1 314 ? 49.161 43.994 4.451 1.00 18.11 485 ASP B O 1
ATOM 5603 N N . TYR B 1 315 ? 47.741 42.527 5.358 1.00 16.41 486 TYR B N 1
ATOM 5604 C CA . TYR B 1 315 ? 48.777 41.522 5.525 1.00 17.44 486 TYR B CA 1
ATOM 5605 C C . TYR B 1 315 ? 49.220 40.888 4.206 1.00 16.49 486 TYR B C 1
ATOM 5606 O O . TYR B 1 315 ? 50.169 40.123 4.176 1.00 15.58 486 TYR B O 1
ATOM 5615 N N . ARG B 1 316 ? 48.538 41.206 3.107 1.00 16.53 487 ARG B N 1
ATOM 5616 C CA . ARG B 1 316 ? 48.988 40.740 1.817 1.00 16.70 487 ARG B CA 1
ATOM 5617 C C . ARG B 1 316 ? 50.263 41.462 1.397 1.00 17.22 487 ARG B C 1
ATOM 5618 O O . ARG B 1 316 ? 50.334 42.703 1.439 1.00 15.88 487 ARG B O 1
ATOM 5626 N N . ILE B 1 317 ? 51.230 40.682 0.943 1.00 16.22 488 ILE B N 1
ATOM 5627 C CA . ILE B 1 317 ? 52.512 41.172 0.469 1.00 16.51 488 ILE B CA 1
ATOM 5628 C C . ILE B 1 317 ? 52.652 40.720 -0.973 1.00 17.83 488 ILE B C 1
ATOM 5629 O O . ILE B 1 317 ? 52.152 39.643 -1.342 1.00 18.15 488 ILE B O 1
ATOM 5634 N N . PRO B 1 318 ? 53.339 41.510 -1.809 1.00 17.41 489 PRO B N 1
ATOM 5635 C CA . PRO B 1 318 ? 53.522 40.998 -3.164 1.00 17.86 489 PRO B CA 1
ATOM 5636 C C . PRO B 1 318 ? 54.399 39.742 -3.190 1.00 17.95 489 PRO B C 1
ATOM 5637 O O . PRO B 1 318 ? 55.259 39.563 -2.317 1.00 17.19 489 PRO B O 1
ATOM 5641 N N . PHE B 1 319 ? 54.152 38.897 -4.183 1.00 17.16 490 PHE B N 1
ATOM 5642 C CA . PHE B 1 319 ? 54.889 37.663 -4.396 1.00 17.44 490 PHE B CA 1
ATOM 5643 C C . PHE B 1 319 ? 54.952 37.369 -5.883 1.00 16.58 490 PHE B C 1
ATOM 5644 O O . PHE B 1 319 ? 53.912 37.271 -6.543 1.00 17.64 490 PHE B O 1
ATOM 5652 N N . PHE B 1 320 ? 56.165 37.256 -6.404 1.00 16.10 491 PHE B N 1
ATOM 5653 C CA . PHE B 1 320 ? 56.407 37.003 -7.821 1.00 16.79 491 PHE B CA 1
ATOM 5654 C C . PHE B 1 320 ? 57.455 35.924 -7.946 1.00 17.16 491 PHE B C 1
ATOM 5655 O O . PHE B 1 320 ? 58.474 35.941 -7.241 1.00 16.08 491 PHE B O 1
ATOM 5663 N N . LEU B 1 321 ? 57.220 34.984 -8.854 1.00 17.91 492 LEU B N 1
ATOM 5664 C CA . LEU B 1 321 ? 58.142 33.906 -9.091 1.00 19.37 492 LEU B CA 1
ATOM 5665 C C . LEU B 1 321 ? 58.401 33.741 -10.575 1.00 19.09 492 LEU B C 1
ATOM 5666 O O . LEU B 1 321 ? 57.466 33.643 -11.380 1.00 18.41 492 LEU B O 1
ATOM 5671 N N . HIS B 1 322 ? 59.681 33.711 -10.917 1.00 19.42 493 HIS B N 1
ATOM 5672 C CA . HIS B 1 322 ? 60.144 33.487 -12.281 1.00 20.79 493 HIS B CA 1
ATOM 5673 C C . HIS B 1 322 ? 60.996 32.229 -12.303 1.00 21.26 493 HIS B C 1
ATOM 5674 O O . HIS B 1 322 ? 61.758 31.973 -11.367 1.00 19.55 493 HIS B O 1
ATOM 5681 N N . TYR B 1 323 ? 60.860 31.436 -13.362 1.00 21.92 494 TYR B N 1
ATOM 5682 C CA . TYR B 1 323 ? 61.871 30.423 -13.655 1.00 23.09 494 TYR B CA 1
ATOM 5683 C C . TYR B 1 323 ? 62.004 30.258 -15.153 1.00 22.72 494 TYR B C 1
ATOM 5684 O O . TYR B 1 323 ? 61.032 30.487 -15.887 1.00 23.00 494 TYR B O 1
ATOM 5693 N N . PRO B 1 324 ? 63.198 29.877 -15.613 1.00 23.50 495 PRO B N 1
ATOM 5694 C CA . PRO B 1 324 ? 63.415 29.790 -17.065 1.00 25.00 495 PRO B CA 1
ATOM 5695 C C . PRO B 1 324 ? 62.501 28.770 -17.753 1.00 26.85 495 PRO B C 1
ATOM 5696 O O . PRO B 1 324 ? 62.326 27.654 -17.254 1.00 28.55 495 PRO B O 1
ATOM 5700 N N . GLY B 1 325 ? 61.933 29.166 -18.883 1.00 27.67 496 GLY B N 1
ATOM 5701 C CA . GLY B 1 325 ? 61.073 28.282 -19.658 1.00 29.02 496 GLY B CA 1
ATOM 5702 C C . GLY B 1 325 ? 59.712 28.036 -19.038 1.00 29.38 496 GLY B C 1
ATOM 5703 O O . GLY B 1 325 ? 59.060 27.041 -19.357 1.00 30.53 496 GLY B O 1
ATOM 5704 N N . MET B 1 326 ? 59.282 28.918 -18.133 1.00 27.38 497 MET B N 1
ATOM 5705 C CA . MET B 1 326 ? 57.931 28.839 -17.579 1.00 28.90 497 MET B CA 1
ATOM 5706 C C . MET B 1 326 ? 56.918 29.011 -18.711 1.00 30.06 497 MET B C 1
ATOM 5707 O O . MET B 1 326 ? 57.023 29.949 -19.497 1.00 30.34 497 MET B O 1
ATOM 5712 N N . GLU B 1 327 ? 55.947 28.112 -18.799 1.00 33.68 498 GLU B N 1
ATOM 5713 C CA . GLU B 1 327 ? 54.952 28.196 -19.876 1.00 39.44 498 GLU B CA 1
ATOM 5714 C C . GLU B 1 327 ? 53.589 28.678 -19.380 1.00 38.28 498 GLU B C 1
ATOM 5715 O O . GLU B 1 327 ? 52.708 28.983 -20.179 1.00 43.54 498 GLU B O 1
ATOM 5721 N N . ASN B 1 328 ? 53.445 28.783 -18.064 1.00 37.55 499 ASN B N 1
ATOM 5722 C CA . ASN B 1 328 ? 52.158 28.962 -17.419 1.00 36.55 499 ASN B CA 1
ATOM 5723 C C . ASN B 1 328 ? 52.139 30.188 -16.489 1.00 33.25 499 ASN B C 1
ATOM 5724 O O . ASN B 1 328 ? 51.794 30.063 -15.323 1.00 30.26 499 ASN B O 1
ATOM 5729 N N . PRO B 1 329 ? 52.507 31.382 -17.001 1.00 31.12 500 PRO B N 1
ATOM 5730 C CA . PRO B 1 329 ? 52.521 32.557 -16.123 1.00 31.35 500 PRO B CA 1
ATOM 5731 C C . PRO B 1 329 ? 51.122 32.996 -15.737 1.00 29.88 500 PRO B C 1
ATOM 5732 O O . PRO B 1 329 ? 50.170 32.746 -16.475 1.00 29.35 500 PRO B O 1
ATOM 5736 N N . GLY B 1 330 ? 51.006 33.673 -14.602 1.00 27.39 501 GLY B N 1
ATOM 5737 C CA . GLY B 1 330 ? 49.725 34.204 -14.160 1.00 25.20 501 GLY B CA 1
ATOM 5738 C C . GLY B 1 330 ? 49.515 34.062 -12.674 1.00 24.37 501 GLY B C 1
ATOM 5739 O O . GLY B 1 330 ? 50.457 33.795 -11.928 1.00 21.30 501 GLY B O 1
ATOM 5740 N N . GLU B 1 331 ? 48.270 34.273 -12.259 1.00 23.88 502 GLU B N 1
ATOM 5741 C CA . GLU B 1 331 ? 47.917 34.380 -10.852 1.00 24.84 502 GLU B CA 1
ATOM 5742 C C . GLU B 1 331 ? 47.846 33.005 -10.198 1.00 24.44 502 GLU B C 1
ATOM 5743 O O . GLU B 1 331 ? 47.134 32.121 -10.667 1.00 25.70 502 GLU B O 1
ATOM 5749 N N . ILE B 1 332 ? 48.607 32.822 -9.128 1.00 21.97 503 ILE B N 1
ATOM 5750 C CA . ILE B 1 332 ? 48.524 31.609 -8.319 1.00 23.09 503 ILE B CA 1
ATOM 5751 C C . ILE B 1 332 ? 47.264 31.720 -7.458 1.00 23.87 503 ILE B C 1
ATOM 5752 O O . ILE B 1 332 ? 47.101 32.684 -6.706 1.00 22.50 503 ILE B O 1
ATOM 5757 N N . LYS B 1 333 ? 46.384 30.726 -7.541 1.00 24.05 504 LYS B N 1
ATOM 5758 C CA . LYS B 1 333 ? 45.118 30.772 -6.805 1.00 27.04 504 LYS B CA 1
ATOM 5759 C C . LYS B 1 333 ? 45.259 30.338 -5.350 1.00 24.50 504 LYS B C 1
ATOM 5760 O O . LYS B 1 333 ? 44.557 30.829 -4.493 1.00 26.03 504 LYS B O 1
ATOM 5766 N N . ASN B 1 334 ? 46.161 29.419 -5.083 1.00 22.67 505 ASN B N 1
ATOM 5767 C CA . ASN B 1 334 ? 46.355 28.882 -3.751 1.00 22.27 505 ASN B CA 1
ATOM 5768 C C . ASN B 1 334 ? 47.069 29.928 -2.885 1.00 22.86 505 ASN B C 1
ATOM 5769 O O . ASN B 1 334 ? 48.053 30.533 -3.330 1.00 22.89 505 ASN B O 1
ATOM 5774 N N . VAL B 1 335 ? 46.598 30.127 -1.661 1.00 21.38 506 VAL B N 1
ATOM 5775 C CA . VAL B 1 335 ? 47.246 31.084 -0.769 1.00 23.00 506 VAL B CA 1
ATOM 5776 C C . VAL B 1 335 ? 48.564 30.570 -0.246 1.00 21.80 506 VAL B C 1
ATOM 5777 O O . VAL B 1 335 ? 48.822 29.365 -0.208 1.00 22.55 506 VAL B O 1
ATOM 5781 N N . GLY B 1 336 ? 49.396 31.509 0.182 1.00 21.11 507 GLY B N 1
ATOM 5782 C CA . GLY B 1 336 ? 50.669 31.185 0.761 1.00 19.39 507 GLY B CA 1
ATOM 5783 C C . GLY B 1 336 ? 51.119 32.258 1.717 1.00 18.76 507 GLY B C 1
ATOM 5784 O O . GLY B 1 336 ? 50.562 33.362 1.746 1.00 17.72 507 GLY B O 1
ATOM 5785 N N . GLY B 1 337 ? 52.124 31.910 2.506 1.00 18.74 508 GLY B N 1
ATOM 5786 C CA . GLY B 1 337 ? 52.809 32.846 3.383 1.00 18.94 508 GLY B CA 1
ATOM 5787 C C . GLY B 1 337 ? 54.301 32.653 3.288 1.00 18.32 508 GLY B C 1
ATOM 5788 O O . GLY B 1 337 ? 54.786 31.752 2.583 1.00 17.95 508 GLY B O 1
ATOM 5789 N N . GLU B 1 338 ? 55.050 33.508 3.978 1.00 17.99 509 GLU B N 1
ATOM 5790 C CA . GLU B 1 338 ? 56.502 33.454 3.877 1.00 18.30 509 GLU B CA 1
ATOM 5791 C C . GLU B 1 338 ? 57.064 32.065 4.249 1.00 17.83 509 GLU B C 1
ATOM 5792 O O . GLU B 1 338 ? 58.020 31.625 3.649 1.00 17.00 509 GLU B O 1
ATOM 5798 N N . ILE B 1 339 ? 56.451 31.391 5.203 1.00 19.14 510 ILE B N 1
ATOM 5799 C CA . ILE B 1 339 ? 56.890 30.026 5.543 1.00 21.61 510 ILE B CA 1
ATOM 5800 C C . ILE B 1 339 ? 56.795 29.020 4.396 1.00 20.16 510 ILE B C 1
ATOM 5801 O O . ILE B 1 339 ? 57.402 27.941 4.471 1.00 21.26 510 ILE B O 1
ATOM 5806 N N . ASP B 1 340 ? 56.001 29.332 3.376 1.00 19.44 511 ASP B N 1
ATOM 5807 C CA . ASP B 1 340 ? 55.795 28.437 2.232 1.00 19.73 511 ASP B CA 1
ATOM 5808 C C . ASP B 1 340 ? 56.825 28.581 1.111 1.00 19.35 511 ASP B C 1
ATOM 5809 O O . ASP B 1 340 ? 56.835 27.792 0.173 1.00 18.07 511 ASP B O 1
ATOM 5814 N N . ILE B 1 341 ? 57.685 29.603 1.186 1.00 17.86 512 ILE B N 1
ATOM 5815 C CA . ILE B 1 341 ? 58.619 29.840 0.092 1.00 18.11 512 ILE B CA 1
ATOM 5816 C C . ILE B 1 341 ? 59.614 28.683 -0.085 1.00 19.07 512 ILE B C 1
ATOM 5817 O O . ILE B 1 341 ? 59.846 28.248 -1.216 1.00 19.29 512 ILE B O 1
ATOM 5822 N N . MET B 1 342 ? 60.152 28.143 1.009 1.00 19.10 513 MET B N 1
ATOM 5823 C CA . MET B 1 342 ? 61.160 27.064 0.895 1.00 19.71 513 MET B CA 1
ATOM 5824 C C . MET B 1 342 ? 60.612 25.801 0.206 1.00 19.25 513 MET B C 1
ATOM 5825 O O . MET B 1 342 ? 61.173 25.369 -0.799 1.00 17.91 513 MET B O 1
ATOM 5830 N N . PRO B 1 343 ? 59.514 25.219 0.726 1.00 19.67 514 PRO B N 1
ATOM 5831 C CA . PRO B 1 343 ? 59.016 24.015 0.038 1.00 20.35 514 PRO B CA 1
ATOM 5832 C C . PRO B 1 343 ? 58.615 24.260 -1.425 1.00 20.09 514 PRO B C 1
ATOM 5833 O O . PRO B 1 343 ? 58.808 23.382 -2.266 1.00 19.90 514 PRO B O 1
ATOM 5837 N N . THR B 1 344 ? 58.125 25.465 -1.739 1.00 18.30 515 THR B N 1
ATOM 5838 C CA . THR B 1 344 ? 57.741 25.797 -3.097 1.00 18.91 515 THR B CA 1
ATOM 5839 C C . THR B 1 344 ? 58.989 25.820 -4.002 1.00 19.42 515 THR B C 1
ATOM 5840 O O . THR B 1 344 ? 58.997 25.263 -5.107 1.00 18.77 515 THR B O 1
ATOM 5844 N N . VAL B 1 345 ? 60.047 26.476 -3.528 1.00 17.73 516 VAL B N 1
ATOM 5845 C CA . VAL B 1 345 ? 61.259 26.607 -4.299 1.00 18.62 516 VAL B CA 1
ATOM 5846 C C . VAL B 1 345 ? 62.017 25.275 -4.434 1.00 18.45 516 VAL B C 1
ATOM 5847 O O . VAL B 1 345 ? 62.518 24.961 -5.509 1.00 18.67 516 VAL B O 1
ATOM 5851 N N . MET B 1 346 ? 62.080 24.501 -3.361 1.00 19.25 517 MET B N 1
ATOM 5852 C CA . MET B 1 346 ? 62.787 23.226 -3.406 1.00 21.01 517 MET B CA 1
ATOM 5853 C C . MET B 1 346 ? 62.151 22.315 -4.464 1.00 20.88 517 MET B C 1
ATOM 5854 O O . MET B 1 346 ? 62.868 21.611 -5.185 1.00 20.72 517 MET B O 1
ATOM 5859 N N . ASN B 1 347 ? 60.825 22.338 -4.575 1.00 19.40 518 ASN B N 1
ATOM 5860 C CA . ASN B 1 347 ? 60.163 21.565 -5.625 1.00 20.32 518 ASN B CA 1
ATOM 5861 C C . ASN B 1 347 ? 60.604 21.994 -7.034 1.00 20.30 518 ASN B C 1
ATOM 5862 O O . ASN B 1 347 ? 60.944 21.159 -7.883 1.00 19.99 518 ASN B O 1
ATOM 5867 N N . LEU B 1 348 ? 60.609 23.300 -7.299 1.00 19.66 519 LEU B N 1
ATOM 5868 C CA . LEU B 1 348 ? 61.045 23.789 -8.600 1.00 20.35 519 LEU B CA 1
ATOM 5869 C C . LEU B 1 348 ? 62.493 23.393 -8.920 1.00 21.29 519 LEU B C 1
ATOM 5870 O O . LEU B 1 348 ? 62.824 23.068 -10.076 1.00 22.41 519 LEU B O 1
ATOM 5875 N N . LEU B 1 349 ? 63.352 23.435 -7.905 1.00 19.81 520 LEU B N 1
ATOM 5876 C CA . LEU B 1 349 ? 64.764 23.120 -8.078 1.00 21.24 520 LEU B CA 1
ATOM 5877 C C . LEU B 1 349 ? 65.027 21.604 -8.130 1.00 22.85 520 LEU B C 1
ATOM 5878 O O . LEU B 1 349 ? 66.157 21.198 -8.323 1.00 23.95 520 LEU B O 1
ATOM 5883 N N . GLY B 1 350 ? 63.982 20.795 -7.947 1.00 23.84 521 GLY B N 1
ATOM 5884 C CA . GLY B 1 350 ? 64.101 19.334 -8.002 1.00 23.90 521 GLY B CA 1
ATOM 5885 C C . GLY B 1 350 ? 64.849 18.751 -6.832 1.00 25.71 521 GLY B C 1
ATOM 5886 O O . GLY B 1 350 ? 65.584 17.782 -6.987 1.00 27.36 521 GLY B O 1
ATOM 5887 N N . ILE B 1 351 ? 64.716 19.373 -5.666 1.00 24.83 522 ILE B N 1
ATOM 5888 C CA . ILE B 1 351 ? 65.432 18.947 -4.494 1.00 26.87 522 ILE B CA 1
ATOM 5889 C C . ILE B 1 351 ? 64.461 18.291 -3.516 1.00 29.63 522 ILE B C 1
ATOM 5890 O O . ILE B 1 351 ? 63.454 18.867 -3.140 1.00 27.57 522 ILE B O 1
ATOM 5895 N N . LYS B 1 352 ? 64.775 17.062 -3.122 1.00 32.43 523 LYS B N 1
ATOM 5896 C CA . LYS B 1 352 ? 63.988 16.353 -2.135 1.00 36.59 523 LYS B CA 1
ATOM 5897 C C . LYS B 1 352 ? 64.384 16.826 -0.757 1.00 34.10 523 LYS B C 1
ATOM 5898 O O . LYS B 1 352 ? 65.567 16.927 -0.438 1.00 34.52 523 LYS B O 1
ATOM 5904 N N . THR B 1 353 ? 63.383 17.102 0.060 1.00 33.69 524 THR B N 1
ATOM 5905 C CA . THR B 1 353 ? 63.604 17.614 1.408 1.00 33.32 524 THR B CA 1
ATOM 5906 C C . THR B 1 353 ? 63.706 16.508 2.464 1.00 33.09 524 THR B C 1
ATOM 5907 O O . THR B 1 353 ? 64.122 16.758 3.594 1.00 30.26 524 THR B O 1
ATOM 5911 N N . GLY B 1 354 ? 63.313 15.292 2.094 1.00 34.91 525 GLY B N 1
ATOM 5912 C CA . GLY B 1 354 ? 63.465 14.124 2.961 1.00 34.83 525 GLY B CA 1
ATOM 5913 C C . GLY B 1 354 ? 62.821 14.246 4.329 1.00 34.40 525 GLY B C 1
ATOM 5914 O O . GLY B 1 354 ? 61.617 14.458 4.436 1.00 35.51 525 GLY B O 1
ATOM 5915 N N . ASP B 1 355 ? 63.634 14.116 5.376 1.00 34.21 526 ASP B N 1
ATOM 5916 C CA . ASP B 1 355 ? 63.138 14.126 6.754 1.00 35.65 526 ASP B CA 1
ATOM 5917 C C . ASP B 1 355 ? 63.134 15.528 7.351 1.00 34.11 526 ASP B C 1
ATOM 5918 O O . ASP B 1 355 ? 62.828 15.700 8.533 1.00 33.39 526 ASP B O 1
ATOM 5923 N N . GLN B 1 356 ? 63.480 16.536 6.554 1.00 32.54 527 GLN B N 1
ATOM 5924 C CA . GLN B 1 356 ? 63.524 17.886 7.078 1.00 31.42 527 GLN B CA 1
ATOM 5925 C C . GLN B 1 356 ? 62.110 18.378 7.372 1.00 30.57 527 GLN B C 1
ATOM 5926 O O . GLN B 1 356 ? 61.223 18.328 6.516 1.00 29.74 527 GLN B O 1
ATOM 5932 N N . ILE B 1 357 ? 61.916 18.844 8.598 1.00 29.29 528 ILE B N 1
ATOM 5933 C CA . ILE B 1 357 ? 60.623 19.333 9.039 1.00 29.45 528 ILE B CA 1
ATOM 5934 C C . ILE B 1 357 ? 60.388 20.710 8.399 1.00 28.16 528 ILE B C 1
ATOM 5935 O O . ILE B 1 357 ? 61.265 21.577 8.446 1.00 27.70 528 ILE B O 1
ATOM 5940 N N . MET B 1 358 ? 59.253 20.860 7.733 1.00 26.42 529 MET B N 1
ATOM 5941 C CA . MET B 1 358 ? 58.840 22.142 7.140 1.00 26.88 529 MET B CA 1
ATOM 5942 C C . MET B 1 358 ? 57.388 22.380 7.532 1.00 25.83 529 MET B C 1
ATOM 5943 O O . MET B 1 358 ? 56.533 21.513 7.326 1.00 25.24 529 MET B O 1
ATOM 5948 N N . PHE B 1 359 ? 57.103 23.551 8.104 1.00 23.12 530 PHE B N 1
ATOM 5949 C CA . PHE B 1 359 ? 55.736 23.897 8.470 1.00 22.69 530 PHE B CA 1
ATOM 5950 C C . PHE B 1 359 ? 55.006 24.550 7.312 1.00 22.21 530 PHE B C 1
ATOM 5951 O O . PHE B 1 359 ? 53.788 24.627 7.313 1.00 22.35 530 PHE B O 1
ATOM 5959 N N . GLY B 1 360 ? 55.759 25.006 6.322 1.00 22.43 531 GLY B N 1
ATOM 5960 C CA . GLY B 1 360 ? 55.172 25.507 5.083 1.00 21.69 531 GLY B CA 1
ATOM 5961 C C . GLY B 1 360 ? 54.803 24.392 4.142 1.00 22.09 531 GLY B C 1
ATOM 5962 O O . GLY B 1 360 ? 55.147 23.222 4.382 1.00 22.46 531 GLY B O 1
ATOM 5963 N N . THR B 1 361 ? 54.125 24.767 3.064 1.00 19.94 532 THR B N 1
ATOM 5964 C CA . THR B 1 361 ? 53.610 23.868 2.051 1.00 21.39 532 THR B CA 1
ATOM 5965 C C . THR B 1 361 ? 54.009 24.365 0.653 1.00 21.05 532 THR B C 1
ATOM 5966 O O . THR B 1 361 ? 54.078 25.568 0.405 1.00 21.30 532 THR B O 1
ATOM 5970 N N . ASP B 1 362 ? 54.253 23.432 -0.251 1.00 19.55 533 ASP B N 1
ATOM 5971 C CA . ASP B 1 362 ? 54.495 23.730 -1.653 1.00 20.57 533 ASP B CA 1
ATOM 5972 C C . ASP B 1 362 ? 53.209 24.302 -2.250 1.00 21.13 533 ASP B C 1
ATOM 5973 O O . ASP B 1 362 ? 52.244 23.591 -2.510 1.00 20.60 533 ASP B O 1
ATOM 5978 N N . ILE B 1 363 ? 53.195 25.609 -2.497 1.00 21.04 534 ILE B N 1
ATOM 5979 C CA . ILE B 1 363 ? 51.949 26.234 -2.899 1.00 21.22 534 ILE B CA 1
ATOM 5980 C C . ILE B 1 363 ? 51.544 25.925 -4.344 1.00 20.11 534 ILE B C 1
ATOM 5981 O O . ILE B 1 363 ? 50.396 26.136 -4.707 1.00 20.70 534 ILE B O 1
ATOM 5986 N N . LEU B 1 364 ? 52.465 25.431 -5.161 1.00 19.90 535 LEU B N 1
ATOM 5987 C CA . LEU B 1 364 ? 52.113 25.084 -6.540 1.00 20.93 535 LEU B CA 1
ATOM 5988 C C . LEU B 1 364 ? 51.554 23.663 -6.660 1.00 20.87 535 LEU B C 1
ATOM 5989 O O . LEU B 1 364 ? 51.168 23.242 -7.753 1.00 22.00 535 LEU B O 1
ATOM 5994 N N . ASN B 1 365 ? 51.513 22.932 -5.557 1.00 21.44 536 ASN B N 1
ATOM 5995 C CA . ASN B 1 365 ? 50.997 21.560 -5.565 1.00 22.21 536 ASN B CA 1
ATOM 5996 C C . ASN B 1 365 ? 49.944 21.283 -4.507 1.00 22.63 536 ASN B C 1
ATOM 5997 O O . ASN B 1 365 ? 49.721 20.143 -4.110 1.00 22.84 536 ASN B O 1
ATOM 6002 N N . SER B 1 366 ? 49.272 22.333 -4.094 1.00 22.23 537 SER B N 1
ATOM 6003 C CA . SER B 1 366 ? 48.151 22.217 -3.177 1.00 23.45 537 SER B CA 1
ATOM 6004 C C . SER B 1 366 ? 47.125 23.240 -3.587 1.00 23.66 537 SER B C 1
ATOM 6005 O O . SER B 1 366 ? 47.414 24.152 -4.371 1.00 23.59 537 SER B O 1
ATOM 6008 N N . SER B 1 367 ? 45.904 23.072 -3.104 1.00 22.99 538 SER B N 1
ATOM 6009 C CA . SER B 1 367 ? 44.837 24.007 -3.425 1.00 24.18 538 SER B CA 1
ATOM 6010 C C . SER B 1 367 ? 44.086 24.509 -2.213 1.00 23.06 538 SER B C 1
ATOM 6011 O O . SER B 1 367 ? 43.287 25.424 -2.361 1.00 24.62 538 SER B O 1
ATOM 6014 N N . ASN B 1 368 ? 44.355 23.949 -1.037 1.00 22.19 539 ASN B N 1
ATOM 6015 C CA . ASN B 1 368 ? 43.626 24.295 0.174 1.00 24.33 539 ASN B CA 1
ATOM 6016 C C . ASN B 1 368 ? 44.565 24.781 1.277 1.00 23.23 539 ASN B C 1
ATOM 6017 O O . ASN B 1 368 ? 44.303 24.595 2.457 1.00 23.20 539 ASN B O 1
ATOM 6022 N N . ASN B 1 369 ? 45.671 25.412 0.891 1.00 21.74 540 ASN B N 1
ATOM 6023 C CA . ASN B 1 369 ? 46.626 25.913 1.881 1.00 21.42 540 ASN B CA 1
ATOM 6024 C C . ASN B 1 369 ? 45.998 27.024 2.728 1.00 20.62 540 ASN B C 1
ATOM 6025 O O . ASN B 1 369 ? 45.034 27.667 2.312 1.00 21.84 540 ASN B O 1
ATOM 6030 N N . TYR B 1 370 ? 46.492 27.184 3.948 1.00 19.31 541 TYR B N 1
ATOM 6031 C CA . TYR B 1 370 ? 46.082 28.292 4.795 1.00 19.85 541 TYR B CA 1
ATOM 6032 C C . TYR B 1 370 ? 47.282 28.767 5.587 1.00 18.85 541 TYR B C 1
ATOM 6033 O O . TYR B 1 370 ? 48.286 28.075 5.662 1.00 20.35 541 TYR B O 1
ATOM 6042 N N . VAL B 1 371 ? 47.184 29.960 6.152 1.00 18.81 542 VAL B N 1
ATOM 6043 C CA . VAL B 1 371 ? 48.320 30.589 6.810 1.00 17.87 542 VAL B CA 1
ATOM 6044 C C . VAL B 1 371 ? 47.970 31.012 8.230 1.00 18.15 542 VAL B C 1
ATOM 6045 O O . VAL B 1 371 ? 47.247 32.006 8.415 1.00 17.39 542 VAL B O 1
ATOM 6049 N N . PRO B 1 372 ? 48.476 30.269 9.241 1.00 18.49 543 PRO B N 1
ATOM 6050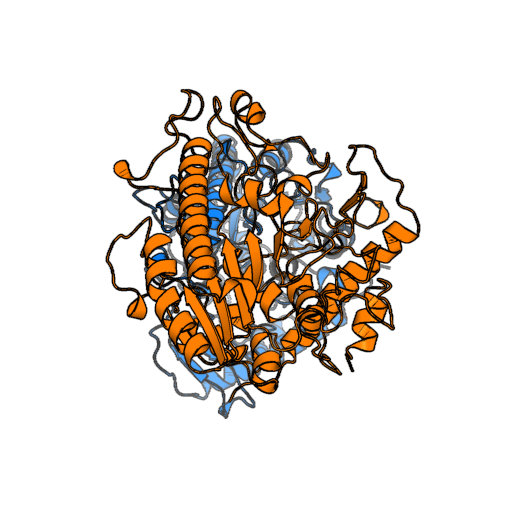 C CA . PRO B 1 372 ? 48.348 30.689 10.632 1.00 17.97 543 PRO B CA 1
ATOM 6051 C C . PRO B 1 372 ? 49.061 32.016 10.916 1.00 18.61 543 PRO B C 1
ATOM 6052 O O . PRO B 1 372 ? 50.126 32.268 10.350 1.00 17.56 543 PRO B O 1
ATOM 6056 N N . GLU B 1 373 ? 48.486 32.825 11.809 1.00 18.49 544 GLU B N 1
ATOM 6057 C CA . GLU B 1 373 ? 49.083 34.094 12.218 1.00 19.42 544 GLU B CA 1
ATOM 6058 C C . GLU B 1 373 ? 49.153 34.180 13.726 1.00 21.35 544 GLU B C 1
ATOM 6059 O O . GLU B 1 373 ? 48.387 33.526 14.418 1.00 22.87 544 GLU B O 1
ATOM 6065 N N . ARG B 1 374 ? 50.080 34.987 14.236 1.00 23.27 545 ARG B N 1
ATOM 6066 C CA . ARG B 1 374 ? 50.203 35.180 15.673 1.00 23.66 545 ARG B CA 1
ATOM 6067 C C . ARG B 1 374 ? 50.724 36.568 16.013 1.00 23.54 545 ARG B C 1
ATOM 6068 O O . ARG B 1 374 ? 50.991 37.378 15.123 1.00 21.15 545 ARG B O 1
ATOM 6076 N N . TYR B 1 375 ? 50.834 36.827 17.313 1.00 22.37 546 TYR B N 1
ATOM 6077 C CA . TYR B 1 375 ? 51.424 38.054 17.859 1.00 22.93 546 TYR B CA 1
ATOM 6078 C C . TYR B 1 375 ? 50.529 39.268 17.728 1.00 24.05 546 TYR B C 1
ATOM 6079 O O . TYR B 1 375 ? 50.120 39.831 18.730 1.00 23.91 546 TYR B O 1
ATOM 6088 N N . THR B 1 376 ? 50.237 39.686 16.503 1.00 24.76 547 THR B N 1
ATOM 6089 C CA . THR B 1 376 ? 49.290 40.760 16.265 1.00 25.00 547 THR B CA 1
ATOM 6090 C C . THR B 1 376 ? 47.861 40.221 16.147 1.00 26.74 547 THR B C 1
ATOM 6091 O O . THR B 1 376 ? 46.905 40.990 16.122 1.00 27.16 547 THR B O 1
ATOM 6095 N N . MET B 1 377 ? 47.727 38.896 16.061 1.00 25.66 548 MET B N 1
ATOM 6096 C CA . MET B 1 377 ? 46.432 38.219 16.118 1.00 26.64 548 MET B CA 1
ATOM 6097 C C . MET B 1 377 ? 46.551 37.101 17.135 1.00 25.77 548 MET B C 1
ATOM 6098 O O . MET B 1 377 ? 47.639 36.569 17.325 1.00 25.09 548 MET B O 1
ATOM 6103 N N . PRO B 1 378 ? 45.439 36.726 17.777 1.00 26.19 549 PRO B N 1
ATOM 6104 C CA . PRO B 1 378 ? 45.540 35.617 18.728 1.00 26.76 549 PRO B CA 1
ATOM 6105 C C . PRO B 1 378 ? 45.849 34.277 18.077 1.00 27.58 549 PRO B C 1
ATOM 6106 O O . PRO B 1 378 ? 45.501 34.050 16.915 1.00 23.31 549 PRO B O 1
ATOM 6110 N N . GLU B 1 379 ? 46.486 33.399 18.843 1.00 29.22 550 GLU B N 1
ATOM 6111 C CA . GLU B 1 379 ? 46.887 32.076 18.371 1.00 29.35 550 GLU B CA 1
ATOM 6112 C C . GLU B 1 379 ? 45.649 31.331 17.888 1.00 27.51 550 GLU B C 1
ATOM 6113 O O . GLU B 1 379 ? 44.621 31.330 18.565 1.00 27.36 550 GLU B O 1
ATOM 6119 N N . GLY B 1 380 ? 45.760 30.682 16.732 1.00 24.06 551 GLY B N 1
ATOM 6120 C CA . GLY B 1 380 ? 44.633 29.998 16.113 1.00 23.42 551 GLY B CA 1
ATOM 6121 C C . GLY B 1 380 ? 43.990 30.819 15.004 1.00 22.16 551 GLY B C 1
ATOM 6122 O O . GLY B 1 380 ? 43.117 30.323 14.297 1.00 22.59 551 GLY B O 1
ATOM 6123 N N . SER B 1 381 ? 44.386 32.089 14.884 1.00 21.23 552 SER B N 1
ATOM 6124 C CA . SER B 1 381 ? 43.981 32.899 13.758 1.00 20.08 552 SER B CA 1
ATOM 6125 C C . SER B 1 381 ? 44.627 32.373 12.487 1.00 18.93 552 SER B C 1
ATOM 6126 O O . SER B 1 381 ? 45.782 31.947 12.518 1.00 19.74 552 SER B O 1
ATOM 6129 N N . TYR B 1 382 ? 43.906 32.439 11.366 1.00 18.87 553 TYR B N 1
ATOM 6130 C CA . TYR B 1 382 ? 44.463 32.016 10.076 1.00 18.33 553 TYR B CA 1
ATOM 6131 C C . TYR B 1 382 ? 43.740 32.625 8.876 1.00 17.40 553 TYR B C 1
ATOM 6132 O O . TYR B 1 382 ? 42.569 33.035 8.974 1.00 17.18 553 TYR B O 1
ATOM 6141 N N . PHE B 1 383 ? 44.441 32.651 7.747 1.00 17.84 554 PHE B N 1
ATOM 6142 C CA . PHE B 1 383 ? 43.894 33.091 6.463 1.00 17.68 554 PHE B CA 1
ATOM 6143 C C . PHE B 1 383 ? 43.788 31.922 5.491 1.00 17.46 554 PHE B C 1
ATOM 6144 O O . PHE B 1 383 ? 44.741 31.174 5.348 1.00 18.53 554 PHE B O 1
ATOM 6152 N N . THR B 1 384 ? 42.646 31.777 4.810 1.00 18.20 555 THR B N 1
ATOM 6153 C CA . THR B 1 384 ? 42.515 30.809 3.714 1.00 19.10 555 THR B CA 1
ATOM 6154 C C . THR B 1 384 ? 42.405 31.552 2.389 1.00 20.97 555 THR B C 1
ATOM 6155 O O . THR B 1 384 ? 42.577 32.772 2.355 1.00 19.30 555 THR B O 1
ATOM 6159 N N . ASN B 1 385 ? 42.096 30.845 1.306 1.00 21.38 556 ASN B N 1
ATOM 6160 C CA . ASN B 1 385 ? 41.820 31.524 0.039 1.00 23.80 556 ASN B CA 1
ATOM 6161 C C . ASN B 1 385 ? 40.452 32.217 -0.066 1.00 23.73 556 ASN B C 1
ATOM 6162 O O . ASN B 1 385 ? 40.213 32.955 -1.022 1.00 23.45 556 ASN B O 1
ATOM 6167 N N . SER B 1 386 ? 39.578 32.015 0.911 1.00 22.43 557 SER B N 1
ATOM 6168 C CA . SER B 1 386 ? 38.267 32.645 0.870 1.00 22.77 557 SER B CA 1
ATOM 6169 C C . SER B 1 386 ? 37.809 33.307 2.159 1.00 21.78 557 SER B C 1
ATOM 6170 O O . SER B 1 386 ? 36.826 34.045 2.136 1.00 22.20 557 SER B O 1
ATOM 6173 N N . TYR B 1 387 ? 38.479 33.059 3.284 1.00 19.97 558 TYR B N 1
ATOM 6174 C CA . TYR B 1 387 ? 38.066 33.682 4.544 1.00 19.95 558 TYR B CA 1
ATOM 6175 C C . TYR B 1 387 ? 39.192 33.729 5.569 1.00 20.12 558 TYR B C 1
ATOM 6176 O O . TYR B 1 387 ? 40.191 33.024 5.430 1.00 18.88 558 TYR B O 1
ATOM 6185 N N . MET B 1 388 ? 39.031 34.590 6.569 1.00 20.79 559 MET B N 1
ATOM 6186 C CA . MET B 1 388 ? 39.917 34.634 7.722 1.00 21.96 559 MET B CA 1
ATOM 6187 C C . MET B 1 388 ? 39.146 34.263 8.979 1.00 21.46 559 MET B C 1
ATOM 6188 O O . MET B 1 388 ? 37.954 34.551 9.090 1.00 20.82 559 MET B O 1
ATOM 6193 N N . TYR B 1 389 ? 39.814 33.574 9.892 1.00 20.96 560 TYR B N 1
ATOM 6194 C CA . TYR B 1 389 ? 39.249 33.279 11.191 1.00 20.52 560 TYR B CA 1
ATOM 6195 C C . TYR B 1 389 ? 40.103 33.900 12.286 1.00 21.15 560 TYR B C 1
ATOM 6196 O O . TYR B 1 389 ? 41.326 33.871 12.217 1.00 19.34 560 TYR B O 1
ATOM 6205 N N . GLN B 1 390 ? 39.440 34.459 13.297 1.00 21.65 561 GLN B N 1
ATOM 6206 C CA . GLN B 1 390 ? 40.120 34.988 14.478 1.00 24.78 561 GLN B CA 1
ATOM 6207 C C . GLN B 1 390 ? 39.329 34.599 15.727 1.00 23.90 561 GLN B C 1
ATOM 6208 O O . GLN B 1 390 ? 38.140 34.895 15.819 1.00 23.11 561 GLN B O 1
ATOM 6214 N N . PRO B 1 391 ? 39.979 33.922 16.685 1.00 24.99 562 PRO B N 1
ATOM 6215 C CA . PRO B 1 391 ? 39.263 33.605 17.924 1.00 26.22 562 PRO B CA 1
ATOM 6216 C C . PRO B 1 391 ? 39.155 34.808 18.834 1.00 27.79 562 PRO B C 1
ATOM 6217 O O . PRO B 1 391 ? 39.784 35.850 18.578 1.00 28.01 562 PRO B O 1
ATOM 6221 N N . ASP B 1 392 ? 38.343 34.670 19.876 1.00 31.77 563 ASP B N 1
ATOM 6222 C CA . ASP B 1 392 ? 38.253 35.682 20.923 1.00 36.35 563 ASP B CA 1
ATOM 6223 C C . ASP B 1 392 ? 38.554 34.981 22.263 1.00 37.66 563 ASP B C 1
ATOM 6224 O O . ASP B 1 392 ? 39.666 34.484 22.444 1.00 37.01 563 ASP B O 1
ATOM 6229 N N . GLU B 1 393 ? 37.593 34.909 23.185 1.00 38.25 564 GLU B N 1
ATOM 6230 C CA . GLU B 1 393 ? 37.811 34.210 24.460 1.00 41.02 564 GLU B CA 1
ATOM 6231 C C . GLU B 1 393 ? 37.923 32.712 24.228 1.00 37.67 564 GLU B C 1
ATOM 6232 O O . GLU B 1 393 ? 38.555 32.002 24.999 1.00 36.93 564 GLU B O 1
ATOM 6238 N N . SER B 1 394 ? 37.285 32.248 23.161 1.00 36.13 565 SER B N 1
ATOM 6239 C CA . SER B 1 394 ? 37.248 30.846 22.805 1.00 33.58 565 SER B CA 1
ATOM 6240 C C . SER B 1 394 ? 37.046 30.755 21.303 1.00 31.59 565 SER B C 1
ATOM 6241 O O . SER B 1 394 ? 36.866 31.770 20.630 1.00 29.15 565 SER B O 1
ATOM 6244 N N . PHE B 1 395 ? 37.066 29.540 20.779 1.00 29.85 566 PHE B N 1
ATOM 6245 C CA . PHE B 1 395 ? 36.773 29.340 19.376 1.00 29.98 566 PHE B CA 1
ATOM 6246 C C . PHE B 1 395 ? 35.376 29.843 19.036 1.00 30.78 566 PHE B C 1
ATOM 6247 O O . PHE B 1 395 ? 35.185 30.569 18.056 1.00 29.10 566 PHE B O 1
ATOM 6255 N N . GLU B 1 396 ? 34.409 29.481 19.876 1.00 30.92 567 GLU B N 1
ATOM 6256 C CA . GLU B 1 396 ? 32.992 29.704 19.588 1.00 33.02 567 GLU B CA 1
ATOM 6257 C C . GLU B 1 396 ? 32.613 31.181 19.588 1.00 30.95 567 GLU B C 1
ATOM 6258 O O . GLU B 1 396 ? 31.650 31.574 18.938 1.00 33.02 567 GLU B O 1
ATOM 6264 N N . THR B 1 397 ? 33.368 31.998 20.318 1.00 31.06 568 THR B N 1
ATOM 6265 C CA . THR B 1 397 ? 33.124 33.442 20.389 1.00 31.59 568 THR B CA 1
ATOM 6266 C C . THR B 1 397 ? 33.955 34.227 19.372 1.00 29.53 568 THR B C 1
ATOM 6267 O O . THR B 1 397 ? 33.915 35.464 19.346 1.00 29.44 568 THR B O 1
ATOM 6271 N N . GLY B 1 398 ? 34.714 33.516 18.547 1.00 27.23 569 GLY B N 1
ATOM 6272 C CA . GLY B 1 398 ? 35.477 34.147 17.471 1.00 26.42 569 GLY B CA 1
ATOM 6273 C C . GLY B 1 398 ? 34.607 34.420 16.259 1.00 25.19 569 GLY B C 1
ATOM 6274 O O . GLY B 1 398 ? 33.378 34.326 16.331 1.00 24.59 569 GLY B O 1
ATOM 6275 N N . ALA B 1 399 ? 35.243 34.749 15.137 1.00 23.27 570 ALA B N 1
ATOM 6276 C CA . ALA B 1 399 ? 34.527 35.134 13.936 1.00 23.87 570 ALA B CA 1
ATOM 6277 C C . ALA B 1 399 ? 35.304 34.755 12.683 1.00 22.57 570 ALA B C 1
ATOM 6278 O O . ALA B 1 399 ? 36.508 34.993 12.606 1.00 22.83 570 ALA B O 1
ATOM 6280 N N . ALA B 1 400 ? 34.609 34.133 11.740 1.00 22.11 571 ALA B N 1
ATOM 6281 C CA . ALA B 1 400 ? 35.125 33.872 10.415 1.00 20.70 571 ALA B CA 1
ATOM 6282 C C . ALA B 1 400 ? 34.483 34.876 9.483 1.00 21.95 571 ALA B C 1
ATOM 6283 O O . ALA B 1 400 ? 33.254 35.070 9.502 1.00 20.80 571 ALA B O 1
ATOM 6285 N N . THR B 1 401 ? 35.317 35.540 8.696 1.00 20.53 572 THR B N 1
ATOM 6286 C CA . THR B 1 401 ? 34.862 36.566 7.783 1.00 20.97 572 THR B CA 1
ATOM 6287 C C . THR B 1 401 ? 35.326 36.213 6.390 1.00 20.01 572 THR B C 1
ATOM 6288 O O . THR B 1 401 ? 36.531 36.087 6.149 1.00 19.42 572 THR B O 1
ATOM 6292 N N . ASN B 1 402 ? 34.367 36.008 5.492 1.00 19.36 573 ASN B N 1
ATOM 6293 C CA . ASN B 1 402 ? 34.659 35.812 4.085 1.00 19.36 573 ASN B CA 1
ATOM 6294 C C . ASN B 1 402 ? 35.304 37.057 3.503 1.00 19.32 573 ASN B C 1
ATOM 6295 O O . ASN B 1 402 ? 35.059 38.158 3.962 1.00 20.14 573 ASN B O 1
ATOM 6300 N N . TYR B 1 403 ? 36.087 36.873 2.453 1.00 19.66 574 TYR B N 1
ATOM 6301 C CA . TYR B 1 403 ? 36.781 38.000 1.841 1.00 20.12 574 TYR B CA 1
ATOM 6302 C C . TYR B 1 403 ? 35.884 38.969 1.076 1.00 21.35 574 TYR B C 1
ATOM 6303 O O . TYR B 1 403 ? 36.319 40.071 0.746 1.00 20.72 574 TYR B O 1
ATOM 6312 N N . ASP B 1 404 ? 34.636 38.579 0.802 1.00 22.73 575 ASP B N 1
ATOM 6313 C CA . ASP B 1 404 ? 33.635 39.545 0.338 1.00 23.67 575 ASP B CA 1
ATOM 6314 C C . ASP B 1 404 ? 32.992 40.360 1.466 1.00 23.92 575 ASP B C 1
ATOM 6315 O O . ASP B 1 404 ? 32.123 41.203 1.204 1.00 25.41 575 ASP B O 1
ATOM 6320 N N . GLY B 1 405 ? 33.413 40.130 2.711 1.00 22.75 576 GLY B N 1
ATOM 6321 C CA . GLY B 1 405 ? 32.928 40.882 3.861 1.00 23.73 576 GLY B CA 1
ATOM 6322 C C . GLY B 1 405 ? 31.821 40.216 4.668 1.00 23.50 576 GLY B C 1
ATOM 6323 O O . GLY B 1 405 ? 31.507 40.656 5.784 1.00 24.14 576 GLY B O 1
ATOM 6324 N N . THR B 1 406 ? 31.232 39.157 4.126 1.00 22.94 577 THR B N 1
ATOM 6325 C CA . THR B 1 406 ? 30.127 38.478 4.806 1.00 23.51 577 THR B CA 1
ATOM 6326 C C . THR B 1 406 ? 30.642 37.553 5.896 1.00 23.71 577 THR B C 1
ATOM 6327 O O . THR B 1 406 ? 31.785 37.077 5.854 1.00 22.14 577 THR B O 1
ATOM 6331 N N . ASN B 1 407 ? 29.796 37.319 6.882 1.00 22.86 578 ASN B N 1
ATOM 6332 C CA . ASN B 1 407 ? 30.119 36.420 7.962 1.00 25.03 578 ASN B CA 1
ATOM 6333 C C . ASN B 1 407 ? 30.112 34.991 7.458 1.00 24.66 578 ASN B C 1
ATOM 6334 O O . ASN B 1 407 ? 29.349 34.648 6.551 1.00 24.47 578 ASN B O 1
ATOM 6339 N N . LYS B 1 408 ? 30.977 34.169 8.030 1.00 24.93 579 LYS B N 1
ATOM 6340 C CA . LYS B 1 408 ? 30.998 32.755 7.715 1.00 27.36 579 LYS B CA 1
ATOM 6341 C C . LYS B 1 408 ? 30.738 31.998 8.994 1.00 28.34 579 LYS B C 1
ATOM 6342 O O . LYS B 1 408 ? 31.390 32.234 10.010 1.00 27.12 579 LYS B O 1
ATOM 6348 N N . GLU B 1 409 ? 29.767 31.096 8.941 1.00 30.31 580 GLU B N 1
ATOM 6349 C CA . GLU B 1 409 ? 29.411 30.298 10.102 1.00 34.39 580 GLU B CA 1
ATOM 6350 C C . GLU B 1 409 ? 30.585 29.429 10.545 1.00 32.09 580 GLU B C 1
ATOM 6351 O O . GLU B 1 409 ? 31.333 28.898 9.716 1.00 30.65 580 GLU B O 1
ATOM 6357 N N . LEU B 1 410 ? 30.727 29.269 11.856 1.00 30.83 581 LEU B N 1
ATOM 6358 C CA . LEU B 1 410 ? 31.827 28.494 12.411 1.00 31.73 581 LEU B CA 1
ATOM 6359 C C . LEU B 1 410 ? 31.552 26.999 12.310 1.00 33.17 581 LEU B C 1
ATOM 6360 O O . LEU B 1 410 ? 31.186 26.351 13.284 1.00 37.18 581 LEU B O 1
ATOM 6365 N N . SER B 1 411 ? 31.760 26.464 11.117 1.00 34.52 582 SER B N 1
ATOM 6366 C CA . SER B 1 411 ? 31.564 25.049 10.826 1.00 35.14 582 SER B CA 1
ATOM 6367 C C . SER B 1 411 ? 32.723 24.184 11.315 1.00 35.98 582 SER B C 1
ATOM 6368 O O . SER B 1 411 ? 33.707 24.682 11.882 1.00 30.99 582 SER B O 1
ATOM 6371 N N . SER B 1 412 ? 32.588 22.877 11.088 1.00 35.77 583 SER B N 1
ATOM 6372 C CA . SER B 1 412 ? 33.584 21.884 11.479 1.00 36.60 583 SER B CA 1
ATOM 6373 C C . SER B 1 412 ? 34.950 22.113 10.844 1.00 35.92 583 SER B C 1
ATOM 6374 O O . SER B 1 412 ? 35.972 21.979 11.510 1.00 32.79 583 SER B O 1
ATOM 6377 N N . ASP B 1 413 ? 34.968 22.442 9.558 1.00 36.17 584 ASP B N 1
ATOM 6378 C CA . ASP B 1 413 ? 36.221 22.749 8.865 1.00 36.26 584 ASP B CA 1
ATOM 6379 C C . ASP B 1 413 ? 36.895 24.011 9.411 1.00 32.13 584 ASP B C 1
ATOM 6380 O O . ASP B 1 413 ? 38.116 24.086 9.452 1.00 28.65 584 ASP B O 1
ATOM 6385 N N . VAL B 1 414 ? 36.103 24.989 9.835 1.00 29.61 585 VAL B N 1
ATOM 6386 C CA . VAL B 1 414 ? 36.660 26.214 10.427 1.00 29.44 585 VAL B CA 1
ATOM 6387 C C . VAL B 1 414 ? 37.326 25.857 11.752 1.00 28.90 585 VAL B C 1
ATOM 6388 O O . VAL B 1 414 ? 38.394 26.366 12.084 1.00 27.78 585 VAL B O 1
ATOM 6392 N N . LYS B 1 415 ? 36.682 24.958 12.494 1.00 29.35 586 LYS B N 1
ATOM 6393 C CA . LYS B 1 415 ? 37.198 24.481 13.767 1.00 30.73 586 LYS B CA 1
ATOM 6394 C C . LYS B 1 415 ? 38.472 23.659 13.593 1.00 29.53 586 LYS B C 1
ATOM 6395 O O . LYS B 1 415 ? 39.422 23.801 14.365 1.00 26.25 586 LYS B O 1
ATOM 6401 N N . LYS B 1 416 ? 38.491 22.789 12.595 1.00 29.88 587 LYS B N 1
ATOM 6402 C CA . LYS B 1 416 ? 39.669 21.963 12.341 1.00 30.76 587 LYS B CA 1
ATOM 6403 C C . LYS B 1 416 ? 40.915 22.805 12.034 1.00 28.98 587 LYS B C 1
ATOM 6404 O O . LYS B 1 416 ? 41.998 22.497 12.519 1.00 25.67 587 LYS B O 1
ATOM 6410 N N . ARG B 1 417 ? 40.755 23.865 11.245 1.00 27.19 588 ARG B N 1
ATOM 6411 C CA . ARG B 1 417 ? 41.890 24.731 10.922 1.00 26.49 588 ARG B CA 1
ATOM 6412 C C . ARG B 1 417 ? 42.348 25.553 12.118 1.00 24.82 588 ARG B C 1
ATOM 6413 O O . ARG B 1 417 ? 43.536 25.828 12.245 1.00 23.08 588 ARG B O 1
ATOM 6421 N N . PHE B 1 418 ? 41.411 25.951 12.979 1.00 23.33 589 PHE B N 1
ATOM 6422 C CA . PHE B 1 418 ? 41.761 26.645 14.214 1.00 24.47 589 PHE B CA 1
ATOM 6423 C C . PHE B 1 418 ? 42.590 25.744 15.121 1.00 23.76 589 PHE B C 1
ATOM 6424 O O . PHE B 1 418 ? 43.644 26.143 15.624 1.00 22.21 589 PHE B O 1
ATOM 6432 N N . ASP B 1 419 ? 42.119 24.512 15.311 1.00 24.43 590 ASP B N 1
ATOM 6433 C CA . ASP B 1 419 ? 42.844 23.539 16.128 1.00 25.66 590 ASP B CA 1
ATOM 6434 C C . ASP B 1 419 ? 44.209 23.195 15.533 1.00 24.33 590 ASP B C 1
ATOM 6435 O O . ASP B 1 419 ? 45.215 23.172 16.245 1.00 25.15 590 ASP B O 1
ATOM 6440 N N . ALA B 1 420 ? 44.242 22.914 14.237 1.00 21.99 591 ALA B N 1
ATOM 6441 C CA . ALA B 1 420 ? 45.500 22.668 13.533 1.00 22.17 591 ALA B CA 1
ATOM 6442 C C . ALA B 1 420 ? 46.458 23.849 13.654 1.00 22.15 591 ALA B C 1
ATOM 6443 O O . ALA B 1 420 ? 47.645 23.668 13.924 1.00 23.25 591 ALA B O 1
ATOM 6445 N N . SER B 1 421 ? 45.955 25.059 13.442 1.00 22.41 592 SER B N 1
ATOM 6446 C CA . SER B 1 421 ? 46.816 26.245 13.569 1.00 22.84 592 SER B CA 1
ATOM 6447 C C . SER B 1 421 ? 47.480 26.320 14.941 1.00 23.48 592 SER B C 1
ATOM 6448 O O . SER B 1 421 ? 48.687 26.529 15.049 1.00 25.17 592 SER B O 1
ATOM 6451 N N . ARG B 1 422 ? 46.702 26.154 16.003 1.00 24.33 593 ARG B N 1
ATOM 6452 C CA . ARG B 1 422 ? 47.270 26.234 17.336 1.00 26.15 593 ARG B CA 1
ATOM 6453 C C . ARG B 1 422 ? 48.287 25.118 17.568 1.00 24.84 593 ARG B C 1
ATOM 6454 O O . ARG B 1 422 ? 49.330 25.350 18.156 1.00 24.13 593 ARG B O 1
ATOM 6462 N N . LYS B 1 423 ? 47.978 23.914 17.101 1.00 25.49 594 LYS B N 1
ATOM 6463 C CA . LYS B 1 423 ? 48.867 22.773 17.309 1.00 27.31 594 LYS B CA 1
ATOM 6464 C C . LYS B 1 423 ? 50.172 22.942 16.515 1.00 26.70 594 LYS B C 1
ATOM 6465 O O . LYS B 1 423 ? 51.260 22.651 17.014 1.00 27.13 594 LYS B O 1
ATOM 6471 N N . LEU B 1 424 ? 50.057 23.447 15.291 1.00 26.39 595 LEU B N 1
ATOM 6472 C CA . LEU B 1 424 ? 51.233 23.755 14.466 1.00 27.59 595 LEU B CA 1
ATOM 6473 C C . LEU B 1 424 ? 52.176 24.754 15.119 1.00 27.12 595 LEU B C 1
ATOM 6474 O O . LEU B 1 424 ? 53.396 24.567 15.093 1.00 26.64 595 LEU B O 1
ATOM 6479 N N . LEU B 1 425 ? 51.616 25.813 15.700 1.00 26.72 596 LEU B N 1
ATOM 6480 C CA . LEU B 1 425 ? 52.426 26.803 16.406 1.00 26.56 596 LEU B CA 1
ATOM 6481 C C . LEU B 1 425 ? 53.141 26.186 17.616 1.00 27.21 596 LEU B C 1
ATOM 6482 O O . LEU B 1 425 ? 54.326 26.442 17.840 1.00 24.47 596 LEU B O 1
ATOM 6487 N N . GLN B 1 426 ? 52.434 25.352 18.376 1.00 28.37 597 GLN B N 1
ATOM 6488 C CA . GLN B 1 426 ? 53.045 24.632 19.497 1.00 29.09 597 GLN B CA 1
ATOM 6489 C C . GLN B 1 426 ? 54.209 23.760 19.044 1.00 27.17 597 GLN B C 1
ATOM 6490 O O . GLN B 1 426 ? 55.296 23.799 19.622 1.00 27.06 597 GLN B O 1
ATOM 6496 N N . TYR B 1 427 ? 53.960 22.955 18.020 1.00 27.63 598 TYR B N 1
ATOM 6497 C CA . TYR B 1 427 ? 54.977 22.071 17.471 1.00 27.68 598 TYR B CA 1
ATOM 6498 C C . TYR B 1 427 ? 56.182 22.838 16.922 1.00 26.11 598 TYR B C 1
ATOM 6499 O O . TYR B 1 427 ? 57.315 22.471 17.184 1.00 25.21 598 TYR B O 1
ATOM 6508 N N . SER B 1 428 ? 55.932 23.904 16.167 1.00 25.03 599 SER B N 1
ATOM 6509 C CA . SER B 1 428 ? 57.023 24.724 15.647 1.00 23.92 599 SER B CA 1
ATOM 6510 C C . SER B 1 428 ? 57.852 25.305 16.792 1.00 23.56 599 SER B C 1
ATOM 6511 O O . SER B 1 428 ? 59.085 25.227 16.761 1.00 23.28 599 SER B O 1
ATOM 6514 N N . ASP B 1 429 ? 57.195 25.871 17.803 1.00 23.30 600 ASP B N 1
ATOM 6515 C CA . ASP B 1 429 ? 57.927 26.434 18.950 1.00 24.68 600 ASP B CA 1
ATOM 6516 C C . ASP B 1 429 ? 58.764 25.351 19.644 1.00 25.46 600 ASP B C 1
ATOM 6517 O O . ASP B 1 429 ? 59.920 25.579 19.992 1.00 25.40 600 ASP B O 1
ATOM 6522 N N . SER B 1 430 ? 58.181 24.173 19.828 1.00 24.94 601 SER B N 1
ATOM 6523 C CA . SER B 1 430 ? 58.891 23.071 20.504 1.00 27.23 601 SER B CA 1
ATOM 6524 C C . SER B 1 430 ? 60.062 22.562 19.668 1.00 25.89 601 SER B C 1
ATOM 6525 O O . SER B 1 430 ? 61.169 22.344 20.178 1.00 26.30 601 SER B O 1
ATOM 6528 N N . TYR B 1 431 ? 59.813 22.376 18.380 1.00 25.27 602 TYR B N 1
ATOM 6529 C CA . TYR B 1 431 ? 60.846 21.928 17.455 1.00 26.03 602 TYR B CA 1
ATOM 6530 C C . TYR B 1 431 ? 62.045 22.879 17.435 1.00 25.41 602 TYR B C 1
ATOM 6531 O O . TYR B 1 431 ? 63.205 22.450 17.521 1.00 24.14 602 TYR B O 1
ATOM 6540 N N . VAL B 1 432 ? 61.768 24.170 17.317 1.00 24.32 603 VAL B N 1
ATOM 6541 C CA . VAL B 1 432 ? 62.830 25.173 17.256 1.00 24.33 603 VAL B CA 1
ATOM 6542 C C . VAL B 1 432 ? 63.587 25.220 18.578 1.00 25.49 603 VAL B C 1
ATOM 6543 O O . VAL B 1 432 ? 64.812 25.330 18.600 1.00 25.57 603 VAL B O 1
ATOM 6547 N N . ASN B 1 433 ? 62.855 25.126 19.682 1.00 27.04 604 ASN B N 1
ATOM 6548 C CA . ASN B 1 433 ? 63.481 25.157 20.999 1.00 29.81 604 ASN B CA 1
ATOM 6549 C C . ASN B 1 433 ? 64.400 23.961 21.267 1.00 28.63 604 ASN B C 1
ATOM 6550 O O . ASN B 1 433 ? 65.364 24.081 22.007 1.00 30.95 604 ASN B O 1
ATOM 6555 N N . ASN B 1 434 ? 64.109 22.828 20.643 1.00 31.46 605 ASN B N 1
ATOM 6556 C CA . ASN B 1 434 ? 64.925 21.614 20.798 1.00 33.28 605 ASN B CA 1
ATOM 6557 C C . ASN B 1 434 ? 66.085 21.455 19.795 1.00 31.70 605 ASN B C 1
ATOM 6558 O O . ASN B 1 434 ? 66.760 20.433 19.802 1.00 29.96 605 ASN B O 1
ATOM 6563 N N . LEU B 1 435 ? 66.326 22.447 18.938 1.00 29.54 606 LEU B N 1
ATOM 6564 C CA . LEU B 1 435 ? 67.431 22.351 17.971 1.00 28.15 606 LEU B CA 1
ATOM 6565 C C . LEU B 1 435 ? 68.786 22.302 18.683 1.00 28.26 606 LEU B C 1
ATOM 6566 O O . LEU B 1 435 ? 68.984 22.986 19.682 1.00 28.69 606 LEU B O 1
ATOM 6571 N N . PRO B 1 436 ? 69.728 21.510 18.154 1.00 30.54 607 PRO B N 1
ATOM 6572 C CA . PRO B 1 436 ? 71.030 21.380 18.819 1.00 31.92 607 PRO B CA 1
ATOM 6573 C C . PRO B 1 436 ? 71.861 22.655 18.804 1.00 33.70 607 PRO B C 1
ATOM 6574 O O . PRO B 1 436 ? 71.720 23.491 17.910 1.00 33.44 607 PRO B O 1
ATOM 6578 N N . LEU B 1 437 ? 72.730 22.783 19.796 1.00 35.81 608 LEU B N 1
ATOM 6579 C CA . LEU B 1 437 ? 73.635 23.913 19.899 1.00 36.94 608 LEU B CA 1
ATOM 6580 C C . LEU B 1 437 ? 74.799 23.770 18.920 1.00 38.17 608 LEU B C 1
ATOM 6581 O O . LEU B 1 437 ? 75.269 22.656 18.653 1.00 37.41 608 LEU B O 1
ATOM 6586 N N . ARG B 1 438 ? 75.256 24.897 18.382 1.00 39.40 609 ARG B N 1
ATOM 6587 C CA . ARG B 1 438 ? 76.407 24.920 17.461 1.00 43.29 609 ARG B CA 1
ATOM 6588 C C . ARG B 1 438 ? 77.743 24.532 18.105 1.00 46.91 609 ARG B C 1
ATOM 6589 O O . ARG B 1 438 ? 78.615 23.991 17.425 1.00 49.90 609 ARG B O 1
ATOM 6597 N N . ASN B 1 439 ? 77.918 24.811 19.395 1.00 52.69 610 ASN B N 1
ATOM 6598 C CA . ASN B 1 439 ? 79.193 24.503 20.068 1.00 57.21 610 ASN B CA 1
ATOM 6599 C C . ASN B 1 439 ? 79.395 23.003 20.300 1.00 59.82 610 ASN B C 1
ATOM 6600 O O . ASN B 1 439 ? 80.263 22.377 19.683 1.00 63.03 610 ASN B O 1
#

Foldseek 3Di:
DWQVVLCVLLPFDFDPPDPLFQVQALFAAEEEAAEQFFLQQAQFDFVNRHLQVLLVVQQVAWAKAPQEFAQAADPQLQQLVVLQFQLFGQALPDLCLVVQLQFQGAGLQVLVVVVQAQEEEEDQADCPVSNNVSSCVSSPHNYYHYNVQQDQPCDADHGHALLSRLVSVVVVVLVCVVVSRHYHYYYYHDNLPPPLGGPPVQQDDPHDPVLPPDSVVSNSSSSSSNSVSVNVSVVSCVVSVSQQRYKYKYKYSFHDDPLVPDDPVCNVRTRCPPAFQDPPSRRRHMIMTIHYHPDPDRHYQQWYYYSSANSQLVCRNNNHDPPGRHRSHDNSSRTRWRKAFHHNVAHQLWIGTSFWTWGDDPDRQRTWIAGRVGDTDDCDPVSVSSSSSRNVSNVVSVVVSVPGHGPD/DDWQVNLCVLLPFDFDPPDPLFQVQALFAAEEEAAEAFFLQQAQFDFVNRHLQPLLVVQLVFWAKAPQEFAQAADPQLQQLVVLQFQLFGQALPDLCLVVQLQFQGATLQVLVVVVQAQEEEEDQADCPVSNNVSSCVSSPHNYYHYNVQQDAPCDADHGHALLSRLVSVVVVVLVCVVVSRHYHYYYYHDNLHPVLGDPPVQQDDPHDPVQPPDSVVSNSSSSSSNSVSVSVSVVSCVVSVSQQRYKYKYKYSFHDDPLVPDDPVCNVRGRCPVFQQDPPSRRRHMIMTIHYHPDPDRHYQQWYYYSSANSQLVCRNNNHDPPGRHRSHDNSSRTRWRKAFHHNVAHQLWIGGSFWTWGDDPDRQRTWIAGRVGDTDDCDPVSVSSSSSRNVSNVVSVVVSVPGHGPD

Solvent-accessible surface area: 30338 Å² total; per-residue (Å²): 90,71,16,139,66,0,83,90,31,10,53,16,84,67,108,121,131,38,63,67,85,22,46,0,131,38,62,13,0,0,0,0,1,0,4,2,0,0,17,1,0,0,61,9,134,1,117,60,48,25,0,0,62,26,0,32,42,6,40,133,70,1,7,29,2,12,36,1,0,8,3,14,9,128,15,43,6,0,1,0,2,1,0,0,0,2,0,3,3,3,10,29,171,94,25,2,1,100,51,9,1,66,36,55,3,41,0,0,0,70,26,0,36,170,42,109,8,108,3,12,1,0,12,1,26,28,5,49,63,76,27,7,54,79,1,6,48,0,0,21,14,80,126,65,32,10,44,175,78,2,29,107,98,54,60,7,48,99,2,0,0,1,53,7,1,5,66,73,0,18,65,39,1,47,92,41,63,145,105,145,57,58,1,1,1,0,0,1,0,22,5,0,69,37,26,3,59,3,34,101,119,56,70,92,11,106,18,28,45,18,0,54,20,24,46,2,0,63,0,0,8,0,0,20,5,0,0,77,7,0,19,77,1,9,92,71,0,74,114,29,20,0,12,94,53,0,0,1,0,3,0,0,0,4,20,20,3,63,2,80,56,21,16,115,58,6,50,141,24,7,29,100,94,50,62,8,122,9,71,32,0,2,6,13,1,0,1,3,2,2,16,12,25,78,32,165,79,62,24,75,19,149,10,0,0,0,0,0,1,2,0,8,2,0,1,11,0,1,8,9,153,32,64,132,28,17,26,1,6,9,13,3,26,4,17,87,59,1,5,0,1,5,13,103,75,6,55,71,0,0,0,0,8,62,58,7,6,0,62,10,93,142,46,17,124,72,15,49,0,35,34,19,95,38,75,110,68,142,48,51,72,82,0,73,130,59,7,59,14,0,107,93,0,0,111,62,0,52,48,28,3,79,111,14,85,114,92,182,179,46,65,17,139,60,1,81,87,31,10,52,17,82,68,109,120,129,36,62,68,85,22,46,0,132,38,61,10,0,0,0,0,1,0,4,0,0,0,15,1,0,0,62,10,135,0,116,60,49,26,0,0,62,27,0,33,42,6,39,132,71,1,7,26,1,12,35,1,0,7,3,13,9,25,15,37,6,1,0,0,1,0,0,0,0,2,0,3,4,3,10,24,104,73,15,3,1,40,40,8,1,71,37,55,3,40,0,0,1,72,27,0,38,169,41,108,7,106,2,13,1,0,13,2,18,55,6,60,30,44,27,6,56,80,1,5,46,0,0,21,14,81,123,64,34,12,48,173,78,0,35,104,100,54,59,6,46,108,2,0,0,1,52,8,1,5,64,73,0,17,64,40,1,48,94,41,63,144,105,144,56,57,2,1,1,0,0,2,0,21,4,0,43,25,43,3,93,4,49,182,120,53,71,91,11,102,15,30,110,36,0,112,132,43,62,2,0,54,0,0,7,0,1,20,4,0,0,76,6,0,19,77,2,8,93,70,0,73,115,29,19,0,11,93,53,0,0,1,0,3,0,0,0,2,25,23,4,74,3,80,66,20,69,133,91,5,51,139,24,6,29,101,95,51,62,8,122,10,72,32,0,2,6,12,2,0,0,2,2,2,16,11,24,78,31,166,78,63,24,74,20,147,9,0,0,0,0,1,0,1,0,9,3,1,1,12,0,2,9,11,152,33,62,138,33,16,26,1,6,10,14,2,26,3,13,88,62,1,5,0,2,5,12,31,54,4,40,72,0,0,0,0,8,62,57,6,6,0,46,12,65,59,46,17,122,73,15,49,0,35,34,20,95,39,73,110,66,140,48,52,73,84,0,73,132,57,7,59,14,0,107,92,0,0,114,65,0,52,46,29,3,78,112,14,85,100,96,172

CATH classification: 3.30.1120.170 (+1 more: 3.40.720.10)

Radius of gyration: 28.45 Å; Cα contacts (8 Å, |Δi|>4): 1834; chains: 2; bounding box: 54×56×87 Å